Protein 7ZKQ (pdb70)

Organism: Yarrowia lipolytica (strain CLIB 122 / E 150) (NCBI:txid284591)

Structure (mmCIF, N/CA/C/O backbone):
data_7ZKQ
#
_entry.id   7ZKQ
#
_cell.length_a   1.00
_cell.length_b   1.00
_cell.length_c   1.00
_cell.angle_alpha   90.00
_cell.angle_beta   90.00
_cell.angle_gamma   90.00
#
_symmetry.space_group_name_H-M   'P 1'
#
loop_
_entity.id
_entity.type
_entity.pdbx_description
1 polymer 'NADH dehydrogenase subunit 2'
2 polymer 'Subunit NEBM of NADH:Ubiquinone Oxidoreductase (Complex I)'
3 polymer 'Complex I intermediate-associated protein 30-domain-containing protein'
4 polymer 'complex I assembly factor CIA84'
5 polymer 'Tafazzin family protein'
6 non-polymer CARDIOLIPIN
7 non-polymer 'Lauryl Maltose Neopentyl Glycol'
8 non-polymer 'DIUNDECYL PHOSPHATIDYL CHOLINE'
#
loop_
_atom_site.group_PDB
_atom_site.id
_atom_site.type_symbol
_atom_site.label_atom_id
_atom_site.label_alt_id
_atom_site.label_comp_id
_atom_site.label_asym_id
_atom_site.label_entity_id
_atom_site.label_seq_id
_atom_site.pdbx_PDB_ins_code
_atom_site.Cartn_x
_atom_site.Cartn_y
_atom_site.Cartn_z
_atom_site.occupancy
_atom_site.B_iso_or_equiv
_atom_site.auth_seq_id
_atom_site.auth_comp_id
_atom_site.auth_asym_id
_atom_site.auth_atom_id
_atom_site.pdbx_PDB_model_num
ATOM 11 N N . LEU A 1 2 ? 142.465 136.246 102.222 1.00 58.55 2 LEU 2 N 1
ATOM 12 C CA . LEU A 1 2 ? 142.258 134.970 102.895 1.00 58.55 2 LEU 2 CA 1
ATOM 13 C C . LEU A 1 2 ? 142.489 133.793 101.952 1.00 58.55 2 LEU 2 C 1
ATOM 14 O O . LEU A 1 2 ? 142.802 132.692 102.400 1.00 58.55 2 LEU 2 O 1
ATOM 19 N N . ILE A 1 3 ? 142.354 134.032 100.647 1.00 60.19 3 ILE 2 N 1
ATOM 20 C CA . ILE A 1 3 ? 142.551 132.992 99.641 1.00 60.19 3 ILE 2 CA 1
ATOM 21 C C . ILE A 1 3 ? 143.946 132.405 99.801 1.00 60.19 3 ILE 2 C 1
ATOM 22 O O . ILE A 1 3 ? 144.119 131.182 99.898 1.00 60.19 3 ILE 2 O 1
ATOM 27 N N . LEU A 1 4 ? 144.948 133.284 99.859 1.00 62.29 4 LEU 2 N 1
ATOM 28 C CA . LEU A 1 4 ? 146.317 132.839 100.090 1.00 62.29 4 LEU 2 CA 1
ATOM 29 C C . LEU A 1 4 ? 146.440 132.159 101.446 1.00 62.29 4 LEU 2 C 1
ATOM 30 O O . LEU A 1 4 ? 147.122 131.138 101.583 1.00 62.29 4 LEU 2 O 1
ATOM 35 N N . ALA A 1 5 ? 145.779 132.710 102.461 1.00 63.00 5 ALA 2 N 1
ATOM 36 C CA . ALA A 1 5 ? 145.808 132.124 103.794 1.00 63.00 5 ALA 2 CA 1
ATOM 37 C C . ALA A 1 5 ? 145.202 130.727 103.798 1.00 63.00 5 ALA 2 C 1
ATOM 38 O O . ALA A 1 5 ? 145.764 129.811 104.403 1.00 63.00 5 ALA 2 O 1
ATOM 40 N N . ILE A 1 6 ? 144.066 130.544 103.125 1.00 61.00 6 ILE 2 N 1
ATOM 41 C CA . ILE A 1 6 ? 143.421 129.236 103.070 1.00 61.00 6 ILE 2 CA 1
ATOM 42 C C . ILE A 1 6 ? 144.283 128.224 102.328 1.00 61.00 6 ILE 2 C 1
ATOM 43 O O . ILE A 1 6 ? 144.428 127.083 102.779 1.00 61.00 6 ILE 2 O 1
ATOM 48 N N . ILE A 1 7 ? 144.858 128.612 101.189 1.00 62.09 7 ILE 2 N 1
ATOM 49 C CA . ILE A 1 7 ? 145.672 127.648 100.452 1.00 62.09 7 ILE 2 CA 1
ATOM 50 C C . ILE A 1 7 ? 146.940 127.306 101.229 1.00 62.09 7 ILE 2 C 1
ATOM 51 O O . ILE A 1 7 ? 147.385 126.151 101.240 1.00 62.09 7 ILE 2 O 1
ATOM 56 N N . SER A 1 8 ? 147.528 128.290 101.917 1.00 63.98 8 SER 2 N 1
ATOM 57 C CA . SER A 1 8 ? 148.697 128.017 102.744 1.00 63.98 8 SER 2 CA 1
ATOM 58 C C . SER A 1 8 ? 148.349 127.101 103.910 1.00 63.98 8 SER 2 C 1
ATOM 59 O O . SER A 1 8 ? 149.123 126.204 104.259 1.00 63.98 8 SER 2 O 1
ATOM 62 N N . LEU A 1 9 ? 147.185 127.313 104.528 1.00 64.50 9 LEU 2 N 1
ATOM 63 C CA . LEU A 1 9 ? 146.755 126.441 105.614 1.00 64.50 9 LEU 2 CA 1
ATOM 64 C C . LEU A 1 9 ? 146.503 125.025 105.115 1.00 64.50 9 LEU 2 C 1
ATOM 65 O O . LEU A 1 9 ? 146.808 124.051 105.811 1.00 64.50 9 LEU 2 O 1
ATOM 70 N N . ILE A 1 10 ? 145.930 124.892 103.918 1.00 64.62 10 ILE 2 N 1
ATOM 71 C CA . ILE A 1 10 ? 145.712 123.567 103.343 1.00 64.62 10 ILE 2 CA 1
ATOM 72 C C . ILE A 1 10 ? 147.044 122.874 103.088 1.00 64.62 10 ILE 2 C 1
ATOM 73 O O . ILE A 1 10 ? 147.204 121.682 103.374 1.00 64.62 10 ILE 2 O 1
ATOM 78 N N . THR A 1 11 ? 148.024 123.609 102.557 1.00 71.14 11 THR 2 N 1
ATOM 79 C CA . THR A 1 11 ? 149.345 123.022 102.354 1.00 71.14 11 THR 2 CA 1
ATOM 80 C C . THR A 1 11 ? 149.975 122.612 103.680 1.00 71.14 11 THR 2 C 1
ATOM 81 O O . THR A 1 11 ? 150.604 121.553 103.776 1.00 71.14 11 THR 2 O 1
ATOM 85 N N . PHE A 1 12 ? 149.817 123.441 104.714 1.00 76.20 12 PHE 2 N 1
ATOM 86 C CA . PHE A 1 12 ? 150.403 123.136 106.016 1.00 76.20 12 PHE 2 CA 1
ATOM 87 C C . PHE A 1 12 ? 149.780 121.886 106.624 1.00 76.20 12 PHE 2 C 1
ATOM 88 O O . PHE A 1 12 ? 150.491 120.980 107.075 1.00 76.20 12 PHE 2 O 1
ATOM 96 N N . VAL A 1 13 ? 148.448 121.819 106.649 1.00 76.35 13 VAL 2 N 1
ATOM 97 C CA . VAL A 1 13 ? 147.778 120.671 107.249 1.00 76.35 13 VAL 2 CA 1
ATOM 98 C C . VAL A 1 13 ? 148.018 119.410 106.429 1.00 76.35 13 VAL 2 C 1
ATOM 99 O O . VAL A 1 13 ? 148.151 118.316 106.988 1.00 76.35 13 VAL 2 O 1
ATOM 103 N N . SER A 1 14 ? 148.091 119.535 105.102 1.00 82.08 14 SER 2 N 1
ATOM 104 C CA . SER A 1 14 ? 148.258 118.359 104.254 1.00 82.08 14 SER 2 CA 1
ATOM 105 C C . SER A 1 14 ? 149.577 117.644 104.515 1.00 82.08 14 SER 2 C 1
ATOM 106 O O . SER A 1 14 ? 149.663 116.425 104.329 1.00 82.08 14 SER 2 O 1
ATOM 109 N N . MET A 1 15 ? 150.607 118.370 104.941 1.00 88.06 15 MET 2 N 1
ATOM 110 C CA . MET A 1 15 ? 151.930 117.802 105.185 1.00 88.06 15 MET 2 CA 1
ATOM 111 C C . MET A 1 15 ? 152.409 118.146 106.591 1.00 88.06 15 MET 2 C 1
ATOM 112 O O . MET A 1 15 ? 153.591 118.399 106.836 1.00 88.06 15 MET 2 O 1
ATOM 117 N N . SER A 1 16 ? 151.485 118.130 107.550 1.00 93.04 16 SER 2 N 1
ATOM 118 C CA . SER A 1 16 ? 151.801 118.441 108.939 1.00 93.04 16 SER 2 CA 1
ATOM 119 C C . SER A 1 16 ? 152.321 117.232 109.707 1.00 93.04 16 SER 2 C 1
ATOM 120 O O . SER A 1 16 ? 153.398 117.299 110.307 1.00 93.04 16 SER 2 O 1
ATOM 123 N N . LYS A 1 17 ? 151.575 116.125 109.692 1.00 97.17 17 LYS 2 N 1
ATOM 124 C CA . LYS A 1 17 ? 151.931 114.909 110.427 1.00 97.17 17 LYS 2 CA 1
ATOM 125 C C . LYS A 1 17 ? 152.050 115.180 111.927 1.00 97.17 17 LYS 2 C 1
ATOM 126 O O . LYS A 1 17 ? 153.035 114.819 112.574 1.00 97.17 17 LYS 2 O 1
ATOM 132 N N . LEU A 1 18 ? 151.028 115.828 112.481 1.00 94.83 18 LEU 2 N 1
ATOM 133 C CA . LEU A 1 18 ? 150.927 116.060 113.916 1.00 94.83 18 LEU 2 CA 1
ATOM 134 C C . LEU A 1 18 ? 149.924 115.084 114.513 1.00 94.83 18 LEU 2 C 1
ATOM 135 O O . LEU A 1 18 ? 148.827 114.905 113.973 1.00 94.83 18 LEU 2 O 1
ATOM 140 N N . SER A 1 19 ? 150.307 114.450 115.624 1.00 90.29 19 SER 2 N 1
ATOM 141 C CA . SER A 1 19 ? 149.448 113.445 116.242 1.00 90.29 19 SER 2 CA 1
ATOM 142 C C . SER A 1 19 ? 148.150 114.061 116.751 1.00 90.29 19 SER 2 C 1
ATOM 143 O O . SER A 1 19 ? 147.065 113.501 116.556 1.00 90.29 19 SER 2 O 1
ATOM 146 N N . ASP A 1 20 ? 148.241 115.215 117.405 1.00 77.09 20 ASP 2 N 1
ATOM 147 C CA . ASP A 1 20 ? 147.063 115.854 117.973 1.00 77.09 20 ASP 2 CA 1
ATOM 148 C C . ASP A 1 20 ? 146.306 116.628 116.902 1.00 77.09 20 ASP 2 C 1
ATOM 149 O O . ASP A 1 20 ? 146.903 117.329 116.081 1.00 77.09 20 ASP 2 O 1
ATOM 154 N N . ASN A 1 21 ? 144.982 116.497 116.918 1.00 69.91 21 ASN 2 N 1
ATOM 155 C CA . ASN A 1 21 ? 144.122 117.173 115.957 1.00 69.91 21 ASN 2 CA 1
ATOM 156 C C . ASN A 1 21 ? 143.577 118.498 116.471 1.00 69.91 21 ASN 2 C 1
ATOM 157 O O . ASN A 1 21 ? 142.838 119.168 115.744 1.00 69.91 21 ASN 2 O 1
ATOM 162 N N . ARG A 1 22 ? 143.915 118.890 117.700 1.00 61.90 22 ARG 2 N 1
ATOM 163 C CA . ARG A 1 22 ? 143.470 120.165 118.246 1.00 61.90 22 ARG 2 CA 1
ATOM 164 C C . ARG A 1 22 ? 144.588 121.191 118.344 1.00 61.90 22 ARG 2 C 1
ATOM 165 O O . ARG A 1 22 ? 144.311 122.396 118.292 1.00 61.90 22 ARG 2 O 1
ATOM 173 N N . ALA A 1 23 ? 145.839 120.746 118.473 1.00 61.70 23 ALA 2 N 1
ATOM 174 C CA . ALA A 1 23 ? 146.960 121.677 118.406 1.00 61.70 23 ALA 2 CA 1
ATOM 175 C C . ALA A 1 23 ? 147.031 122.341 117.038 1.00 61.70 23 ALA 2 C 1
ATOM 176 O O . ALA A 1 23 ? 147.312 123.542 116.933 1.00 61.70 23 ALA 2 O 1
ATOM 178 N N . ILE A 1 24 ? 146.772 121.575 115.977 1.00 63.07 24 ILE 2 N 1
ATOM 179 C CA . ILE A 1 24 ? 146.739 122.153 114.639 1.00 63.07 24 ILE 2 CA 1
ATOM 180 C C . ILE A 1 24 ? 145.596 123.152 114.518 1.00 63.07 24 ILE 2 C 1
ATOM 181 O O . ILE A 1 24 ? 145.733 124.187 113.860 1.00 63.07 24 ILE 2 O 1
ATOM 186 N N . ILE A 1 25 ? 144.459 122.871 115.158 1.00 58.35 25 ILE 2 N 1
ATOM 187 C CA . ILE A 1 25 ? 143.339 123.809 115.131 1.00 58.35 25 ILE 2 CA 1
ATOM 188 C C . ILE A 1 25 ? 143.718 125.110 115.829 1.00 58.35 25 ILE 2 C 1
ATOM 189 O O . ILE A 1 25 ? 143.399 126.206 115.355 1.00 58.35 25 ILE 2 O 1
ATOM 194 N N . ARG A 1 26 ? 144.391 125.008 116.975 1.00 54.39 26 ARG 2 N 1
ATOM 195 C CA . ARG A 1 26 ? 144.805 126.211 117.694 1.00 54.39 26 ARG 2 CA 1
ATOM 196 C C . ARG A 1 26 ? 145.825 127.016 116.895 1.00 54.39 26 ARG 2 C 1
ATOM 197 O O . ARG A 1 26 ? 145.768 128.255 116.864 1.00 54.39 26 ARG 2 O 1
ATOM 205 N N . LEU A 1 27 ? 146.767 126.332 116.241 1.00 56.62 27 LEU 2 N 1
ATOM 206 C CA . LEU A 1 27 ? 147.701 127.029 115.362 1.00 56.62 27 LEU 2 CA 1
ATOM 207 C C . LEU A 1 27 ? 146.967 127.706 114.213 1.00 56.62 27 LEU 2 C 1
ATOM 208 O O . LEU A 1 27 ? 147.314 128.824 113.816 1.00 56.62 27 LEU 2 O 1
ATOM 213 N N . ILE A 1 28 ? 145.942 127.044 113.672 1.00 57.24 28 ILE 2 N 1
ATOM 214 C CA . ILE A 1 28 ? 145.127 127.646 112.623 1.00 57.24 28 ILE 2 CA 1
ATOM 215 C C . ILE A 1 28 ? 144.447 128.905 113.139 1.00 57.24 28 ILE 2 C 1
ATOM 216 O O . ILE A 1 28 ? 144.392 129.923 112.448 1.00 57.24 28 ILE 2 O 1
ATOM 221 N N . ASN A 1 29 ? 143.920 128.853 114.363 1.00 52.33 29 ASN 2 N 1
ATOM 222 C CA . ASN A 1 29 ? 143.243 130.011 114.941 1.00 52.33 29 ASN 2 CA 1
ATOM 223 C C . ASN A 1 29 ? 144.199 131.191 115.084 1.00 52.33 29 ASN 2 C 1
ATOM 224 O O . ASN A 1 29 ? 143.865 132.333 114.731 1.00 52.33 29 ASN 2 O 1
ATOM 229 N N . ILE A 1 30 ? 145.401 130.929 115.602 1.00 53.61 30 ILE 2 N 1
ATOM 230 C CA . ILE A 1 30 ? 146.387 131.998 115.754 1.00 53.61 30 ILE 2 CA 1
ATOM 231 C C . ILE A 1 30 ? 146.779 132.559 114.392 1.00 53.61 30 ILE 2 C 1
ATOM 232 O O . ILE A 1 30 ? 146.893 133.781 114.211 1.00 53.61 30 ILE 2 O 1
ATOM 237 N N . TYR A 1 31 ? 146.981 131.675 113.411 1.00 57.16 31 TYR 2 N 1
ATOM 238 C CA . TYR A 1 31 ? 147.273 132.122 112.054 1.00 57.16 31 TYR 2 CA 1
ATOM 239 C C . TYR A 1 31 ? 146.164 133.005 111.512 1.00 57.16 31 TYR 2 C 1
ATOM 240 O O . TYR A 1 31 ? 146.433 134.015 110.857 1.00 57.16 31 TYR 2 O 1
ATOM 249 N N . LEU A 1 32 ? 144.911 132.629 111.752 1.00 57.22 32 LEU 2 N 1
ATOM 250 C CA . LEU A 1 32 ? 143.797 133.389 111.205 1.00 57.22 32 LEU 2 CA 1
ATOM 251 C C . LEU A 1 32 ? 143.728 134.773 111.831 1.00 57.22 32 LEU 2 C 1
ATOM 252 O O . LEU A 1 32 ? 143.472 135.764 111.142 1.00 57.22 32 LEU 2 O 1
ATOM 257 N N . ILE A 1 33 ? 143.968 134.863 113.141 1.00 54.77 33 ILE 2 N 1
ATOM 258 C CA . ILE A 1 33 ? 143.983 136.174 113.793 1.00 54.77 33 ILE 2 CA 1
ATOM 259 C C . ILE A 1 33 ? 145.096 137.044 113.214 1.00 54.77 33 ILE 2 C 1
ATOM 260 O O . ILE A 1 33 ? 144.890 138.225 112.888 1.00 54.77 33 ILE 2 O 1
ATOM 265 N N . LEU A 1 34 ? 146.293 136.467 113.065 1.00 57.38 34 LEU 2 N 1
ATOM 266 C CA . LEU A 1 34 ? 147.417 137.231 112.529 1.00 57.38 34 LEU 2 CA 1
ATOM 267 C C . LEU A 1 34 ? 147.150 137.691 111.099 1.00 57.38 34 LEU 2 C 1
ATOM 268 O O . LEU A 1 34 ? 147.439 138.840 110.742 1.00 57.38 34 LEU 2 O 1
ATOM 273 N N . VAL A 1 35 ? 146.600 136.806 110.265 1.00 58.88 35 VAL 2 N 1
ATOM 274 C CA . VAL A 1 35 ? 146.294 137.165 108.885 1.00 58.88 35 VAL 2 CA 1
ATOM 275 C C . VAL A 1 35 ? 145.182 138.202 108.826 1.00 58.88 35 VAL 2 C 1
ATOM 276 O O . VAL A 1 35 ? 145.195 139.077 107.957 1.00 58.88 35 VAL 2 O 1
ATOM 280 N N . LEU A 1 36 ? 144.206 138.133 109.733 1.00 58.44 36 LEU 2 N 1
ATOM 281 C CA . LEU A 1 36 ? 143.188 139.176 109.800 1.00 58.44 36 LEU 2 CA 1
ATOM 282 C C . LEU A 1 36 ? 143.832 140.531 110.046 1.00 58.44 36 LEU 2 C 1
ATOM 283 O O . LEU A 1 36 ? 143.534 141.511 109.352 1.00 58.44 36 LEU 2 O 1
ATOM 288 N N . VAL A 1 37 ? 144.729 140.600 111.032 1.00 64.43 37 VAL 2 N 1
ATOM 289 C CA . VAL A 1 37 ? 145.389 141.868 111.338 1.00 64.43 37 VAL 2 CA 1
ATOM 290 C C . VAL A 1 37 ? 146.186 142.356 110.132 1.00 64.43 37 VAL 2 C 1
ATOM 291 O O . VAL A 1 37 ? 146.086 143.523 109.724 1.00 64.43 37 VAL 2 O 1
ATOM 295 N N . LEU A 1 38 ? 146.973 141.459 109.531 1.00 68.86 38 LEU 2 N 1
ATOM 296 C CA . LEU A 1 38 ? 147.827 141.848 108.413 1.00 68.86 38 LEU 2 CA 1
ATOM 297 C C . LEU A 1 38 ? 147.006 142.316 107.218 1.00 68.86 38 LEU 2 C 1
ATOM 298 O O . LEU A 1 38 ? 147.344 143.317 106.578 1.00 68.86 38 LEU 2 O 1
ATOM 303 N N . ASP A 1 39 ? 145.918 141.609 106.905 1.00 68.43 39 ASP 2 N 1
ATOM 304 C CA . ASP A 1 39 ? 145.108 141.965 105.747 1.00 68.43 39 ASP 2 CA 1
ATOM 305 C C . ASP A 1 39 ? 144.338 143.256 105.979 1.00 68.43 39 ASP 2 C 1
ATOM 306 O O . ASP A 1 39 ? 144.178 144.056 105.051 1.00 68.43 39 ASP 2 O 1
ATOM 311 N N . SER A 1 40 ? 143.849 143.485 107.201 1.00 73.57 40 SER 2 N 1
ATOM 312 C CA . SER A 1 40 ? 143.206 144.764 107.485 1.00 73.57 40 SER 2 CA 1
ATOM 313 C C . SER A 1 40 ? 144.195 145.913 107.335 1.00 73.57 40 SER 2 C 1
ATOM 314 O O . SER A 1 40 ? 143.871 146.953 106.744 1.00 73.57 40 SER 2 O 1
ATOM 317 N N . PHE A 1 41 ? 145.417 145.735 107.848 1.00 75.69 41 PHE 2 N 1
ATOM 318 C CA . PHE A 1 41 ? 146.439 146.765 107.692 1.00 75.69 41 PHE 2 CA 1
ATOM 319 C C . PHE A 1 41 ? 146.749 147.012 106.220 1.00 75.69 41 PHE 2 C 1
ATOM 320 O O . PHE A 1 41 ? 146.830 148.165 105.776 1.00 75.69 41 PHE 2 O 1
ATOM 328 N N . LEU A 1 42 ? 146.898 145.938 105.442 1.00 80.68 42 LEU 2 N 1
ATOM 329 C CA . LEU A 1 42 ? 147.196 146.081 104.021 1.00 80.68 42 LEU 2 CA 1
ATOM 330 C C . LEU A 1 42 ? 146.066 146.788 103.283 1.00 80.68 42 LEU 2 C 1
ATOM 331 O O . LEU A 1 42 ? 146.317 147.633 102.417 1.00 80.68 42 LEU 2 O 1
ATOM 336 N N . TYR A 1 43 ? 144.815 146.455 103.606 1.00 74.83 43 TYR 2 N 1
ATOM 337 C CA . TYR A 1 43 ? 143.688 147.075 102.920 1.00 74.83 43 TYR 2 CA 1
ATOM 338 C C . TYR A 1 43 ? 143.599 148.560 103.242 1.00 74.83 43 TYR 2 C 1
ATOM 339 O O . TYR A 1 43 ? 143.443 149.391 102.339 1.00 74.83 43 TYR 2 O 1
ATOM 348 N N . LEU A 1 44 ? 143.697 148.920 104.521 1.00 78.92 44 LEU 2 N 1
ATOM 349 C CA . LEU A 1 44 ? 143.610 150.329 104.884 1.00 78.92 44 LEU 2 CA 1
ATOM 350 C C . LEU A 1 44 ? 144.877 151.112 104.560 1.00 78.92 44 LEU 2 C 1
ATOM 351 O O . LEU A 1 44 ? 144.865 152.341 104.686 1.00 78.92 44 LEU 2 O 1
ATOM 356 N N . LEU A 1 45 ? 145.961 150.454 104.151 1.00 85.89 45 LEU 2 N 1
ATOM 357 C CA . LEU A 1 45 ? 147.146 151.213 103.772 1.00 85.89 45 LEU 2 CA 1
ATOM 358 C C . LEU A 1 45 ? 147.324 151.324 102.260 1.00 85.89 45 LEU 2 C 1
ATOM 359 O O . LEU A 1 45 ? 147.828 152.341 101.773 1.00 85.89 45 LEU 2 O 1
ATOM 364 N N . PHE A 1 46 ? 146.921 150.297 101.501 1.00 89.18 46 PHE 2 N 1
ATOM 365 C CA . PHE A 1 46 ? 147.188 150.298 100.067 1.00 89.18 46 PHE 2 CA 1
ATOM 366 C C . PHE A 1 46 ? 146.040 149.777 99.207 1.00 89.18 46 PHE 2 C 1
ATOM 367 O O . PHE A 1 46 ? 146.197 149.706 97.982 1.00 89.18 46 PHE 2 O 1
ATOM 375 N N . LEU A 1 47 ? 144.897 149.407 99.787 1.00 87.17 47 LEU 2 N 1
ATOM 376 C CA . LEU A 1 47 ? 143.824 148.821 98.994 1.00 87.17 47 LEU 2 CA 1
ATOM 377 C C . LEU A 1 47 ? 142.465 149.476 99.198 1.00 87.17 47 LEU 2 C 1
ATOM 378 O O . LEU A 1 47 ? 141.462 148.911 98.752 1.00 87.17 47 LEU 2 O 1
ATOM 383 N N . ASN A 1 48 ? 142.393 150.633 99.848 1.00 85.80 48 ASN 2 N 1
ATOM 384 C CA . ASN A 1 48 ? 141.103 151.262 100.091 1.00 85.80 48 ASN 2 CA 1
ATOM 385 C C . ASN A 1 48 ? 140.493 151.775 98.792 1.00 85.80 48 ASN 2 C 1
ATOM 386 O O . ASN A 1 48 ? 141.156 152.443 97.994 1.00 85.80 48 ASN 2 O 1
ATOM 391 N N . ASN A 1 49 ? 139.214 151.452 98.586 1.00 89.86 49 ASN 2 N 1
ATOM 392 C CA . ASN A 1 49 ? 138.430 151.964 97.460 1.00 89.86 49 ASN 2 CA 1
ATOM 393 C C . ASN A 1 49 ? 139.081 151.623 96.119 1.00 89.86 49 ASN 2 C 1
ATOM 394 O O . ASN A 1 49 ? 139.338 152.494 95.285 1.00 89.86 49 ASN 2 O 1
ATOM 399 N N . GLN A 1 50 ? 139.357 150.336 95.917 1.00 85.41 50 GLN 2 N 1
ATOM 400 C CA . GLN A 1 50 ? 139.923 149.852 94.666 1.00 85.41 50 GLN 2 CA 1
ATOM 401 C C . GLN A 1 50 ? 139.263 148.534 94.288 1.00 85.41 50 GLN 2 C 1
ATOM 402 O O . GLN A 1 50 ? 138.812 147.777 95.151 1.00 85.41 50 GLN 2 O 1
ATOM 408 N N . THR A 1 51 ? 139.213 148.267 92.985 1.00 84.47 51 THR 2 N 1
ATOM 409 C CA . THR A 1 51 ? 138.654 147.032 92.436 1.00 84.47 51 THR 2 CA 1
ATOM 410 C C . THR A 1 51 ? 139.730 146.387 91.568 1.00 84.47 51 THR 2 C 1
ATOM 411 O O . THR A 1 51 ? 139.925 146.774 90.413 1.00 84.47 51 THR 2 O 1
ATOM 415 N N . TYR A 1 52 ? 140.429 145.406 92.127 1.00 80.04 52 TYR 2 N 1
ATOM 416 C CA . TYR A 1 52 ? 141.494 144.720 91.412 1.00 80.04 52 TYR 2 CA 1
ATOM 417 C C . TYR A 1 52 ? 141.001 143.399 90.834 1.00 80.04 52 TYR 2 C 1
ATOM 418 O O . TYR A 1 52 ? 140.089 142.765 91.367 1.00 80.04 52 TYR 2 O 1
ATOM 427 N N . THR A 1 53 ? 141.619 142.992 89.728 1.00 85.18 53 THR 2 N 1
ATOM 428 C CA . THR A 1 53 ? 141.362 141.703 89.099 1.00 85.18 53 THR 2 CA 1
ATOM 429 C C . THR A 1 53 ? 142.653 140.901 89.131 1.00 85.18 53 THR 2 C 1
ATOM 430 O O . THR A 1 53 ? 143.678 141.354 88.611 1.00 85.18 53 THR 2 O 1
ATOM 434 N N . VAL A 1 54 ? 142.609 139.717 89.733 1.00 92.07 54 VAL 2 N 1
ATOM 435 C CA . VAL A 1 54 ? 143.800 138.893 89.884 1.00 92.07 54 VAL 2 CA 1
ATOM 436 C C . VAL A 1 54 ? 143.664 137.685 88.956 1.00 92.07 54 VAL 2 C 1
ATOM 437 O O . VAL A 1 54 ? 142.596 137.414 88.406 1.00 92.07 54 VAL 2 O 1
ATOM 441 N N . MET A 1 55 ? 144.776 136.964 88.773 1.00 102.13 55 MET 2 N 1
ATOM 442 C CA . MET A 1 55 ? 144.885 135.878 87.803 1.00 102.13 55 MET 2 CA 1
ATOM 443 C C . MET A 1 55 ? 144.629 136.414 86.401 1.00 102.13 55 MET 2 C 1
ATOM 444 O O . MET A 1 55 ? 145.434 137.184 85.869 1.00 102.13 55 MET 2 O 1
ATOM 449 N N . GLY A 1 56 ? 143.516 136.013 85.796 1.00 95.16 56 GLY 2 N 1
ATOM 450 C CA . GLY A 1 56 ? 143.115 136.580 84.525 1.00 95.16 56 GLY 2 CA 1
ATOM 451 C C . GLY A 1 56 ? 142.076 137.660 84.729 1.00 95.16 56 GLY 2 C 1
ATOM 452 O O . GLY A 1 56 ? 142.401 138.778 85.140 1.00 95.16 56 GLY 2 O 1
ATOM 453 N N . GLU A 1 57 ? 140.820 137.337 84.443 1.00 79.88 57 GLU 2 N 1
ATOM 454 C CA . GLU A 1 57 ? 139.685 138.197 84.749 1.00 79.88 57 GLU 2 CA 1
ATOM 455 C C . GLU A 1 57 ? 138.634 137.412 85.516 1.00 79.88 57 GLU 2 C 1
ATOM 456 O O . GLU A 1 57 ? 137.428 137.591 85.324 1.00 79.88 57 GLU 2 O 1
ATOM 462 N N . LEU A 1 58 ? 139.084 136.525 86.401 1.00 69.92 58 LEU 2 N 1
ATOM 463 C CA . LEU A 1 58 ? 138.211 135.587 87.093 1.00 69.92 58 LEU 2 CA 1
ATOM 464 C C . LEU A 1 58 ? 137.928 135.976 88.536 1.00 69.92 58 LEU 2 C 1
ATOM 465 O O . LEU A 1 58 ? 136.815 135.756 89.021 1.00 69.92 58 LEU 2 O 1
ATOM 470 N N . LEU A 1 59 ? 138.905 136.536 89.243 1.00 68.58 59 LEU 2 N 1
ATOM 471 C CA . LEU A 1 59 ? 138.756 136.862 90.654 1.00 68.58 59 LEU 2 CA 1
ATOM 472 C C . LEU A 1 59 ? 138.834 138.369 90.856 1.00 68.58 59 LEU 2 C 1
ATOM 473 O O . LEU A 1 59 ? 139.814 139.011 90.451 1.00 68.58 59 LEU 2 O 1
ATOM 478 N N . ILE A 1 60 ? 137.805 138.918 91.499 1.00 64.39 60 ILE 2 N 1
ATOM 479 C CA . ILE A 1 60 ? 137.660 140.347 91.748 1.00 64.39 60 ILE 2 CA 1
ATOM 480 C C . ILE A 1 60 ? 137.885 140.606 93.232 1.00 64.39 60 ILE 2 C 1
ATOM 481 O O . ILE A 1 60 ? 137.531 139.775 94.076 1.00 64.39 60 ILE 2 O 1
ATOM 486 N N . PHE A 1 61 ? 138.497 141.747 93.545 1.00 63.49 61 PHE 2 N 1
ATOM 487 C CA . PHE A 1 61 ? 138.742 142.173 94.922 1.00 63.49 61 PHE 2 CA 1
ATOM 488 C C . PHE A 1 61 ? 138.324 143.634 95.047 1.00 63.49 61 PHE 2 C 1
ATOM 489 O O . PHE A 1 61 ? 138.974 144.523 94.488 1.00 63.49 61 PHE 2 O 1
ATOM 497 N N . ASN A 1 62 ? 137.238 143.878 95.776 1.00 56.89 62 ASN 2 N 1
ATOM 498 C CA . ASN A 1 62 ? 136.748 145.221 96.043 1.00 56.89 62 ASN 2 CA 1
ATOM 499 C C . ASN A 1 62 ? 136.421 145.349 97.527 1.00 56.89 62 ASN 2 C 1
ATOM 500 O O . ASN A 1 62 ? 136.710 144.457 98.329 1.00 56.89 62 ASN 2 O 1
ATOM 505 N N . SER A 1 63 ? 135.815 146.480 97.891 1.00 58.06 63 SER 2 N 1
ATOM 506 C CA . SER A 1 63 ? 135.479 146.726 99.289 1.00 58.06 63 SER 2 CA 1
ATOM 507 C C . SER A 1 63 ? 134.444 145.731 99.797 1.00 58.06 63 SER 2 C 1
ATOM 508 O O . SER A 1 63 ? 134.542 145.246 100.931 1.00 58.06 63 SER 2 O 1
ATOM 511 N N . PHE A 1 64 ? 133.441 145.421 98.974 1.00 49.51 64 PHE 2 N 1
ATOM 512 C CA . PHE A 1 64 ? 132.415 144.462 99.369 1.00 49.51 64 PHE 2 CA 1
ATOM 513 C C . PHE A 1 64 ? 133.028 143.098 99.661 1.00 49.51 64 PHE 2 C 1
ATOM 514 O O . PHE A 1 64 ? 132.745 142.479 100.697 1.00 49.51 64 PHE 2 O 1
ATOM 522 N N . THR A 1 65 ? 133.882 142.619 98.754 1.00 54.00 65 THR 2 N 1
ATOM 523 C CA . THR A 1 65 ? 134.533 141.332 98.956 1.00 54.00 65 THR 2 CA 1
ATOM 524 C C . THR A 1 65 ? 135.424 141.358 100.188 1.00 54.00 65 THR 2 C 1
ATOM 525 O O . THR A 1 65 ? 135.481 140.381 100.939 1.00 54.00 65 THR 2 O 1
ATOM 529 N N . PHE A 1 66 ? 136.117 142.473 100.420 1.00 55.03 66 PHE 2 N 1
ATOM 530 C CA . PHE A 1 66 ? 136.987 142.562 101.588 1.00 55.03 66 PHE 2 CA 1
ATOM 531 C C . PHE A 1 66 ? 136.187 142.510 102.883 1.00 55.03 66 PHE 2 C 1
ATOM 532 O O . PHE A 1 66 ? 136.611 141.875 103.856 1.00 55.03 66 PHE 2 O 1
ATOM 540 N N . TYR A 1 67 ? 135.033 143.178 102.928 1.00 46.27 67 TYR 2 N 1
ATOM 541 C CA . TYR A 1 67 ? 134.257 143.152 104.163 1.00 46.27 67 TYR 2 CA 1
ATOM 542 C C . TYR A 1 67 ? 133.637 141.777 104.383 1.00 46.27 67 TYR 2 C 1
ATOM 543 O O . TYR A 1 67 ? 133.560 141.302 105.523 1.00 46.27 67 TYR 2 O 1
ATOM 552 N N . ILE A 1 68 ? 133.176 141.124 103.313 1.00 45.32 68 ILE 2 N 1
ATOM 553 C CA . ILE A 1 68 ? 132.700 139.752 103.472 1.00 45.32 68 ILE 2 CA 1
ATOM 554 C C . ILE A 1 68 ? 133.840 138.851 103.928 1.00 45.32 68 ILE 2 C 1
ATOM 555 O O . ILE A 1 68 ? 133.633 137.912 104.708 1.00 45.32 68 ILE 2 O 1
ATOM 560 N N . ASP A 1 69 ? 135.059 139.130 103.468 1.00 50.05 69 ASP 2 N 1
ATOM 561 C CA . ASP A 1 69 ? 136.220 138.377 103.917 1.00 50.05 69 ASP 2 CA 1
ATOM 562 C C . ASP A 1 69 ? 136.478 138.591 105.403 1.00 50.05 69 ASP 2 C 1
ATOM 563 O O . ASP A 1 69 ? 136.845 137.653 106.114 1.00 50.05 69 ASP 2 O 1
ATOM 568 N N . MET A 1 70 ? 136.301 139.821 105.890 1.00 46.64 70 MET 2 N 1
ATOM 569 C CA . MET A 1 70 ? 136.429 140.068 107.326 1.00 46.64 70 MET 2 CA 1
ATOM 570 C C . MET A 1 70 ? 135.347 139.336 108.112 1.00 46.64 70 MET 2 C 1
ATOM 571 O O . MET A 1 70 ? 135.596 138.829 109.212 1.00 46.64 70 MET 2 O 1
ATOM 576 N N . LEU A 1 71 ? 134.125 139.308 107.582 1.00 37.15 71 LEU 2 N 1
ATOM 577 C CA . LEU A 1 71 ? 133.055 138.579 108.255 1.00 37.15 71 LEU 2 CA 1
ATOM 578 C C . LEU A 1 71 ? 133.387 137.094 108.348 1.00 37.15 71 LEU 2 C 1
ATOM 579 O O . LEU A 1 71 ? 133.169 136.457 109.391 1.00 37.15 71 LEU 2 O 1
ATOM 584 N N . ILE A 1 72 ? 133.925 136.531 107.266 1.00 42.24 72 ILE 2 N 1
ATOM 585 C CA . ILE A 1 72 ? 134.356 135.137 107.279 1.00 42.24 72 ILE 2 CA 1
ATOM 586 C C . ILE A 1 72 ? 135.511 134.945 108.256 1.00 42.24 72 ILE 2 C 1
ATOM 587 O O . ILE A 1 72 ? 135.577 133.939 108.966 1.00 42.24 72 ILE 2 O 1
ATOM 592 N N . TYR A 1 73 ? 136.431 135.911 108.314 1.00 48.76 73 TYR 2 N 1
ATOM 593 C CA . TYR A 1 73 ? 137.485 135.913 109.325 1.00 48.76 73 TYR 2 CA 1
ATOM 594 C C . TYR A 1 73 ? 136.915 135.756 110.724 1.00 48.76 73 TYR 2 C 1
ATOM 595 O O . TYR A 1 73 ? 137.341 134.891 111.492 1.00 48.76 73 TYR 2 O 1
ATOM 604 N N . PHE A 1 74 ? 135.946 136.602 111.067 1.00 41.03 74 PHE 2 N 1
ATOM 605 C CA . PHE A 1 74 ? 135.404 136.613 112.422 1.00 41.03 74 PHE 2 CA 1
ATOM 606 C C . PHE A 1 74 ? 134.686 135.304 112.739 1.00 41.03 74 PHE 2 C 1
ATOM 607 O O . PHE A 1 74 ? 134.924 134.683 113.786 1.00 41.03 74 PHE 2 O 1
ATOM 615 N N . ILE A 1 75 ? 133.823 134.853 111.825 1.00 38.44 75 ILE 2 N 1
ATOM 616 C CA . ILE A 1 75 ? 133.070 133.621 112.055 1.00 38.44 75 ILE 2 CA 1
ATOM 617 C C . ILE A 1 75 ? 134.012 132.430 112.153 1.00 38.44 75 ILE 2 C 1
ATOM 618 O O . ILE A 1 75 ? 133.840 131.544 113.000 1.00 38.44 75 ILE 2 O 1
ATOM 623 N N . MET A 1 76 ? 135.022 132.393 111.287 1.00 45.06 76 MET 2 N 1
ATOM 624 C CA . MET A 1 76 ? 135.955 131.279 111.238 1.00 45.06 76 MET 2 CA 1
ATOM 625 C C . MET A 1 76 ? 136.869 131.260 112.453 1.00 45.06 76 MET 2 C 1
ATOM 626 O O . MET A 1 76 ? 137.210 130.186 112.955 1.00 45.06 76 MET 2 O 1
ATOM 631 N N . ILE A 1 77 ? 137.246 132.434 112.965 1.00 41.90 77 ILE 2 N 1
ATOM 632 C CA . ILE A 1 77 ? 137.990 132.492 114.220 1.00 41.90 77 ILE 2 CA 1
ATOM 633 C C . ILE A 1 77 ? 137.144 131.951 115.362 1.00 41.90 77 ILE 2 C 1
ATOM 634 O O . ILE A 1 77 ? 137.620 131.160 116.186 1.00 41.90 77 ILE 2 O 1
ATOM 639 N N . VAL A 1 78 ? 135.873 132.352 115.423 1.00 36.59 78 VAL 2 N 1
ATOM 640 C CA . VAL A 1 78 ? 135.002 131.839 116.477 1.00 36.59 78 VAL 2 CA 1
ATOM 641 C C . VAL A 1 78 ? 134.836 130.322 116.384 1.00 36.59 78 VAL 2 C 1
ATOM 642 O O . VAL A 1 78 ? 134.915 129.617 117.401 1.00 36.59 78 VAL 2 O 1
ATOM 646 N N . ILE A 1 79 ? 134.615 129.794 115.184 1.00 38.32 79 ILE 2 N 1
ATOM 647 C CA . ILE A 1 79 ? 134.417 128.357 115.013 1.00 38.32 79 ILE 2 CA 1
ATOM 648 C C . ILE A 1 79 ? 135.696 127.576 115.302 1.00 38.32 79 ILE 2 C 1
ATOM 649 O O . ILE A 1 79 ? 135.650 126.509 115.921 1.00 38.32 79 ILE 2 O 1
ATOM 654 N N . SER A 1 80 ? 136.857 128.087 114.884 1.00 42.10 80 SER 2 N 1
ATOM 655 C CA . SER A 1 80 ? 138.114 127.437 115.235 1.00 42.10 80 SER 2 CA 1
ATOM 656 C C . SER A 1 80 ? 138.353 127.463 116.737 1.00 42.10 80 SER 2 C 1
ATOM 657 O O . SER A 1 80 ? 138.924 126.516 117.289 1.00 42.10 80 SER 2 O 1
ATOM 660 N N . SER A 1 81 ? 137.938 128.537 117.414 1.00 39.13 81 SER 2 N 1
ATOM 661 C CA . SER A 1 81 ? 138.035 128.569 118.868 1.00 39.13 81 SER 2 CA 1
ATOM 662 C C . SER A 1 81 ? 137.153 127.501 119.502 1.00 39.13 81 SER 2 C 1
ATOM 663 O O . SER A 1 81 ? 137.568 126.827 120.450 1.00 39.13 81 SER 2 O 1
ATOM 666 N N . LEU A 1 82 ? 135.932 127.334 118.989 1.00 37.20 82 LEU 2 N 1
ATOM 667 C CA . LEU A 1 82 ? 135.065 126.272 119.496 1.00 37.20 82 LEU 2 CA 1
ATOM 668 C C . LEU A 1 82 ? 135.675 124.897 119.265 1.00 37.20 82 LEU 2 C 1
ATOM 669 O O . LEU A 1 82 ? 135.559 124.007 120.115 1.00 37.20 82 LEU 2 O 1
ATOM 674 N N . TYR A 1 83 ? 136.312 124.698 118.111 1.00 43.93 83 TYR 2 N 1
ATOM 675 C CA . TYR A 1 83 ? 136.860 123.382 117.797 1.00 43.93 83 TYR 2 CA 1
ATOM 676 C C . TYR A 1 83 ? 138.096 123.069 118.630 1.00 43.93 83 TYR 2 C 1
ATOM 677 O O . TYR A 1 83 ? 138.213 121.962 119.166 1.00 43.93 83 TYR 2 O 1
ATOM 686 N N . GLY A 1 84 ? 139.020 124.017 118.753 1.00 46.08 84 GLY 2 N 1
ATOM 687 C CA . GLY A 1 84 ? 140.253 123.782 119.476 1.00 46.08 84 GLY 2 CA 1
ATOM 688 C C . GLY A 1 84 ? 140.107 123.626 120.973 1.00 46.08 84 GLY 2 C 1
ATOM 689 O O . GLY A 1 84 ? 140.723 122.740 121.573 1.00 46.08 84 GLY 2 O 1
ATOM 690 N N . TYR A 1 85 ? 139.296 124.475 121.591 1.00 39.14 85 TYR 2 N 1
ATOM 691 C CA . TYR A 1 85 ? 139.174 124.520 123.041 1.00 39.14 85 TYR 2 CA 1
ATOM 692 C C . TYR A 1 85 ? 137.919 123.776 123.475 1.00 39.14 85 TYR 2 C 1
ATOM 693 O O . TYR A 1 85 ? 136.801 124.213 123.183 1.00 39.14 85 TYR 2 O 1
ATOM 702 N N . ASN A 1 86 ? 138.111 122.653 124.163 1.00 42.53 86 ASN 2 N 1
ATOM 703 C CA . ASN A 1 86 ? 136.997 121.959 124.789 1.00 42.53 86 ASN 2 CA 1
ATOM 704 C C . ASN A 1 86 ? 136.392 122.848 125.862 1.00 42.53 86 ASN 2 C 1
ATOM 705 O O . ASN A 1 86 ? 137.110 123.407 126.695 1.00 42.53 86 ASN 2 O 1
ATOM 710 N N . LEU A 1 87 ? 135.066 122.985 125.838 1.00 35.84 87 LEU 2 N 1
ATOM 711 C CA . LEU A 1 87 ? 134.421 123.933 126.736 1.00 35.84 87 LEU 2 CA 1
ATOM 712 C C . LEU A 1 87 ? 134.556 123.469 128.182 1.00 35.84 87 LEU 2 C 1
ATOM 713 O O . LEU A 1 87 ? 134.782 124.281 129.086 1.00 35.84 87 LEU 2 O 1
ATOM 718 N N . TYR A 1 88 ? 134.427 122.163 128.412 1.00 38.78 88 TYR 2 N 1
ATOM 719 C CA . TYR A 1 88 ? 134.792 121.524 129.666 1.00 38.78 88 TYR 2 CA 1
ATOM 720 C C . TYR A 1 88 ? 135.844 120.456 129.405 1.00 38.78 88 TYR 2 C 1
ATOM 721 O O . TYR A 1 88 ? 135.862 119.827 128.344 1.00 38.78 88 TYR 2 O 1
ATOM 730 N N . ASN A 1 89 ? 136.719 120.250 130.388 1.00 45.13 89 ASN 2 N 1
ATOM 731 C CA . ASN A 1 89 ? 137.721 119.187 130.314 1.00 45.13 89 ASN 2 CA 1
ATOM 732 C C . ASN A 1 89 ? 137.145 117.904 130.915 1.00 45.13 89 ASN 2 C 1
ATOM 733 O O . ASN A 1 89 ? 137.585 117.400 131.949 1.00 45.13 89 ASN 2 O 1
ATOM 738 N N . ASN A 1 90 ? 136.131 117.376 130.232 1.00 47.20 90 ASN 2 N 1
ATOM 739 C CA . ASN A 1 90 ? 135.478 116.142 130.641 1.00 47.20 90 ASN 2 CA 1
ATOM 740 C C . ASN A 1 90 ? 135.207 115.282 129.415 1.00 47.20 90 ASN 2 C 1
ATOM 741 O O . ASN A 1 90 ? 135.281 115.743 128.274 1.00 47.20 90 ASN 2 O 1
ATOM 746 N N . ASN A 1 91 ? 134.895 114.010 129.669 1.00 52.85 91 ASN 2 N 1
ATOM 747 C CA . ASN A 1 91 ? 134.695 113.055 128.584 1.00 52.85 91 ASN 2 CA 1
ATOM 748 C C . ASN A 1 91 ? 133.503 113.442 127.716 1.00 52.85 91 ASN 2 C 1
ATOM 749 O O . ASN A 1 91 ? 133.523 113.241 126.495 1.00 52.85 91 ASN 2 O 1
ATOM 754 N N . LEU A 1 92 ? 132.453 113.994 128.329 1.00 51.87 92 LEU 2 N 1
ATOM 755 C CA . LEU A 1 92 ? 131.247 114.339 127.582 1.00 51.87 92 LEU 2 CA 1
ATOM 756 C C . LEU A 1 92 ? 131.544 115.354 126.486 1.00 51.87 92 LEU 2 C 1
ATOM 757 O O . LEU A 1 92 ? 131.185 115.150 125.321 1.00 51.87 92 LEU 2 O 1
ATOM 762 N N . TYR A 1 93 ? 132.210 116.453 126.836 1.00 44.95 93 TYR 2 N 1
ATOM 763 C CA . TYR A 1 93 ? 132.501 117.479 125.843 1.00 44.95 93 TYR 2 CA 1
ATOM 764 C C . TYR A 1 93 ? 133.622 117.062 124.900 1.00 44.95 93 TYR 2 C 1
ATOM 765 O O . TYR A 1 93 ? 133.696 117.567 123.775 1.00 44.95 93 TYR 2 O 1
ATOM 774 N N . LYS A 1 94 ? 134.502 116.157 125.334 1.00 53.36 94 LYS 2 N 1
ATOM 775 C CA . LYS A 1 94 ? 135.517 115.632 124.427 1.00 53.36 94 LYS 2 CA 1
ATOM 776 C C . LYS A 1 94 ? 134.888 114.778 123.332 1.00 53.36 94 LYS 2 C 1
ATOM 777 O O . LYS A 1 94 ? 135.257 114.896 122.158 1.00 53.36 94 LYS 2 O 1
ATOM 783 N N . THR A 1 95 ? 133.935 113.916 123.693 1.00 52.17 95 THR 2 N 1
ATOM 784 C CA . THR A 1 95 ? 133.228 113.124 122.694 1.00 52.17 95 THR 2 CA 1
ATOM 785 C C . THR A 1 95 ? 132.136 113.915 121.991 1.00 52.17 95 THR 2 C 1
ATOM 786 O O . THR A 1 95 ? 131.586 113.435 120.994 1.00 52.17 95 THR 2 O 1
ATOM 790 N N . LEU A 1 96 ? 131.810 115.107 122.492 1.00 47.13 96 LEU 2 N 1
ATOM 791 C CA . LEU A 1 96 ? 130.801 115.945 121.855 1.00 47.13 96 LEU 2 CA 1
ATOM 792 C C . LEU A 1 96 ? 131.204 116.309 120.431 1.00 47.13 96 LEU 2 C 1
ATOM 793 O O . LEU A 1 96 ? 130.378 116.289 119.513 1.00 47.13 96 LEU 2 O 1
ATOM 798 N N . PHE A 1 97 ? 132.475 116.645 120.230 1.00 52.17 97 PHE 2 N 1
ATOM 799 C CA . PHE A 1 97 ? 132.996 116.901 118.892 1.00 52.17 97 PHE 2 CA 1
ATOM 800 C C . PHE A 1 97 ? 134.493 116.648 118.894 1.00 52.17 97 PHE 2 C 1
ATOM 801 O O . PHE A 1 97 ? 135.237 117.337 119.597 1.00 52.17 97 PHE 2 O 1
ATOM 809 N N . GLU A 1 98 ? 134.929 115.669 118.109 1.00 62.43 98 GLU 2 N 1
ATOM 810 C CA . GLU A 1 98 ? 136.345 115.322 117.999 1.00 62.43 98 GLU 2 CA 1
ATOM 811 C C . GLU A 1 98 ? 136.795 115.575 116.568 1.00 62.43 98 GLU 2 C 1
ATOM 812 O O . GLU A 1 98 ? 136.475 114.784 115.663 1.00 62.43 98 GLU 2 O 1
ATOM 818 N N . PRO A 1 99 ? 137.499 116.674 116.303 1.00 63.00 99 PRO 2 N 1
ATOM 819 C CA . PRO A 1 99 ? 137.962 116.939 114.936 1.00 63.00 99 PRO 2 CA 1
ATOM 820 C C . PRO A 1 99 ? 138.997 115.919 114.488 1.00 63.00 99 PRO 2 C 1
ATOM 821 O O . PRO A 1 99 ? 139.776 115.401 115.289 1.00 63.00 99 PRO 2 O 1
ATOM 825 N N . LYS A 1 100 ? 139.000 115.641 113.187 1.00 64.24 100 LYS 2 N 1
ATOM 826 C CA . LYS A 1 100 ? 139.980 114.766 112.561 1.00 64.24 100 LYS 2 CA 1
ATOM 827 C C . LYS A 1 100 ? 140.602 115.500 111.384 1.00 64.24 100 LYS 2 C 1
ATOM 828 O O . LYS A 1 100 ? 139.969 116.378 110.796 1.00 64.24 100 LYS 2 O 1
ATOM 834 N N . LYS A 1 101 ? 141.832 115.116 111.030 1.00 67.92 101 LYS 2 N 1
ATOM 835 C CA . LYS A 1 101 ? 142.581 115.811 109.985 1.00 67.92 101 LYS 2 CA 1
ATOM 836 C C . LYS A 1 101 ? 141.762 115.960 108.709 1.00 67.92 101 LYS 2 C 1
ATOM 837 O O . LYS A 1 101 ? 141.794 117.005 108.045 1.00 67.92 101 LYS 2 O 1
ATOM 843 N N . GLU A 1 102 ? 141.003 114.918 108.364 1.00 64.13 102 GLU 2 N 1
ATOM 844 C CA . GLU A 1 102 ? 140.102 115.001 107.222 1.00 64.13 102 GLU 2 CA 1
ATOM 845 C C . GLU A 1 102 ? 139.067 116.100 107.419 1.00 64.13 102 GLU 2 C 1
ATOM 846 O O . GLU A 1 102 ? 138.724 116.816 106.473 1.00 64.13 102 GLU 2 O 1
ATOM 852 N N . LEU A 1 103 ? 138.559 116.251 108.644 1.00 60.11 103 LEU 2 N 1
ATOM 853 C CA . LEU A 1 103 ? 137.570 117.293 108.905 1.00 60.11 103 LEU 2 CA 1
ATOM 854 C C . LEU A 1 103 ? 138.164 118.688 108.739 1.00 60.11 103 LEU 2 C 1
ATOM 855 O O . LEU A 1 103 ? 137.516 119.572 108.170 1.00 60.11 103 LEU 2 O 1
ATOM 860 N N . ILE A 1 104 ? 139.383 118.914 109.238 1.00 61.75 104 ILE 2 N 1
ATOM 861 C CA . ILE A 1 104 ? 140.016 120.219 109.051 1.00 61.75 104 ILE 2 CA 1
ATOM 862 C C . ILE A 1 104 ? 140.250 120.495 107.573 1.00 61.75 104 ILE 2 C 1
ATOM 863 O O . ILE A 1 104 ? 140.006 121.609 107.088 1.00 61.75 104 ILE 2 O 1
ATOM 868 N N . ILE A 1 105 ? 140.733 119.494 106.834 1.00 61.26 105 ILE 2 N 1
ATOM 869 C CA . ILE A 1 105 ? 140.957 119.685 105.404 1.00 61.26 105 ILE 2 CA 1
ATOM 870 C C . ILE A 1 105 ? 139.649 120.023 104.699 1.00 61.26 105 ILE 2 C 1
ATOM 871 O O . ILE A 1 105 ? 139.593 120.934 103.863 1.00 61.26 105 ILE 2 O 1
ATOM 876 N N . LEU A 1 106 ? 138.572 119.310 105.038 1.00 55.35 106 LEU 2 N 1
ATOM 877 C CA . LEU A 1 106 ? 137.280 119.566 104.410 1.00 55.35 106 LEU 2 CA 1
ATOM 878 C C . LEU A 1 106 ? 136.757 120.954 104.753 1.00 55.35 106 LEU 2 C 1
ATOM 879 O O . LEU A 1 106 ? 136.196 121.641 103.893 1.00 55.35 106 LEU 2 O 1
ATOM 884 N N . PHE A 1 107 ? 136.921 121.383 106.007 1.00 52.77 107 PHE 2 N 1
ATOM 885 C CA . PHE A 1 107 ? 136.469 122.716 106.394 1.00 52.77 107 PHE 2 CA 1
ATOM 886 C C . PHE A 1 107 ? 137.246 123.796 105.655 1.00 52.77 107 PHE 2 C 1
ATOM 887 O O . PHE A 1 107 ? 136.664 124.788 105.202 1.00 52.77 107 PHE 2 O 1
ATOM 895 N N . LEU A 1 108 ? 138.562 123.623 105.522 1.00 52.65 108 LEU 2 N 1
ATOM 896 C CA . LEU A 1 108 ? 139.353 124.602 104.784 1.00 52.65 108 LEU 2 CA 1
ATOM 897 C C . LEU A 1 108 ? 138.951 124.636 103.314 1.00 52.65 108 LEU 2 C 1
ATOM 898 O O . LEU A 1 108 ? 138.884 125.711 102.705 1.00 52.65 108 LEU 2 O 1
ATOM 903 N N . ILE A 1 109 ? 138.669 123.468 102.729 1.00 49.91 109 ILE 2 N 1
ATOM 904 C CA . ILE A 1 109 ? 138.210 123.424 101.342 1.00 49.91 109 ILE 2 CA 1
ATOM 905 C C . ILE A 1 109 ? 136.875 124.144 101.199 1.00 49.91 109 ILE 2 C 1
ATOM 906 O O . ILE A 1 109 ? 136.652 124.887 100.235 1.00 49.91 109 ILE 2 O 1
ATOM 911 N N . ASN A 1 110 ? 135.965 123.937 102.153 1.00 45.29 110 ASN 2 N 1
ATOM 912 C CA . ASN A 1 110 ? 134.669 124.607 102.108 1.00 45.29 110 ASN 2 CA 1
ATOM 913 C C . ASN A 1 110 ? 134.820 126.120 102.225 1.00 45.29 110 ASN 2 C 1
ATOM 914 O O . ASN A 1 110 ? 134.134 126.877 101.526 1.00 45.29 110 ASN 2 O 1
ATOM 919 N N . ILE A 1 111 ? 135.704 126.579 103.113 1.00 44.43 111 ILE 2 N 1
ATOM 920 C CA . ILE A 1 111 ? 135.936 128.014 103.256 1.00 44.43 111 ILE 2 CA 1
ATOM 921 C C . ILE A 1 111 ? 136.523 128.594 101.975 1.00 44.43 111 ILE 2 C 1
ATOM 922 O O . ILE A 1 111 ? 136.138 129.686 101.541 1.00 44.43 111 ILE 2 O 1
ATOM 927 N N . LEU A 1 112 ? 137.470 127.884 101.355 1.00 47.36 112 LEU 2 N 1
ATOM 928 C CA . LEU A 1 112 ? 138.025 128.347 100.086 1.00 47.36 112 LEU 2 CA 1
ATOM 929 C C . LEU A 1 112 ? 136.949 128.420 99.012 1.00 47.36 112 LEU 2 C 1
ATOM 930 O O . LEU A 1 112 ? 136.915 129.366 98.217 1.00 47.36 112 LEU 2 O 1
ATOM 935 N N . GLY A 1 113 ? 136.060 127.428 98.974 1.00 46.83 113 GLY 2 N 1
ATOM 936 C CA . GLY A 1 113 ? 134.974 127.461 98.010 1.00 46.83 113 GLY 2 CA 1
ATOM 937 C C . GLY A 1 113 ? 134.038 128.634 98.227 1.00 46.83 113 GLY 2 C 1
ATOM 938 O O . GLY A 1 113 ? 133.623 129.293 97.273 1.00 46.83 113 GLY 2 O 1
ATOM 939 N N . ALA A 1 114 ? 133.696 128.913 99.486 1.00 44.69 114 ALA 2 N 1
ATOM 940 C CA . ALA A 1 114 ? 132.828 130.050 99.781 1.00 44.69 114 ALA 2 CA 1
ATOM 941 C C . ALA A 1 114 ? 133.496 131.368 99.414 1.00 44.69 114 ALA 2 C 1
ATOM 942 O O . ALA A 1 114 ? 132.848 132.279 98.882 1.00 44.69 114 ALA 2 O 1
ATOM 944 N N . LEU A 1 115 ? 134.793 131.493 99.699 1.00 44.67 115 LEU 2 N 1
ATOM 945 C CA . LEU A 1 115 ? 135.516 132.701 99.322 1.00 44.67 115 LEU 2 CA 1
ATOM 946 C C . LEU A 1 115 ? 135.539 132.875 97.811 1.00 44.67 115 LEU 2 C 1
ATOM 947 O O . LEU A 1 115 ? 135.355 133.987 97.305 1.00 44.67 115 LEU 2 O 1
ATOM 952 N N . LEU A 1 116 ? 135.769 131.788 97.073 1.00 46.25 116 LEU 2 N 1
ATOM 953 C CA . LEU A 1 116 ? 135.747 131.873 95.617 1.00 46.25 116 LEU 2 CA 1
ATOM 954 C C . LEU A 1 116 ? 134.351 132.211 95.110 1.00 46.25 116 LEU 2 C 1
ATOM 955 O O . LEU A 1 116 ? 134.202 132.857 94.067 1.00 46.25 116 LEU 2 O 1
ATOM 960 N N . ILE A 1 117 ? 133.314 131.775 95.829 1.00 46.74 117 ILE 2 N 1
ATOM 961 C CA . ILE A 1 117 ? 131.953 132.197 95.503 1.00 46.74 117 ILE 2 CA 1
ATOM 962 C C . ILE A 1 117 ? 131.825 133.708 95.642 1.00 46.74 117 ILE 2 C 1
ATOM 963 O O . ILE A 1 117 ? 131.302 134.391 94.754 1.00 46.74 117 ILE 2 O 1
ATOM 968 N N . VAL A 1 118 ? 132.309 134.253 96.761 1.00 46.18 118 VAL 2 N 1
ATOM 969 C CA . VAL A 1 118 ? 132.202 135.692 96.992 1.00 46.18 118 VAL 2 CA 1
ATOM 970 C C . VAL A 1 118 ? 133.040 136.466 95.981 1.00 46.18 118 VAL 2 C 1
ATOM 971 O O . VAL A 1 118 ? 132.597 137.482 95.432 1.00 46.18 118 VAL 2 O 1
ATOM 975 N N . HIS A 1 119 ? 134.257 135.997 95.710 1.00 54.06 119 HIS 2 N 1
ATOM 976 C CA . HIS A 1 119 ? 135.196 136.700 94.848 1.00 54.06 119 HIS 2 CA 1
ATOM 977 C C . HIS A 1 119 ? 135.034 136.347 93.375 1.00 54.06 119 HIS 2 C 1
ATOM 978 O O . HIS A 1 119 ? 135.858 136.766 92.555 1.00 54.06 119 HIS 2 O 1
ATOM 985 N N . SER A 1 120 ? 134.000 135.590 93.019 1.00 59.14 120 SER 2 N 1
ATOM 986 C CA . SER A 1 120 ? 133.834 135.123 91.649 1.00 59.14 120 SER 2 CA 1
ATOM 987 C C . SER A 1 120 ? 133.457 136.284 90.738 1.00 59.14 120 SER 2 C 1
ATOM 988 O O . SER A 1 120 ? 132.525 137.037 91.036 1.00 59.14 120 SER 2 O 1
ATOM 991 N N . ASN A 1 121 ? 134.178 136.421 89.626 1.00 66.25 121 ASN 2 N 1
ATOM 992 C CA . ASN A 1 121 ? 133.845 137.390 88.594 1.00 66.25 121 ASN 2 CA 1
ATOM 993 C C . ASN A 1 121 ? 133.381 136.742 87.299 1.00 66.25 121 ASN 2 C 1
ATOM 994 O O . ASN A 1 121 ? 132.790 137.430 86.459 1.00 66.25 121 ASN 2 O 1
ATOM 999 N N . ASP A 1 122 ? 133.623 135.446 87.120 1.00 69.96 122 ASP 2 N 1
ATOM 1000 C CA . ASP A 1 122 ? 133.229 134.724 85.921 1.00 69.96 122 ASP 2 CA 1
ATOM 1001 C C . ASP A 1 122 ? 132.420 133.498 86.315 1.00 69.96 122 ASP 2 C 1
ATOM 1002 O O . ASP A 1 122 ? 132.603 132.936 87.397 1.00 69.96 122 ASP 2 O 1
ATOM 1007 N N . PHE A 1 123 ? 131.520 133.087 85.420 1.00 72.39 123 PHE 2 N 1
ATOM 1008 C CA . PHE A 1 123 ? 130.651 131.953 85.711 1.00 72.39 123 PHE 2 CA 1
ATOM 1009 C C . PHE A 1 123 ? 131.424 130.649 85.852 1.00 72.39 123 PHE 2 C 1
ATOM 1010 O O . PHE A 1 123 ? 130.942 129.728 86.518 1.00 72.39 123 PHE 2 O 1
ATOM 1018 N N . ILE A 1 124 ? 132.607 130.546 85.243 1.00 67.53 124 ILE 2 N 1
ATOM 1019 C CA . ILE A 1 124 ? 133.441 129.364 85.436 1.00 67.53 124 ILE 2 CA 1
ATOM 1020 C C . ILE A 1 124 ? 133.895 129.271 86.887 1.00 67.53 124 ILE 2 C 1
ATOM 1021 O O . ILE A 1 124 ? 133.772 128.221 87.534 1.00 67.53 124 ILE 2 O 1
ATOM 1026 N N . THR A 1 125 ? 134.418 130.378 87.421 1.00 63.62 125 THR 2 N 1
ATOM 1027 C CA . THR A 1 125 ? 134.823 130.415 88.820 1.00 63.62 125 THR 2 CA 1
ATOM 1028 C C . THR A 1 125 ? 133.638 130.150 89.732 1.00 63.62 125 THR 2 C 1
ATOM 1029 O O . THR A 1 125 ? 133.765 129.443 90.738 1.00 63.62 125 THR 2 O 1
ATOM 1033 N N . LEU A 1 126 ? 132.475 130.700 89.388 1.00 60.42 126 LEU 2 N 1
ATOM 1034 C CA . LEU A 1 126 ? 131.251 130.457 90.136 1.00 60.42 126 LEU 2 CA 1
ATOM 1035 C C . LEU A 1 126 ? 130.988 128.959 90.203 1.00 60.42 126 LEU 2 C 1
ATOM 1036 O O . LEU A 1 126 ? 131.173 128.343 91.256 1.00 60.42 126 LEU 2 O 1
ATOM 1041 N N . PHE A 1 127 ? 130.674 128.362 89.050 1.00 63.03 127 PHE 2 N 1
ATOM 1042 C CA . PHE A 1 127 ? 130.452 126.927 88.910 1.00 63.03 127 PHE 2 CA 1
ATOM 1043 C C . PHE A 1 127 ? 131.418 126.103 89.757 1.00 63.03 127 PHE 2 C 1
ATOM 1044 O O . PHE A 1 127 ? 131.001 125.266 90.572 1.00 63.03 127 PHE 2 O 1
ATOM 1052 N N . VAL A 1 128 ? 132.719 126.369 89.602 1.00 61.90 128 VAL 2 N 1
ATOM 1053 C CA . VAL A 1 128 ? 133.728 125.605 90.332 1.00 61.90 128 VAL 2 CA 1
ATOM 1054 C C . VAL A 1 128 ? 133.546 125.775 91.836 1.00 61.90 128 VAL 2 C 1
ATOM 1055 O O . VAL A 1 128 ? 133.566 124.800 92.595 1.00 61.90 128 VAL 2 O 1
ATOM 1059 N N . ALA A 1 129 ? 133.350 127.017 92.287 1.00 57.11 129 ALA 2 N 1
ATOM 1060 C CA . ALA A 1 129 ? 133.299 127.284 93.721 1.00 57.11 129 ALA 2 CA 1
ATOM 1061 C C . ALA A 1 129 ? 132.055 126.687 94.367 1.00 57.11 129 ALA 2 C 1
ATOM 1062 O O . ALA A 1 129 ? 132.137 126.097 95.451 1.00 57.11 129 ALA 2 O 1
ATOM 1064 N N . ILE A 1 130 ? 130.890 126.842 93.732 1.00 56.34 130 ILE 2 N 1
ATOM 1065 C CA . ILE A 1 130 ? 129.678 126.237 94.283 1.00 56.34 130 ILE 2 CA 1
ATOM 1066 C C . ILE A 1 130 ? 129.774 124.718 94.306 1.00 56.34 130 ILE 2 C 1
ATOM 1067 O O . ILE A 1 130 ? 129.361 124.083 95.284 1.00 56.34 130 ILE 2 O 1
ATOM 1072 N N . GLU A 1 131 ? 130.305 124.097 93.247 1.00 60.04 131 GLU 2 N 1
ATOM 1073 C CA . GLU A 1 131 ? 130.426 122.642 93.315 1.00 60.04 131 GLU 2 CA 1
ATOM 1074 C C . GLU A 1 131 ? 131.416 122.211 94.392 1.00 60.04 131 GLU 2 C 1
ATOM 1075 O O . GLU A 1 131 ? 131.190 121.208 95.079 1.00 60.04 131 GLU 2 O 1
ATOM 1081 N N . LEU A 1 132 ? 132.503 122.965 94.575 1.00 53.38 132 LEU 2 N 1
ATOM 1082 C CA . LEU A 1 132 ? 133.451 122.645 95.637 1.00 53.38 132 LEU 2 CA 1
ATOM 1083 C C . LEU A 1 132 ? 132.793 122.740 97.008 1.00 53.38 132 LEU 2 C 1
ATOM 1084 O O . LEU A 1 132 ? 132.963 121.855 97.855 1.00 53.38 132 LEU 2 O 1
ATOM 1089 N N . GLN A 1 133 ? 132.022 123.805 97.238 1.00 50.92 133 GLN 2 N 1
ATOM 1090 C CA . GLN A 1 133 ? 131.351 123.968 98.524 1.00 50.92 133 GLN 2 CA 1
ATOM 1091 C C . GLN A 1 133 ? 130.312 122.877 98.753 1.00 50.92 133 GLN 2 C 1
ATOM 1092 O O . GLN A 1 133 ? 130.190 122.350 99.865 1.00 50.92 133 GLN 2 O 1
ATOM 1098 N N . SER A 1 134 ? 129.547 122.531 97.714 1.00 57.64 134 SER 2 N 1
ATOM 1099 C CA . SER A 1 134 ? 128.540 121.485 97.855 1.00 57.64 134 SER 2 CA 1
ATOM 1100 C C . SER A 1 134 ? 129.181 120.138 98.161 1.00 57.64 134 SER 2 C 1
ATOM 1101 O O . SER A 1 134 ? 128.697 119.393 99.022 1.00 57.64 134 SER 2 O 1
ATOM 1104 N N . TYR A 1 135 ? 130.274 119.807 97.468 1.00 59.96 135 TYR 2 N 1
ATOM 1105 C CA . TYR A 1 135 ? 130.963 118.552 97.744 1.00 59.96 135 TYR 2 CA 1
ATOM 1106 C C . TYR A 1 135 ? 131.546 118.542 99.150 1.00 59.96 135 TYR 2 C 1
ATOM 1107 O O . TYR A 1 135 ? 131.506 117.515 99.838 1.00 59.96 135 TYR 2 O 1
ATOM 1116 N N . SER A 1 136 ? 132.095 119.674 99.595 1.00 54.00 136 SER 2 N 1
ATOM 1117 C CA . SER A 1 136 ? 132.625 119.745 100.952 1.00 54.00 136 SER 2 CA 1
ATOM 1118 C C . SER A 1 136 ? 131.526 119.540 101.984 1.00 54.00 136 SER 2 C 1
ATOM 1119 O O . SER A 1 136 ? 131.720 118.824 102.971 1.00 54.00 136 SER 2 O 1
ATOM 1122 N N . ILE A 1 137 ? 130.363 120.161 101.773 1.00 53.09 137 ILE 2 N 1
ATOM 1123 C CA . ILE A 1 137 ? 129.251 119.984 102.704 1.00 53.09 137 ILE 2 CA 1
ATOM 1124 C C . ILE A 1 137 ? 128.802 118.531 102.728 1.00 53.09 137 ILE 2 C 1
ATOM 1125 O O . ILE A 1 137 ? 128.568 117.953 103.799 1.00 53.09 137 ILE 2 O 1
ATOM 1130 N N . TYR A 1 138 ? 128.674 117.915 101.549 1.00 59.30 138 TYR 2 N 1
ATOM 1131 C CA . TYR A 1 138 ? 128.251 116.520 101.495 1.00 59.30 138 TYR 2 CA 1
ATOM 1132 C C . TYR A 1 138 ? 129.243 115.615 102.212 1.00 59.30 138 TYR 2 C 1
ATOM 1133 O O . TYR A 1 138 ? 128.843 114.734 102.979 1.00 59.30 138 TYR 2 O 1
ATOM 1142 N N . LEU A 1 139 ? 130.542 115.818 101.982 1.00 57.10 139 LEU 2 N 1
ATOM 1143 C CA . LEU A 1 139 ? 131.546 114.979 102.629 1.00 57.10 139 LEU 2 CA 1
ATOM 1144 C C . LEU A 1 139 ? 131.559 115.186 104.139 1.00 57.10 139 LEU 2 C 1
ATOM 1145 O O . LEU A 1 139 ? 131.671 114.219 104.903 1.00 57.10 139 LEU 2 O 1
ATOM 1150 N N . ILE A 1 140 ? 131.443 116.438 104.589 1.00 54.05 140 ILE 2 N 1
ATOM 1151 C CA . ILE A 1 140 ? 131.435 116.717 106.021 1.00 54.05 140 ILE 2 CA 1
ATOM 1152 C C . ILE A 1 140 ? 130.235 116.054 106.684 1.00 54.05 140 ILE 2 C 1
ATOM 1153 O O . ILE A 1 140 ? 130.352 115.461 107.763 1.00 54.05 140 ILE 2 O 1
ATOM 1158 N N . THR A 1 141 ? 129.065 116.139 106.050 1.00 55.78 141 THR 2 N 1
ATOM 1159 C CA . THR A 1 141 ? 127.892 115.466 106.594 1.00 55.78 141 THR 2 CA 1
ATOM 1160 C C . THR A 1 141 ? 128.041 113.949 106.541 1.00 55.78 141 THR 2 C 1
ATOM 1161 O O . THR A 1 141 ? 127.550 113.247 107.431 1.00 55.78 141 THR 2 O 1
ATOM 1165 N N . ALA A 1 142 ? 128.726 113.425 105.524 1.00 58.08 142 ALA 2 N 1
ATOM 1166 C CA . ALA A 1 142 ? 128.884 111.983 105.396 1.00 58.08 142 ALA 2 CA 1
ATOM 1167 C C . ALA A 1 142 ? 129.897 111.419 106.383 1.00 58.08 142 ALA 2 C 1
ATOM 1168 O O . ALA A 1 142 ? 129.871 110.215 106.663 1.00 58.08 142 ALA 2 O 1
ATOM 1170 N N . ILE A 1 143 ? 130.800 112.252 106.904 1.00 57.88 143 ILE 2 N 1
ATOM 1171 C CA . ILE A 1 143 ? 131.754 111.767 107.901 1.00 57.88 143 ILE 2 CA 1
ATOM 1172 C C . ILE A 1 143 ? 131.022 111.312 109.159 1.00 57.88 143 ILE 2 C 1
ATOM 1173 O O . ILE A 1 143 ? 131.293 110.235 109.702 1.00 57.88 143 ILE 2 O 1
ATOM 1178 N N . TYR A 1 144 ? 130.078 112.120 109.635 1.00 57.72 144 TYR 2 N 1
ATOM 1179 C CA . TYR A 1 144 ? 129.254 111.786 110.793 1.00 57.72 144 TYR 2 CA 1
ATOM 1180 C C . TYR A 1 144 ? 127.851 111.454 110.302 1.00 57.72 144 TYR 2 C 1
ATOM 1181 O O . TYR A 1 144 ? 127.073 112.357 109.975 1.00 57.72 144 TYR 2 O 1
ATOM 1190 N N . ASN A 1 145 ? 127.523 110.164 110.265 1.00 67.27 145 ASN 2 N 1
ATOM 1191 C CA . ASN A 1 145 ? 126.197 109.715 109.857 1.00 67.27 145 ASN 2 CA 1
ATOM 1192 C C . ASN A 1 145 ? 125.692 108.653 110.824 1.00 67.27 145 ASN 2 C 1
ATOM 1193 O O . ASN A 1 145 ? 126.262 107.562 110.915 1.00 67.27 145 ASN 2 O 1
ATOM 1198 N N . SER A 1 146 ? 124.631 108.982 111.555 1.00 66.14 146 SER 2 N 1
ATOM 1199 C CA . SER A 1 146 ? 124.006 108.053 112.485 1.00 66.14 146 SER 2 CA 1
ATOM 1200 C C . SER A 1 146 ? 122.777 107.373 111.899 1.00 66.14 146 SER 2 C 1
ATOM 1201 O O . SER A 1 146 ? 122.159 106.546 112.578 1.00 66.14 146 SER 2 O 1
ATOM 1204 N N . SER A 1 147 ? 122.412 107.694 110.659 1.00 67.00 147 SER 2 N 1
ATOM 1205 C CA . SER A 1 147 ? 121.239 107.121 110.019 1.00 67.00 147 SER 2 CA 1
ATOM 1206 C C . SER A 1 147 ? 121.543 106.859 108.552 1.00 67.00 147 SER 2 C 1
ATOM 1207 O O . SER A 1 147 ? 122.460 107.442 107.970 1.00 67.00 147 SER 2 O 1
ATOM 1210 N N . TYR A 1 148 ? 120.754 105.964 107.961 1.00 68.29 148 TYR 2 N 1
ATOM 1211 C CA . TYR A 1 148 ? 120.904 105.568 106.565 1.00 68.29 148 TYR 2 CA 1
ATOM 1212 C C . TYR A 1 148 ? 120.024 106.410 105.645 1.00 68.29 148 TYR 2 C 1
ATOM 1213 O O . TYR A 1 148 ? 120.478 106.875 104.591 1.00 68.29 148 TYR 2 O 1
ATOM 1222 N N . LYS A 1 149 ? 118.768 106.626 106.045 1.00 65.20 149 LYS 2 N 1
ATOM 1223 C CA . LYS A 1 149 ? 117.868 107.459 105.257 1.00 65.20 149 LYS 2 CA 1
ATOM 1224 C C . LYS A 1 149 ? 118.382 108.889 105.160 1.00 65.20 149 LYS 2 C 1
ATOM 1225 O O . LYS A 1 149 ? 118.282 109.520 104.102 1.00 65.20 149 LYS 2 O 1
ATOM 1231 N N . ALA A 1 150 ? 118.922 109.423 106.258 1.00 70.90 150 ALA 2 N 1
ATOM 1232 C CA . ALA A 1 150 ? 119.453 110.782 106.236 1.00 70.90 150 ALA 2 CA 1
ATOM 1233 C C . ALA A 1 150 ? 120.627 110.902 105.273 1.00 70.90 150 ALA 2 C 1
ATOM 1234 O O . ALA A 1 150 ? 120.725 111.877 104.517 1.00 70.90 150 ALA 2 O 1
ATOM 1236 N N . SER A 1 151 ? 121.530 109.918 105.287 1.00 76.08 151 SER 2 N 1
ATOM 1237 C CA . SER A 1 151 ? 122.658 109.938 104.362 1.00 76.08 151 SER 2 CA 1
ATOM 1238 C C . SER A 1 151 ? 122.185 109.853 102.917 1.00 76.08 151 SER 2 C 1
ATOM 1239 O O . SER A 1 151 ? 122.685 110.580 102.047 1.00 76.08 151 SER 2 O 1
ATOM 1242 N N . LYS A 1 152 ? 121.213 108.978 102.642 1.00 75.56 152 LYS 2 N 1
ATOM 1243 C CA . LYS A 1 152 ? 120.688 108.870 101.284 1.00 75.56 152 LYS 2 CA 1
ATOM 1244 C C . LYS A 1 152 ? 120.036 110.174 100.837 1.00 75.56 152 LYS 2 C 1
ATOM 1245 O O . LYS A 1 152 ? 120.221 110.609 99.694 1.00 75.56 152 LYS 2 O 1
ATOM 1251 N N . ALA A 1 153 ? 119.265 110.808 101.724 1.00 73.70 153 ALA 2 N 1
ATOM 1252 C CA . ALA A 1 153 ? 118.607 112.064 101.376 1.00 73.70 153 ALA 2 CA 1
ATOM 1253 C C . ALA A 1 153 ? 119.621 113.170 101.118 1.00 73.70 153 ALA 2 C 1
ATOM 1254 O O . ALA A 1 153 ? 119.458 113.960 100.182 1.00 73.70 153 ALA 2 O 1
ATOM 1256 N N . SER A 1 154 ? 120.671 113.246 101.939 1.00 74.87 154 SER 2 N 1
ATOM 1257 C CA . SER A 1 154 ? 121.711 114.244 101.710 1.00 74.87 154 SER 2 CA 1
ATOM 1258 C C . SER A 1 154 ? 122.413 114.011 100.378 1.00 74.87 154 SER 2 C 1
ATOM 1259 O O . SER A 1 154 ? 122.678 114.964 99.630 1.00 74.87 154 SER 2 O 1
ATOM 1262 N N . MET A 1 155 ? 122.719 112.750 100.063 1.00 75.87 155 MET 2 N 1
ATOM 1263 C CA . MET A 1 155 ? 123.355 112.437 98.788 1.00 75.87 155 MET 2 CA 1
ATOM 1264 C C . MET A 1 155 ? 122.460 112.827 97.617 1.00 75.87 155 MET 2 C 1
ATOM 1265 O O . MET A 1 155 ? 122.925 113.409 96.630 1.00 75.87 155 MET 2 O 1
ATOM 1270 N N . LEU A 1 156 ? 121.165 112.519 97.715 1.00 81.47 156 LEU 2 N 1
ATOM 1271 C CA . LEU A 1 156 ? 120.242 112.862 96.638 1.00 81.47 156 LEU 2 CA 1
ATOM 1272 C C . LEU A 1 156 ? 120.113 114.371 96.477 1.00 81.47 156 LEU 2 C 1
ATOM 1273 O O . LEU A 1 156 ? 120.051 114.878 95.351 1.00 81.47 156 LEU 2 O 1
ATOM 1278 N N . TYR A 1 157 ? 120.062 115.105 97.591 1.00 71.26 157 TYR 2 N 1
ATOM 1279 C CA . TYR A 1 157 ? 119.976 116.560 97.525 1.00 71.26 157 TYR 2 CA 1
ATOM 1280 C C . TYR A 1 157 ? 121.209 117.151 96.854 1.00 71.26 157 TYR 2 C 1
ATOM 1281 O O . TYR A 1 157 ? 121.102 118.029 95.987 1.00 71.26 157 TYR 2 O 1
ATOM 1290 N N . PHE A 1 158 ? 122.396 116.667 97.235 1.00 78.44 158 PHE 2 N 1
ATOM 1291 C CA . PHE A 1 158 ? 123.619 117.153 96.604 1.00 78.44 158 PHE 2 CA 1
ATOM 1292 C C . PHE A 1 158 ? 123.639 116.829 95.116 1.00 78.44 158 PHE 2 C 1
ATOM 1293 O O . PHE A 1 158 ? 124.037 117.666 94.298 1.00 78.44 158 PHE 2 O 1
ATOM 1301 N N . PHE A 1 159 ? 123.226 115.613 94.748 1.00 89.01 159 PHE 2 N 1
ATOM 1302 C CA . PHE A 1 159 ? 123.230 115.231 93.340 1.00 89.01 159 PHE 2 CA 1
ATOM 1303 C C . PHE A 1 159 ? 122.268 116.091 92.532 1.00 89.01 159 PHE 2 C 1
ATOM 1304 O O . PHE A 1 159 ? 122.597 116.529 91.424 1.00 89.01 159 PHE 2 O 1
ATOM 1312 N N . MET A 1 160 ? 121.072 116.344 93.070 1.00 87.41 160 MET 2 N 1
ATOM 1313 C CA . MET A 1 160 ? 120.111 117.187 92.367 1.00 87.41 160 MET 2 CA 1
ATOM 1314 C C . MET A 1 160 ? 120.637 118.607 92.208 1.00 87.41 160 MET 2 C 1
ATOM 1315 O O . MET A 1 160 ? 120.497 119.212 91.138 1.00 87.41 160 MET 2 O 1
ATOM 1320 N N . GLY A 1 161 ? 121.248 119.156 93.261 1.00 85.79 161 GLY 2 N 1
ATOM 1321 C CA . GLY A 1 161 ? 121.817 120.489 93.150 1.00 85.79 161 GLY 2 CA 1
ATOM 1322 C C . GLY A 1 161 ? 122.929 120.564 92.121 1.00 85.79 161 GLY 2 C 1
ATOM 1323 O O . GLY A 1 161 ? 123.001 121.514 91.335 1.00 85.79 161 GLY 2 O 1
ATOM 1324 N N . GLY A 1 162 ? 123.811 119.563 92.112 1.00 91.86 162 GLY 2 N 1
ATOM 1325 C CA . GLY A 1 162 ? 124.872 119.536 91.120 1.00 91.86 162 GLY 2 CA 1
ATOM 1326 C C . GLY A 1 162 ? 124.342 119.415 89.705 1.00 91.86 162 GLY 2 C 1
ATOM 1327 O O . GLY A 1 162 ? 124.848 120.062 88.786 1.00 91.86 162 GLY 2 O 1
ATOM 1328 N N . ILE A 1 163 ? 123.314 118.586 89.512 1.00 92.57 163 ILE 2 N 1
ATOM 1329 C CA . ILE A 1 163 ? 122.711 118.442 88.190 1.00 92.57 163 ILE 2 CA 1
ATOM 1330 C C . ILE A 1 163 ? 122.094 119.760 87.742 1.00 92.57 163 ILE 2 C 1
ATOM 1331 O O . ILE A 1 163 ? 122.234 120.165 86.581 1.00 92.57 163 ILE 2 O 1
ATOM 1336 N N . LEU A 1 164 ? 121.402 120.451 88.652 1.00 91.52 164 LEU 2 N 1
ATOM 1337 C CA . LEU A 1 164 ? 120.816 121.742 88.305 1.00 91.52 164 LEU 2 CA 1
ATOM 1338 C C . LEU A 1 164 ? 121.893 122.756 87.935 1.00 91.52 164 LEU 2 C 1
ATOM 1339 O O . LEU A 1 164 ? 121.744 123.504 86.961 1.00 91.52 164 LEU 2 O 1
ATOM 1344 N N . SER A 1 165 ? 122.988 122.790 88.699 1.00 92.64 165 SER 2 N 1
ATOM 1345 C CA . SER A 1 165 ? 124.077 123.712 88.389 1.00 92.64 165 SER 2 CA 1
ATOM 1346 C C . SER A 1 165 ? 124.706 123.393 87.037 1.00 92.64 165 SER 2 C 1
ATOM 1347 O O . SER A 1 165 ? 125.024 124.302 86.262 1.00 92.64 165 SER 2 O 1
ATOM 1350 N N . ILE A 1 166 ? 124.894 122.105 86.739 1.00 96.60 166 ILE 2 N 1
ATOM 1351 C CA . ILE A 1 166 ? 125.471 121.711 85.456 1.00 96.60 166 ILE 2 CA 1
ATOM 1352 C C . ILE A 1 166 ? 124.543 122.101 84.313 1.00 96.60 166 ILE 2 C 1
ATOM 1353 O O . ILE A 1 166 ? 124.993 122.571 83.261 1.00 96.60 166 ILE 2 O 1
ATOM 1358 N N . LEU A 1 167 ? 123.234 121.909 84.497 1.00 99.59 167 LEU 2 N 1
ATOM 1359 C CA . LEU A 1 167 ? 122.278 122.307 83.468 1.00 99.59 167 LEU 2 CA 1
ATOM 1360 C C . LEU A 1 167 ? 122.305 123.813 83.243 1.00 99.59 167 LEU 2 C 1
ATOM 1361 O O . LEU A 1 167 ? 122.249 124.277 82.099 1.00 99.59 167 LEU 2 O 1
ATOM 1366 N N . ILE A 1 168 ? 122.389 124.592 84.324 1.00 100.51 168 ILE 2 N 1
ATOM 1367 C CA . ILE A 1 168 ? 122.462 126.045 84.186 1.00 100.51 168 ILE 2 CA 1
ATOM 1368 C C . ILE A 1 168 ? 123.731 126.447 83.444 1.00 100.51 168 ILE 2 C 1
ATOM 1369 O O . ILE A 1 168 ? 123.710 127.328 82.573 1.00 100.51 168 ILE 2 O 1
ATOM 1374 N N . ALA A 1 169 ? 124.856 125.813 83.782 1.00 108.13 169 ALA 2 N 1
ATOM 1375 C CA . ALA A 1 169 ? 126.114 126.122 83.111 1.00 108.13 169 ALA 2 CA 1
ATOM 1376 C C . ALA A 1 169 ? 126.039 125.791 81.625 1.00 108.13 169 ALA 2 C 1
ATOM 1377 O O . ALA A 1 169 ? 126.487 126.572 80.780 1.00 108.13 169 ALA 2 O 1
ATOM 1379 N N . TYR A 1 170 ? 125.462 124.637 81.287 1.00 108.33 170 TYR 2 N 1
ATOM 1380 C CA . TYR A 1 170 ? 125.319 124.271 79.882 1.00 108.33 170 TYR 2 CA 1
ATOM 1381 C C . TYR A 1 170 ? 124.410 125.251 79.149 1.00 108.33 170 TYR 2 C 1
ATOM 1382 O O . TYR A 1 170 ? 124.700 125.650 78.014 1.00 108.33 170 TYR 2 O 1
ATOM 1391 N N . SER A 1 171 ? 123.309 125.655 79.788 1.00 112.65 171 SER 2 N 1
ATOM 1392 C CA . SER A 1 171 ? 122.377 126.582 79.155 1.00 112.65 171 SER 2 CA 1
ATOM 1393 C C . SER A 1 171 ? 123.035 127.929 78.888 1.00 112.65 171 SER 2 C 1
ATOM 1394 O O . SER A 1 171 ? 122.872 128.508 77.808 1.00 112.65 171 SER 2 O 1
ATOM 1397 N N . ILE A 1 172 ? 123.784 128.448 79.863 1.00 109.57 172 ILE 2 N 1
ATOM 1398 C CA . ILE A 1 172 ? 124.444 129.733 79.648 1.00 109.57 172 ILE 2 CA 1
ATOM 1399 C C . ILE A 1 172 ? 125.587 129.589 78.648 1.00 109.57 172 ILE 2 C 1
ATOM 1400 O O . ILE A 1 172 ? 125.921 130.544 77.937 1.00 109.57 172 ILE 2 O 1
ATOM 1405 N N . ASN A 1 173 ? 126.196 128.402 78.563 1.00 115.56 173 ASN 2 N 1
ATOM 1406 C CA . ASN A 1 173 ? 127.257 128.186 77.584 1.00 115.56 173 ASN 2 CA 1
ATOM 1407 C C . ASN A 1 173 ? 126.701 128.135 76.167 1.00 115.56 173 ASN 2 C 1
ATOM 1408 O O . ASN A 1 173 ? 127.375 128.542 75.214 1.00 115.56 173 ASN 2 O 1
ATOM 1413 N N . THR A 1 174 ? 125.473 127.633 76.008 1.00 118.14 174 THR 2 N 1
ATOM 1414 C CA . THR A 1 174 ? 124.875 127.557 74.677 1.00 118.14 174 THR 2 CA 1
ATOM 1415 C C . THR A 1 174 ? 124.732 128.939 74.053 1.00 118.14 174 THR 2 C 1
ATOM 1416 O O . THR A 1 174 ? 124.984 129.119 72.856 1.00 118.14 174 THR 2 O 1
ATOM 1420 N N . TYR A 1 175 ? 124.327 129.926 74.845 1.00 118.03 175 TYR 2 N 1
ATOM 1421 C CA . TYR A 1 175 ? 124.208 131.295 74.359 1.00 118.03 175 TYR 2 CA 1
ATOM 1422 C C . TYR A 1 175 ? 125.584 131.880 74.058 1.00 118.03 175 TYR 2 C 1
ATOM 1423 O O . TYR A 1 175 ? 125.753 132.634 73.100 1.00 118.03 175 TYR 2 O 1
ATOM 1432 N N . LEU A 1 197 ? 118.023 135.994 77.198 1.00 106.96 197 LEU 2 N 1
ATOM 1433 C CA . LEU A 1 197 ? 119.137 136.077 78.134 1.00 106.96 197 LEU 2 CA 1
ATOM 1434 C C . LEU A 1 197 ? 118.635 136.253 79.564 1.00 106.96 197 LEU 2 C 1
ATOM 1435 O O . LEU A 1 197 ? 119.248 135.761 80.512 1.00 106.96 197 LEU 2 O 1
ATOM 1440 N N . ASN A 1 198 ? 117.511 136.959 79.709 1.00 103.27 198 ASN 2 N 1
ATOM 1441 C CA . ASN A 1 198 ? 116.940 137.179 81.035 1.00 103.27 198 ASN 2 CA 1
ATOM 1442 C C . ASN A 1 198 ? 116.480 135.870 81.664 1.00 103.27 198 ASN 2 C 1
ATOM 1443 O O . ASN A 1 198 ? 116.604 135.679 82.879 1.00 103.27 198 ASN 2 O 1
ATOM 1448 N N . LEU A 1 199 ? 115.937 134.960 80.852 1.00 99.54 199 LEU 2 N 1
ATOM 1449 C CA . LEU A 1 199 ? 115.497 133.671 81.374 1.00 99.54 199 LEU 2 CA 1
ATOM 1450 C C . LEU A 1 199 ? 116.666 132.876 81.942 1.00 99.54 199 LEU 2 C 1
ATOM 1451 O O . LEU A 1 199 ? 116.536 132.230 82.987 1.00 99.54 199 LEU 2 O 1
ATOM 1456 N N . ILE A 1 200 ? 117.815 132.909 81.264 1.00 96.65 200 ILE 2 N 1
ATOM 1457 C CA . ILE A 1 200 ? 118.987 132.182 81.747 1.00 96.65 200 ILE 2 CA 1
ATOM 1458 C C . ILE A 1 200 ? 119.440 132.737 83.092 1.00 96.65 200 ILE 2 C 1
ATOM 1459 O O . ILE A 1 200 ? 119.751 131.984 84.023 1.00 96.65 200 ILE 2 O 1
ATOM 1464 N N . LEU A 1 201 ? 119.487 134.065 83.211 1.00 88.31 201 LEU 2 N 1
ATOM 1465 C CA . LEU A 1 201 ? 119.900 134.680 84.468 1.00 88.31 201 LEU 2 CA 1
ATOM 1466 C C . LEU A 1 201 ? 118.911 134.371 85.585 1.00 88.31 201 LEU 2 C 1
ATOM 1467 O O . LEU A 1 201 ? 119.315 134.120 86.725 1.00 88.31 201 LEU 2 O 1
ATOM 1472 N N . ILE A 1 202 ? 117.613 134.381 85.277 1.00 87.19 202 ILE 2 N 1
ATOM 1473 C CA . ILE A 1 202 ? 116.609 134.032 86.280 1.00 87.19 202 ILE 2 CA 1
ATOM 1474 C C . ILE A 1 202 ? 116.791 132.590 86.737 1.00 87.19 202 ILE 2 C 1
ATOM 1475 O O . ILE A 1 202 ? 116.756 132.291 87.941 1.00 87.19 202 ILE 2 O 1
ATOM 1480 N N . ALA A 1 203 ? 116.994 131.675 85.786 1.00 84.57 203 ALA 2 N 1
ATOM 1481 C CA . ALA A 1 203 ? 117.197 130.274 86.135 1.00 84.57 203 ALA 2 CA 1
ATOM 1482 C C . ALA A 1 203 ? 118.429 130.106 87.009 1.00 84.57 203 ALA 2 C 1
ATOM 1483 O O . ALA A 1 203 ? 118.407 129.348 87.984 1.00 84.57 203 ALA 2 O 1
ATOM 1485 N N . LEU A 1 204 ? 119.509 130.819 86.684 1.00 78.76 204 LEU 2 N 1
ATOM 1486 C CA . LEU A 1 204 ? 120.701 130.778 87.524 1.00 78.76 204 LEU 2 CA 1
ATOM 1487 C C . LEU A 1 204 ? 120.412 131.326 88.915 1.00 78.76 204 LEU 2 C 1
ATOM 1488 O O . LEU A 1 204 ? 120.934 130.816 89.914 1.00 78.76 204 LEU 2 O 1
ATOM 1493 N N . SER A 1 205 ? 119.591 132.375 88.999 1.00 73.64 205 SER 2 N 1
ATOM 1494 C CA . SER A 1 205 ? 119.271 132.960 90.297 1.00 73.64 205 SER 2 CA 1
ATOM 1495 C C . SER A 1 205 ? 118.543 131.964 91.188 1.00 73.64 205 SER 2 C 1
ATOM 1496 O O . SER A 1 205 ? 118.919 131.776 92.351 1.00 73.64 205 SER 2 O 1
ATOM 1499 N N . LEU A 1 206 ? 117.504 131.305 90.665 1.00 71.13 206 LEU 2 N 1
ATOM 1500 C CA . LEU A 1 206 ? 116.838 130.283 91.478 1.00 71.13 206 LEU 2 CA 1
ATOM 1501 C C . LEU A 1 206 ? 117.741 129.083 91.736 1.00 71.13 206 LEU 2 C 1
ATOM 1502 O O . LEU A 1 206 ? 117.651 128.460 92.799 1.00 71.13 206 LEU 2 O 1
ATOM 1507 N N . GLY A 1 207 ? 118.614 128.736 90.788 1.00 69.18 207 GLY 2 N 1
ATOM 1508 C CA . GLY A 1 207 ? 119.528 127.629 91.021 1.00 69.18 207 GLY 2 CA 1
ATOM 1509 C C . GLY A 1 207 ? 120.473 127.891 92.177 1.00 69.18 207 GLY 2 C 1
ATOM 1510 O O . GLY A 1 207 ? 120.749 126.999 92.982 1.00 69.18 207 GLY 2 O 1
ATOM 1511 N N . LEU A 1 208 ? 120.987 129.119 92.270 1.00 60.32 208 LEU 2 N 1
ATOM 1512 C CA . LEU A 1 208 ? 121.832 129.485 93.401 1.00 60.32 208 LEU 2 CA 1
ATOM 1513 C C . LEU A 1 208 ? 121.018 129.617 94.682 1.00 60.32 208 LEU 2 C 1
ATOM 1514 O O . LEU A 1 208 ? 121.483 129.227 95.760 1.00 60.32 208 LEU 2 O 1
ATOM 1519 N N . LEU A 1 209 ? 119.803 130.164 94.588 1.00 58.22 209 LEU 2 N 1
ATOM 1520 C CA . LEU A 1 209 ? 118.987 130.374 95.779 1.00 58.22 209 LEU 2 CA 1
ATOM 1521 C C . LEU A 1 209 ? 118.511 129.063 96.388 1.00 58.22 209 LEU 2 C 1
ATOM 1522 O O . LEU A 1 209 ? 118.293 128.992 97.602 1.00 58.22 209 LEU 2 O 1
ATOM 1527 N N . PHE A 1 210 ? 118.337 128.022 95.570 1.00 61.76 210 PHE 2 N 1
ATOM 1528 C CA . PHE A 1 210 ? 117.850 126.749 96.092 1.00 61.76 210 PHE 2 CA 1
ATOM 1529 C C . PHE A 1 210 ? 118.868 126.090 97.013 1.00 61.76 210 PHE 2 C 1
ATOM 1530 O O . PHE A 1 210 ? 118.487 125.343 97.921 1.00 61.76 210 PHE 2 O 1
ATOM 1538 N N . LYS A 1 211 ? 120.156 126.354 96.803 1.00 57.57 211 LYS 2 N 1
ATOM 1539 C CA . LYS A 1 211 ? 121.207 125.690 97.563 1.00 57.57 211 LYS 2 CA 1
ATOM 1540 C C . LYS A 1 211 ? 121.352 126.210 98.985 1.00 57.57 211 LYS 2 C 1
ATOM 1541 O O . LYS A 1 211 ? 121.938 125.514 99.821 1.00 57.57 211 LYS 2 O 1
ATOM 1547 N N . ILE A 1 212 ? 120.848 127.410 99.286 1.00 49.36 212 ILE 2 N 1
ATOM 1548 C CA . ILE A 1 212 ? 120.874 127.905 100.660 1.00 49.36 212 ILE 2 CA 1
ATOM 1549 C C . ILE A 1 212 ? 119.611 127.556 101.427 1.00 49.36 212 ILE 2 C 1
ATOM 1550 O O . ILE A 1 212 ? 119.581 127.714 102.657 1.00 49.36 212 ILE 2 O 1
ATOM 1555 N N . GLY A 1 213 ? 118.568 127.091 100.746 1.00 50.71 213 GLY 2 N 1
ATOM 1556 C CA . GLY A 1 213 ? 117.336 126.719 101.406 1.00 50.71 213 GLY 2 CA 1
ATOM 1557 C C . GLY A 1 213 ? 116.281 127.796 101.302 1.00 50.71 213 GLY 2 C 1
ATOM 1558 O O . GLY A 1 213 ? 116.326 128.787 102.034 1.00 50.71 213 GLY 2 O 1
ATOM 1559 N N . ILE A 1 214 ? 115.330 127.621 100.392 1.00 51.90 214 ILE 2 N 1
ATOM 1560 C CA . ILE A 1 214 ? 114.212 128.542 100.246 1.00 51.90 214 ILE 2 CA 1
ATOM 1561 C C . ILE A 1 214 ? 112.947 127.717 100.068 1.00 51.90 214 ILE 2 C 1
ATOM 1562 O O . ILE A 1 214 ? 113.010 126.522 99.765 1.00 51.90 214 ILE 2 O 1
ATOM 1567 N N . ALA A 1 215 ? 111.798 128.368 100.246 1.00 51.02 215 ALA 2 N 1
ATOM 1568 C CA . ALA A 1 215 ? 110.477 127.781 100.467 1.00 51.02 215 ALA 2 CA 1
ATOM 1569 C C . ALA A 1 215 ? 110.174 126.489 99.704 1.00 51.02 215 ALA 2 C 1
ATOM 1570 O O . ALA A 1 215 ? 109.795 125.496 100.337 1.00 51.02 215 ALA 2 O 1
ATOM 1572 N N . PRO A 1 216 ? 110.298 126.431 98.374 1.00 53.93 216 PRO 2 N 1
ATOM 1573 C CA . PRO A 1 216 ? 109.882 125.214 97.669 1.00 53.93 216 PRO 2 CA 1
ATOM 1574 C C . PRO A 1 216 ? 110.876 124.062 97.736 1.00 53.93 216 PRO 2 C 1
ATOM 1575 O O . PRO A 1 216 ? 110.529 122.955 97.308 1.00 53.93 216 PRO 2 O 1
ATOM 1579 N N . LEU A 1 217 ? 112.090 124.270 98.251 1.00 54.20 217 LEU 2 N 1
ATOM 1580 C CA . LEU A 1 217 ? 113.078 123.197 98.336 1.00 54.20 217 LEU 2 CA 1
ATOM 1581 C C . LEU A 1 217 ? 113.853 123.149 99.645 1.00 54.20 217 LEU 2 C 1
ATOM 1582 O O . LEU A 1 217 ? 114.927 122.540 99.669 1.00 54.20 217 LEU 2 O 1
ATOM 1587 N N . HIS A 1 218 ? 113.366 123.759 100.726 1.00 47.22 218 HIS 2 N 1
ATOM 1588 C CA . HIS A 1 218 ? 114.178 123.893 101.933 1.00 47.22 218 HIS 2 CA 1
ATOM 1589 C C . HIS A 1 218 ? 114.168 122.631 102.790 1.00 47.22 218 HIS 2 C 1
ATOM 1590 O O . HIS A 1 218 ? 115.123 122.390 103.544 1.00 47.22 218 HIS 2 O 1
ATOM 1597 N N . LYS A 1 219 ? 113.126 121.804 102.662 1.00 47.47 219 LYS 2 N 1
ATOM 1598 C CA . LYS A 1 219 ? 112.874 120.692 103.574 1.00 47.47 219 LYS 2 CA 1
ATOM 1599 C C . LYS A 1 219 ? 114.115 119.835 103.764 1.00 47.47 219 LYS 2 C 1
ATOM 1600 O O . LYS A 1 219 ? 114.449 119.451 104.888 1.00 47.47 219 LYS 2 O 1
ATOM 1606 N N . TRP A 1 220 ? 114.815 119.552 102.666 1.00 49.74 220 TRP 2 N 1
ATOM 1607 C CA . TRP A 1 220 ? 115.993 118.698 102.738 1.00 49.74 220 TRP 2 CA 1
ATOM 1608 C C . TRP A 1 220 ? 117.111 119.359 103.535 1.00 49.74 220 TRP 2 C 1
ATOM 1609 O O . TRP A 1 220 ? 117.810 118.689 104.303 1.00 49.74 220 TRP 2 O 1
ATOM 1620 N N . LEU A 1 221 ? 117.297 120.671 103.372 1.00 41.66 221 LEU 2 N 1
ATOM 1621 C CA . LEU A 1 221 ? 118.360 121.352 104.107 1.00 41.66 221 LEU 2 CA 1
ATOM 1622 C C . LEU A 1 221 ? 118.048 121.435 105.595 1.00 41.66 221 LEU 2 C 1
ATOM 1623 O O . LEU A 1 221 ? 118.941 121.244 106.429 1.00 41.66 221 LEU 2 O 1
ATOM 1628 N N . ILE A 1 222 ? 116.797 121.733 105.954 1.00 40.08 222 ILE 2 N 1
ATOM 1629 C CA . ILE A 1 222 ? 116.434 121.687 107.374 1.00 40.08 222 ILE 2 CA 1
ATOM 1630 C C . ILE A 1 222 ? 116.589 120.278 107.936 1.00 40.08 222 ILE 2 C 1
ATOM 1631 O O . ILE A 1 222 ? 117.027 120.104 109.080 1.00 40.08 222 ILE 2 O 1
ATOM 1636 N N . SER A 1 223 ? 116.263 119.251 107.149 1.00 36.10 223 SER 2 N 1
ATOM 1637 C CA . SER A 1 223 ? 116.477 117.885 107.621 1.00 36.10 223 SER 2 CA 1
ATOM 1638 C C . SER A 1 223 ? 117.957 117.609 107.863 1.00 36.10 223 SER 2 C 1
ATOM 1639 O O . SER A 1 223 ? 118.330 117.014 108.883 1.00 36.10 223 SER 2 O 1
ATOM 1642 N N . ILE A 1 224 ? 118.816 118.046 106.941 1.00 34.08 224 ILE 2 N 1
ATOM 1643 C CA . ILE A 1 224 ? 120.251 117.817 107.088 1.00 34.08 224 ILE 2 CA 1
ATOM 1644 C C . ILE A 1 224 ? 120.786 118.548 108.311 1.00 34.08 224 ILE 2 C 1
ATOM 1645 O O . ILE A 1 224 ? 121.571 117.994 109.089 1.00 34.08 224 ILE 2 O 1
ATOM 1650 N N . TYR A 1 225 ? 120.365 119.800 108.504 1.00 32.59 225 TYR 2 N 1
ATOM 1651 C CA . TYR A 1 225 ? 120.793 120.549 109.682 1.00 32.59 225 TYR 2 CA 1
ATOM 1652 C C . TYR A 1 225 ? 120.325 119.872 110.962 1.00 32.59 225 TYR 2 C 1
ATOM 1653 O O . TYR A 1 225 ? 121.080 119.781 111.934 1.00 32.59 225 TYR 2 O 1
ATOM 1662 N N . GLU A 1 226 ? 119.085 119.377 110.975 1.00 35.49 226 GLU 2 N 1
ATOM 1663 C CA . GLU A 1 226 ? 118.568 118.668 112.141 1.00 35.49 226 GLU 2 CA 1
ATOM 1664 C C . GLU A 1 226 ? 119.393 117.424 112.447 1.00 35.49 226 GLU 2 C 1
ATOM 1665 O O . GLU A 1 226 ? 119.660 117.119 113.615 1.00 35.49 226 GLU 2 O 1
ATOM 1671 N N . ASN A 1 227 ? 119.808 116.692 111.412 1.00 35.91 227 ASN 2 N 1
ATOM 1672 C CA . ASN A 1 227 ? 120.488 115.415 111.584 1.00 35.91 227 ASN 2 CA 1
ATOM 1673 C C . ASN A 1 227 ? 122.006 115.534 111.481 1.00 35.91 227 ASN 2 C 1
ATOM 1674 O O . ASN A 1 227 ? 122.658 114.622 110.962 1.00 35.91 227 ASN 2 O 1
ATOM 1679 N N . THR A 1 228 ? 122.578 116.629 111.969 1.00 33.49 228 THR 2 N 1
ATOM 1680 C CA . THR A 1 228 ? 124.002 116.908 111.902 1.00 33.49 228 THR 2 CA 1
ATOM 1681 C C . THR A 1 228 ? 124.531 117.270 113.289 1.00 33.49 228 THR 2 C 1
ATOM 1682 O O . THR A 1 228 ? 123.786 117.809 114.113 1.00 33.49 228 THR 2 O 1
ATOM 1686 N N . PRO A 1 229 ? 125.793 116.962 113.597 1.00 30.95 229 PRO 2 N 1
ATOM 1687 C CA . PRO A 1 229 ? 126.376 117.445 114.853 1.00 30.95 229 PRO 2 CA 1
ATOM 1688 C C . PRO A 1 229 ? 126.267 118.958 114.974 1.00 30.95 229 PRO 2 C 1
ATOM 1689 O O . PRO A 1 229 ? 126.445 119.693 114.001 1.00 30.95 229 PRO 2 O 1
ATOM 1693 N N . ILE A 1 230 ? 125.966 119.419 116.191 1.00 29.86 230 ILE 2 N 1
ATOM 1694 C CA . ILE A 1 230 ? 125.674 120.834 116.405 1.00 29.86 230 ILE 2 CA 1
ATOM 1695 C C . ILE A 1 230 ? 126.896 121.701 116.135 1.00 29.86 230 ILE 2 C 1
ATOM 1696 O O . ILE A 1 230 ? 126.768 122.827 115.636 1.00 29.86 230 ILE 2 O 1
ATOM 1701 N N . LEU A 1 231 ? 128.092 121.205 116.443 1.00 32.38 231 LEU 2 N 1
ATOM 1702 C CA . LEU A 1 231 ? 129.318 121.929 116.134 1.00 32.38 231 LEU 2 CA 1
ATOM 1703 C C . LEU A 1 231 ? 129.679 121.874 114.657 1.00 32.38 231 LEU 2 C 1
ATOM 1704 O O . LEU A 1 231 ? 130.624 122.549 114.240 1.00 32.38 231 LEU 2 O 1
ATOM 1709 N N . ILE A 1 232 ? 128.958 121.085 113.865 1.00 32.13 232 ILE 2 N 1
ATOM 1710 C CA . ILE A 1 232 ? 129.069 121.131 112.412 1.00 32.13 232 ILE 2 CA 1
ATOM 1711 C C . ILE A 1 232 ? 127.941 122.007 111.884 1.00 32.13 232 ILE 2 C 1
ATOM 1712 O O . ILE A 1 232 ? 128.111 122.745 110.906 1.00 32.13 232 ILE 2 O 1
ATOM 1717 N N . THR A 1 233 ? 126.783 121.934 112.546 1.00 28.32 233 THR 2 N 1
ATOM 1718 C CA . THR A 1 233 ? 125.629 122.723 112.127 1.00 28.32 233 THR 2 CA 1
ATOM 1719 C C . THR A 1 233 ? 125.895 124.214 112.282 1.00 28.32 233 THR 2 C 1
ATOM 1720 O O . THR A 1 233 ? 125.427 125.023 111.472 1.00 28.32 233 THR 2 O 1
ATOM 1724 N N . ILE A 1 234 ? 126.652 124.599 113.313 1.00 29.80 234 ILE 2 N 1
ATOM 1725 C CA . ILE A 1 234 ? 126.966 126.011 113.512 1.00 29.80 234 ILE 2 CA 1
ATOM 1726 C C . ILE A 1 234 ? 127.698 126.578 112.305 1.00 29.80 234 ILE 2 C 1
ATOM 1727 O O . ILE A 1 234 ? 127.568 127.766 111.988 1.00 29.80 234 ILE 2 O 1
ATOM 1732 N N . TYR A 1 235 ? 128.461 125.743 111.602 1.00 37.80 235 TYR 2 N 1
ATOM 1733 C CA . TYR A 1 235 ? 129.185 126.180 110.414 1.00 37.80 235 TYR 2 CA 1
ATOM 1734 C C . TYR A 1 235 ? 128.331 126.054 109.155 1.00 37.80 235 TYR 2 C 1
ATOM 1735 O O . TYR A 1 235 ? 128.137 127.035 108.431 1.00 37.80 235 TYR 2 O 1
ATOM 1744 N N . ILE A 1 236 ? 127.819 124.853 108.881 1.00 30.12 236 ILE 2 N 1
ATOM 1745 C CA . ILE A 1 236 ? 127.178 124.582 107.600 1.00 30.12 236 ILE 2 CA 1
ATOM 1746 C C . ILE A 1 236 ? 125.878 125.348 107.407 1.00 30.12 236 ILE 2 C 1
ATOM 1747 O O . ILE A 1 236 ? 125.355 125.385 106.290 1.00 30.12 236 ILE 2 O 1
ATOM 1752 N N . SER A 1 237 ? 125.336 125.953 108.462 1.00 26.14 237 SER 2 N 1
ATOM 1753 C CA . SER A 1 237 ? 124.122 126.749 108.346 1.00 26.14 237 SER 2 CA 1
ATOM 1754 C C . SER A 1 237 ? 124.391 128.225 108.084 1.00 26.14 237 SER 2 C 1
ATOM 1755 O O . SER A 1 237 ? 123.440 128.979 107.856 1.00 26.14 237 SER 2 O 1
ATOM 1758 N N . LEU A 1 238 ? 125.650 128.652 108.104 1.00 27.31 238 LEU 2 N 1
ATOM 1759 C CA . LEU A 1 238 ? 125.999 130.065 108.041 1.00 27.31 238 LEU 2 CA 1
ATOM 1760 C C . LEU A 1 238 ? 126.830 130.418 106.820 1.00 27.31 238 LEU 2 C 1
ATOM 1761 O O . LEU A 1 238 ? 126.498 131.368 106.102 1.00 27.31 238 LEU 2 O 1
ATOM 1766 N N . ILE A 1 239 ? 127.917 129.684 106.572 1.00 31.13 239 ILE 2 N 1
ATOM 1767 C CA . ILE A 1 239 ? 128.825 130.047 105.481 1.00 31.13 239 ILE 2 CA 1
ATOM 1768 C C . ILE A 1 239 ? 128.154 129.987 104.115 1.00 31.13 239 ILE 2 C 1
ATOM 1769 O O . ILE A 1 239 ? 128.342 130.921 103.319 1.00 31.13 239 ILE 2 O 1
ATOM 1774 N N . PRO A 1 240 ? 127.405 128.936 103.751 1.00 31.48 240 PRO 2 N 1
ATOM 1775 C CA . PRO A 1 240 ? 126.777 128.936 102.414 1.00 31.48 240 PRO 2 CA 1
ATOM 1776 C C . PRO A 1 240 ? 125.848 130.112 102.172 1.00 31.48 240 PRO 2 C 1
ATOM 1777 O O . PRO A 1 240 ? 125.862 130.697 101.079 1.00 31.48 240 PRO 2 O 1
ATOM 1781 N N . LYS A 1 241 ? 125.042 130.482 103.170 1.00 30.78 241 LYS 2 N 1
ATOM 1782 C CA . LYS A 1 241 ? 124.140 131.618 103.011 1.00 30.78 241 LYS 2 CA 1
ATOM 1783 C C . LYS A 1 241 ? 124.920 132.900 102.764 1.00 30.78 241 LYS 2 C 1
ATOM 1784 O O . LYS A 1 241 ? 124.600 133.670 101.850 1.00 30.78 241 LYS 2 O 1
ATOM 1790 N N . ILE A 1 242 ? 125.956 133.138 103.565 1.00 30.59 242 ILE 2 N 1
ATOM 1791 C CA . ILE A 1 242 ? 126.768 134.342 103.450 1.00 30.59 242 ILE 2 CA 1
ATOM 1792 C C . ILE A 1 242 ? 127.380 134.395 102.063 1.00 30.59 242 ILE 2 C 1
ATOM 1793 O O . ILE A 1 242 ? 127.275 135.411 101.372 1.00 30.59 242 ILE 2 O 1
ATOM 1798 N N . SER A 1 243 ? 127.996 133.292 101.636 1.00 35.23 243 SER 2 N 1
ATOM 1799 C CA . SER A 1 243 ? 128.674 133.266 100.345 1.00 35.23 243 SER 2 CA 1
ATOM 1800 C C . SER A 1 243 ? 127.715 133.525 99.187 1.00 35.23 243 SER 2 C 1
ATOM 1801 O O . SER A 1 243 ? 127.962 134.394 98.340 1.00 35.23 243 SER 2 O 1
ATOM 1804 N N . ILE A 1 244 ? 126.601 132.791 99.145 1.00 36.00 244 ILE 2 N 1
ATOM 1805 C CA . ILE A 1 244 ? 125.685 132.904 98.014 1.00 36.00 244 ILE 2 CA 1
ATOM 1806 C C . ILE A 1 244 ? 125.024 134.278 97.990 1.00 36.00 244 ILE 2 C 1
ATOM 1807 O O . ILE A 1 244 ? 124.968 134.936 96.944 1.00 36.00 244 ILE 2 O 1
ATOM 1812 N N . LEU A 1 245 ? 124.519 134.738 99.139 1.00 34.19 245 LEU 2 N 1
ATOM 1813 C CA . LEU A 1 245 ? 123.838 136.026 99.175 1.00 34.19 245 LEU 2 CA 1
ATOM 1814 C C . LEU A 1 245 ? 124.810 137.177 98.944 1.00 34.19 245 LEU 2 C 1
ATOM 1815 O O . LEU A 1 245 ? 124.420 138.230 98.429 1.00 34.19 245 LEU 2 O 1
ATOM 1820 N N . SER A 1 246 ? 126.080 136.999 99.317 1.00 37.64 246 SER 2 N 1
ATOM 1821 C CA . SER A 1 246 ? 127.071 138.039 99.079 1.00 37.64 246 SER 2 CA 1
ATOM 1822 C C . SER A 1 246 ? 127.447 138.116 97.609 1.00 37.64 246 SER 2 C 1
ATOM 1823 O O . SER A 1 246 ? 127.668 139.210 97.078 1.00 37.64 246 SER 2 O 1
ATOM 1826 N N . TYR A 1 247 ? 127.545 136.967 96.935 1.00 42.22 247 TYR 2 N 1
ATOM 1827 C CA . TYR A 1 247 ? 127.753 137.006 95.492 1.00 42.22 247 TYR 2 CA 1
ATOM 1828 C C . TYR A 1 247 ? 126.552 137.621 94.785 1.00 42.22 247 TYR 2 C 1
ATOM 1829 O O . TYR A 1 247 ? 126.712 138.423 93.858 1.00 42.22 247 TYR 2 O 1
ATOM 1838 N N . LEU A 1 248 ? 125.340 137.255 95.210 1.00 41.37 248 LEU 2 N 1
ATOM 1839 C CA . LEU A 1 248 ? 124.140 137.747 94.540 1.00 41.37 248 LEU 2 CA 1
ATOM 1840 C C . LEU A 1 248 ? 123.998 139.257 94.685 1.00 41.37 248 LEU 2 C 1
ATOM 1841 O O . LEU A 1 248 ? 123.665 139.951 93.718 1.00 41.37 248 LEU 2 O 1
ATOM 1846 N N . VAL A 1 249 ? 124.242 139.783 95.885 1.00 43.77 249 VAL 2 N 1
ATOM 1847 C CA . VAL A 1 249 ? 124.061 141.212 96.122 1.00 43.77 249 VAL 2 CA 1
ATOM 1848 C C . VAL A 1 249 ? 125.110 142.017 95.365 1.00 43.77 249 VAL 2 C 1
ATOM 1849 O O . VAL A 1 249 ? 124.804 143.048 94.754 1.00 43.77 249 VAL 2 O 1
ATOM 1853 N N . LEU A 1 250 ? 126.362 141.555 95.388 1.00 46.33 250 LEU 2 N 1
ATOM 1854 C CA . LEU A 1 250 ? 127.433 142.277 94.709 1.00 46.33 250 LEU 2 CA 1
ATOM 1855 C C . LEU A 1 250 ? 127.200 142.360 93.206 1.00 46.33 250 LEU 2 C 1
ATOM 1856 O O . LEU A 1 250 ? 127.397 143.424 92.608 1.00 46.33 250 LEU 2 O 1
ATOM 1861 N N . SER A 1 251 ? 126.779 141.263 92.582 1.00 55.15 251 SER 2 N 1
ATOM 1862 C CA . SER A 1 251 ? 126.489 141.233 91.149 1.00 55.15 251 SER 2 CA 1
ATOM 1863 C C . SER A 1 251 ? 124.975 141.307 90.986 1.00 55.15 251 SER 2 C 1
ATOM 1864 O O . SER A 1 251 ? 124.284 140.289 90.945 1.00 55.15 251 SER 2 O 1
ATOM 1867 N N . ASN A 1 252 ? 124.459 142.530 90.891 1.00 68.37 252 ASN 2 N 1
ATOM 1868 C CA . ASN A 1 252 ? 123.020 142.745 90.772 1.00 68.37 252 ASN 2 CA 1
ATOM 1869 C C . ASN A 1 252 ? 122.540 142.287 89.399 1.00 68.37 252 ASN 2 C 1
ATOM 1870 O O . ASN A 1 252 ? 122.769 142.960 88.390 1.00 68.37 252 ASN 2 O 1
ATOM 1875 N N . ILE A 1 253 ? 121.873 141.135 89.360 1.00 73.20 253 ILE 2 N 1
ATOM 1876 C CA . ILE A 1 253 ? 121.338 140.604 88.109 1.00 73.20 253 ILE 2 CA 1
ATOM 1877 C C . ILE A 1 253 ? 119.838 140.372 88.148 1.00 73.20 253 ILE 2 C 1
ATOM 1878 O O . ILE A 1 253 ? 119.202 140.304 87.079 1.00 73.20 253 ILE 2 O 1
ATOM 1883 N N . SER A 1 254 ? 119.217 140.246 89.317 1.00 72.95 254 SER 2 N 1
ATOM 1884 C CA . SER A 1 254 ? 117.780 140.018 89.441 1.00 72.95 254 SER 2 CA 1
ATOM 1885 C C . SER A 1 254 ? 117.202 141.152 90.281 1.00 72.95 254 SER 2 C 1
ATOM 1886 O O . SER A 1 254 ? 117.088 141.037 91.503 1.00 72.95 254 SER 2 O 1
ATOM 1889 N N . ILE A 1 255 ? 116.835 142.246 89.619 1.00 75.81 255 ILE 2 N 1
ATOM 1890 C CA . ILE A 1 255 ? 116.262 143.417 90.271 1.00 75.81 255 ILE 2 CA 1
ATOM 1891 C C . ILE A 1 255 ? 114.867 143.649 89.710 1.00 75.81 255 ILE 2 C 1
ATOM 1892 O O . ILE A 1 255 ? 114.633 143.472 88.509 1.00 75.81 255 ILE 2 O 1
ATOM 1897 N N . ASN A 1 256 ? 113.937 144.026 90.591 1.00 72.63 256 ASN 2 N 1
ATOM 1898 C CA . ASN A 1 256 ? 112.537 144.243 90.219 1.00 72.63 256 ASN 2 CA 1
ATOM 1899 C C . ASN A 1 256 ? 111.940 142.996 89.571 1.00 72.63 256 ASN 2 C 1
ATOM 1900 O O . ASN A 1 256 ? 111.179 143.077 88.605 1.00 72.63 256 ASN 2 O 1
ATOM 1905 N N . SER A 1 257 ? 112.292 141.831 90.106 1.00 67.12 257 SER 2 N 1
ATOM 1906 C CA . SER A 1 257 ? 111.846 140.553 89.570 1.00 67.12 257 SER 2 CA 1
ATOM 1907 C C . SER A 1 257 ? 110.639 140.057 90.354 1.00 67.12 257 SER 2 C 1
ATOM 1908 O O . SER A 1 257 ? 110.659 140.038 91.589 1.00 67.12 257 SER 2 O 1
ATOM 1911 N N . LEU A 1 258 ? 109.589 139.664 89.631 1.00 60.21 258 LEU 2 N 1
ATOM 1912 C CA . LEU A 1 258 ? 108.412 139.100 90.280 1.00 60.21 258 LEU 2 CA 1
ATOM 1913 C C . LEU A 1 258 ? 108.697 137.717 90.850 1.00 60.21 258 LEU 2 C 1
ATOM 1914 O O . LEU A 1 258 ? 108.136 137.347 91.888 1.00 60.21 258 LEU 2 O 1
ATOM 1919 N N . VAL A 1 259 ? 109.559 136.944 90.186 1.00 58.01 259 VAL 2 N 1
ATOM 1920 C CA . VAL A 1 259 ? 109.889 135.604 90.666 1.00 58.01 259 VAL 2 CA 1
ATOM 1921 C C . VAL A 1 259 ? 110.573 135.681 92.024 1.00 58.01 259 VAL 2 C 1
ATOM 1922 O O . VAL A 1 259 ? 110.233 134.943 92.957 1.00 58.01 259 VAL 2 O 1
ATOM 1926 N N . ILE A 1 260 ? 111.548 136.582 92.155 1.00 56.06 260 ILE 2 N 1
ATOM 1927 C CA . ILE A 1 260 ? 112.235 136.747 93.430 1.00 56.06 260 ILE 2 CA 1
ATOM 1928 C C . ILE A 1 260 ? 111.275 137.278 94.485 1.00 56.06 260 ILE 2 C 1
ATOM 1929 O O . ILE A 1 260 ? 111.351 136.897 95.657 1.00 56.06 260 ILE 2 O 1
ATOM 1934 N N . SER A 1 261 ? 110.351 138.155 94.089 1.00 54.55 261 SER 2 N 1
ATOM 1935 C CA . SER A 1 261 ? 109.361 138.668 95.031 1.00 54.55 261 SER 2 CA 1
ATOM 1936 C C . SER A 1 261 ? 108.514 137.537 95.600 1.00 54.55 261 SER 2 C 1
ATOM 1937 O O . SER A 1 261 ? 108.343 137.422 96.821 1.00 54.55 261 SER 2 O 1
ATOM 1940 N N . ILE A 1 262 ? 107.980 136.687 94.720 1.00 53.57 262 ILE 2 N 1
ATOM 1941 C CA . ILE A 1 262 ? 107.142 135.576 95.160 1.00 53.57 262 ILE 2 CA 1
ATOM 1942 C C . ILE A 1 262 ? 107.945 134.611 96.020 1.00 53.57 262 ILE 2 C 1
ATOM 1943 O O . ILE A 1 262 ? 107.472 134.151 97.066 1.00 53.57 262 ILE 2 O 1
ATOM 1948 N N . LEU A 1 263 ? 109.172 134.293 95.599 1.00 51.96 263 LEU 2 N 1
ATOM 1949 C CA . LEU A 1 263 ? 109.987 133.357 96.364 1.00 51.96 263 LEU 2 CA 1
ATOM 1950 C C . LEU A 1 263 ? 110.305 133.901 97.750 1.00 51.96 263 LEU 2 C 1
ATOM 1951 O O . LEU A 1 263 ? 110.233 133.166 98.739 1.00 51.96 263 LEU 2 O 1
ATOM 1956 N N . ALA A 1 264 ? 110.646 135.188 97.847 1.00 46.85 264 ALA 2 N 1
ATOM 1957 C CA . ALA A 1 264 ? 110.961 135.776 99.144 1.00 46.85 264 ALA 2 CA 1
ATOM 1958 C C . ALA A 1 264 ? 109.736 135.826 100.046 1.00 46.85 264 ALA 2 C 1
ATOM 1959 O O . ALA A 1 264 ? 109.827 135.521 101.241 1.00 46.85 264 ALA 2 O 1
ATOM 1961 N N . ILE A 1 265 ? 108.580 136.209 99.497 1.00 45.85 265 ILE 2 N 1
ATOM 1962 C CA . ILE A 1 265 ? 107.365 136.264 100.307 1.00 45.85 265 ILE 2 CA 1
ATOM 1963 C C . ILE A 1 265 ? 107.006 134.873 100.813 1.00 45.85 265 ILE 2 C 1
ATOM 1964 O O . ILE A 1 265 ? 106.670 134.684 101.989 1.00 45.85 265 ILE 2 O 1
ATOM 1969 N N . LEU A 1 266 ? 107.083 133.874 99.930 1.00 42.14 266 LEU 2 N 1
ATOM 1970 C CA . LEU A 1 266 ? 106.741 132.512 100.322 1.00 42.14 266 LEU 2 CA 1
ATOM 1971 C C . LEU A 1 266 ? 107.735 131.967 101.339 1.00 42.14 266 LEU 2 C 1
ATOM 1972 O O . LEU A 1 266 ? 107.348 131.253 102.269 1.00 42.14 266 LEU 2 O 1
ATOM 1977 N N . THR A 1 267 ? 109.020 132.292 101.181 1.00 40.02 267 THR 2 N 1
ATOM 1978 C CA . THR A 1 267 ? 110.022 131.864 102.149 1.00 40.02 267 THR 2 CA 1
ATOM 1979 C C . THR A 1 267 ? 109.775 132.492 103.512 1.00 40.02 267 THR 2 C 1
ATOM 1980 O O . THR A 1 267 ? 109.886 131.815 104.538 1.00 40.02 267 THR 2 O 1
ATOM 1984 N N . LEU A 1 268 ? 109.432 133.781 103.545 1.00 37.76 268 LEU 2 N 1
ATOM 1985 C CA . LEU A 1 268 ? 109.091 134.418 104.813 1.00 37.76 268 LEU 2 CA 1
ATOM 1986 C C . LEU A 1 268 ? 107.889 133.738 105.457 1.00 37.76 268 LEU 2 C 1
ATOM 1987 O O . LEU A 1 268 ? 107.908 133.416 106.651 1.00 37.76 268 LEU 2 O 1
ATOM 1992 N N . LEU A 1 269 ? 106.837 133.497 104.669 1.00 38.84 269 LEU 2 N 1
ATOM 1993 C CA . LEU A 1 269 ? 105.628 132.886 105.214 1.00 38.84 269 LEU 2 CA 1
ATOM 1994 C C . LEU A 1 269 ? 105.904 131.488 105.751 1.00 38.84 269 LEU 2 C 1
ATOM 1995 O O . LEU A 1 269 ? 105.418 131.122 106.827 1.00 38.84 269 LEU 2 O 1
ATOM 2000 N N . VAL A 1 270 ? 106.682 130.691 105.018 1.00 34.33 270 VAL 2 N 1
ATOM 2001 C CA . VAL A 1 270 ? 106.956 129.324 105.449 1.00 34.33 270 VAL 2 CA 1
ATOM 2002 C C . VAL A 1 270 ? 107.857 129.320 106.677 1.00 34.33 270 VAL 2 C 1
ATOM 2003 O O . VAL A 1 270 ? 107.609 128.591 107.643 1.00 34.33 270 VAL 2 O 1
ATOM 2007 N N . GLY A 1 271 ? 108.911 130.137 106.667 1.00 33.49 271 GLY 2 N 1
ATOM 2008 C CA . GLY A 1 271 ? 109.801 130.191 107.810 1.00 33.49 271 GLY 2 CA 1
ATOM 2009 C C . GLY A 1 271 ? 109.127 130.696 109.067 1.00 33.49 271 GLY 2 C 1
ATOM 2010 O O . GLY A 1 271 ? 109.496 130.298 110.174 1.00 33.49 271 GLY 2 O 1
ATOM 2011 N N . SER A 1 272 ? 108.141 131.581 108.923 1.00 33.40 272 SER 2 N 1
ATOM 2012 C CA . SER A 1 272 ? 107.437 132.092 110.093 1.00 33.40 272 SER 2 CA 1
ATOM 2013 C C . SER A 1 272 ? 106.370 131.113 110.569 1.00 33.40 272 SER 2 C 1
ATOM 2014 O O . SER A 1 272 ? 106.412 130.639 111.709 1.00 33.40 272 SER 2 O 1
ATOM 2017 N N . VAL A 1 273 ? 105.399 130.803 109.707 1.00 33.25 273 VAL 2 N 1
ATOM 2018 C CA . VAL A 1 273 ? 104.319 129.901 110.095 1.00 33.25 273 VAL 2 CA 1
ATOM 2019 C C . VAL A 1 273 ? 104.850 128.494 110.338 1.00 33.25 273 VAL 2 C 1
ATOM 2020 O O . VAL A 1 273 ? 104.456 127.826 111.300 1.00 33.25 273 VAL 2 O 1
ATOM 2024 N N . GLY A 1 274 ? 105.748 128.020 109.473 1.00 31.25 274 GLY 2 N 1
ATOM 2025 C CA . GLY A 1 274 ? 106.293 126.685 109.647 1.00 31.25 274 GLY 2 CA 1
ATOM 2026 C C . GLY A 1 274 ? 107.227 126.572 110.831 1.00 31.25 274 GLY 2 C 1
ATOM 2027 O O . GLY A 1 274 ? 107.442 125.474 111.352 1.00 31.25 274 GLY 2 O 1
ATOM 2028 N N . GLY A 1 275 ? 107.800 127.694 111.271 1.00 31.40 275 GLY 2 N 1
ATOM 2029 C CA . GLY A 1 275 ? 108.605 127.685 112.477 1.00 31.40 275 GLY 2 CA 1
ATOM 2030 C C . GLY A 1 275 ? 107.808 127.502 113.747 1.00 31.40 275 GLY 2 C 1
ATOM 2031 O O . GLY A 1 275 ? 108.367 127.071 114.759 1.00 31.40 275 GLY 2 O 1
ATOM 2032 N N . LEU A 1 276 ? 106.510 127.814 113.714 1.00 32.04 276 LEU 2 N 1
ATOM 2033 C CA . LEU A 1 276 ? 105.662 127.629 114.884 1.00 32.04 276 LEU 2 CA 1
ATOM 2034 C C . LEU A 1 276 ? 105.373 126.163 115.167 1.00 32.04 276 LEU 2 C 1
ATOM 2035 O O . LEU A 1 276 ? 104.906 125.838 116.263 1.00 32.04 276 LEU 2 O 1
ATOM 2040 N N . LEU A 1 277 ? 105.636 125.277 114.212 1.00 33.17 277 LEU 2 N 1
ATOM 2041 C CA . LEU A 1 277 ? 105.296 123.868 114.331 1.00 33.17 277 LEU 2 CA 1
ATOM 2042 C C . LEU A 1 277 ? 106.467 123.021 114.801 1.00 33.17 277 LEU 2 C 1
ATOM 2043 O O . LEU A 1 277 ? 106.385 121.791 114.749 1.00 33.17 277 LEU 2 O 1
ATOM 2048 N N . GLN A 1 278 ? 107.551 123.641 115.252 1.00 32.18 278 GLN 2 N 1
ATOM 2049 C CA . GLN A 1 278 ? 108.769 122.925 115.596 1.00 32.18 278 GLN 2 CA 1
ATOM 2050 C C . GLN A 1 278 ? 108.886 122.741 117.101 1.00 32.18 278 GLN 2 C 1
ATOM 2051 O O . GLN A 1 278 ? 108.687 123.683 117.873 1.00 32.18 278 GLN 2 O 1
ATOM 2057 N N . ILE A 1 279 ? 109.208 121.516 117.510 1.00 38.93 279 ILE 2 N 1
ATOM 2058 C CA . ILE A 1 279 ? 109.497 121.219 118.905 1.00 38.93 279 ILE 2 CA 1
ATOM 2059 C C . ILE A 1 279 ? 110.960 120.866 119.134 1.00 38.93 279 ILE 2 C 1
ATOM 2060 O O . ILE A 1 279 ? 111.390 120.812 120.296 1.00 38.93 279 ILE 2 O 1
ATOM 2065 N N . LYS A 1 280 ? 111.733 120.619 118.080 1.00 33.18 280 LYS 2 N 1
ATOM 2066 C CA . LYS A 1 280 ? 113.159 120.364 118.206 1.00 33.18 280 LYS 2 CA 1
ATOM 2067 C C . LYS A 1 280 ? 113.922 121.675 118.092 1.00 33.18 280 LYS 2 C 1
ATOM 2068 O O . LYS A 1 280 ? 113.571 122.540 117.285 1.00 33.18 280 LYS 2 O 1
ATOM 2074 N N . ILE A 1 281 ? 114.967 121.818 118.909 1.00 32.29 281 ILE 2 N 1
ATOM 2075 C CA . ILE A 1 281 ? 115.678 123.092 118.974 1.00 32.29 281 ILE 2 CA 1
ATOM 2076 C C . ILE A 1 281 ? 116.381 123.387 117.655 1.00 32.29 281 ILE 2 C 1
ATOM 2077 O O . ILE A 1 281 ? 116.360 124.523 117.169 1.00 32.29 281 ILE 2 O 1
ATOM 2082 N N . LYS A 1 282 ? 117.003 122.378 117.045 1.00 29.97 282 LYS 2 N 1
ATOM 2083 C CA . LYS A 1 282 ? 117.747 122.627 115.818 1.00 29.97 282 LYS 2 CA 1
ATOM 2084 C C . LYS A 1 282 ? 116.833 122.769 114.608 1.00 29.97 282 LYS 2 C 1
ATOM 2085 O O . LYS A 1 282 ? 117.161 123.515 113.681 1.00 29.97 282 LYS 2 O 1
ATOM 2091 N N . ARG A 1 283 ? 115.680 122.094 114.603 1.00 31.36 283 ARG 2 N 1
ATOM 2092 C CA . ARG A 1 283 ? 114.667 122.387 113.592 1.00 31.36 283 ARG 2 CA 1
ATOM 2093 C C . ARG A 1 283 ? 114.203 123.834 113.701 1.00 31.36 283 ARG 2 C 1
ATOM 2094 O O . ARG A 1 283 ? 114.048 124.529 112.688 1.00 31.36 283 ARG 2 O 1
ATOM 2102 N N . LEU A 1 284 ? 113.983 124.304 114.932 1.00 29.96 284 LEU 2 N 1
ATOM 2103 C CA . LEU A 1 284 ? 113.583 125.689 115.153 1.00 29.96 284 LEU 2 CA 1
ATOM 2104 C C . LEU A 1 284 ? 114.660 126.658 114.685 1.00 29.96 284 LEU 2 C 1
ATOM 2105 O O . LEU A 1 284 ? 114.356 127.688 114.075 1.00 29.96 284 LEU 2 O 1
ATOM 2110 N N . LEU A 1 285 ? 115.928 126.344 114.960 1.00 26.64 285 LEU 2 N 1
ATOM 2111 C CA . LEU A 1 285 ? 117.017 127.211 114.521 1.00 26.64 285 LEU 2 CA 1
ATOM 2112 C C . LEU A 1 285 ? 117.137 127.226 113.002 1.00 26.64 285 LEU 2 C 1
ATOM 2113 O O . LEU A 1 285 ? 117.410 128.274 112.407 1.00 26.64 285 LEU 2 O 1
ATOM 2118 N N . ALA A 1 286 ? 116.940 126.075 112.356 1.00 29.06 286 ALA 2 N 1
ATOM 2119 C CA . ALA A 1 286 ? 116.979 126.029 110.898 1.00 29.06 286 ALA 2 CA 1
ATOM 2120 C C . ALA A 1 286 ? 115.848 126.847 110.290 1.00 29.06 286 ALA 2 C 1
ATOM 2121 O O . ALA A 1 286 ? 116.044 127.547 109.291 1.00 29.06 286 ALA 2 O 1
ATOM 2123 N N . PHE A 1 287 ? 114.654 126.779 110.879 1.00 30.11 287 PHE 2 N 1
ATOM 2124 C CA . PHE A 1 287 ? 113.556 127.595 110.370 1.00 30.11 287 PHE 2 CA 1
ATOM 2125 C C . PHE A 1 287 ? 113.787 129.080 110.627 1.00 30.11 287 PHE 2 C 1
ATOM 2126 O O . PHE A 1 287 ? 113.406 129.918 109.801 1.00 30.11 287 PHE 2 O 1
ATOM 2134 N N . SER A 1 288 ? 114.412 129.427 111.755 1.00 29.80 288 SER 2 N 1
ATOM 2135 C CA . SER A 1 288 ? 114.793 130.816 111.989 1.00 29.80 288 SER 2 CA 1
ATOM 2136 C C . SER A 1 288 ? 115.799 131.291 110.949 1.00 29.80 288 SER 2 C 1
ATOM 2137 O O . SER A 1 288 ? 115.718 132.425 110.464 1.00 29.80 288 SER 2 O 1
ATOM 2140 N N . GLY A 1 289 ? 116.761 130.436 110.600 1.00 28.34 289 GLY 2 N 1
ATOM 2141 C CA . GLY A 1 289 ? 117.688 130.775 109.534 1.00 28.34 289 GLY 2 CA 1
ATOM 2142 C C . GLY A 1 289 ? 116.993 130.949 108.197 1.00 28.34 289 GLY 2 C 1
ATOM 2143 O O . GLY A 1 289 ? 117.349 131.829 107.412 1.00 28.34 289 GLY 2 O 1
ATOM 2144 N N . LEU A 1 290 ? 115.994 130.110 107.922 1.00 33.31 290 LEU 2 N 1
ATOM 2145 C CA . LEU A 1 290 ? 115.203 130.260 106.703 1.00 33.31 290 LEU 2 CA 1
ATOM 2146 C C . LEU A 1 290 ? 114.490 131.606 106.676 1.00 33.31 290 LEU 2 C 1
ATOM 2147 O O . LEU A 1 290 ? 114.487 132.303 105.656 1.00 33.31 290 LEU 2 O 1
ATOM 2152 N N . THR A 1 291 ? 113.880 131.989 107.800 1.00 34.22 291 THR 2 N 1
ATOM 2153 C CA . THR A 1 291 ? 113.202 133.281 107.873 1.00 34.22 291 THR 2 CA 1
ATOM 2154 C C . THR A 1 291 ? 114.182 134.431 107.671 1.00 34.22 291 THR 2 C 1
ATOM 2155 O O . THR A 1 291 ? 113.892 135.388 106.943 1.00 34.22 291 THR 2 O 1
ATOM 2159 N N . ASN A 1 292 ? 115.351 134.350 108.310 1.00 32.02 292 ASN 2 N 1
ATOM 2160 C CA . ASN A 1 292 ? 116.339 135.415 108.187 1.00 32.02 292 ASN 2 CA 1
ATOM 2161 C C . ASN A 1 292 ? 116.875 135.512 106.764 1.00 32.02 292 ASN 2 C 1
ATOM 2162 O O . ASN A 1 292 ? 117.146 136.613 106.273 1.00 32.02 292 ASN 2 O 1
ATOM 2167 N N . ALA A 1 293 ? 117.041 134.372 106.089 1.00 32.33 293 ALA 2 N 1
ATOM 2168 C CA . ALA A 1 293 ? 117.409 134.393 104.676 1.00 32.33 293 ALA 2 CA 1
ATOM 2169 C C . ALA A 1 293 ? 116.308 135.021 103.835 1.00 32.33 293 ALA 2 C 1
ATOM 2170 O O . ALA A 1 293 ? 116.587 135.738 102.868 1.00 32.33 293 ALA 2 O 1
ATOM 2172 N N . GLY A 1 294 ? 115.049 134.747 104.181 1.00 34.29 294 GLY 2 N 1
ATOM 2173 C CA . GLY A 1 294 ? 113.945 135.408 103.505 1.00 34.29 294 GLY 2 CA 1
ATOM 2174 C C . GLY A 1 294 ? 113.971 136.913 103.690 1.00 34.29 294 GLY 2 C 1
ATOM 2175 O O . GLY A 1 294 ? 113.566 137.665 102.801 1.00 34.29 294 GLY 2 O 1
ATOM 2176 N N . TYR A 1 295 ? 114.436 137.373 104.854 1.00 37.74 295 TYR 2 N 1
ATOM 2177 C CA . TYR A 1 295 ? 114.611 138.808 105.065 1.00 37.74 295 TYR 2 CA 1
ATOM 2178 C C . TYR A 1 295 ? 115.645 139.383 104.106 1.00 37.74 295 TYR 2 C 1
ATOM 2179 O O . TYR A 1 295 ? 115.403 140.401 103.449 1.00 37.74 295 TYR 2 O 1
ATOM 2188 N N . MET A 1 296 ? 116.810 138.739 104.013 1.00 39.72 296 MET 2 N 1
ATOM 2189 C CA . MET A 1 296 ? 117.879 139.259 103.168 1.00 39.72 296 MET 2 CA 1
ATOM 2190 C C . MET A 1 296 ? 117.555 139.085 101.692 1.00 39.72 296 MET 2 C 1
ATOM 2191 O O . MET A 1 296 ? 117.984 139.888 100.856 1.00 39.72 296 MET 2 O 1
ATOM 2196 N N . MET A 1 297 ? 116.807 138.038 101.349 1.00 46.17 297 MET 2 N 1
ATOM 2197 C CA . MET A 1 297 ? 116.433 137.812 99.961 1.00 46.17 297 MET 2 CA 1
ATOM 2198 C C . MET A 1 297 ? 115.475 138.878 99.442 1.00 46.17 297 MET 2 C 1
ATOM 2199 O O . MET A 1 297 ? 115.365 139.051 98.224 1.00 46.17 297 MET 2 O 1
ATOM 2204 N N . LEU A 1 298 ? 114.800 139.608 100.332 1.00 46.24 298 LEU 2 N 1
ATOM 2205 C CA . LEU A 1 298 ? 114.024 140.768 99.912 1.00 46.24 298 LEU 2 CA 1
ATOM 2206 C C . LEU A 1 298 ? 114.908 141.913 99.438 1.00 46.24 298 LEU 2 C 1
ATOM 2207 O O . LEU A 1 298 ? 114.463 142.724 98.620 1.00 46.24 298 LEU 2 O 1
ATOM 2212 N N . LEU A 1 299 ? 116.142 142.004 99.937 1.00 48.30 299 LEU 2 N 1
ATOM 2213 C CA . LEU A 1 299 ? 117.048 143.071 99.532 1.00 48.30 299 LEU 2 CA 1
ATOM 2214 C C . LEU A 1 299 ? 117.543 142.920 98.102 1.00 48.30 299 LEU 2 C 1
ATOM 2215 O O . LEU A 1 299 ? 118.093 143.880 97.553 1.00 48.30 299 LEU 2 O 1
ATOM 2220 N N . LEU A 1 300 ? 117.371 141.748 97.489 1.00 49.40 300 LEU 2 N 1
ATOM 2221 C CA . LEU A 1 300 ? 117.747 141.564 96.094 1.00 49.40 300 LEU 2 CA 1
ATOM 2222 C C . LEU A 1 300 ? 116.840 142.325 95.140 1.00 49.40 300 LEU 2 C 1
ATOM 2223 O O . LEU A 1 300 ? 117.170 142.443 93.956 1.00 49.40 300 LEU 2 O 1
ATOM 2228 N N . LEU A 1 301 ? 115.720 142.847 95.628 1.00 53.93 301 LEU 2 N 1
ATOM 2229 C CA . LEU A 1 301 ? 114.745 143.566 94.825 1.00 53.93 301 LEU 2 CA 1
ATOM 2230 C C . LEU A 1 301 ? 115.002 145.064 94.791 1.00 53.93 301 LEU 2 C 1
ATOM 2231 O O . LEU A 1 301 ? 114.156 145.814 94.293 1.00 53.93 301 LEU 2 O 1
ATOM 2236 N N . LEU A 1 302 ? 116.138 145.519 95.310 1.00 52.50 302 LEU 2 N 1
ATOM 2237 C CA . LEU A 1 302 ? 116.303 146.914 95.681 1.00 52.50 302 LEU 2 CA 1
ATOM 2238 C C . LEU A 1 302 ? 117.593 147.474 95.105 1.00 52.50 302 LEU 2 C 1
ATOM 2239 O O . LEU A 1 302 ? 118.557 146.737 94.880 1.00 52.50 302 LEU 2 O 1
ATOM 2244 N N . ASN A 1 303 ? 117.602 148.782 94.870 1.00 55.48 303 ASN 2 N 1
ATOM 2245 C CA . ASN A 1 303 ? 118.807 149.476 94.448 1.00 55.48 303 ASN 2 CA 1
ATOM 2246 C C . ASN A 1 303 ? 119.536 150.049 95.659 1.00 55.48 303 ASN 2 C 1
ATOM 2247 O O . ASN A 1 303 ? 118.925 150.425 96.664 1.00 55.48 303 ASN 2 O 1
ATOM 2252 N N . ASN A 1 304 ? 120.862 150.115 95.550 1.00 51.72 304 ASN 2 N 1
ATOM 2253 C CA . ASN A 1 304 ? 121.726 150.612 96.620 1.00 51.72 304 ASN 2 CA 1
ATOM 2254 C C . ASN A 1 304 ? 121.455 149.864 97.924 1.00 51.72 304 ASN 2 C 1
ATOM 2255 O O . ASN A 1 304 ? 121.033 150.435 98.931 1.00 51.72 304 ASN 2 O 1
ATOM 2260 N N . ASN A 1 305 ? 121.699 148.554 97.884 1.00 45.93 305 ASN 2 N 1
ATOM 2261 C CA . ASN A 1 305 ? 121.435 147.676 99.016 1.00 45.93 305 ASN 2 CA 1
ATOM 2262 C C . ASN A 1 305 ? 122.710 147.086 99.607 1.00 45.93 305 ASN 2 C 1
ATOM 2263 O O . ASN A 1 305 ? 122.669 146.003 100.197 1.00 45.93 305 ASN 2 O 1
ATOM 2268 N N . GLU A 1 306 ? 123.843 147.773 99.461 1.00 43.80 306 GLU 2 N 1
ATOM 2269 C CA . GLU A 1 306 ? 125.091 147.254 100.010 1.00 43.80 306 GLU 2 CA 1
ATOM 2270 C C . GLU A 1 306 ? 125.145 147.417 101.524 1.00 43.80 306 GLU 2 C 1
ATOM 2271 O O . GLU A 1 306 ? 125.405 146.450 102.249 1.00 43.80 306 GLU 2 O 1
ATOM 2277 N N . PHE A 1 307 ? 124.898 148.633 102.019 1.00 38.56 307 PHE 2 N 1
ATOM 2278 C CA . PHE A 1 307 ? 125.011 148.891 103.452 1.00 38.56 307 PHE 2 CA 1
ATOM 2279 C C . PHE A 1 307 ? 123.999 148.077 104.242 1.00 38.56 307 PHE 2 C 1
ATOM 2280 O O . PHE A 1 307 ? 124.332 147.483 105.274 1.00 38.56 307 PHE 2 O 1
ATOM 2288 N N . SER A 1 308 ? 122.750 148.046 103.775 1.00 36.45 308 SER 2 N 1
ATOM 2289 C CA . SER A 1 308 ? 121.711 147.314 104.490 1.00 36.45 308 SER 2 CA 1
ATOM 2290 C C . SER A 1 308 ? 122.039 145.830 104.555 1.00 36.45 308 SER 2 C 1
ATOM 2291 O O . SER A 1 308 ? 121.923 145.201 105.614 1.00 36.45 308 SER 2 O 1
ATOM 2294 N N . TYR A 1 309 ? 122.470 145.256 103.430 1.00 32.85 309 TYR 2 N 1
ATOM 2295 C CA . TYR A 1 309 ? 122.771 143.832 103.414 1.00 32.85 309 TYR 2 CA 1
ATOM 2296 C C . TYR A 1 309 ? 123.978 143.517 104.284 1.00 32.85 309 TYR 2 C 1
ATOM 2297 O O . TYR A 1 309 ? 123.982 142.511 104.996 1.00 32.85 309 TYR 2 O 1
ATOM 2306 N N . LEU A 1 310 ? 125.018 144.353 104.232 1.00 33.61 310 LEU 2 N 1
ATOM 2307 C CA . LEU A 1 310 ? 126.190 144.106 105.067 1.00 33.61 310 LEU 2 CA 1
ATOM 2308 C C . LEU A 1 310 ? 125.839 144.184 106.546 1.00 33.61 310 LEU 2 C 1
ATOM 2309 O O . LEU A 1 310 ? 126.246 143.323 107.336 1.00 33.61 310 LEU 2 O 1
ATOM 2314 N N . TYR A 1 311 ? 125.067 145.202 106.935 1.00 29.79 311 TYR 2 N 1
ATOM 2315 C CA . TYR A 1 311 ? 124.636 145.324 108.323 1.00 29.79 311 TYR 2 CA 1
ATOM 2316 C C . TYR A 1 311 ? 123.852 144.094 108.756 1.00 29.79 311 TYR 2 C 1
ATOM 2317 O O . TYR A 1 311 ? 124.125 143.505 109.812 1.00 29.79 311 TYR 2 O 1
ATOM 2326 N N . TYR A 1 312 ? 122.879 143.680 107.939 1.00 30.68 312 TYR 2 N 1
ATOM 2327 C CA . TYR A 1 312 ? 122.028 142.567 108.333 1.00 30.68 312 TYR 2 CA 1
ATOM 2328 C C . TYR A 1 312 ? 122.801 141.258 108.372 1.00 30.68 312 TYR 2 C 1
ATOM 2329 O O . TYR A 1 312 ? 122.595 140.447 109.276 1.00 30.68 312 TYR 2 O 1
ATOM 2338 N N . ILE A 1 313 ? 123.699 141.029 107.411 1.00 28.35 313 ILE 2 N 1
ATOM 2339 C CA . ILE A 1 313 ? 124.444 139.776 107.404 1.00 28.35 313 ILE 2 CA 1
ATOM 2340 C C . ILE A 1 313 ? 125.402 139.721 108.586 1.00 28.35 313 ILE 2 C 1
ATOM 2341 O O . ILE A 1 313 ? 125.569 138.668 109.209 1.00 28.35 313 ILE 2 O 1
ATOM 2346 N N . THR A 1 314 ? 126.012 140.854 108.947 1.00 29.06 314 THR 2 N 1
ATOM 2347 C CA . THR A 1 314 ? 126.907 140.865 110.098 1.00 29.06 314 THR 2 CA 1
ATOM 2348 C C . THR A 1 314 ? 126.146 140.595 111.389 1.00 29.06 314 THR 2 C 1
ATOM 2349 O O . THR A 1 314 ? 126.553 139.751 112.200 1.00 29.06 314 THR 2 O 1
ATOM 2353 N N . GLN A 1 315 ? 125.027 141.295 111.596 1.00 27.09 315 GLN 2 N 1
ATOM 2354 C CA . GLN A 1 315 ? 124.276 141.099 112.832 1.00 27.09 315 GLN 2 CA 1
ATOM 2355 C C . GLN A 1 315 ? 123.667 139.703 112.886 1.00 27.09 315 GLN 2 C 1
ATOM 2356 O O . GLN A 1 315 ? 123.612 139.082 113.953 1.00 27.09 315 GLN 2 O 1
ATOM 2362 N N . TYR A 1 316 ? 123.216 139.183 111.740 1.00 27.47 316 TYR 2 N 1
ATOM 2363 C CA . TYR A 1 316 ? 122.668 137.833 111.709 1.00 27.47 316 TYR 2 CA 1
ATOM 2364 C C . TYR A 1 316 ? 123.738 136.796 112.002 1.00 27.47 316 TYR 2 C 1
ATOM 2365 O O . TYR A 1 316 ? 123.472 135.810 112.690 1.00 27.47 316 TYR 2 O 1
ATOM 2374 N N . SER A 1 317 ? 124.947 136.986 111.472 1.00 26.13 317 SER 2 N 1
ATOM 2375 C CA . SER A 1 317 ? 126.031 136.063 111.778 1.00 26.13 317 SER 2 CA 1
ATOM 2376 C C . SER A 1 317 ? 126.361 136.087 113.261 1.00 26.13 317 SER 2 C 1
ATOM 2377 O O . SER A 1 317 ? 126.551 135.033 113.881 1.00 26.13 317 SER 2 O 1
ATOM 2380 N N . ILE A 1 318 ? 126.415 137.283 113.852 1.00 24.24 318 ILE 2 N 1
ATOM 2381 C CA . ILE A 1 318 ? 126.708 137.386 115.279 1.00 24.24 318 ILE 2 CA 1
ATOM 2382 C C . ILE A 1 318 ? 125.624 136.690 116.094 1.00 24.24 318 ILE 2 C 1
ATOM 2383 O O . ILE A 1 318 ? 125.916 135.934 117.025 1.00 24.24 318 ILE 2 O 1
ATOM 2388 N N . SER A 1 319 ? 124.357 136.926 115.746 1.00 24.61 319 SER 2 N 1
ATOM 2389 C CA . SER A 1 319 ? 123.255 136.326 116.494 1.00 24.61 319 SER 2 CA 1
ATOM 2390 C C . SER A 1 319 ? 123.213 134.811 116.321 1.00 24.61 319 SER 2 C 1
ATOM 2391 O O . SER A 1 319 ? 122.947 134.081 117.281 1.00 24.61 319 SER 2 O 1
ATOM 2394 N N . HIS A 1 320 ? 123.458 134.325 115.102 1.00 23.57 320 HIS 2 N 1
ATOM 2395 C CA . HIS A 1 320 ? 123.517 132.890 114.843 1.00 23.57 320 HIS 2 CA 1
ATOM 2396 C C . HIS A 1 320 ? 124.604 132.229 115.679 1.00 23.57 320 HIS 2 C 1
ATOM 2397 O O . HIS A 1 320 ? 124.361 131.226 116.366 1.00 23.57 320 HIS 2 O 1
ATOM 2404 N N . LEU A 1 321 ? 125.814 132.794 115.645 1.00 23.11 321 LEU 2 N 1
ATOM 2405 C CA . LEU A 1 321 ? 126.900 132.244 116.444 1.00 23.11 321 LEU 2 CA 1
ATOM 2406 C C . LEU A 1 321 ? 126.562 132.291 117.926 1.00 23.11 321 LEU 2 C 1
ATOM 2407 O O . LEU A 1 321 ? 126.803 131.324 118.652 1.00 23.11 321 LEU 2 O 1
ATOM 2412 N N . ALA A 1 322 ? 125.977 133.398 118.387 1.00 22.93 322 ALA 2 N 1
ATOM 2413 C CA . ALA A 1 322 ? 125.669 133.544 119.804 1.00 22.93 322 ALA 2 CA 1
ATOM 2414 C C . ALA A 1 322 ? 124.649 132.510 120.263 1.00 22.93 322 ALA 2 C 1
ATOM 2415 O O . ALA A 1 322 ? 124.820 131.881 121.311 1.00 22.93 322 ALA 2 O 1
ATOM 2417 N N . ILE A 1 323 ? 123.581 132.312 119.489 1.00 24.20 323 ILE 2 N 1
ATOM 2418 C CA . ILE A 1 323 ? 122.548 131.371 119.913 1.00 24.20 323 ILE 2 CA 1
ATOM 2419 C C . ILE A 1 323 ? 123.074 129.941 119.858 1.00 24.20 323 ILE 2 C 1
ATOM 2420 O O . ILE A 1 323 ? 122.750 129.113 120.721 1.00 24.20 323 ILE 2 O 1
ATOM 2425 N N . PHE A 1 324 ? 123.904 129.623 118.860 1.00 23.74 324 PHE 2 N 1
ATOM 2426 C CA . PHE A 1 324 ? 124.458 128.274 118.805 1.00 23.74 324 PHE 2 CA 1
ATOM 2427 C C . PHE A 1 324 ? 125.416 128.023 119.964 1.00 23.74 324 PHE 2 C 1
ATOM 2428 O O . PHE A 1 324 ? 125.406 126.939 120.558 1.00 23.74 324 PHE 2 O 1
ATOM 2436 N N . MET A 1 325 ? 126.237 129.019 120.319 1.00 23.77 325 MET 2 N 1
ATOM 2437 C CA . MET A 1 325 ? 127.073 128.886 121.510 1.00 23.77 325 MET 2 CA 1
ATOM 2438 C C . MET A 1 325 ? 126.233 128.750 122.772 1.00 23.77 325 MET 2 C 1
ATOM 2439 O O . MET A 1 325 ? 126.602 128.006 123.680 1.00 23.77 325 MET 2 O 1
ATOM 2444 N N . ILE A 1 326 ? 125.111 129.464 122.858 1.00 23.36 326 ILE 2 N 1
ATOM 2445 C CA . ILE A 1 326 ? 124.255 129.348 124.037 1.00 23.36 326 ILE 2 CA 1
ATOM 2446 C C . ILE A 1 326 ? 123.701 127.935 124.156 1.00 23.36 326 ILE 2 C 1
ATOM 2447 O O . ILE A 1 326 ? 123.687 127.344 125.244 1.00 23.36 326 ILE 2 O 1
ATOM 2452 N N . ILE A 1 327 ? 123.251 127.364 123.038 1.00 25.01 327 ILE 2 N 1
ATOM 2453 C CA . ILE A 1 327 ? 122.738 125.997 123.066 1.00 25.01 327 ILE 2 CA 1
ATOM 2454 C C . ILE A 1 327 ? 123.848 125.011 123.417 1.00 25.01 327 ILE 2 C 1
ATOM 2455 O O . ILE A 1 327 ? 123.622 124.039 124.147 1.00 25.01 327 ILE 2 O 1
ATOM 2460 N N . ILE A 1 328 ? 125.061 125.243 122.909 1.00 25.93 328 ILE 2 N 1
ATOM 2461 C CA . ILE A 1 328 ? 126.188 124.372 123.239 1.00 25.93 328 ILE 2 CA 1
ATOM 2462 C C . ILE A 1 328 ? 126.527 124.464 124.724 1.00 25.93 328 ILE 2 C 1
ATOM 2463 O O . ILE A 1 328 ? 126.818 123.453 125.372 1.00 25.93 328 ILE 2 O 1
ATOM 2468 N N . PHE A 1 329 ? 126.502 125.676 125.282 1.00 26.93 329 PHE 2 N 1
ATOM 2469 C CA . PHE A 1 329 ? 126.723 125.855 126.713 1.00 26.93 329 PHE 2 CA 1
ATOM 2470 C C . PHE A 1 329 ? 125.662 125.125 127.524 1.00 26.93 329 PHE 2 C 1
ATOM 2471 O O . PHE A 1 329 ? 125.961 124.537 128.570 1.00 26.93 329 PHE 2 O 1
ATOM 2479 N N . SER A 1 330 ? 124.414 125.149 127.053 1.00 25.85 330 SER 2 N 1
ATOM 2480 C CA . SER A 1 330 ? 123.313 124.551 127.800 1.00 25.85 330 SER 2 CA 1
ATOM 2481 C C . SER A 1 330 ? 123.445 123.040 127.934 1.00 25.85 330 SER 2 C 1
ATOM 2482 O O . SER A 1 330 ? 122.725 122.436 128.735 1.00 25.85 330 SER 2 O 1
ATOM 2485 N N . ILE A 1 331 ? 124.342 122.418 127.166 1.00 29.47 331 ILE 2 N 1
ATOM 2486 C CA . ILE A 1 331 ? 124.507 120.969 127.186 1.00 29.47 331 ILE 2 CA 1
ATOM 2487 C C . ILE A 1 331 ? 124.958 120.464 128.550 1.00 29.47 331 ILE 2 C 1
ATOM 2488 O O . ILE A 1 331 ? 124.627 119.339 128.935 1.00 29.47 331 ILE 2 O 1
ATOM 2493 N N . TYR A 1 332 ? 125.688 121.276 129.306 1.00 32.67 332 TYR 2 N 1
ATOM 2494 C CA . TYR A 1 332 ? 126.201 120.859 130.602 1.00 32.67 332 TYR 2 CA 1
ATOM 2495 C C . TYR A 1 332 ? 125.130 120.761 131.680 1.00 32.67 332 TYR 2 C 1
ATOM 2496 O O . TYR A 1 332 ? 125.385 120.161 132.728 1.00 32.67 332 TYR 2 O 1
ATOM 2505 N N . TYR A 1 333 ? 123.946 121.325 131.458 1.00 25.25 333 TYR 2 N 1
ATOM 2506 C CA . TYR A 1 333 ? 122.927 121.426 132.494 1.00 25.25 333 TYR 2 CA 1
ATOM 2507 C C . TYR A 1 333 ? 121.750 120.490 132.247 1.00 25.25 333 TYR 2 C 1
ATOM 2508 O O . TYR A 1 333 ? 120.623 120.778 132.656 1.00 25.25 333 TYR 2 O 1
ATOM 2517 N N . ILE A 1 334 ? 121.996 119.363 131.586 1.00 25.42 334 ILE 2 N 1
ATOM 2518 C CA . ILE A 1 334 ? 120.985 118.341 131.353 1.00 25.42 334 ILE 2 CA 1
ATOM 2519 C C . ILE A 1 334 ? 121.501 117.036 131.938 1.00 25.42 334 ILE 2 C 1
ATOM 2520 O O . ILE A 1 334 ? 122.690 116.723 131.817 1.00 25.42 334 ILE 2 O 1
ATOM 2525 N N . ASN A 1 335 ? 120.611 116.283 132.579 1.00 27.94 335 ASN 2 N 1
ATOM 2526 C CA . ASN A 1 335 ? 120.999 115.062 133.270 1.00 27.94 335 ASN 2 CA 1
ATOM 2527 C C . ASN A 1 335 ? 121.097 113.854 132.349 1.00 27.94 335 ASN 2 C 1
ATOM 2528 O O . ASN A 1 335 ? 121.458 112.771 132.820 1.00 27.94 335 ASN 2 O 1
ATOM 2533 N N . TYR A 1 336 ? 120.786 114.000 131.063 1.00 28.49 336 TYR 2 N 1
ATOM 2534 C CA . TYR A 1 336 ? 120.988 112.912 130.118 1.00 28.49 336 TYR 2 CA 1
ATOM 2535 C C . TYR A 1 336 ? 121.303 113.478 128.743 1.00 28.49 336 TYR 2 C 1
ATOM 2536 O O . TYR A 1 336 ? 121.001 114.633 128.436 1.00 28.49 336 TYR 2 O 1
ATOM 2545 N N . ILE A 1 337 ? 121.912 112.634 127.916 1.00 28.84 337 ILE 2 N 1
ATOM 2546 C CA . ILE A 1 337 ? 122.359 112.995 126.578 1.00 28.84 337 ILE 2 CA 1
ATOM 2547 C C . ILE A 1 337 ? 121.690 112.047 125.594 1.00 28.84 337 ILE 2 C 1
ATOM 2548 O O . ILE A 1 337 ? 121.780 110.823 125.748 1.00 28.84 337 ILE 2 O 1
ATOM 2553 N N . ASN A 1 338 ? 121.016 112.608 124.590 1.00 30.96 338 ASN 2 N 1
ATOM 2554 C CA . ASN A 1 338 ? 120.392 111.803 123.546 1.00 30.96 338 ASN 2 CA 1
ATOM 2555 C C . ASN A 1 338 ? 121.442 111.002 122.790 1.00 30.96 338 ASN 2 C 1
ATOM 2556 O O . ASN A 1 338 ? 121.418 109.767 122.798 1.00 30.96 338 ASN 2 O 1
ATOM 2561 N N . ASN A 1 339 ? 122.364 111.699 122.133 1.00 27.52 339 ASN 2 N 1
ATOM 2562 C CA . ASN A 1 339 ? 123.520 111.071 121.517 1.00 27.52 339 ASN 2 CA 1
ATOM 2563 C C . ASN A 1 339 ? 124.705 112.019 121.625 1.00 27.52 339 ASN 2 C 1
ATOM 2564 O O . ASN A 1 339 ? 124.544 113.223 121.833 1.00 27.52 339 ASN 2 O 1
ATOM 2569 N N . GLN A 1 340 ? 125.908 111.456 121.502 1.00 32.85 340 GLN 2 N 1
ATOM 2570 C CA . GLN A 1 340 ? 127.121 112.231 121.741 1.00 32.85 340 GLN 2 CA 1
ATOM 2571 C C . GLN A 1 340 ? 127.297 113.368 120.746 1.00 32.85 340 GLN 2 C 1
ATOM 2572 O O . GLN A 1 340 ? 128.005 114.334 121.048 1.00 32.85 340 GLN 2 O 1
ATOM 2578 N N . TYR A 1 341 ? 126.671 113.284 119.575 1.00 32.20 341 TYR 2 N 1
ATOM 2579 C CA . TYR A 1 341 ? 126.809 114.329 118.570 1.00 32.20 341 TYR 2 CA 1
ATOM 2580 C C . TYR A 1 341 ? 125.782 115.438 118.725 1.00 32.20 341 TYR 2 C 1
ATOM 2581 O O . TYR A 1 341 ? 126.075 116.591 118.391 1.00 32.20 341 TYR 2 O 1
ATOM 2590 N N . ASN A 1 342 ? 124.588 115.120 119.218 1.00 27.46 342 ASN 2 N 1
ATOM 2591 C CA . ASN A 1 342 ? 123.522 116.103 119.413 1.00 27.46 342 ASN 2 CA 1
ATOM 2592 C C . ASN A 1 342 ? 122.924 115.908 120.798 1.00 27.46 342 ASN 2 C 1
ATOM 2593 O O . ASN A 1 342 ? 121.837 115.340 120.951 1.00 27.46 342 ASN 2 O 1
ATOM 2598 N N . PRO A 1 343 ? 123.624 116.364 121.843 1.00 23.79 343 PRO 2 N 1
ATOM 2599 C CA . PRO A 1 343 ? 123.144 116.108 123.213 1.00 23.79 343 PRO 2 CA 1
ATOM 2600 C C . PRO A 1 343 ? 121.767 116.679 123.509 1.00 23.79 343 PRO 2 C 1
ATOM 2601 O O . PRO A 1 343 ? 120.982 116.042 124.222 1.00 23.79 343 PRO 2 O 1
ATOM 2605 N N . ILE A 1 344 ? 121.446 117.860 122.987 1.00 26.55 344 ILE 2 N 1
ATOM 2606 C CA . ILE A 1 344 ? 120.135 118.475 123.162 1.00 26.55 344 ILE 2 CA 1
ATOM 2607 C C . ILE A 1 344 ? 119.414 118.440 121.825 1.00 26.55 344 ILE 2 C 1
ATOM 2608 O O . ILE A 1 344 ? 119.954 118.897 120.810 1.00 26.55 344 ILE 2 O 1
ATOM 2613 N N . ILE A 1 345 ? 118.196 117.904 121.822 1.00 29.24 345 ILE 2 N 1
ATOM 2614 C CA . ILE A 1 345 ? 117.391 117.778 120.615 1.00 29.24 345 ILE 2 CA 1
ATOM 2615 C C . ILE A 1 345 ? 116.085 118.552 120.731 1.00 29.24 345 ILE 2 C 1
ATOM 2616 O O . ILE A 1 345 ? 115.763 119.379 119.874 1.00 29.24 345 ILE 2 O 1
ATOM 2621 N N . TYR A 1 346 ? 115.325 118.307 121.790 1.00 31.23 346 TYR 2 N 1
ATOM 2622 C CA . TYR A 1 346 ? 114.019 118.927 121.944 1.00 31.23 346 TYR 2 CA 1
ATOM 2623 C C . TYR A 1 346 ? 114.123 120.216 122.749 1.00 31.23 346 TYR 2 C 1
ATOM 2624 O O . TYR A 1 346 ? 115.034 120.395 123.561 1.00 31.23 346 TYR 2 O 1
ATOM 2633 N N . VAL A 1 347 ? 113.174 121.123 122.505 1.00 32.18 347 VAL 2 N 1
ATOM 2634 C CA . VAL A 1 347 ? 113.170 122.406 123.195 1.00 32.18 347 VAL 2 CA 1
ATOM 2635 C C . VAL A 1 347 ? 112.892 122.245 124.683 1.00 32.18 347 VAL 2 C 1
ATOM 2636 O O . VAL A 1 347 ? 113.472 122.970 125.499 1.00 32.18 347 VAL 2 O 1
ATOM 2640 N N . ASN A 1 348 ? 112.041 121.292 125.067 1.00 33.47 348 ASN 2 N 1
ATOM 2641 C CA . ASN A 1 348 ? 111.719 121.097 126.475 1.00 33.47 348 ASN 2 CA 1
ATOM 2642 C C . ASN A 1 348 ? 112.911 120.641 127.303 1.00 33.47 348 ASN 2 C 1
ATOM 2643 O O . ASN A 1 348 ? 112.831 120.677 128.534 1.00 33.47 348 ASN 2 O 1
ATOM 2648 N N . GLN A 1 349 ? 114.006 120.213 126.671 1.00 28.12 349 GLN 2 N 1
ATOM 2649 C CA . GLN A 1 349 ? 115.223 119.920 127.417 1.00 28.12 349 GLN 2 CA 1
ATOM 2650 C C . GLN A 1 349 ? 115.843 121.164 128.035 1.00 28.12 349 GLN 2 C 1
ATOM 2651 O O . GLN A 1 349 ? 116.725 121.034 128.889 1.00 28.12 349 GLN 2 O 1
ATOM 2657 N N . LEU A 1 350 ? 115.412 122.355 127.624 1.00 27.64 350 LEU 2 N 1
ATOM 2658 C CA . LEU A 1 350 ? 115.897 123.609 128.180 1.00 27.64 350 LEU 2 CA 1
ATOM 2659 C C . LEU A 1 350 ? 114.933 124.217 129.187 1.00 27.64 350 LEU 2 C 1
ATOM 2660 O O . LEU A 1 350 ? 115.115 125.373 129.578 1.00 27.64 350 LEU 2 O 1
ATOM 2665 N N . LYS A 1 351 ? 113.908 123.478 129.604 1.00 28.30 351 LYS 2 N 1
ATOM 2666 C CA . LYS A 1 351 ? 112.954 124.008 130.567 1.00 28.30 351 LYS 2 CA 1
ATOM 2667 C C . LYS A 1 351 ? 113.647 124.297 131.891 1.00 28.30 351 LYS 2 C 1
ATOM 2668 O O . LYS A 1 351 ? 114.408 123.471 132.401 1.00 28.30 351 LYS 2 O 1
ATOM 2674 N N . GLY A 1 352 ? 113.381 125.475 132.444 1.00 25.01 352 GLY 2 N 1
ATOM 2675 C CA . GLY A 1 352 ? 113.997 125.880 133.694 1.00 25.01 352 GLY 2 CA 1
ATOM 2676 C C . GLY A 1 352 ? 115.498 126.050 133.620 1.00 25.01 352 GLY 2 C 1
ATOM 2677 O O . GLY A 1 352 ? 116.195 125.794 134.609 1.00 25.01 352 GLY 2 O 1
ATOM 2678 N N . LEU A 1 353 ? 116.016 126.480 132.472 1.00 25.36 353 LEU 2 N 1
ATOM 2679 C CA . LEU A 1 353 ? 117.445 126.716 132.323 1.00 25.36 353 LEU 2 CA 1
ATOM 2680 C C . LEU A 1 353 ? 117.911 127.953 133.077 1.00 25.36 353 LEU 2 C 1
ATOM 2681 O O . LEU A 1 353 ? 119.114 128.102 133.313 1.00 25.36 353 LEU 2 O 1
ATOM 2686 N N . ILE A 1 354 ? 116.991 128.836 133.468 1.00 23.39 354 ILE 2 N 1
ATOM 2687 C CA . ILE A 1 354 ? 117.363 130.011 134.246 1.00 23.39 354 ILE 2 CA 1
ATOM 2688 C C . ILE A 1 354 ? 117.843 129.640 135.643 1.00 23.39 354 ILE 2 C 1
ATOM 2689 O O . ILE A 1 354 ? 118.542 130.434 136.283 1.00 23.39 354 ILE 2 O 1
ATOM 2694 N N . HIS A 1 355 ? 117.504 128.449 136.129 1.00 21.76 355 HIS 2 N 1
ATOM 2695 C CA . HIS A 1 355 ? 117.893 128.001 137.456 1.00 21.76 355 HIS 2 CA 1
ATOM 2696 C C . HIS A 1 355 ? 119.205 127.231 137.464 1.00 21.76 355 HIS 2 C 1
ATOM 2697 O O . HIS A 1 355 ? 119.643 126.789 138.529 1.00 21.76 355 HIS 2 O 1
ATOM 2704 N N . ASP A 1 356 ? 119.835 127.056 136.305 1.00 23.86 356 ASP 2 N 1
ATOM 2705 C CA . ASP A 1 356 ? 121.160 126.460 136.201 1.00 23.86 356 ASP 2 CA 1
ATOM 2706 C C . ASP A 1 356 ? 122.224 127.492 135.863 1.00 23.86 356 ASP 2 C 1
ATOM 2707 O O . ASP A 1 356 ? 123.300 127.498 136.467 1.00 23.86 356 ASP 2 O 1
ATOM 2712 N N . ASN A 1 357 ? 121.944 128.368 134.899 1.00 21.65 357 ASN 2 N 1
ATOM 2713 C CA . ASN A 1 357 ? 122.822 129.492 134.581 1.00 21.65 357 ASN 2 CA 1
ATOM 2714 C C . ASN A 1 357 ? 121.915 130.656 134.197 1.00 21.65 357 ASN 2 C 1
ATOM 2715 O O . ASN A 1 357 ? 121.444 130.725 133.060 1.00 21.65 357 ASN 2 O 1
ATOM 2720 N N . ALA A 1 358 ? 121.662 131.551 135.156 1.00 23.85 358 ALA 2 N 1
ATOM 2721 C CA . ALA A 1 358 ? 120.731 132.651 134.920 1.00 23.85 358 ALA 2 CA 1
ATOM 2722 C C . ALA A 1 358 ? 121.232 133.577 133.823 1.00 23.85 358 ALA 2 C 1
ATOM 2723 O O . ALA A 1 358 ? 120.448 134.052 132.992 1.00 23.85 358 ALA 2 O 1
ATOM 2725 N N . TYR A 1 359 ? 122.536 133.849 133.803 1.00 25.97 359 TYR 2 N 1
ATOM 2726 C CA . TYR A 1 359 ? 123.084 134.764 132.812 1.00 25.97 359 TYR 2 CA 1
ATOM 2727 C C . TYR A 1 359 ? 123.145 134.141 131.425 1.00 25.97 359 TYR 2 C 1
ATOM 2728 O O . TYR A 1 359 ? 123.088 134.865 130.429 1.00 25.97 359 TYR 2 O 1
ATOM 2737 N N . LEU A 1 360 ? 123.246 132.814 131.332 1.00 22.63 360 LEU 2 N 1
ATOM 2738 C CA . LEU A 1 360 ? 123.111 132.166 130.032 1.00 22.63 360 LEU 2 CA 1
ATOM 2739 C C . LEU A 1 360 ? 121.725 132.403 129.449 1.00 22.63 360 LEU 2 C 1
ATOM 2740 O O . LEU A 1 360 ? 121.583 132.705 128.258 1.00 22.63 360 LEU 2 O 1
ATOM 2745 N N . VAL A 1 361 ? 120.687 132.287 130.280 1.00 21.96 361 VAL 2 N 1
ATOM 2746 C CA . VAL A 1 361 ? 119.332 132.576 129.825 1.00 21.96 361 VAL 2 CA 1
ATOM 2747 C C . VAL A 1 361 ? 119.166 134.059 129.520 1.00 21.96 361 VAL 2 C 1
ATOM 2748 O O . VAL A 1 361 ? 118.438 134.426 128.594 1.00 21.96 361 VAL 2 O 1
ATOM 2752 N N . LEU A 1 362 ? 119.830 134.936 130.276 1.00 25.21 362 LEU 2 N 1
ATOM 2753 C CA . LEU A 1 362 ? 119.795 136.359 129.942 1.00 25.21 362 LEU 2 CA 1
ATOM 2754 C C . LEU A 1 362 ? 120.406 136.621 128.570 1.00 25.21 362 LEU 2 C 1
ATOM 2755 O O . LEU A 1 362 ? 119.863 137.398 127.774 1.00 25.21 362 LEU 2 O 1
ATOM 2760 N N . SER A 1 363 ? 121.539 135.981 128.278 1.00 23.76 363 SER 2 N 1
ATOM 2761 C CA . SER A 1 363 ? 122.165 136.125 126.968 1.00 23.76 363 SER 2 CA 1
ATOM 2762 C C . SER A 1 363 ? 121.266 135.583 125.865 1.00 23.76 363 SER 2 C 1
ATOM 2763 O O . SER A 1 363 ? 121.148 136.187 124.792 1.00 23.76 363 SER 2 O 1
ATOM 2766 N N . MET A 1 364 ? 120.627 134.438 126.110 1.00 24.11 364 MET 2 N 1
ATOM 2767 C CA . MET A 1 364 ? 119.717 133.874 125.119 1.00 24.11 364 MET 2 CA 1
ATOM 2768 C C . MET A 1 364 ? 118.515 134.784 124.898 1.00 24.11 364 MET 2 C 1
ATOM 2769 O O . MET A 1 364 ? 118.032 134.925 123.769 1.00 24.11 364 MET 2 O 1
ATOM 2774 N N . ALA A 1 365 ? 118.030 135.423 125.963 1.00 25.71 365 ALA 2 N 1
ATOM 2775 C CA . ALA A 1 365 ? 116.956 136.398 125.825 1.00 25.71 365 ALA 2 CA 1
ATOM 2776 C C . ALA A 1 365 ? 117.398 137.587 124.986 1.00 25.71 365 ALA 2 C 1
ATOM 2777 O O . ALA A 1 365 ? 116.647 138.067 124.132 1.00 25.71 365 ALA 2 O 1
ATOM 2779 N N . ILE A 1 366 ? 118.619 138.073 125.214 1.00 25.47 366 ILE 2 N 1
ATOM 2780 C CA . ILE A 1 366 ? 119.144 139.170 124.404 1.00 25.47 366 ILE 2 CA 1
ATOM 2781 C C . ILE A 1 366 ? 119.191 138.764 122.936 1.00 25.47 366 ILE 2 C 1
ATOM 2782 O O . ILE A 1 366 ? 118.780 139.521 122.048 1.00 25.47 366 ILE 2 O 1
ATOM 2787 N N . VAL A 1 367 ? 119.677 137.552 122.664 1.00 24.04 367 VAL 2 N 1
ATOM 2788 C CA . VAL A 1 367 ? 119.814 137.099 121.283 1.00 24.04 367 VAL 2 CA 1
ATOM 2789 C C . VAL A 1 367 ? 118.450 136.981 120.614 1.00 24.04 367 VAL 2 C 1
ATOM 2790 O O . VAL A 1 367 ? 118.259 137.429 119.478 1.00 24.04 367 VAL 2 O 1
ATOM 2794 N N . VAL A 1 368 ? 117.478 136.378 121.301 1.00 26.38 368 VAL 2 N 1
ATOM 2795 C CA . VAL A 1 368 ? 116.176 136.175 120.672 1.00 26.38 368 VAL 2 CA 1
ATOM 2796 C C . VAL A 1 368 ? 115.443 137.501 120.510 1.00 26.38 368 VAL 2 C 1
ATOM 2797 O O . VAL A 1 368 ? 114.690 137.689 119.549 1.00 26.38 368 VAL 2 O 1
ATOM 2801 N N . PHE A 1 369 ? 115.639 138.441 121.439 1.00 26.93 369 PHE 2 N 1
ATOM 2802 C CA . PHE A 1 369 ? 115.027 139.754 121.274 1.00 26.93 369 PHE 2 CA 1
ATOM 2803 C C . PHE A 1 369 ? 115.674 140.525 120.132 1.00 26.93 369 PHE 2 C 1
ATOM 2804 O O . PHE A 1 369 ? 115.004 141.318 119.463 1.00 26.93 369 PHE 2 O 1
ATOM 2812 N N . SER A 1 370 ? 116.971 140.313 119.899 1.00 26.67 370 SER 2 N 1
ATOM 2813 C CA . SER A 1 370 ? 117.605 140.860 118.705 1.00 26.67 370 SER 2 CA 1
ATOM 2814 C C . SER A 1 370 ? 117.025 140.231 117.445 1.00 26.67 370 SER 2 C 1
ATOM 2815 O O . SER A 1 370 ? 116.793 140.918 116.445 1.00 26.67 370 SER 2 O 1
ATOM 2818 N N . PHE A 1 371 ? 116.787 138.919 117.478 1.00 27.21 371 PHE 2 N 1
ATOM 2819 C CA . PHE A 1 371 ? 116.185 138.237 116.336 1.00 27.21 371 PHE 2 CA 1
ATOM 2820 C C . PHE A 1 371 ? 114.804 138.803 116.033 1.00 27.21 371 PHE 2 C 1
ATOM 2821 O O . PHE A 1 371 ? 114.446 139.021 114.871 1.00 27.21 371 PHE 2 O 1
ATOM 2829 N N . ILE A 1 372 ? 114.011 139.040 117.081 1.00 26.83 372 ILE 2 N 1
ATOM 2830 C CA . ILE A 1 372 ? 112.678 139.608 116.914 1.00 26.83 372 ILE 2 CA 1
ATOM 2831 C C . ILE A 1 372 ? 112.755 141.002 116.310 1.00 26.83 372 ILE 2 C 1
ATOM 2832 O O . ILE A 1 372 ? 111.921 141.374 115.474 1.00 26.83 372 ILE 2 O 1
ATOM 2837 N N . GLY A 1 373 ? 113.757 141.784 116.698 1.00 28.29 373 GLY 2 N 1
ATOM 2838 C CA . GLY A 1 373 ? 113.872 143.149 116.230 1.00 28.29 373 GLY 2 CA 1
ATOM 2839 C C . GLY A 1 373 ? 113.385 144.155 117.250 1.00 28.29 373 GLY 2 C 1
ATOM 2840 O O . GLY A 1 373 ? 112.626 145.071 116.921 1.00 28.29 373 GLY 2 O 1
ATOM 2841 N N . ILE A 1 374 ? 113.808 143.984 118.496 1.00 28.66 374 ILE 2 N 1
ATOM 2842 C CA . ILE A 1 374 ? 113.453 144.884 119.589 1.00 28.66 374 ILE 2 CA 1
ATOM 2843 C C . ILE A 1 374 ? 114.594 145.880 119.768 1.00 28.66 374 ILE 2 C 1
ATOM 2844 O O . ILE A 1 374 ? 115.742 145.455 119.960 1.00 28.66 374 ILE 2 O 1
ATOM 2849 N N . PRO A 1 375 ? 114.335 147.182 119.712 1.00 29.97 375 PRO 2 N 1
ATOM 2850 C CA . PRO A 1 375 ? 115.413 148.166 119.851 1.00 29.97 375 PRO 2 CA 1
ATOM 2851 C C . PRO A 1 375 ? 115.960 148.173 121.265 1.00 29.97 375 PRO 2 C 1
ATOM 2852 O O . PRO A 1 375 ? 115.253 147.796 122.213 1.00 29.97 375 PRO 2 O 1
ATOM 2856 N N . PRO A 1 376 ? 117.218 148.598 121.459 1.00 30.56 376 PRO 2 N 1
ATOM 2857 C CA . PRO A 1 376 ? 118.150 149.060 120.430 1.00 30.56 376 PRO 2 CA 1
ATOM 2858 C C . PRO A 1 376 ? 119.116 147.977 119.963 1.00 30.56 376 PRO 2 C 1
ATOM 2859 O O . PRO A 1 376 ? 120.250 148.285 119.604 1.00 30.56 376 PRO 2 O 1
ATOM 2863 N N . LEU A 1 377 ? 118.672 146.725 119.977 1.00 26.61 377 LEU 2 N 1
ATOM 2864 C CA . LEU A 1 377 ? 119.542 145.624 119.593 1.00 26.61 377 LEU 2 CA 1
ATOM 2865 C C . LEU A 1 377 ? 119.805 145.648 118.091 1.00 26.61 377 LEU 2 C 1
ATOM 2866 O O . LEU A 1 377 ? 119.060 146.253 117.318 1.00 26.61 377 LEU 2 O 1
ATOM 2871 N N . LEU A 1 378 ? 120.892 144.984 117.684 1.00 25.82 378 LEU 2 N 1
ATOM 2872 C CA . LEU A 1 378 ? 121.344 145.063 116.297 1.00 25.82 378 LEU 2 CA 1
ATOM 2873 C C . LEU A 1 378 ? 120.303 144.531 115.323 1.00 25.82 378 LEU 2 C 1
ATOM 2874 O O . LEU A 1 378 ? 120.185 145.042 114.202 1.00 25.82 378 LEU 2 O 1
ATOM 2879 N N . GLY A 1 379 ? 119.554 143.503 115.721 1.00 28.41 379 GLY 2 N 1
ATOM 2880 C CA . GLY A 1 379 ? 118.540 142.960 114.835 1.00 28.41 379 GLY 2 CA 1
ATOM 2881 C C . GLY A 1 379 ? 117.481 143.980 114.474 1.00 28.41 379 GLY 2 C 1
ATOM 2882 O O . GLY A 1 379 ? 117.016 144.030 113.332 1.00 28.41 379 GLY 2 O 1
ATOM 2883 N N . PHE A 1 380 ? 117.090 144.813 115.441 1.00 30.68 380 PHE 2 N 1
ATOM 2884 C CA . PHE A 1 380 ? 116.113 145.859 115.168 1.00 30.68 380 PHE 2 CA 1
ATOM 2885 C C . PHE A 1 380 ? 116.636 146.826 114.119 1.00 30.68 380 PHE 2 C 1
ATOM 2886 O O . PHE A 1 380 ? 115.904 147.242 113.220 1.00 30.68 380 PHE 2 O 1
ATOM 2894 N N . PHE A 1 381 ? 117.909 147.205 114.225 1.00 31.78 381 PHE 2 N 1
ATOM 2895 C CA . PHE A 1 381 ? 118.470 148.160 113.278 1.00 31.78 381 PHE 2 CA 1
ATOM 2896 C C . PHE A 1 381 ? 118.609 147.548 111.891 1.00 31.78 381 PHE 2 C 1
ATOM 2897 O O . PHE A 1 381 ? 118.366 148.215 110.881 1.00 31.78 381 PHE 2 O 1
ATOM 2905 N N . GLY A 1 382 ? 118.985 146.273 111.819 1.00 31.59 382 GLY 2 N 1
ATOM 2906 C CA . GLY A 1 382 ? 119.032 145.602 110.533 1.00 31.59 382 GLY 2 CA 1
ATOM 2907 C C . GLY A 1 382 ? 117.671 145.534 109.868 1.00 31.59 382 GLY 2 C 1
ATOM 2908 O O . GLY A 1 382 ? 117.519 145.863 108.681 1.00 31.59 382 GLY 2 O 1
ATOM 2909 N N . LYS A 1 383 ? 116.660 145.127 110.641 1.00 31.67 383 LYS 2 N 1
ATOM 2910 C CA . LYS A 1 383 ? 115.308 145.060 110.101 1.00 31.67 383 LYS 2 CA 1
ATOM 2911 C C . LYS A 1 383 ? 114.795 146.443 109.727 1.00 31.67 383 LYS 2 C 1
ATOM 2912 O O . LYS A 1 383 ? 114.067 146.592 108.742 1.00 31.67 383 LYS 2 O 1
ATOM 2918 N N . LEU A 1 384 ? 115.164 147.468 110.496 1.00 35.05 384 LEU 2 N 1
ATOM 2919 C CA . LEU A 1 384 ? 114.736 148.824 110.180 1.00 35.05 384 LEU 2 CA 1
ATOM 2920 C C . LEU A 1 384 ? 115.385 149.316 108.894 1.00 35.05 384 LEU 2 C 1
ATOM 2921 O O . LEU A 1 384 ? 114.747 150.001 108.091 1.00 35.05 384 LEU 2 O 1
ATOM 2926 N N . ASN A 1 385 ? 116.659 148.980 108.683 1.00 35.32 385 ASN 2 N 1
ATOM 2927 C CA . ASN A 1 385 ? 117.318 149.332 107.431 1.00 35.32 385 ASN 2 CA 1
ATOM 2928 C C . ASN A 1 385 ? 116.619 148.671 106.250 1.00 35.32 385 ASN 2 C 1
ATOM 2929 O O . ASN A 1 385 ? 116.332 149.318 105.235 1.00 35.32 385 ASN 2 O 1
ATOM 2934 N N . ILE A 1 386 ? 116.316 147.377 106.381 1.00 39.04 386 ILE 2 N 1
ATOM 2935 C CA . ILE A 1 386 ? 115.628 146.667 105.301 1.00 39.04 386 ILE 2 CA 1
ATOM 2936 C C . ILE A 1 386 ? 114.257 147.284 105.043 1.00 39.04 386 ILE 2 C 1
ATOM 2937 O O . ILE A 1 386 ? 113.855 147.500 103.892 1.00 39.04 386 ILE 2 O 1
ATOM 2942 N N . LEU A 1 387 ? 113.517 147.572 106.115 1.00 40.68 387 LEU 2 N 1
ATOM 2943 C CA . LEU A 1 387 ? 112.171 148.114 105.975 1.00 40.68 387 LEU 2 CA 1
ATOM 2944 C C . LEU A 1 387 ? 112.195 149.499 105.343 1.00 40.68 387 LEU 2 C 1
ATOM 2945 O O . LEU A 1 387 ? 111.376 149.809 104.474 1.00 40.68 387 LEU 2 O 1
ATOM 2950 N N . MET A 1 388 ? 113.127 150.352 105.769 1.00 45.38 388 MET 2 N 1
ATOM 2951 C CA . MET A 1 388 ? 113.237 151.680 105.178 1.00 45.38 388 MET 2 CA 1
ATOM 2952 C C . MET A 1 388 ? 113.603 151.587 103.705 1.00 45.38 388 MET 2 C 1
ATOM 2953 O O . MET A 1 388 ? 113.076 152.333 102.872 1.00 45.38 388 MET 2 O 1
ATOM 2958 N N . SER A 1 389 ? 114.509 150.668 103.364 1.00 44.17 389 SER 2 N 1
ATOM 2959 C CA . SER A 1 389 ? 114.899 150.501 101.970 1.00 44.17 389 SER 2 CA 1
ATOM 2960 C C . SER A 1 389 ? 113.722 150.046 101.115 1.00 44.17 389 SER 2 C 1
ATOM 2961 O O . SER A 1 389 ? 113.542 150.518 99.987 1.00 44.17 389 SER 2 O 1
ATOM 2964 N N . ILE A 1 390 ? 112.904 149.125 101.633 1.00 44.42 390 ILE 2 N 1
ATOM 2965 C CA . ILE A 1 390 ? 111.772 148.652 100.841 1.00 44.42 390 ILE 2 CA 1
ATOM 2966 C C . ILE A 1 390 ? 110.642 149.674 100.794 1.00 44.42 390 ILE 2 C 1
ATOM 2967 O O . ILE A 1 390 ? 109.872 149.690 99.829 1.00 44.42 390 ILE 2 O 1
ATOM 2972 N N . LEU A 1 391 ? 110.517 150.534 101.807 1.00 47.77 391 LEU 2 N 1
ATOM 2973 C CA . LEU A 1 391 ? 109.489 151.571 101.780 1.00 47.77 391 LEU 2 CA 1
ATOM 2974 C C . LEU A 1 391 ? 109.855 152.744 100.878 1.00 47.77 391 LEU 2 C 1
ATOM 2975 O O . LEU A 1 391 ? 108.991 153.276 100.174 1.00 47.77 391 LEU 2 O 1
ATOM 2980 N N . ASN A 1 392 ? 111.118 153.166 100.881 1.00 50.29 392 ASN 2 N 1
ATOM 2981 C CA . ASN A 1 392 ? 111.418 154.366 100.099 1.00 50.29 392 ASN 2 CA 1
ATOM 2982 C C . ASN A 1 392 ? 111.540 154.097 98.604 1.00 50.29 392 ASN 2 C 1
ATOM 2983 O O . ASN A 1 392 ? 111.838 155.042 97.862 1.00 50.29 392 ASN 2 O 1
ATOM 2988 N N . ASN A 1 393 ? 111.330 152.869 98.130 1.00 53.47 393 ASN 2 N 1
ATOM 2989 C CA . ASN A 1 393 ? 111.366 152.573 96.703 1.00 53.47 393 ASN 2 CA 1
ATOM 2990 C C . ASN A 1 393 ? 110.061 151.979 96.188 1.00 53.47 393 ASN 2 C 1
ATOM 2991 O O . ASN A 1 393 ? 110.067 151.301 95.153 1.00 53.47 393 ASN 2 O 1
ATOM 2996 N N . GLY A 1 394 ? 108.947 152.206 96.880 1.00 58.19 394 GLY 2 N 1
ATOM 2997 C CA . GLY A 1 394 ? 107.638 151.892 96.348 1.00 58.19 394 GLY 2 CA 1
ATOM 2998 C C . GLY A 1 394 ? 107.107 150.506 96.630 1.00 58.19 394 GLY 2 C 1
ATOM 2999 O O . GLY A 1 394 ? 106.103 150.115 96.023 1.00 58.19 394 GLY 2 O 1
ATOM 3000 N N . TYR A 1 395 ? 107.734 149.749 97.523 1.00 58.30 395 TYR 2 N 1
ATOM 3001 C CA . TYR A 1 395 ? 107.280 148.406 97.867 1.00 58.30 395 TYR 2 CA 1
ATOM 3002 C C . TYR A 1 395 ? 106.579 148.460 99.219 1.00 58.30 395 TYR 2 C 1
ATOM 3003 O O . TYR A 1 395 ? 107.226 148.641 100.255 1.00 58.30 395 TYR 2 O 1
ATOM 3012 N N . TYR A 1 396 ? 105.257 148.298 99.206 1.00 56.91 396 TYR 2 N 1
ATOM 3013 C CA . TYR A 1 396 ? 104.444 148.392 100.413 1.00 56.91 396 TYR 2 CA 1
ATOM 3014 C C . TYR A 1 396 ? 103.890 147.050 100.866 1.00 56.91 396 TYR 2 C 1
ATOM 3015 O O . TYR A 1 396 ? 103.818 146.793 102.072 1.00 56.91 396 TYR 2 O 1
ATOM 3024 N N . PHE A 1 397 ? 103.488 146.188 99.930 1.00 54.85 397 PHE 2 N 1
ATOM 3025 C CA . PHE A 1 397 ? 102.930 144.893 100.307 1.00 54.85 397 PHE 2 CA 1
ATOM 3026 C C . PHE A 1 397 ? 103.973 144.027 101.001 1.00 54.85 397 PHE 2 C 1
ATOM 3027 O O . PHE A 1 397 ? 103.690 143.389 102.024 1.00 54.85 397 PHE 2 O 1
ATOM 3035 N N . ILE A 1 398 ? 105.195 143.994 100.462 1.00 54.81 398 ILE 2 N 1
ATOM 3036 C CA . ILE A 1 398 ? 106.240 143.198 101.089 1.00 54.81 398 ILE 2 CA 1
ATOM 3037 C C . ILE A 1 398 ? 106.655 143.782 102.431 1.00 54.81 398 ILE 2 C 1
ATOM 3038 O O . ILE A 1 398 ? 107.165 143.052 103.282 1.00 54.81 398 ILE 2 O 1
ATOM 3043 N N . SER A 1 399 ? 106.427 145.077 102.660 1.00 54.13 399 SER 2 N 1
ATOM 3044 C CA . SER A 1 399 ? 106.664 145.641 103.985 1.00 54.13 399 SER 2 CA 1
ATOM 3045 C C . SER A 1 399 ? 105.710 145.043 105.014 1.00 54.13 399 SER 2 C 1
ATOM 3046 O O . SER A 1 399 ? 106.127 144.647 106.111 1.00 54.13 399 SER 2 O 1
ATOM 3049 N N . ILE A 1 400 ? 104.422 144.966 104.674 1.00 50.66 400 ILE 2 N 1
ATOM 3050 C CA . ILE A 1 400 ? 103.454 144.331 105.563 1.00 50.66 400 ILE 2 CA 1
ATOM 3051 C C . ILE A 1 400 ? 103.789 142.857 105.739 1.00 50.66 400 ILE 2 C 1
ATOM 3052 O O . ILE A 1 400 ? 103.659 142.301 106.837 1.00 50.66 400 ILE 2 O 1
ATOM 3057 N N . VAL A 1 401 ? 104.223 142.202 104.661 1.00 48.68 401 VAL 2 N 1
ATOM 3058 C CA . VAL A 1 401 ? 104.611 140.797 104.753 1.00 48.68 401 VAL 2 CA 1
ATOM 3059 C C . VAL A 1 401 ? 105.771 140.628 105.727 1.00 48.68 401 VAL 2 C 1
ATOM 3060 O O . VAL A 1 401 ? 105.774 139.715 106.560 1.00 48.68 401 VAL 2 O 1
ATOM 3064 N N . LEU A 1 402 ? 106.768 141.511 105.642 1.00 45.85 402 LEU 2 N 1
ATOM 3065 C CA . LEU A 1 402 ? 107.912 141.449 106.544 1.00 45.85 402 LEU 2 CA 1
ATOM 3066 C C . LEU A 1 402 ? 107.490 141.681 107.989 1.00 45.85 402 LEU 2 C 1
ATOM 3067 O O . LEU A 1 402 ? 107.978 141.003 108.900 1.00 45.85 402 LEU 2 O 1
ATOM 3072 N N . ILE A 1 403 ? 106.586 142.635 108.220 1.00 42.74 403 ILE 2 N 1
ATOM 3073 C CA . ILE A 1 403 ? 106.139 142.918 109.584 1.00 42.74 403 ILE 2 CA 1
ATOM 3074 C C . ILE A 1 403 ? 105.396 141.717 110.163 1.00 42.74 403 ILE 2 C 1
ATOM 3075 O O . ILE A 1 403 ? 105.624 141.310 111.312 1.00 42.74 403 ILE 2 O 1
ATOM 3080 N N . VAL A 1 404 ? 104.495 141.130 109.372 1.00 41.35 404 VAL 2 N 1
ATOM 3081 C CA . VAL A 1 404 ? 103.738 139.970 109.832 1.00 41.35 404 VAL 2 CA 1
ATOM 3082 C C . VAL A 1 404 ? 104.672 138.796 110.095 1.00 41.35 404 VAL 2 C 1
ATOM 3083 O O . VAL A 1 404 ? 104.514 138.062 111.080 1.00 41.35 404 VAL 2 O 1
ATOM 3087 N N . ALA A 1 405 ? 105.661 138.600 109.221 1.00 38.21 405 ALA 2 N 1
ATOM 3088 C CA . ALA A 1 405 ? 106.635 137.536 109.428 1.00 38.21 405 ALA 2 CA 1
ATOM 3089 C C . ALA A 1 405 ? 107.432 137.764 110.703 1.00 38.21 405 ALA 2 C 1
ATOM 3090 O O . ALA A 1 405 ? 107.735 136.813 111.431 1.00 38.21 405 ALA 2 O 1
ATOM 3092 N N . SER A 1 406 ? 107.787 139.018 110.986 1.00 38.41 406 SER 2 N 1
ATOM 3093 C CA . SER A 1 406 ? 108.505 139.322 112.217 1.00 38.41 406 SER 2 CA 1
ATOM 3094 C C . SER A 1 406 ? 107.664 138.988 113.439 1.00 38.41 406 SER 2 C 1
ATOM 3095 O O . SER A 1 406 ? 108.171 138.419 114.411 1.00 38.41 406 SER 2 O 1
ATOM 3098 N N . LEU A 1 407 ? 106.374 139.326 113.406 1.00 37.25 407 LEU 2 N 1
ATOM 3099 C CA . LEU A 1 407 ? 105.499 138.998 114.530 1.00 37.25 407 LEU 2 CA 1
ATOM 3100 C C . LEU A 1 407 ? 105.382 137.487 114.719 1.00 37.25 407 LEU 2 C 1
ATOM 3101 O O . LEU A 1 407 ? 105.469 136.973 115.844 1.00 37.25 407 LEU 2 O 1
ATOM 3106 N N . ILE A 1 408 ? 105.197 136.754 113.620 1.00 35.61 408 ILE 2 N 1
ATOM 3107 C CA . ILE A 1 408 ? 105.028 135.309 113.727 1.00 35.61 408 ILE 2 CA 1
ATOM 3108 C C . ILE A 1 408 ? 106.318 134.641 114.193 1.00 35.61 408 ILE 2 C 1
ATOM 3109 O O . ILE A 1 408 ? 106.278 133.666 114.952 1.00 35.61 408 ILE 2 O 1
ATOM 3114 N N . SER A 1 409 ? 107.477 135.140 113.756 1.00 34.91 409 SER 2 N 1
ATOM 3115 C CA . SER A 1 409 ? 108.743 134.620 114.265 1.00 34.91 409 SER 2 CA 1
ATOM 3116 C C . SER A 1 409 ? 108.913 134.936 115.746 1.00 34.91 409 SER 2 C 1
ATOM 3117 O O . SER A 1 409 ? 109.390 134.093 116.522 1.00 34.91 409 SER 2 O 1
ATOM 3120 N N . ALA A 1 410 ? 108.533 136.149 116.151 1.00 34.53 410 ALA 2 N 1
ATOM 3121 C CA . ALA A 1 410 ? 108.572 136.516 117.557 1.00 34.53 410 ALA 2 CA 1
ATOM 3122 C C . ALA A 1 410 ? 107.719 135.582 118.394 1.00 34.53 410 ALA 2 C 1
ATOM 3123 O O . ALA A 1 410 ? 108.035 135.340 119.561 1.00 34.53 410 ALA 2 O 1
ATOM 3125 N N . LEU A 1 411 ? 106.637 135.054 117.822 1.00 33.28 411 LEU 2 N 1
ATOM 3126 C CA . LEU A 1 411 ? 105.814 134.098 118.561 1.00 33.28 411 LEU 2 CA 1
ATOM 3127 C C . LEU A 1 411 ? 106.642 132.914 119.061 1.00 33.28 411 LEU 2 C 1
ATOM 3128 O O . LEU A 1 411 ? 106.641 132.600 120.257 1.00 33.28 411 LEU 2 O 1
ATOM 3133 N N . TYR A 1 412 ? 107.390 132.259 118.169 1.00 33.44 412 TYR 2 N 1
ATOM 3134 C CA . TYR A 1 412 ? 108.132 131.084 118.617 1.00 33.44 412 TYR 2 CA 1
ATOM 3135 C C . TYR A 1 412 ? 109.431 131.453 119.328 1.00 33.44 412 TYR 2 C 1
ATOM 3136 O O . TYR A 1 412 ? 109.922 130.668 120.149 1.00 33.44 412 TYR 2 O 1
ATOM 3145 N N . TYR A 1 413 ? 109.989 132.638 119.069 1.00 31.83 413 TYR 2 N 1
ATOM 3146 C CA . TYR A 1 413 ? 111.094 133.096 119.910 1.00 31.83 413 TYR 2 CA 1
ATOM 3147 C C . TYR A 1 413 ? 110.641 133.272 121.358 1.00 31.83 413 TYR 2 C 1
ATOM 3148 O O . TYR A 1 413 ? 111.327 132.842 122.298 1.00 31.83 413 TYR 2 O 1
ATOM 3157 N N . LEU A 1 414 ? 109.476 133.894 121.556 1.00 35.25 414 LEU 2 N 1
ATOM 3158 C CA . LEU A 1 414 ? 108.911 134.018 122.891 1.00 35.25 414 LEU 2 CA 1
ATOM 3159 C C . LEU A 1 414 ? 108.539 132.661 123.462 1.00 35.25 414 LEU 2 C 1
ATOM 3160 O O . LEU A 1 414 ? 108.582 132.476 124.679 1.00 35.25 414 LEU 2 O 1
ATOM 3165 N N . TYR A 1 415 ? 108.163 131.705 122.610 1.00 39.99 415 TYR 2 N 1
ATOM 3166 C CA . TYR A 1 415 ? 108.005 130.330 123.079 1.00 39.99 415 TYR 2 CA 1
ATOM 3167 C C . TYR A 1 415 ? 109.301 129.778 123.657 1.00 39.99 415 TYR 2 C 1
ATOM 3168 O O . TYR A 1 415 ? 109.298 129.135 124.714 1.00 39.99 415 TYR 2 O 1
ATOM 3177 N N . LEU A 1 416 ? 110.415 129.988 122.958 1.00 32.34 416 LEU 2 N 1
ATOM 3178 C CA . LEU A 1 416 ? 111.693 129.492 123.460 1.00 32.34 416 LEU 2 CA 1
ATOM 3179 C C . LEU A 1 416 ? 112.035 130.145 124.796 1.00 32.34 416 LEU 2 C 1
ATOM 3180 O O . LEU A 1 416 ? 112.469 129.471 125.739 1.00 32.34 416 LEU 2 O 1
ATOM 3185 N N . LEU A 1 417 ? 111.811 131.459 124.901 1.00 31.62 417 LEU 2 N 1
ATOM 3186 C CA . LEU A 1 417 ? 111.983 132.142 126.186 1.00 31.62 417 LEU 2 CA 1
ATOM 3187 C C . LEU A 1 417 ? 111.097 131.546 127.272 1.00 31.62 417 LEU 2 C 1
ATOM 3188 O O . LEU A 1 417 ? 111.565 131.264 128.382 1.00 31.62 417 LEU 2 O 1
ATOM 3193 N N . ASN A 1 418 ? 109.811 131.364 126.974 1.00 33.96 418 ASN 2 N 1
ATOM 3194 C CA . ASN A 1 418 ? 108.864 130.884 127.971 1.00 33.96 418 ASN 2 CA 1
ATOM 3195 C C . ASN A 1 418 ? 109.257 129.505 128.475 1.00 33.96 418 ASN 2 C 1
ATOM 3196 O O . ASN A 1 418 ? 109.158 129.222 129.674 1.00 33.96 418 ASN 2 O 1
ATOM 3201 N N . VAL A 1 419 ? 109.701 128.632 127.571 1.00 30.59 419 VAL 2 N 1
ATOM 3202 C CA . VAL A 1 419 ? 110.187 127.321 127.988 1.00 30.59 419 VAL 2 CA 1
ATOM 3203 C C . VAL A 1 419 ? 111.427 127.469 128.858 1.00 30.59 419 VAL 2 C 1
ATOM 3204 O O . VAL A 1 419 ? 111.549 126.831 129.909 1.00 30.59 419 VAL 2 O 1
ATOM 3208 N N . SER A 1 420 ? 112.357 128.331 128.449 1.00 26.92 420 SER 2 N 1
ATOM 3209 C CA . SER A 1 420 ? 113.640 128.419 129.133 1.00 26.92 420 SER 2 CA 1
ATOM 3210 C C . SER A 1 420 ? 113.582 129.171 130.456 1.00 26.92 420 SER 2 C 1
ATOM 3211 O O . SER A 1 420 ? 114.575 129.155 131.189 1.00 26.92 420 SER 2 O 1
ATOM 3214 N N . ILE A 1 421 ? 112.475 129.837 130.785 1.00 24.96 421 ILE 2 N 1
ATOM 3215 C CA . ILE A 1 421 ? 112.413 130.557 132.055 1.00 24.96 421 ILE 2 CA 1
ATOM 3216 C C . ILE A 1 421 ? 111.369 129.942 132.980 1.00 24.96 421 ILE 2 C 1
ATOM 3217 O O . ILE A 1 421 ? 110.871 130.605 133.895 1.00 24.96 421 ILE 2 O 1
ATOM 3222 N N . GLN A 1 422 ? 111.047 128.668 132.768 1.00 29.79 422 GLN 2 N 1
ATOM 3223 C CA . GLN A 1 422 ? 110.083 127.981 133.614 1.00 29.79 422 GLN 2 CA 1
ATOM 3224 C C . GLN A 1 422 ? 110.715 127.608 134.954 1.00 29.79 422 GLN 2 C 1
ATOM 3225 O O . GLN A 1 422 ? 111.846 127.984 135.268 1.00 29.79 422 GLN 2 O 1
ATOM 3231 N N . ASP A 1 423 ? 109.968 126.854 135.757 1.00 32.50 423 ASP 2 N 1
ATOM 3232 C CA . ASP A 1 423 ? 110.439 126.402 137.059 1.00 32.50 423 ASP 2 CA 1
ATOM 3233 C C . ASP A 1 423 ? 110.989 124.987 136.950 1.00 32.50 423 ASP 2 C 1
ATOM 3234 O O . ASP A 1 423 ? 110.324 124.096 136.414 1.00 32.50 423 ASP 2 O 1
ATOM 3239 N N . LYS A 1 424 ? 112.202 124.784 137.461 1.00 26.81 424 LYS 2 N 1
ATOM 3240 C CA . LYS A 1 424 ? 112.823 123.466 137.483 1.00 26.81 424 LYS 2 CA 1
ATOM 3241 C C . LYS A 1 424 ? 113.471 123.255 138.841 1.00 26.81 424 LYS 2 C 1
ATOM 3242 O O . LYS A 1 424 ? 114.398 123.982 139.207 1.00 26.81 424 LYS 2 O 1
ATOM 3248 N N . ASN A 1 425 ? 112.981 122.263 139.579 1.00 32.50 425 ASN 2 N 1
ATOM 3249 C CA . ASN A 1 425 ? 113.488 121.929 140.901 1.00 32.50 425 ASN 2 CA 1
ATOM 3250 C C . ASN A 1 425 ? 114.519 120.809 140.876 1.00 32.50 425 ASN 2 C 1
ATOM 3251 O O . ASN A 1 425 ? 115.007 120.413 141.936 1.00 32.50 425 ASN 2 O 1
ATOM 3256 N N . ASN A 1 426 ? 114.869 120.302 139.698 1.00 36.54 426 ASN 2 N 1
ATOM 3257 C CA . ASN A 1 426 ? 115.696 119.108 139.597 1.00 36.54 426 ASN 2 CA 1
ATOM 3258 C C . ASN A 1 426 ? 117.131 119.394 140.031 1.00 36.54 426 ASN 2 C 1
ATOM 3259 O O . ASN A 1 426 ? 117.684 120.458 139.743 1.00 36.54 426 ASN 2 O 1
ATOM 3264 N N . ILE A 1 427 ? 117.735 118.432 140.735 1.00 36.76 427 ILE 2 N 1
ATOM 3265 C CA . ILE A 1 427 ? 119.149 118.505 141.092 1.00 36.76 427 ILE 2 CA 1
ATOM 3266 C C . ILE A 1 427 ? 119.977 117.942 139.947 1.00 36.76 427 ILE 2 C 1
ATOM 3267 O O . ILE A 1 427 ? 119.638 116.905 139.366 1.00 36.76 427 ILE 2 O 1
ATOM 3272 N N . LEU A 1 428 ? 121.079 118.612 139.630 1.00 34.37 428 LEU 2 N 1
ATOM 3273 C CA . LEU A 1 428 ? 121.892 118.275 138.470 1.00 34.37 428 LEU 2 CA 1
ATOM 3274 C C . LEU A 1 428 ? 123.162 117.552 138.894 1.00 34.37 428 LEU 2 C 1
ATOM 3275 O O . LEU A 1 428 ? 123.894 118.032 139.765 1.00 34.37 428 LEU 2 O 1
ATOM 3280 N N . ILE A 1 429 ? 123.422 116.401 138.271 1.00 35.64 429 ILE 2 N 1
ATOM 3281 C CA . ILE A 1 429 ? 124.704 115.740 138.454 1.00 35.64 429 ILE 2 CA 1
ATOM 3282 C C . ILE A 1 429 ? 125.755 116.556 137.700 1.00 35.64 429 ILE 2 C 1
ATOM 3283 O O . ILE A 1 429 ? 125.481 117.126 136.637 1.00 35.64 429 ILE 2 O 1
ATOM 3288 N N . ASN A 1 430 ? 126.967 116.621 138.256 1.00 32.89 430 ASN 2 N 1
ATOM 3289 C CA . ASN A 1 430 ? 128.058 117.432 137.709 1.00 32.89 430 ASN 2 CA 1
ATOM 3290 C C . ASN A 1 430 ? 127.652 118.907 137.623 1.00 32.89 430 ASN 2 C 1
ATOM 3291 O O . ASN A 1 430 ? 127.526 119.493 136.547 1.00 32.89 430 ASN 2 O 1
ATOM 3296 N N . SER A 1 431 ? 127.434 119.490 138.800 1.00 36.92 431 SER 2 N 1
ATOM 3297 C CA . SER A 1 431 ? 127.023 120.887 138.890 1.00 36.92 431 SER 2 CA 1
ATOM 3298 C C . SER A 1 431 ? 128.170 121.867 138.661 1.00 36.92 431 SER 2 C 1
ATOM 3299 O O . SER A 1 431 ? 127.946 122.962 138.133 1.00 36.92 431 SER 2 O 1
ATOM 3302 N N . ASN A 1 432 ? 129.393 121.513 139.045 1.00 37.41 432 ASN 2 N 1
ATOM 3303 C CA . ASN A 1 432 ? 130.532 122.413 138.937 1.00 37.41 432 ASN 2 CA 1
ATOM 3304 C C . ASN A 1 432 ? 131.622 121.803 138.068 1.00 37.41 432 ASN 2 C 1
ATOM 3305 O O . ASN A 1 432 ? 131.933 120.614 138.187 1.00 37.41 432 ASN 2 O 1
ATOM 3310 N N . GLU A 1 433 ? 132.190 122.630 137.191 1.00 41.05 433 GLU 2 N 1
ATOM 3311 C CA . GLU A 1 433 ? 133.381 122.287 136.425 1.00 41.05 433 GLU 2 CA 1
ATOM 3312 C C . GLU A 1 433 ? 133.905 123.544 135.741 1.00 41.05 433 GLU 2 C 1
ATOM 3313 O O . GLU A 1 433 ? 133.141 124.482 135.494 1.00 41.05 433 GLU 2 O 1
ATOM 3319 N N . THR A 1 434 ? 135.198 123.574 135.432 1.00 35.96 434 THR 2 N 1
ATOM 3320 C CA . THR A 1 434 ? 135.822 124.770 134.876 1.00 35.96 434 THR 2 CA 1
ATOM 3321 C C . THR A 1 434 ? 135.328 125.000 133.452 1.00 35.96 434 THR 2 C 1
ATOM 3322 O O . THR A 1 434 ? 135.728 124.291 132.524 1.00 35.96 434 THR 2 O 1
ATOM 3326 N N . VAL A 1 435 ? 134.452 125.992 133.279 1.00 30.12 435 VAL 2 N 1
ATOM 3327 C CA . VAL A 1 435 ? 134.064 126.426 131.944 1.00 30.12 435 VAL 2 CA 1
ATOM 3328 C C . VAL A 1 435 ? 135.266 127.065 131.264 1.00 30.12 435 VAL 2 C 1
ATOM 3329 O O . VAL A 1 435 ? 136.058 127.774 131.901 1.00 30.12 435 VAL 2 O 1
ATOM 3333 N N . SER A 1 436 ? 135.421 126.804 129.969 1.00 27.73 436 SER 2 N 1
ATOM 3334 C CA . SER A 1 436 ? 136.535 127.378 129.227 1.00 27.73 436 SER 2 CA 1
ATOM 3335 C C . SER A 1 436 ? 136.459 128.898 129.250 1.00 27.73 436 SER 2 C 1
ATOM 3336 O O . SER A 1 436 ? 135.402 129.483 129.002 1.00 27.73 436 SER 2 O 1
ATOM 3339 N N . SER A 1 437 ? 137.586 129.536 129.566 1.00 28.97 437 SER 2 N 1
ATOM 3340 C CA . SER A 1 437 ? 137.621 130.993 129.602 1.00 28.97 437 SER 2 CA 1
ATOM 3341 C C . SER A 1 437 ? 137.482 131.583 128.207 1.00 28.97 437 SER 2 C 1
ATOM 3342 O O . SER A 1 437 ? 136.812 132.606 128.023 1.00 28.97 437 SER 2 O 1
ATOM 3345 N N . VAL A 1 438 ? 138.094 130.945 127.209 1.00 27.96 438 VAL 2 N 1
ATOM 3346 C CA . VAL A 1 438 ? 138.074 131.482 125.851 1.00 27.96 438 VAL 2 CA 1
ATOM 3347 C C . VAL A 1 438 ? 136.659 131.461 125.289 1.00 27.96 438 VAL 2 C 1
ATOM 3348 O O . VAL A 1 438 ? 136.172 132.460 124.748 1.00 27.96 438 VAL 2 O 1
ATOM 3352 N N . LEU A 1 439 ? 135.978 130.320 125.406 1.00 26.06 439 LEU 2 N 1
ATOM 3353 C CA . LEU A 1 439 ? 134.640 130.202 124.836 1.00 26.06 439 LEU 2 CA 1
ATOM 3354 C C . LEU A 1 439 ? 133.648 131.109 125.550 1.00 26.06 439 LEU 2 C 1
ATOM 3355 O O . LEU A 1 439 ? 132.815 131.756 124.905 1.00 26.06 439 LEU 2 O 1
ATOM 3360 N N . SER A 1 440 ? 133.718 131.164 126.880 1.00 25.13 440 SER 2 N 1
ATOM 3361 C CA . SER A 1 440 ? 132.828 132.042 127.630 1.00 25.13 440 SER 2 CA 1
ATOM 3362 C C . SER A 1 440 ? 133.083 133.502 127.287 1.00 25.13 440 SER 2 C 1
ATOM 3363 O O . SER A 1 440 ? 132.139 134.287 127.144 1.00 25.13 440 SER 2 O 1
ATOM 3366 N N . TYR A 1 441 ? 134.354 133.885 127.148 1.00 27.12 441 TYR 2 N 1
ATOM 3367 C CA . TYR A 1 441 ? 134.670 135.261 126.785 1.00 27.12 441 TYR 2 CA 1
ATOM 3368 C C . TYR A 1 441 ? 134.168 135.596 125.390 1.00 27.12 441 TYR 2 C 1
ATOM 3369 O O . TYR A 1 441 ? 133.675 136.702 125.156 1.00 27.12 441 TYR 2 O 1
ATOM 3378 N N . ILE A 1 442 ? 134.292 134.661 124.448 1.00 23.66 442 ILE 2 N 1
ATOM 3379 C CA . ILE A 1 442 ? 133.807 134.908 123.093 1.00 23.66 442 ILE 2 CA 1
ATOM 3380 C C . ILE A 1 442 ? 132.291 135.057 123.090 1.00 23.66 442 ILE 2 C 1
ATOM 3381 O O . ILE A 1 442 ? 131.738 135.947 122.434 1.00 23.66 442 ILE 2 O 1
ATOM 3386 N N . LEU A 1 443 ? 131.596 134.186 123.822 1.00 21.83 443 LEU 2 N 1
ATOM 3387 C CA . LEU A 1 443 ? 130.144 134.294 123.909 1.00 21.83 443 LEU 2 CA 1
ATOM 3388 C C . LEU A 1 443 ? 129.729 135.626 124.523 1.00 21.83 443 LEU 2 C 1
ATOM 3389 O O . LEU A 1 443 ? 128.806 136.289 124.034 1.00 21.83 443 LEU 2 O 1
ATOM 3394 N N . SER A 1 444 ? 130.411 136.038 125.595 1.00 23.22 444 SER 2 N 1
ATOM 3395 C CA . SER A 1 444 ? 130.102 137.318 126.223 1.00 23.22 444 SER 2 CA 1
ATOM 3396 C C . SER A 1 444 ? 130.378 138.477 125.275 1.00 23.22 444 SER 2 C 1
ATOM 3397 O O . SER A 1 444 ? 129.628 139.458 125.250 1.00 23.22 444 SER 2 O 1
ATOM 3400 N N . SER A 1 445 ? 131.458 138.388 124.494 1.00 21.41 445 SER 2 N 1
ATOM 3401 C CA . SER A 1 445 ? 131.760 139.430 123.520 1.00 21.41 445 SER 2 CA 1
ATOM 3402 C C . SER A 1 445 ? 130.670 139.527 122.464 1.00 21.41 445 SER 2 C 1
ATOM 3403 O O . SER A 1 445 ? 130.277 140.629 122.068 1.00 21.41 445 SER 2 O 1
ATOM 3406 N N . LEU A 1 446 ? 130.171 138.384 121.994 1.00 20.50 446 LEU 2 N 1
ATOM 3407 C CA . LEU A 1 446 ? 129.081 138.395 121.022 1.00 20.50 446 LEU 2 CA 1
ATOM 3408 C C . LEU A 1 446 ? 127.829 139.026 121.618 1.00 20.50 446 LEU 2 C 1
ATOM 3409 O O . LEU A 1 446 ? 127.150 139.833 120.967 1.00 20.50 446 LEU 2 O 1
ATOM 3414 N N . ILE A 1 447 ? 127.509 138.671 122.864 1.00 18.73 447 ILE 2 N 1
ATOM 3415 C CA . ILE A 1 447 ? 126.323 139.225 123.513 1.00 18.73 447 ILE 2 CA 1
ATOM 3416 C C . ILE A 1 447 ? 126.460 140.732 123.677 1.00 18.73 447 ILE 2 C 1
ATOM 3417 O O . ILE A 1 447 ? 125.509 141.486 123.446 1.00 18.73 447 ILE 2 O 1
ATOM 3422 N N . ILE A 1 448 ? 127.642 141.194 124.082 1.00 21.78 448 ILE 2 N 1
ATOM 3423 C CA . ILE A 1 448 ? 127.854 142.623 124.284 1.00 21.78 448 ILE 2 CA 1
ATOM 3424 C C . ILE A 1 448 ? 127.817 143.365 122.954 1.00 21.78 448 ILE 2 C 1
ATOM 3425 O O . ILE A 1 448 ? 127.335 144.500 122.878 1.00 21.78 448 ILE 2 O 1
ATOM 3430 N N . LEU A 1 449 ? 128.325 142.744 121.886 1.00 21.10 449 LEU 2 N 1
ATOM 3431 C CA . LEU A 1 449 ? 128.186 143.330 120.557 1.00 21.10 449 LEU 2 CA 1
ATOM 3432 C C . LEU A 1 449 ? 126.719 143.521 120.206 1.00 21.10 449 LEU 2 C 1
ATOM 3433 O O . LEU A 1 449 ? 126.296 144.621 119.838 1.00 21.10 449 LEU 2 O 1
ATOM 3438 N N . ILE A 1 450 ? 125.920 142.463 120.359 1.00 19.63 450 ILE 2 N 1
ATOM 3439 C CA . ILE A 1 450 ? 124.490 142.562 120.074 1.00 19.63 450 ILE 2 CA 1
ATOM 3440 C C . ILE A 1 450 ? 123.851 143.658 120.918 1.00 19.63 450 ILE 2 C 1
ATOM 3441 O O . ILE A 1 450 ? 123.003 144.419 120.438 1.00 19.63 450 ILE 2 O 1
ATOM 3446 N N . THR A 1 451 ? 124.256 143.763 122.183 1.00 24.50 451 THR 2 N 1
ATOM 3447 C CA . THR A 1 451 ? 123.598 144.670 123.118 1.00 24.50 451 THR 2 CA 1
ATOM 3448 C C . THR A 1 451 ? 123.949 146.132 122.862 1.00 24.50 451 THR 2 C 1
ATOM 3449 O O . THR A 1 451 ? 123.073 146.999 122.942 1.00 24.50 451 THR 2 O 1
ATOM 3453 N N . PHE A 1 452 ? 125.217 146.434 122.560 1.00 27.22 452 PHE 2 N 1
ATOM 3454 C CA . PHE A 1 452 ? 125.674 147.820 122.518 1.00 27.22 452 PHE 2 CA 1
ATOM 3455 C C . PHE A 1 452 ? 126.377 148.189 121.215 1.00 27.22 452 PHE 2 C 1
ATOM 3456 O O . PHE A 1 452 ? 127.184 149.121 121.210 1.00 27.22 452 PHE 2 O 1
ATOM 3464 N N . GLY A 1 453 ? 126.101 147.497 120.108 1.00 29.49 453 GLY 2 N 1
ATOM 3465 C CA . GLY A 1 453 ? 126.694 147.924 118.855 1.00 29.49 453 GLY 2 CA 1
ATOM 3466 C C . GLY A 1 453 ? 126.058 149.161 118.264 1.00 29.49 453 GLY 2 C 1
ATOM 3467 O O . GLY A 1 453 ? 126.688 149.836 117.444 1.00 29.49 453 GLY 2 O 1
ATOM 3468 N N . PHE A 1 454 ? 124.827 149.476 118.666 1.00 33.93 454 PHE 2 N 1
ATOM 3469 C CA . PHE A 1 454 ? 124.119 150.615 118.096 1.00 33.93 454 PHE 2 CA 1
ATOM 3470 C C . PHE A 1 454 ? 124.786 151.942 118.426 1.00 33.93 454 PHE 2 C 1
ATOM 3471 O O . PHE A 1 454 ? 124.536 152.935 117.736 1.00 33.93 454 PHE 2 O 1
ATOM 3479 N N . ILE A 1 455 ? 125.622 151.987 119.465 1.00 31.50 455 ILE 2 N 1
ATOM 3480 C CA . ILE A 1 455 ? 126.322 153.224 119.794 1.00 31.50 455 ILE 2 CA 1
ATOM 3481 C C . ILE A 1 455 ? 127.332 153.576 118.712 1.00 31.50 455 ILE 2 C 1
ATOM 3482 O O . ILE A 1 455 ? 127.784 154.724 118.622 1.00 31.50 455 ILE 2 O 1
ATOM 3487 N N . TYR A 1 456 ? 127.701 152.606 117.875 1.00 36.67 456 TYR 2 N 1
ATOM 3488 C CA . TYR A 1 456 ? 128.657 152.812 116.797 1.00 36.67 456 TYR 2 CA 1
ATOM 3489 C C . TYR A 1 456 ? 127.984 152.961 115.438 1.00 36.67 456 TYR 2 C 1
ATOM 3490 O O . TYR A 1 456 ? 128.658 152.857 114.410 1.00 36.67 456 TYR 2 O 1
ATOM 3499 N N . ASN A 1 457 ? 126.669 153.187 115.414 1.00 38.90 457 ASN 2 N 1
ATOM 3500 C CA . ASN A 1 457 ? 125.934 153.161 114.153 1.00 38.90 457 ASN 2 CA 1
ATOM 3501 C C . ASN A 1 457 ? 126.339 154.308 113.237 1.00 38.90 457 ASN 2 C 1
ATOM 3502 O O . ASN A 1 457 ? 126.532 154.109 112.032 1.00 38.90 457 ASN 2 O 1
ATOM 3507 N N . SER A 1 458 ? 126.452 155.520 113.783 1.00 46.33 458 SER 2 N 1
ATOM 3508 C CA . SER A 1 458 ? 126.855 156.658 112.964 1.00 46.33 458 SER 2 CA 1
ATOM 3509 C C . SER A 1 458 ? 128.262 156.466 112.418 1.00 46.33 458 SER 2 C 1
ATOM 3510 O O . SER A 1 458 ? 128.538 156.783 111.252 1.00 46.33 458 SER 2 O 1
ATOM 3513 N N . LEU A 1 459 ? 129.167 155.943 113.248 1.00 45.43 459 LEU 2 N 1
ATOM 3514 C CA . LEU A 1 459 ? 130.523 155.674 112.790 1.00 45.43 459 LEU 2 CA 1
ATOM 3515 C C . LEU A 1 459 ? 130.517 154.644 111.671 1.00 45.43 459 LEU 2 C 1
ATOM 3516 O O . LEU A 1 459 ? 131.230 154.790 110.675 1.00 45.43 459 LEU 2 O 1
ATOM 3521 N N . ILE A 1 460 ? 129.706 153.595 111.817 1.00 44.27 460 ILE 2 N 1
ATOM 3522 C CA . ILE A 1 460 ? 129.621 152.562 110.788 1.00 44.27 460 ILE 2 CA 1
ATOM 3523 C C . ILE A 1 460 ? 129.113 153.158 109.483 1.00 44.27 460 ILE 2 C 1
ATOM 3524 O O . ILE A 1 460 ? 129.636 152.867 108.400 1.00 44.27 460 ILE 2 O 1
ATOM 3529 N N . ILE A 1 461 ? 128.086 154.006 109.567 1.00 48.62 461 ILE 2 N 1
ATOM 3530 C CA . ILE A 1 461 ? 127.526 154.622 108.366 1.00 48.62 461 ILE 2 CA 1
ATOM 3531 C C . ILE A 1 461 ? 128.575 155.478 107.666 1.00 48.62 461 ILE 2 C 1
ATOM 3532 O O . ILE A 1 461 ? 128.745 155.405 106.443 1.00 48.62 461 ILE 2 O 1
ATOM 3537 N N . ASP A 1 462 ? 129.298 156.298 108.431 1.00 54.09 462 ASP 2 N 1
ATOM 3538 C CA . ASP A 1 462 ? 130.307 157.163 107.822 1.00 54.09 462 ASP 2 CA 1
ATOM 3539 C C . ASP A 1 462 ? 131.448 156.352 107.215 1.00 54.09 462 ASP 2 C 1
ATOM 3540 O O . ASP A 1 462 ? 131.938 156.675 106.122 1.00 54.09 462 ASP 2 O 1
ATOM 3545 N N . ILE A 1 463 ? 131.884 155.297 107.907 1.00 53.83 463 ILE 2 N 1
ATOM 3546 C CA . ILE A 1 463 ? 132.956 154.452 107.388 1.00 53.83 463 ILE 2 CA 1
ATOM 3547 C C . ILE A 1 463 ? 132.524 153.785 106.091 1.00 53.83 463 ILE 2 C 1
ATOM 3548 O O . ILE A 1 463 ? 133.295 153.711 105.128 1.00 53.83 463 ILE 2 O 1
ATOM 3553 N N . PHE A 1 464 ? 131.289 153.283 106.045 1.00 50.84 464 PHE 2 N 1
ATOM 3554 C CA . PHE A 1 464 ? 130.795 152.672 104.817 1.00 50.84 464 PHE 2 CA 1
ATOM 3555 C C . PHE A 1 464 ? 130.701 153.696 103.696 1.00 50.84 464 PHE 2 C 1
ATOM 3556 O O . PHE A 1 464 ? 131.009 153.390 102.539 1.00 50.84 464 PHE 2 O 1
ATOM 3564 N N . ASN A 1 465 ? 130.271 154.917 104.018 1.00 51.13 465 ASN 2 N 1
ATOM 3565 C CA . ASN A 1 465 ? 130.135 155.947 102.994 1.00 51.13 465 ASN 2 CA 1
ATOM 3566 C C . ASN A 1 465 ? 131.484 156.316 102.393 1.00 51.13 465 ASN 2 C 1
ATOM 3567 O O . ASN A 1 465 ? 131.587 156.553 101.184 1.00 51.13 465 ASN 2 O 1
ATOM 3572 N N . VAL A 1 466 ? 132.529 156.378 103.217 1.00 59.09 466 VAL 2 N 1
ATOM 3573 C CA . VAL A 1 466 ? 133.824 156.815 102.701 1.00 59.09 466 VAL 2 CA 1
ATOM 3574 C C . VAL A 1 466 ? 134.605 155.664 102.079 1.00 59.09 466 VAL 2 C 1
ATOM 3575 O O . VAL A 1 466 ? 135.075 155.766 100.940 1.00 59.09 466 VAL 2 O 1
ATOM 3579 N N . TYR A 1 467 ? 134.769 154.559 102.803 1.00 60.85 467 TYR 2 N 1
ATOM 3580 C CA . TYR A 1 467 ? 135.681 153.501 102.376 1.00 60.85 467 TYR 2 CA 1
ATOM 3581 C C . TYR A 1 467 ? 135.022 152.522 101.408 1.00 60.85 467 TYR 2 C 1
ATOM 3582 O O . TYR A 1 467 ? 135.590 152.202 100.359 1.00 60.85 467 TYR 2 O 1
ATOM 3591 N N . PHE A 1 468 ? 133.832 152.032 101.748 1.00 55.20 468 PHE 2 N 1
ATOM 3592 C CA . PHE A 1 468 ? 133.202 150.990 100.948 1.00 55.20 468 PHE 2 CA 1
ATOM 3593 C C . PHE A 1 468 ? 132.466 151.530 99.731 1.00 55.20 468 PHE 2 C 1
ATOM 3594 O O . PHE A 1 468 ? 132.017 150.734 98.900 1.00 55.20 468 PHE 2 O 1
ATOM 3602 N N . ASN A 1 469 ? 132.331 152.845 99.603 1.00 58.84 469 ASN 2 N 1
ATOM 3603 C CA . ASN A 1 469 ? 131.680 153.432 98.438 1.00 58.84 469 ASN 2 CA 1
ATOM 3604 C C . ASN A 1 469 ? 132.540 154.535 97.831 1.00 58.84 469 ASN 2 C 1
ATOM 3605 O O . ASN A 1 469 ? 132.032 155.431 97.158 1.00 58.84 469 ASN 2 O 1
ATOM 3610 N N . ALA B 2 2 ? 138.460 164.108 121.203 1.00 60.29 2 ALA b N 1
ATOM 3611 C CA . ALA B 2 2 ? 137.493 163.130 120.721 1.00 60.29 2 ALA b CA 1
ATOM 3612 C C . ALA B 2 2 ? 137.891 161.723 121.149 1.00 60.29 2 ALA b C 1
ATOM 3613 O O . ALA B 2 2 ? 137.064 160.813 121.173 1.00 60.29 2 ALA b O 1
ATOM 3615 N N . LEU B 2 3 ? 139.171 161.556 121.485 1.00 60.75 3 LEU b N 1
ATOM 3616 C CA . LEU B 2 3 ? 139.660 160.251 121.917 1.00 60.75 3 LEU b CA 1
ATOM 3617 C C . LEU B 2 3 ? 139.035 159.819 123.236 1.00 60.75 3 LEU b C 1
ATOM 3618 O O . LEU B 2 3 ? 138.781 158.627 123.438 1.00 60.75 3 LEU b O 1
ATOM 3623 N N . PHE B 2 4 ? 138.786 160.765 124.144 1.00 57.54 4 PHE b N 1
ATOM 3624 C CA . PHE B 2 4 ? 138.383 160.401 125.499 1.00 57.54 4 PHE b CA 1
ATOM 3625 C C . PHE B 2 4 ? 137.088 159.599 125.500 1.00 57.54 4 PHE b C 1
ATOM 3626 O O . PHE B 2 4 ? 137.010 158.531 126.116 1.00 57.54 4 PHE b O 1
ATOM 3634 N N . THR B 2 5 ? 136.061 160.097 124.810 1.00 58.90 5 THR b N 1
ATOM 3635 C CA . THR B 2 5 ? 134.766 159.422 124.825 1.00 58.90 5 THR b CA 1
ATOM 3636 C C . THR B 2 5 ? 134.845 158.045 124.177 1.00 58.90 5 THR b C 1
ATOM 3637 O O . THR B 2 5 ? 134.277 157.076 124.696 1.00 58.90 5 THR b O 1
ATOM 3641 N N . SER B 2 6 ? 135.541 157.938 123.043 1.00 59.21 6 SER b N 1
ATOM 3642 C CA . SER B 2 6 ? 135.649 156.653 122.358 1.00 59.21 6 SER b CA 1
ATOM 3643 C C . SER B 2 6 ? 136.381 155.631 123.218 1.00 59.21 6 SER b C 1
ATOM 3644 O O . SER B 2 6 ? 135.927 154.490 123.370 1.00 59.21 6 SER b O 1
ATOM 3647 N N . LEU B 2 7 ? 137.517 156.028 123.797 1.00 53.58 7 LEU b N 1
ATOM 3648 C CA . LEU B 2 7 ? 138.265 155.116 124.657 1.00 53.58 7 LEU b CA 1
ATOM 3649 C C . LEU B 2 7 ? 137.461 154.721 125.888 1.00 53.58 7 LEU b C 1
ATOM 3650 O O . LEU B 2 7 ? 137.485 153.558 126.301 1.00 53.58 7 LEU b O 1
ATOM 3655 N N . VAL B 2 8 ? 136.740 155.671 126.490 1.00 51.91 8 VAL b N 1
ATOM 3656 C CA . VAL B 2 8 ? 135.952 155.355 127.678 1.00 51.91 8 VAL b CA 1
ATOM 3657 C C . VAL B 2 8 ? 134.838 154.373 127.340 1.00 51.91 8 VAL b C 1
ATOM 3658 O O . VAL B 2 8 ? 134.609 153.401 128.070 1.00 51.91 8 VAL b O 1
ATOM 3662 N N . GLY B 2 9 ? 134.131 154.602 126.231 1.00 44.07 9 GLY b N 1
ATOM 3663 C CA . GLY B 2 9 ? 133.080 153.677 125.838 1.00 44.07 9 GLY b CA 1
ATOM 3664 C C . GLY B 2 9 ? 133.612 152.295 125.511 1.00 44.07 9 GLY b C 1
ATOM 3665 O O . GLY B 2 9 ? 133.012 151.282 125.883 1.00 44.07 9 GLY b O 1
ATOM 3666 N N . ALA B 2 10 ? 134.747 152.232 124.813 1.00 41.56 10 ALA b N 1
ATOM 3667 C CA . ALA B 2 10 ? 135.339 150.940 124.490 1.00 41.56 10 ALA b CA 1
ATOM 3668 C C . ALA B 2 10 ? 135.789 150.206 125.747 1.00 41.56 10 ALA b C 1
ATOM 3669 O O . ALA B 2 10 ? 135.608 148.989 125.864 1.00 41.56 10 ALA b O 1
ATOM 3671 N N . SER B 2 11 ? 136.382 150.930 126.699 1.00 37.81 11 SER b N 1
ATOM 3672 C CA . SER B 2 11 ? 136.786 150.313 127.957 1.00 37.81 11 SER b CA 1
ATOM 3673 C C . SER B 2 11 ? 135.576 149.815 128.733 1.00 37.81 11 SER b C 1
ATOM 3674 O O . SER B 2 11 ? 135.628 148.754 129.363 1.00 37.81 11 SER b O 1
ATOM 3677 N N . GLY B 2 12 ? 134.480 150.573 128.710 1.00 34.31 12 GLY b N 1
ATOM 3678 C CA . GLY B 2 12 ? 133.258 150.102 129.337 1.00 34.31 12 GLY b CA 1
ATOM 3679 C C . GLY B 2 12 ? 132.725 148.841 128.687 1.00 34.31 12 GLY b C 1
ATOM 3680 O O . GLY B 2 12 ? 132.244 147.935 129.369 1.00 34.31 12 GLY b O 1
ATOM 3681 N N . LEU B 2 13 ? 132.806 148.766 127.357 1.00 32.51 13 LEU b N 1
ATOM 3682 C CA . LEU B 2 13 ? 132.396 147.548 126.664 1.00 32.51 13 LEU b CA 1
ATOM 3683 C C . LEU B 2 13 ? 133.275 146.368 127.055 1.00 32.51 13 LEU b C 1
ATOM 3684 O O . LEU B 2 13 ? 132.779 145.252 127.244 1.00 32.51 13 LEU b O 1
ATOM 3689 N N . GLY B 2 14 ? 134.583 146.593 127.178 1.00 30.19 14 GLY b N 1
ATOM 3690 C CA . GLY B 2 14 ? 135.468 145.525 127.620 1.00 30.19 14 GLY b CA 1
ATOM 3691 C C . GLY B 2 14 ? 135.175 145.071 129.039 1.00 30.19 14 GLY b C 1
ATOM 3692 O O . GLY B 2 14 ? 135.202 143.872 129.339 1.00 30.19 14 GLY b O 1
ATOM 3693 N N . PHE B 2 15 ? 134.894 146.024 129.930 1.00 31.09 15 PHE b N 1
ATOM 3694 C CA . PHE B 2 15 ? 134.504 145.679 131.293 1.00 31.09 15 PHE b CA 1
ATOM 3695 C C . PHE B 2 15 ? 133.219 144.865 131.299 1.00 31.09 15 PHE b C 1
ATOM 3696 O O . PHE B 2 15 ? 133.091 143.898 132.057 1.00 31.09 15 PHE b O 1
ATOM 3704 N N . ALA B 2 16 ? 132.254 145.248 130.462 1.00 24.88 16 ALA b N 1
ATOM 3705 C CA . ALA B 2 16 ? 131.010 144.493 130.368 1.00 24.88 16 ALA b CA 1
ATOM 3706 C C . ALA B 2 16 ? 131.260 143.080 129.861 1.00 24.88 16 ALA b C 1
ATOM 3707 O O . ALA B 2 16 ? 130.662 142.120 130.361 1.00 24.88 16 ALA b O 1
ATOM 3709 N N . THR B 2 17 ? 132.132 142.933 128.861 1.00 26.26 17 THR b N 1
ATOM 3710 C CA . THR B 2 17 ? 132.439 141.603 128.343 1.00 26.26 17 THR b CA 1
ATOM 3711 C C . THR B 2 17 ? 133.084 140.732 129.409 1.00 26.26 17 THR b C 1
ATOM 3712 O O . THR B 2 17 ? 132.736 139.555 129.548 1.00 26.26 17 THR b O 1
ATOM 3716 N N . LYS B 2 18 ? 134.027 141.289 130.173 1.00 28.84 18 LYS b N 1
ATOM 3717 C CA . LYS B 2 18 ? 134.660 140.507 131.233 1.00 28.84 18 LYS b CA 1
ATOM 3718 C C . LYS B 2 18 ? 133.663 140.140 132.326 1.00 28.84 18 LYS b C 1
ATOM 3719 O O . LYS B 2 18 ? 133.657 139.003 132.812 1.00 28.84 18 LYS b O 1
ATOM 3725 N N . PHE B 2 19 ? 132.812 141.088 132.725 1.00 26.90 19 PHE b N 1
ATOM 3726 C CA . PHE B 2 19 ? 131.815 140.807 133.751 1.00 26.90 19 PHE b CA 1
ATOM 3727 C C . PHE B 2 19 ? 130.863 139.708 133.302 1.00 26.90 19 PHE b C 1
ATOM 3728 O O . PHE B 2 19 ? 130.572 138.775 134.058 1.00 26.90 19 PHE b O 1
ATOM 3736 N N . LEU B 2 20 ? 130.375 139.794 132.063 1.00 24.12 20 LEU b N 1
ATOM 3737 C CA . LEU B 2 20 ? 129.461 138.778 131.558 1.00 24.12 20 LEU b CA 1
ATOM 3738 C C . LEU B 2 20 ? 130.154 137.433 131.398 1.00 24.12 20 LEU b C 1
ATOM 3739 O O . LEU B 2 20 ? 129.534 136.390 131.632 1.00 24.12 20 LEU b O 1
ATOM 3744 N N . SER B 2 21 ? 131.427 137.433 130.997 1.00 25.18 21 SER b N 1
ATOM 3745 C CA . SER B 2 21 ? 132.179 136.188 130.923 1.00 25.18 21 SER b CA 1
ATOM 3746 C C . SER B 2 21 ? 132.281 135.535 132.290 1.00 25.18 21 SER b C 1
ATOM 3747 O O . SER B 2 21 ? 132.093 134.321 132.422 1.00 25.18 21 SER b O 1
ATOM 3750 N N . ASN B 2 22 ? 132.569 136.328 133.322 1.00 24.45 22 ASN b N 1
ATOM 3751 C CA . ASN B 2 22 ? 132.632 135.787 134.674 1.00 24.45 22 ASN b CA 1
ATOM 3752 C C . ASN B 2 22 ? 131.278 135.254 135.120 1.00 24.45 22 ASN b C 1
ATOM 3753 O O . ASN B 2 22 ? 131.195 134.178 135.721 1.00 24.45 22 ASN b O 1
ATOM 3758 N N . LYS B 2 23 ? 130.205 135.987 134.829 1.00 25.02 23 LYS b N 1
ATOM 3759 C CA . LYS B 2 23 ? 128.891 135.599 135.323 1.00 25.02 23 LYS b CA 1
ATOM 3760 C C . LYS B 2 23 ? 128.302 134.399 134.595 1.00 25.02 23 LYS b C 1
ATOM 3761 O O . LYS B 2 23 ? 127.540 133.644 135.207 1.00 25.02 23 LYS b O 1
ATOM 3767 N N . ILE B 2 24 ? 128.620 134.197 133.315 1.00 23.50 24 ILE b N 1
ATOM 3768 C CA . ILE B 2 24 ? 128.090 133.023 132.628 1.00 23.50 24 ILE b CA 1
ATOM 3769 C C . ILE B 2 24 ? 128.851 131.756 132.993 1.00 23.50 24 ILE b C 1
ATOM 3770 O O . ILE B 2 24 ? 128.330 130.652 132.793 1.00 23.50 24 ILE b O 1
ATOM 3775 N N . ARG B 2 25 ? 130.063 131.880 133.530 1.00 24.46 25 ARG b N 1
ATOM 3776 C CA . ARG B 2 25 ? 130.801 130.739 134.054 1.00 24.46 25 ARG b CA 1
ATOM 3777 C C . ARG B 2 25 ? 130.398 130.384 135.476 1.00 24.46 25 ARG b C 1
ATOM 3778 O O . ARG B 2 25 ? 131.058 129.542 136.093 1.00 24.46 25 ARG b O 1
ATOM 3786 N N . LEU B 2 26 ? 129.340 131.005 135.999 1.00 23.76 26 LEU b N 1
ATOM 3787 C CA . LEU B 2 26 ? 128.930 130.841 137.393 1.00 23.76 26 LEU b CA 1
ATOM 3788 C C . LEU B 2 26 ? 130.085 131.169 138.337 1.00 23.76 26 LEU b C 1
ATOM 3789 O O . LEU B 2 26 ? 130.339 130.472 139.320 1.00 23.76 26 LEU b O 1
ATOM 3794 N N . LYS B 2 27 ? 130.794 132.250 138.017 1.00 23.60 27 LYS b N 1
ATOM 3795 C CA . LYS B 2 27 ? 131.897 132.765 138.804 1.00 23.60 27 LYS b CA 1
ATOM 3796 C C . LYS B 2 27 ? 131.554 134.155 139.321 1.00 23.60 27 LYS b C 1
ATOM 3797 O O . LYS B 2 27 ? 130.872 134.921 138.635 1.00 23.60 27 LYS b O 1
ATOM 3803 N N . PRO B 2 28 ? 132.002 134.508 140.523 1.00 29.16 28 PRO b N 1
ATOM 3804 C CA . PRO B 2 28 ? 131.659 135.823 141.067 1.00 29.16 28 PRO b CA 1
ATOM 3805 C C . PRO B 2 28 ? 132.336 136.935 140.284 1.00 29.16 28 PRO b C 1
ATOM 3806 O O . PRO B 2 28 ? 133.409 136.755 139.706 1.00 29.16 28 PRO b O 1
ATOM 3810 N N . ALA B 2 29 ? 131.687 138.095 140.263 1.00 30.10 29 ALA b N 1
ATOM 3811 C CA . ALA B 2 29 ? 132.302 139.271 139.669 1.00 30.10 29 ALA b CA 1
ATOM 3812 C C . ALA B 2 29 ? 133.584 139.609 140.415 1.00 30.10 29 ALA b C 1
ATOM 3813 O O . ALA B 2 29 ? 133.665 139.479 141.639 1.00 30.10 29 ALA b O 1
ATOM 3815 N N . GLY B 2 30 ? 134.595 140.037 139.670 1.00 32.69 30 GLY b N 1
ATOM 3816 C CA . GLY B 2 30 ? 135.904 140.257 140.230 1.00 32.69 30 GLY b CA 1
ATOM 3817 C C . GLY B 2 30 ? 136.825 139.061 140.168 1.00 32.69 30 GLY b C 1
ATOM 3818 O O . GLY B 2 30 ? 137.987 139.175 140.578 1.00 32.69 30 GLY b O 1
ATOM 3819 N N . TYR B 2 31 ? 136.347 137.919 139.681 1.00 33.17 31 TYR b N 1
ATOM 3820 C CA . TYR B 2 31 ? 137.220 136.772 139.486 1.00 33.17 31 TYR b CA 1
ATOM 3821 C C . TYR B 2 31 ? 138.314 137.126 138.490 1.00 33.17 31 TYR b C 1
ATOM 3822 O O . TYR B 2 31 ? 138.032 137.608 137.390 1.00 33.17 31 TYR b O 1
ATOM 3831 N N . TYR B 2 32 ? 139.565 136.871 138.878 1.00 43.13 32 TYR b N 1
ATOM 3832 C CA . TYR B 2 32 ? 140.735 137.266 138.102 1.00 43.13 32 TYR b CA 1
ATOM 3833 C C . TYR B 2 32 ? 140.634 138.743 137.742 1.00 43.13 32 TYR b C 1
ATOM 3834 O O . TYR B 2 32 ? 140.371 139.082 136.581 1.00 43.13 32 TYR b O 1
ATOM 3843 N N . PRO B 2 33 ? 140.821 139.645 138.708 1.00 42.18 33 PRO b N 1
ATOM 3844 C CA . PRO B 2 33 ? 140.606 141.074 138.429 1.00 42.18 33 PRO b CA 1
ATOM 3845 C C . PRO B 2 33 ? 141.509 141.632 137.343 1.00 42.18 33 PRO b C 1
ATOM 3846 O O . PRO B 2 33 ? 141.148 142.631 136.709 1.00 42.18 33 PRO b O 1
ATOM 3850 N N . LEU B 2 34 ? 142.676 141.027 137.112 1.00 44.11 34 LEU b N 1
ATOM 3851 C CA . LEU B 2 34 ? 143.525 141.469 136.010 1.00 44.11 34 LEU b CA 1
ATOM 3852 C C . LEU B 2 34 ? 142.847 141.249 134.664 1.00 44.11 34 LEU b C 1
ATOM 3853 O O . LEU B 2 34 ? 143.152 141.948 133.689 1.00 44.11 34 LEU b O 1
ATOM 3858 N N . GLY B 2 35 ? 141.924 140.287 134.593 1.00 41.52 35 GLY b N 1
ATOM 3859 C CA . GLY B 2 35 ? 141.173 140.078 133.369 1.00 41.52 35 GLY b CA 1
ATOM 3860 C C . GLY B 2 35 ? 140.330 141.274 132.983 1.00 41.52 35 GLY b C 1
ATOM 3861 O O . GLY B 2 35 ? 140.169 141.564 131.796 1.00 41.52 35 GLY b O 1
ATOM 3862 N N . TYR B 2 36 ? 139.780 141.983 133.974 1.00 36.52 36 TYR b N 1
ATOM 3863 C CA . TYR B 2 36 ? 139.072 143.225 133.686 1.00 36.52 36 TYR b CA 1
ATOM 3864 C C . TYR B 2 36 ? 139.989 144.221 132.993 1.00 36.52 36 TYR b C 1
ATOM 3865 O O . TYR B 2 36 ? 139.605 144.845 131.998 1.00 36.52 36 TYR b O 1
ATOM 3874 N N . VAL B 2 37 ? 141.214 144.369 133.501 1.00 41.75 37 VAL b N 1
ATOM 3875 C CA . VAL B 2 37 ? 142.167 145.304 132.910 1.00 41.75 37 VAL b CA 1
ATOM 3876 C C . VAL B 2 37 ? 142.510 144.886 131.487 1.00 41.75 37 VAL b C 1
ATOM 3877 O O . VAL B 2 37 ? 142.533 145.713 130.569 1.00 41.75 37 VAL b O 1
ATOM 3881 N N . PHE B 2 38 ? 142.781 143.594 131.281 1.00 45.10 38 PHE b N 1
ATOM 3882 C CA . PHE B 2 38 ? 143.156 143.127 129.948 1.00 45.10 38 PHE b CA 1
ATOM 3883 C C . PHE B 2 38 ? 142.022 143.333 128.951 1.00 45.10 38 PHE b C 1
ATOM 3884 O O . PHE B 2 38 ? 142.242 143.813 127.831 1.00 45.10 38 PHE b O 1
ATOM 3892 N N . SER B 2 39 ? 140.798 142.973 129.343 1.00 36.40 39 SER b N 1
ATOM 3893 C CA . SER B 2 39 ? 139.651 143.143 128.459 1.00 36.40 39 SER b CA 1
ATOM 3894 C C . SER B 2 39 ? 139.422 144.613 128.139 1.00 36.40 39 SER b C 1
ATOM 3895 O O . SER B 2 39 ? 139.182 144.982 126.981 1.00 36.40 39 SER b O 1
ATOM 3898 N N . GLY B 2 40 ? 139.502 145.473 129.158 1.00 37.81 40 GLY b N 1
ATOM 3899 C CA . GLY B 2 40 ? 139.323 146.893 128.927 1.00 37.81 40 GLY b CA 1
ATOM 3900 C C . GLY B 2 40 ? 140.368 147.466 127.993 1.00 37.81 40 GLY b C 1
ATOM 3901 O O . GLY B 2 40 ? 140.048 148.252 127.104 1.00 37.81 40 GLY b O 1
ATOM 3902 N N . VAL B 2 41 ? 141.629 147.069 128.172 1.00 41.44 41 VAL b N 1
ATOM 3903 C CA . VAL B 2 41 ? 142.696 147.587 127.321 1.00 41.44 41 VAL b CA 1
ATOM 3904 C C . VAL B 2 41 ? 142.523 147.109 125.885 1.00 41.44 41 VAL b C 1
ATOM 3905 O O . VAL B 2 41 ? 142.695 147.886 124.937 1.00 41.44 41 VAL b O 1
ATOM 3909 N N . ALA B 2 42 ? 142.184 145.832 125.693 1.00 40.00 42 ALA b N 1
ATOM 3910 C CA . ALA B 2 42 ? 141.997 145.324 124.336 1.00 40.00 42 ALA b CA 1
ATOM 3911 C C . ALA B 2 42 ? 140.847 146.038 123.635 1.00 40.00 42 ALA b C 1
ATOM 3912 O O . ALA B 2 42 ? 140.978 146.483 122.485 1.00 40.00 42 ALA b O 1
ATOM 3914 N N . TRP B 2 43 ? 139.710 146.173 124.322 1.00 38.47 43 TRP b N 1
ATOM 3915 C CA . TRP B 2 43 ? 138.577 146.848 123.704 1.00 38.47 43 TRP b CA 1
ATOM 3916 C C . TRP B 2 43 ? 138.856 148.328 123.489 1.00 38.47 43 TRP b C 1
ATOM 3917 O O . TRP B 2 43 ? 138.394 148.902 122.499 1.00 38.47 43 TRP b O 1
ATOM 3928 N N . ALA B 2 44 ? 139.621 148.958 124.383 1.00 43.22 44 ALA b N 1
ATOM 3929 C CA . ALA B 2 44 ? 139.997 150.352 124.191 1.00 43.22 44 ALA b CA 1
ATOM 3930 C C . ALA B 2 44 ? 140.897 150.517 122.977 1.00 43.22 44 ALA b C 1
ATOM 3931 O O . ALA B 2 44 ? 140.774 151.497 122.240 1.00 43.22 44 ALA b O 1
ATOM 3933 N N . GLY B 2 45 ? 141.817 149.577 122.758 1.00 47.56 45 GLY b N 1
ATOM 3934 C CA . GLY B 2 45 ? 142.628 149.626 121.552 1.00 47.56 45 GLY b CA 1
ATOM 3935 C C . GLY B 2 45 ? 141.797 149.468 120.293 1.00 47.56 45 GLY b C 1
ATOM 3936 O O . GLY B 2 45 ? 142.015 150.168 119.297 1.00 47.56 45 GLY b O 1
ATOM 3937 N N . LEU B 2 46 ? 140.828 148.550 120.322 1.00 51.17 46 LEU b N 1
ATOM 3938 C CA . LEU B 2 46 ? 139.922 148.409 119.185 1.00 51.17 46 LEU b CA 1
ATOM 3939 C C . LEU B 2 46 ? 139.141 149.697 118.942 1.00 51.17 46 LEU b C 1
ATOM 3940 O O . LEU B 2 46 ? 138.989 150.139 117.795 1.00 51.17 46 LEU b O 1
ATOM 3945 N N . GLY B 2 47 ? 138.649 150.318 120.013 1.00 52.27 47 GLY b N 1
ATOM 3946 C CA . GLY B 2 47 ? 137.931 151.574 119.871 1.00 52.27 47 GLY b CA 1
ATOM 3947 C C . GLY B 2 47 ? 138.813 152.701 119.371 1.00 52.27 47 GLY b C 1
ATOM 3948 O O . GLY B 2 47 ? 138.357 153.576 118.638 1.00 52.27 47 GLY b O 1
ATOM 3949 N N . LEU B 2 48 ? 140.085 152.702 119.770 1.00 51.03 48 LEU b N 1
ATOM 3950 C CA . LEU B 2 48 ? 141.020 153.713 119.287 1.00 51.03 48 LEU b CA 1
ATOM 3951 C C . LEU B 2 48 ? 141.279 153.549 117.795 1.00 51.03 48 LEU b C 1
ATOM 3952 O O . LEU B 2 48 ? 141.342 154.539 117.051 1.00 51.03 48 LEU b O 1
ATOM 3957 N N . VAL B 2 49 ? 141.429 152.305 117.339 1.00 51.74 49 VAL b N 1
ATOM 3958 C CA . VAL B 2 49 ? 141.565 152.053 115.906 1.00 51.74 49 VAL b CA 1
ATOM 3959 C C . VAL B 2 49 ? 140.321 152.533 115.167 1.00 51.74 49 VAL b C 1
ATOM 3960 O O . VAL B 2 49 ? 140.409 153.211 114.132 1.00 51.74 49 VAL b O 1
ATOM 3964 N N . LEU B 2 50 ? 139.142 152.202 115.702 1.00 53.18 50 LEU b N 1
ATOM 3965 C CA . LEU B 2 50 ? 137.899 152.650 115.084 1.00 53.18 50 LEU b CA 1
ATOM 3966 C C . LEU B 2 50 ? 137.820 154.170 115.042 1.00 53.18 50 LEU b C 1
ATOM 3967 O O . LEU B 2 50 ? 137.354 154.745 114.054 1.00 53.18 50 LEU b O 1
ATOM 3972 N N . HIS B 2 51 ? 138.266 154.836 116.108 1.00 56.31 51 HIS b N 1
ATOM 3973 C CA . HIS B 2 51 ? 138.229 156.293 116.146 1.00 56.31 51 HIS b CA 1
ATOM 3974 C C . HIS B 2 51 ? 139.147 156.898 115.096 1.00 56.31 51 HIS b C 1
ATOM 3975 O O . HIS B 2 51 ? 138.783 157.880 114.444 1.00 56.31 51 HIS b O 1
ATOM 3982 N N . ASN B 2 52 ? 140.349 156.342 114.928 1.00 57.36 52 ASN b N 1
ATOM 3983 C CA . ASN B 2 52 ? 141.243 156.866 113.897 1.00 57.36 52 ASN b CA 1
ATOM 3984 C C . ASN B 2 52 ? 140.655 156.677 112.504 1.00 57.36 52 ASN b C 1
ATOM 3985 O O . ASN B 2 52 ? 140.704 157.591 111.665 1.00 57.36 52 ASN b O 1
ATOM 3990 N N . VAL B 2 53 ? 140.084 155.500 112.238 1.00 58.90 53 VAL b N 1
ATOM 3991 C CA . VAL B 2 53 ? 139.511 155.257 110.916 1.00 58.90 53 VAL b CA 1
ATOM 3992 C C . VAL B 2 53 ? 138.313 156.173 110.681 1.00 58.90 53 VAL b C 1
ATOM 3993 O O . VAL B 2 53 ? 138.124 156.705 109.580 1.00 58.90 53 VAL b O 1
ATOM 3997 N N . HIS B 2 54 ? 137.499 156.395 111.717 1.00 59.11 54 HIS b N 1
ATOM 3998 C CA . HIS B 2 54 ? 136.366 157.308 111.597 1.00 59.11 54 HIS b CA 1
ATOM 3999 C C . HIS B 2 54 ? 136.816 158.752 111.428 1.00 59.11 54 HIS b C 1
ATOM 4000 O O . HIS B 2 54 ? 136.134 159.535 110.761 1.00 59.11 54 HIS b O 1
ATOM 4007 N N . GLN B 2 55 ? 137.939 159.132 112.039 1.00 64.07 55 GLN b N 1
ATOM 4008 C CA . GLN B 2 55 ? 138.480 160.468 111.821 1.00 64.07 55 GLN b CA 1
ATOM 4009 C C . GLN B 2 55 ? 138.916 160.647 110.376 1.00 64.07 55 GLN b C 1
ATOM 4010 O O . GLN B 2 55 ? 138.669 161.698 109.772 1.00 64.07 55 GLN b O 1
ATOM 4016 N N . HIS B 2 56 ? 139.558 159.628 109.802 1.00 67.81 56 HIS b N 1
ATOM 4017 C CA . HIS B 2 56 ? 139.873 159.678 108.377 1.00 67.81 56 HIS b CA 1
ATOM 4018 C C . HIS B 2 56 ? 138.601 159.782 107.542 1.00 67.81 56 HIS b C 1
ATOM 4019 O O . HIS B 2 56 ? 138.549 160.530 106.557 1.00 67.81 56 HIS b O 1
ATOM 4026 N N . SER B 2 57 ? 137.563 159.038 107.931 1.00 70.66 57 SER b N 1
ATOM 4027 C CA . SER B 2 57 ? 136.282 159.091 107.232 1.00 70.66 57 SER b CA 1
ATOM 4028 C C . SER B 2 57 ? 135.694 160.498 107.251 1.00 70.66 57 SER b C 1
ATOM 4029 O O . SER B 2 57 ? 135.257 161.019 106.218 1.00 70.66 57 SER b O 1
ATOM 4032 N N . LEU B 2 58 ? 135.674 161.128 108.427 1.00 76.13 58 LEU b N 1
ATOM 4033 C CA . LEU B 2 58 ? 135.125 162.475 108.543 1.00 76.13 58 LEU b CA 1
ATOM 4034 C C . LEU B 2 58 ? 135.966 163.482 107.771 1.00 76.13 58 LEU b C 1
ATOM 4035 O O . LEU B 2 58 ? 135.427 164.409 107.156 1.00 76.13 58 LEU b O 1
ATOM 4040 N N . GLU B 2 59 ? 137.292 163.322 107.798 1.00 80.56 59 GLU b N 1
ATOM 4041 C CA . GLU B 2 59 ? 138.157 164.219 107.042 1.00 80.56 59 GLU b CA 1
ATOM 4042 C C . GLU B 2 59 ? 137.883 164.115 105.549 1.00 80.56 59 GLU b C 1
ATOM 4043 O O . GLU B 2 59 ? 137.858 165.130 104.842 1.00 80.56 59 GLU b O 1
ATOM 4049 N N . VAL B 2 60 ? 137.678 162.896 105.048 1.00 88.52 60 VAL b N 1
ATOM 4050 C CA . VAL B 2 60 ? 137.364 162.728 103.632 1.00 88.52 60 VAL b CA 1
ATOM 4051 C C . VAL B 2 60 ? 135.993 163.314 103.313 1.00 88.52 60 VAL b C 1
ATOM 4052 O O . VAL B 2 60 ? 135.809 163.962 102.275 1.00 88.52 60 VAL b O 1
ATOM 4056 N N . LEU B 2 61 ? 135.013 163.107 104.198 1.00 89.36 61 LEU b N 1
ATOM 4057 C CA . LEU B 2 61 ? 133.666 163.615 103.946 1.00 89.36 61 LEU b CA 1
ATOM 4058 C C . LEU B 2 61 ? 133.643 165.137 103.865 1.00 89.36 61 LEU b C 1
ATOM 4059 O O . LEU B 2 61 ? 132.914 165.707 103.046 1.00 89.36 61 LEU b O 1
ATOM 4064 N N . GLU B 2 62 ? 134.423 165.813 104.713 1.00 95.57 62 GLU b N 1
ATOM 4065 C CA . GLU B 2 62 ? 134.441 167.273 104.699 1.00 95.57 62 GLU b CA 1
ATOM 4066 C C . GLU B 2 62 ? 134.963 167.805 103.370 1.00 95.57 62 GLU b C 1
ATOM 4067 O O . GLU B 2 62 ? 134.528 168.862 102.898 1.00 95.57 62 GLU b O 1
ATOM 4073 N N . LYS B 2 63 ? 135.906 167.088 102.755 1.00 101.03 63 LYS b N 1
ATOM 4074 C CA . LYS B 2 63 ? 136.478 167.519 101.485 1.00 101.03 63 LYS b CA 1
ATOM 4075 C C . LYS B 2 63 ? 135.423 167.593 100.386 1.00 101.03 63 LYS b C 1
ATOM 4076 O O . LYS B 2 63 ? 135.372 168.560 99.617 1.00 101.03 63 LYS b O 1
ATOM 4082 N N . LYS B 2 64 ? 134.572 166.568 100.298 1.00 106.40 64 LYS b N 1
ATOM 4083 C CA . LYS B 2 64 ? 133.512 166.572 99.293 1.00 106.40 64 LYS b CA 1
ATOM 4084 C C . LYS B 2 64 ? 132.477 167.650 99.590 1.00 106.40 64 LYS b C 1
ATOM 4085 O O . LYS B 2 64 ? 132.013 168.349 98.681 1.00 106.40 64 LYS b O 1
ATOM 4091 N N . LYS B 2 65 ? 132.100 167.797 100.862 1.00 109.89 65 LYS b N 1
ATOM 4092 C CA . LYS B 2 65 ? 131.104 168.799 101.227 1.00 109.89 65 LYS b CA 1
ATOM 4093 C C . LYS B 2 65 ? 131.620 170.214 101.005 1.00 109.89 65 LYS b C 1
ATOM 4094 O O . LYS B 2 65 ? 130.856 171.095 100.597 1.00 109.89 65 LYS b O 1
ATOM 4100 N N . THR B 2 66 ? 132.906 170.454 101.278 1.00 114.91 66 THR b N 1
ATOM 4101 C CA . THR B 2 66 ? 133.474 171.780 101.054 1.00 114.91 66 THR b CA 1
ATOM 4102 C C . THR B 2 66 ? 133.437 172.154 99.578 1.00 114.91 66 THR b C 1
ATOM 4103 O O . THR B 2 66 ? 133.101 173.291 99.225 1.00 114.91 66 THR b O 1
ATOM 4107 N N . ALA B 2 67 ? 133.774 171.213 98.702 1.00 115.93 67 ALA b N 1
ATOM 4108 C CA . ALA B 2 67 ? 133.768 171.465 97.266 1.00 115.93 67 ALA b CA 1
ATOM 4109 C C . ALA B 2 67 ? 132.347 171.445 96.715 1.00 115.93 67 ALA b C 1
ATOM 4110 O O . ALA B 2 67 ? 131.747 170.382 96.557 1.00 115.93 67 ALA b O 1
ATOM 4112 N N . MET C 3 1 ? 102.647 132.165 129.037 1.00 83.57 1 MET A N 1
ATOM 4113 C CA . MET C 3 1 ? 102.115 130.832 128.781 1.00 83.57 1 MET A CA 1
ATOM 4114 C C . MET C 3 1 ? 102.302 130.434 127.320 1.00 83.57 1 MET A C 1
ATOM 4115 O O . MET C 3 1 ? 102.409 131.291 126.442 1.00 83.57 1 MET A O 1
ATOM 4120 N N . SER C 3 2 ? 102.345 129.124 127.065 1.00 83.03 2 SER A N 1
ATOM 4121 C CA . SER C 3 2 ? 102.471 128.635 125.698 1.00 83.03 2 SER A CA 1
ATOM 4122 C C . SER C 3 2 ? 101.232 128.931 124.863 1.00 83.03 2 SER A C 1
ATOM 4123 O O . SER C 3 2 ? 101.335 129.009 123.634 1.00 83.03 2 SER A O 1
ATOM 4126 N N . ALA C 3 3 ? 100.076 129.086 125.500 1.00 86.84 3 ALA A N 1
ATOM 4127 C CA . ALA C 3 3 ? 98.826 129.504 124.853 1.00 86.84 3 ALA A CA 1
ATOM 4128 C C . ALA C 3 3 ? 98.435 128.467 123.795 1.00 86.84 3 ALA A C 1
ATOM 4129 O O . ALA C 3 3 ? 98.779 127.284 123.911 1.00 86.84 3 ALA A O 1
ATOM 4131 N N . ASN C 3 4 ? 97.709 128.908 122.767 1.00 84.48 4 ASN A N 1
ATOM 4132 C CA . ASN C 3 4 ? 97.192 128.069 121.690 1.00 84.48 4 ASN A CA 1
ATOM 4133 C C . ASN C 3 4 ? 98.270 127.255 120.972 1.00 84.48 4 ASN A C 1
ATOM 4134 O O . ASN C 3 4 ? 98.029 126.080 120.671 1.00 84.48 4 ASN A O 1
ATOM 4139 N N . PRO C 3 5 ? 99.464 127.825 120.655 1.00 79.63 5 PRO A N 1
ATOM 4140 C CA . PRO C 3 5 ? 100.486 127.029 119.953 1.00 79.63 5 PRO A CA 1
ATOM 4141 C C . PRO C 3 5 ? 100.848 125.711 120.626 1.00 79.63 5 PRO A C 1
ATOM 4142 O O . PRO C 3 5 ? 101.481 124.854 120.001 1.00 79.63 5 PRO A O 1
ATOM 4146 N N . ALA C 3 6 ? 100.460 125.531 121.890 1.00 80.28 6 ALA A N 1
ATOM 4147 C CA . ALA C 3 6 ? 100.668 124.246 122.548 1.00 80.28 6 ALA A CA 1
ATOM 4148 C C . ALA C 3 6 ? 99.905 123.119 121.865 1.00 80.28 6 ALA A C 1
ATOM 4149 O O . ALA C 3 6 ? 100.342 121.965 121.924 1.00 80.28 6 ALA A O 1
ATOM 4151 N N . ILE C 3 7 ? 98.775 123.426 121.220 1.00 76.09 7 ILE A N 1
ATOM 4152 C CA . ILE C 3 7 ? 97.999 122.412 120.510 1.00 76.09 7 ILE A CA 1
ATOM 4153 C C . ILE C 3 7 ? 98.335 122.354 119.026 1.00 76.09 7 ILE A C 1
ATOM 4154 O O . ILE C 3 7 ? 97.872 121.438 118.329 1.00 76.09 7 ILE A O 1
ATOM 4159 N N . VAL C 3 8 ? 99.136 123.288 118.520 1.00 69.84 8 VAL A N 1
ATOM 4160 C CA . VAL C 3 8 ? 99.462 123.342 117.100 1.00 69.84 8 VAL A CA 1
ATOM 4161 C C . VAL C 3 8 ? 100.723 122.529 116.835 1.00 69.84 8 VAL A C 1
ATOM 4162 O O . VAL C 3 8 ? 100.873 121.920 115.770 1.00 69.84 8 VAL A O 1
ATOM 4166 N N . ARG C 3 9 ? 101.633 122.512 117.800 1.00 60.17 9 ARG A N 1
ATOM 4167 C CA . ARG C 3 9 ? 102.875 121.768 117.678 1.00 60.17 9 ARG A CA 1
ATOM 4168 C C . ARG C 3 9 ? 102.613 120.266 117.773 1.00 60.17 9 ARG A C 1
ATOM 4169 O O . ARG C 3 9 ? 101.574 119.844 118.289 1.00 60.17 9 ARG A O 1
ATOM 4177 N N . PRO C 3 10 ? 103.529 119.440 117.272 1.00 59.43 10 PRO A N 1
ATOM 4178 C CA . PRO C 3 10 ? 103.397 117.993 117.470 1.00 59.43 10 PRO A CA 1
ATOM 4179 C C . PRO C 3 10 ? 103.344 117.650 118.950 1.00 59.43 10 PRO A C 1
ATOM 4180 O O . PRO C 3 10 ? 104.107 118.185 119.758 1.00 59.43 10 PRO A O 1
ATOM 4184 N N . THR C 3 11 ? 102.436 116.747 119.305 1.00 63.12 11 THR A N 1
ATOM 4185 C CA . THR C 3 11 ? 102.265 116.381 120.703 1.00 63.12 11 THR A CA 1
ATOM 4186 C C . THR C 3 11 ? 103.468 115.587 121.197 1.00 63.12 11 THR A C 1
ATOM 4187 O O . THR C 3 11 ? 104.092 114.835 120.443 1.00 63.12 11 THR A O 1
ATOM 4191 N N . GLU C 3 12 ? 103.808 115.779 122.467 1.00 53.91 12 GLU A N 1
ATOM 4192 C CA . GLU C 3 12 ? 104.905 115.069 123.105 1.00 53.91 12 GLU A CA 1
ATOM 4193 C C . GLU C 3 12 ? 104.364 114.185 124.218 1.00 53.91 12 GLU A C 1
ATOM 4194 O O . GLU C 3 12 ? 103.441 114.573 124.941 1.00 53.91 12 GLU A O 1
ATOM 4200 N N . THR C 3 13 ? 104.945 112.997 124.352 1.00 47.34 13 THR A N 1
ATOM 4201 C CA . THR C 3 13 ? 104.512 112.038 125.353 1.00 47.34 13 THR A CA 1
ATOM 4202 C C . THR C 3 13 ? 105.730 111.503 126.090 1.00 47.34 13 THR A C 1
ATOM 4203 O O . THR C 3 13 ? 106.841 111.472 125.557 1.00 47.34 13 THR A O 1
ATOM 4207 N N . THR C 3 14 ? 105.505 111.088 127.333 1.00 43.82 14 THR A N 1
ATOM 4208 C CA . THR C 3 14 ? 106.559 110.510 128.153 1.00 43.82 14 THR A CA 1
ATOM 4209 C C . THR C 3 14 ? 106.700 109.007 127.964 1.00 43.82 14 THR A C 1
ATOM 4210 O O . THR C 3 14 ? 107.646 108.418 128.497 1.00 43.82 14 THR A O 1
ATOM 4214 N N . GLU C 3 15 ? 105.792 108.378 127.222 1.00 41.89 15 GLU A N 1
ATOM 4215 C CA . GLU C 3 15 ? 105.844 106.941 126.991 1.00 41.89 15 GLU A CA 1
ATOM 4216 C C . GLU C 3 15 ? 105.028 106.614 125.750 1.00 41.89 15 GLU A C 1
ATOM 4217 O O . GLU C 3 15 ? 104.274 107.444 125.238 1.00 41.89 15 GLU A O 1
ATOM 4223 N N . GLN C 3 16 ? 105.190 105.382 125.274 1.00 36.64 16 GLN A N 1
ATOM 4224 C CA . GLN C 3 16 ? 104.408 104.868 124.155 1.00 36.64 16 GLN A CA 1
ATOM 4225 C C . GLN C 3 16 ? 104.253 103.371 124.343 1.00 36.64 16 GLN A C 1
ATOM 4226 O O . GLN C 3 16 ? 105.247 102.641 124.325 1.00 36.64 16 GLN A O 1
ATOM 4232 N N . VAL C 3 17 ? 103.016 102.916 124.522 1.00 39.46 17 VAL A N 1
ATOM 4233 C CA . VAL C 3 17 ? 102.746 101.497 124.727 1.00 39.46 17 VAL A CA 1
ATOM 4234 C C . VAL C 3 17 ? 102.839 100.805 123.368 1.00 39.46 17 VAL A C 1
ATOM 4235 O O . VAL C 3 17 ? 101.983 100.974 122.498 1.00 39.46 17 VAL A O 1
ATOM 4239 N N . LEU C 3 18 ? 103.911 100.039 123.172 1.00 35.01 18 LEU A N 1
ATOM 4240 C CA . LEU C 3 18 ? 104.109 99.355 121.900 1.00 35.01 18 LEU A CA 1
ATOM 4241 C C . LEU C 3 18 ? 103.138 98.194 121.749 1.00 35.01 18 LEU A C 1
ATOM 4242 O O . LEU C 3 18 ? 102.318 98.168 120.826 1.00 35.01 18 LEU A O 1
ATOM 4247 N N . VAL C 3 19 ? 103.214 97.219 122.650 1.00 41.33 19 VAL A N 1
ATOM 4248 C CA . VAL C 3 19 ? 102.283 96.097 122.644 1.00 41.33 19 VAL A CA 1
ATOM 4249 C C . VAL C 3 19 ? 101.588 96.044 123.997 1.00 41.33 19 VAL A C 1
ATOM 4250 O O . VAL C 3 19 ? 102.233 96.174 125.045 1.00 41.33 19 VAL A O 1
ATOM 4254 N N . ASN C 3 20 ? 100.265 95.902 123.964 1.00 52.14 20 ASN A N 1
ATOM 4255 C CA . ASN C 3 20 ? 99.425 95.919 125.158 1.00 52.14 20 ASN A CA 1
ATOM 4256 C C . ASN C 3 20 ? 98.513 94.701 125.091 1.00 52.14 20 ASN A C 1
ATOM 4257 O O . ASN C 3 20 ? 97.545 94.683 124.325 1.00 52.14 20 ASN A O 1
ATOM 4262 N N . PHE C 3 21 ? 98.822 93.690 125.894 1.00 54.64 21 PHE A N 1
ATOM 4263 C CA . PHE C 3 21 ? 98.032 92.469 125.924 1.00 54.64 21 PHE A CA 1
ATOM 4264 C C . PHE C 3 21 ? 96.857 92.547 126.890 1.00 54.64 21 PHE A C 1
ATOM 4265 O O . PHE C 3 21 ? 96.088 91.586 126.981 1.00 54.64 21 PHE A O 1
ATOM 4273 N N . THR C 3 22 ? 96.696 93.659 127.610 1.00 64.29 22 THR A N 1
ATOM 4274 C CA . THR C 3 22 ? 95.558 93.793 128.514 1.00 64.29 22 THR A CA 1
ATOM 4275 C C . THR C 3 22 ? 94.241 93.802 127.747 1.00 64.29 22 THR A C 1
ATOM 4276 O O . THR C 3 22 ? 93.259 93.184 128.177 1.00 64.29 22 THR A O 1
ATOM 4280 N N . LYS C 3 23 ? 94.198 94.499 126.614 1.00 69.43 23 LYS A N 1
ATOM 4281 C CA . LYS C 3 23 ? 93.003 94.526 125.790 1.00 69.43 23 LYS A CA 1
ATOM 4282 C C . LYS C 3 23 ? 92.758 93.156 125.159 1.00 69.43 23 LYS A C 1
ATOM 4283 O O . LYS C 3 23 ? 93.700 92.409 124.885 1.00 69.43 23 LYS A O 1
ATOM 4289 N N . PRO C 3 24 ? 91.490 92.800 124.922 1.00 75.28 24 PRO A N 1
ATOM 4290 C CA . PRO C 3 24 ? 91.184 91.452 124.424 1.00 75.28 24 PRO A CA 1
ATOM 4291 C C . PRO C 3 24 ? 91.277 91.314 122.912 1.00 75.28 24 PRO A C 1
ATOM 4292 O O . PRO C 3 24 ? 90.756 90.347 122.347 1.00 75.28 24 PRO A O 1
ATOM 4296 N N . ASN C 3 25 ? 91.928 92.262 122.244 1.00 73.23 25 ASN A N 1
ATOM 4297 C CA . ASN C 3 25 ? 92.079 92.252 120.791 1.00 73.23 25 ASN A CA 1
ATOM 4298 C C . ASN C 3 25 ? 93.548 92.370 120.412 1.00 73.23 25 ASN A C 1
ATOM 4299 O O . ASN C 3 25 ? 93.941 93.186 119.575 1.00 73.23 25 ASN A O 1
ATOM 4304 N N . SER C 3 26 ? 94.385 91.541 121.033 1.00 68.49 26 SER A N 1
ATOM 4305 C CA . SER C 3 26 ? 95.831 91.657 120.896 1.00 68.49 26 SER A CA 1
ATOM 4306 C C . SER C 3 26 ? 96.420 90.796 119.788 1.00 68.49 26 SER A C 1
ATOM 4307 O O . SER C 3 26 ? 97.501 91.120 119.288 1.00 68.49 26 SER A O 1
ATOM 4310 N N . LEU C 3 27 ? 95.755 89.707 119.389 1.00 68.12 27 LEU A N 1
ATOM 4311 C CA . LEU C 3 27 ? 96.284 88.906 118.288 1.00 68.12 27 LEU A CA 1
ATOM 4312 C C . LEU C 3 27 ? 96.322 89.692 116.986 1.00 68.12 27 LEU A C 1
ATOM 4313 O O . LEU C 3 27 ? 97.191 89.449 116.141 1.00 68.12 27 LEU A O 1
ATOM 4318 N N . GLU C 3 28 ? 95.396 90.631 116.799 1.00 68.96 28 GLU A N 1
ATOM 4319 C CA . GLU C 3 28 ? 95.382 91.420 115.576 1.00 68.96 28 GLU A CA 1
ATOM 4320 C C . GLU C 3 28 ? 96.552 92.390 115.489 1.00 68.96 28 GLU A C 1
ATOM 4321 O O . GLU C 3 28 ? 96.793 92.951 114.415 1.00 68.96 28 GLU A O 1
ATOM 4327 N N . THR C 3 29 ? 97.276 92.601 116.587 1.00 61.75 29 THR A N 1
ATOM 4328 C CA . THR C 3 29 ? 98.415 93.507 116.606 1.00 61.75 29 THR A CA 1
ATOM 4329 C C . THR C 3 29 ? 99.737 92.799 116.337 1.00 61.75 29 THR A C 1
ATOM 4330 O O . THR C 3 29 ? 100.671 93.426 115.823 1.00 61.75 29 THR A O 1
ATOM 4334 N N . VAL C 3 30 ? 99.825 91.502 116.631 1.00 57.76 30 VAL A N 1
ATOM 4335 C CA . VAL C 3 30 ? 101.093 90.791 116.661 1.00 57.76 30 VAL A CA 1
ATOM 4336 C C . VAL C 3 30 ? 100.993 89.518 115.827 1.00 57.76 30 VAL A C 1
ATOM 4337 O O . VAL C 3 30 ? 99.916 88.945 115.648 1.00 57.76 30 VAL A O 1
ATOM 4341 N N . LEU C 3 31 ? 102.142 89.084 115.305 1.00 53.78 31 LEU A N 1
ATOM 4342 C CA . LEU C 3 31 ? 102.241 87.901 114.463 1.00 53.78 31 LEU A CA 1
ATOM 4343 C C . LEU C 3 31 ? 103.378 87.016 114.954 1.00 53.78 31 LEU A C 1
ATOM 4344 O O . LEU C 3 31 ? 104.413 87.512 115.410 1.00 53.78 31 LEU A O 1
ATOM 4349 N N . THR C 3 32 ? 103.185 85.706 114.839 1.00 53.06 32 THR A N 1
ATOM 4350 C CA . THR C 3 32 ? 104.116 84.715 115.353 1.00 53.06 32 THR A CA 1
ATOM 4351 C C . THR C 3 32 ? 104.829 84.006 114.208 1.00 53.06 32 THR A C 1
ATOM 4352 O O . THR C 3 32 ? 104.274 83.837 113.119 1.00 53.06 32 THR A O 1
ATOM 4356 N N . LYS C 3 33 ? 106.067 83.585 114.465 1.00 56.77 33 LYS A N 1
ATOM 4357 C CA . LYS C 3 33 ? 106.890 82.947 113.441 1.00 56.77 33 LYS A CA 1
ATOM 4358 C C . LYS C 3 33 ? 107.789 81.917 114.112 1.00 56.77 33 LYS A C 1
ATOM 4359 O O . LYS C 3 33 ? 108.651 82.273 114.922 1.00 56.77 33 LYS A O 1
ATOM 4365 N N . CYS C 3 34 ? 107.580 80.649 113.780 1.00 74.45 34 CYS A N 1
ATOM 4366 C CA . CYS C 3 34 ? 108.462 79.565 114.171 1.00 74.45 34 CYS A CA 1
ATOM 4367 C C . CYS C 3 34 ? 109.310 79.150 112.971 1.00 74.45 34 CYS A C 1
ATOM 4368 O O . CYS C 3 34 ? 109.301 79.798 111.921 1.00 74.45 34 CYS A O 1
ATOM 4371 N N . ASP C 3 35 ? 110.053 78.057 113.118 1.00 86.26 35 ASP A N 1
ATOM 4372 C CA . ASP C 3 35 ? 110.922 77.583 112.049 1.00 86.26 35 ASP A CA 1
ATOM 4373 C C . ASP C 3 35 ? 110.225 76.635 111.079 1.00 86.26 35 ASP A C 1
ATOM 4374 O O . ASP C 3 35 ? 110.900 76.061 110.218 1.00 86.26 35 ASP A O 1
ATOM 4379 N N . GLU C 3 36 ? 108.906 76.443 111.196 1.00 91.63 36 GLU A N 1
ATOM 4380 C CA . GLU C 3 36 ? 108.213 75.588 110.238 1.00 91.63 36 GLU A CA 1
ATOM 4381 C C . GLU C 3 36 ? 108.298 76.151 108.826 1.00 91.63 36 GLU A C 1
ATOM 4382 O O . GLU C 3 36 ? 108.165 75.402 107.851 1.00 91.63 36 GLU A O 1
ATOM 4388 N N . GLU C 3 37 ? 108.513 77.463 108.693 1.00 92.54 37 GLU A N 1
ATOM 4389 C CA . GLU C 3 37 ?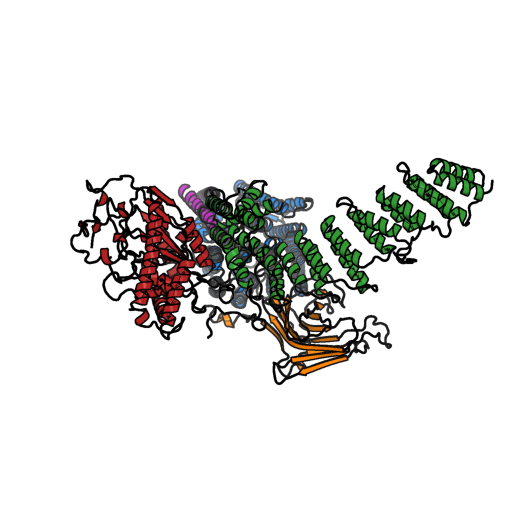 108.751 78.039 107.374 1.00 92.54 37 GLU A CA 1
ATOM 4390 C C . GLU C 3 37 ? 110.046 77.505 106.775 1.00 92.54 37 GLU A C 1
ATOM 4391 O O . GLU C 3 37 ? 110.174 77.395 105.550 1.00 92.54 37 GLU A O 1
ATOM 4397 N N . LEU C 3 38 ? 111.018 77.169 107.623 1.00 96.60 38 LEU A N 1
ATOM 4398 C CA . LEU C 3 38 ? 112.232 76.500 107.177 1.00 96.60 38 LEU A CA 1
ATOM 4399 C C . LEU C 3 38 ? 112.118 74.983 107.221 1.00 96.60 38 LEU A C 1
ATOM 4400 O O . LEU C 3 38 ? 113.064 74.296 106.820 1.00 96.60 38 LEU A O 1
ATOM 4405 N N . GLY C 3 39 ? 110.995 74.447 107.694 1.00 98.50 39 GLY A N 1
ATOM 4406 C CA . GLY C 3 39 ? 110.813 73.017 107.816 1.00 98.50 39 GLY A CA 1
ATOM 4407 C C . GLY C 3 39 ? 111.061 72.453 109.197 1.00 98.50 39 GLY A C 1
ATOM 4408 O O . GLY C 3 39 ? 110.994 71.230 109.367 1.00 98.50 39 GLY A O 1
ATOM 4409 N N . GLY C 3 40 ? 111.340 73.298 110.185 1.00 95.02 40 GLY A N 1
ATOM 4410 C CA . GLY C 3 40 ? 111.620 72.820 111.522 1.00 95.02 40 GLY A CA 1
ATOM 4411 C C . GLY C 3 40 ? 110.387 72.277 112.219 1.00 95.02 40 GLY A C 1
ATOM 4412 O O . GLY C 3 40 ? 109.248 72.454 111.787 1.00 95.02 40 GLY A O 1
ATOM 4413 N N . TYR C 3 41 ? 110.634 71.592 113.334 1.00 87.90 41 TYR A N 1
ATOM 4414 C CA . TYR C 3 41 ? 109.585 70.924 114.090 1.00 87.90 41 TYR A CA 1
ATOM 4415 C C . TYR C 3 41 ? 109.152 71.699 115.329 1.00 87.90 41 TYR A C 1
ATOM 4416 O O . TYR C 3 41 ? 108.345 71.189 116.112 1.00 87.90 41 TYR A O 1
ATOM 4425 N N . SER C 3 42 ? 109.661 72.911 115.527 1.00 82.29 42 SER A N 1
ATOM 4426 C CA . SER C 3 42 ? 109.309 73.709 116.695 1.00 82.29 42 SER A CA 1
ATOM 4427 C C . SER C 3 42 ? 108.051 74.512 116.392 1.00 82.29 42 SER A C 1
ATOM 4428 O O . SER C 3 42 ? 107.986 75.212 115.376 1.00 82.29 42 SER A O 1
ATOM 4431 N N . THR C 3 43 ? 107.059 74.410 117.267 1.00 72.18 43 THR A N 1
ATOM 4432 C CA . THR C 3 43 ? 105.792 75.102 117.095 1.00 72.18 43 THR A CA 1
ATOM 4433 C C . THR C 3 43 ? 105.739 76.351 117.968 1.00 72.18 43 THR A C 1
ATOM 4434 O O . THR C 3 43 ? 106.457 76.484 118.960 1.00 72.18 43 THR A O 1
ATOM 4438 N N . VAL C 3 44 ? 104.870 77.282 117.575 1.00 63.15 44 VAL A N 1
ATOM 4439 C CA . VAL C 3 44 ? 104.659 78.518 118.318 1.00 63.15 44 VAL A CA 1
ATOM 4440 C C . VAL C 3 44 ? 103.163 78.771 118.409 1.00 63.15 44 VAL A C 1
ATOM 4441 O O . VAL C 3 44 ? 102.440 78.687 117.414 1.00 63.15 44 VAL A O 1
ATOM 4445 N N . ASN C 3 45 ? 102.699 79.086 119.615 1.00 59.31 45 ASN A N 1
ATOM 4446 C CA . ASN C 3 45 ? 101.300 79.422 119.820 1.00 59.31 45 ASN A CA 1
ATOM 4447 C C . ASN C 3 45 ? 101.227 80.640 120.730 1.00 59.31 45 ASN A C 1
ATOM 4448 O O . ASN C 3 45 ? 102.135 80.903 121.521 1.00 59.31 45 ASN A O 1
ATOM 4453 N N . LEU C 3 46 ? 100.134 81.388 120.601 1.00 59.50 46 LEU A N 1
ATOM 4454 C CA . LEU C 3 46 ? 99.922 82.597 121.381 1.00 59.50 46 LEU A CA 1
ATOM 4455 C C . LEU C 3 46 ? 98.469 82.657 121.823 1.00 59.50 46 LEU A C 1
ATOM 4456 O O . LEU C 3 46 ? 97.570 82.288 121.062 1.00 59.50 46 LEU A O 1
ATOM 4461 N N . ALA C 3 47 ? 98.240 83.127 123.047 1.00 64.44 47 ALA A N 1
ATOM 4462 C CA . ALA C 3 47 ? 96.886 83.192 123.575 1.00 64.44 47 ALA A CA 1
ATOM 4463 C C . ALA C 3 47 ? 96.820 84.225 124.689 1.00 64.44 47 ALA A C 1
ATOM 4464 O O . ALA C 3 47 ? 97.834 84.529 125.322 1.00 64.44 47 ALA A O 1
ATOM 4466 N N . LEU C 3 48 ? 95.622 84.751 124.924 1.00 68.61 48 LEU A N 1
ATOM 4467 C CA . LEU C 3 48 ? 95.381 85.677 126.021 1.00 68.61 48 LEU A CA 1
ATOM 4468 C C . LEU C 3 48 ? 94.840 84.926 127.229 1.00 68.61 48 LEU A C 1
ATOM 4469 O O . LEU C 3 48 ? 93.893 84.142 127.111 1.00 68.61 48 LEU A O 1
ATOM 4474 N N . GLU C 3 49 ? 95.449 85.167 128.385 1.00 70.08 49 GLU A N 1
ATOM 4475 C CA . GLU C 3 49 ? 95.014 84.596 129.649 1.00 70.08 49 GLU A CA 1
ATOM 4476 C C . GLU C 3 49 ? 94.474 85.704 130.538 1.00 70.08 49 GLU A C 1
ATOM 4477 O O . GLU C 3 49 ? 95.157 86.708 130.776 1.00 70.08 49 GLU A O 1
ATOM 4483 N N . ARG C 3 50 ? 93.249 85.512 131.029 1.00 86.92 50 ARG A N 1
ATOM 4484 C CA . ARG C 3 50 ? 92.540 86.486 131.855 1.00 86.92 50 ARG A CA 1
ATOM 4485 C C . ARG C 3 50 ? 92.226 85.824 133.189 1.00 86.92 50 ARG A C 1
ATOM 4486 O O . ARG C 3 50 ? 91.163 85.206 133.354 1.00 86.92 50 ARG A O 1
ATOM 4494 N N . PRO C 3 51 ? 93.125 85.912 134.163 1.00 96.74 51 PRO A N 1
ATOM 4495 C CA . PRO C 3 51 ? 92.858 85.322 135.475 1.00 96.74 51 PRO A CA 1
ATOM 4496 C C . PRO C 3 51 ? 91.908 86.182 136.294 1.00 96.74 51 PRO A C 1
ATOM 4497 O O . PRO C 3 51 ? 91.701 87.366 136.024 1.00 96.74 51 PRO A O 1
ATOM 4501 N N . THR C 3 52 ? 91.320 85.550 137.312 1.00 103.10 52 THR A N 1
ATOM 4502 C CA . THR C 3 52 ? 90.445 86.280 138.223 1.00 103.10 52 THR A CA 1
ATOM 4503 C C . THR C 3 52 ? 91.213 87.359 138.975 1.00 103.10 52 THR A C 1
ATOM 4504 O O . THR C 3 52 ? 90.710 88.472 139.167 1.00 103.10 52 THR A O 1
ATOM 4508 N N . THR C 3 53 ? 92.432 87.049 139.406 1.00 101.57 53 THR A N 1
ATOM 4509 C CA . THR C 3 53 ? 93.291 87.992 140.107 1.00 101.57 53 THR A CA 1
ATOM 4510 C C . THR C 3 53 ? 94.428 88.415 139.189 1.00 101.57 53 THR A C 1
ATOM 4511 O O . THR C 3 53 ? 95.067 87.569 138.554 1.00 101.57 53 THR A O 1
ATOM 4515 N N . GLY C 3 54 ? 94.677 89.719 139.122 1.00 88.55 54 GLY A N 1
ATOM 4516 C CA . GLY C 3 54 ? 95.728 90.257 138.287 1.00 88.55 54 GLY A CA 1
ATOM 4517 C C . GLY C 3 54 ? 95.244 90.638 136.899 1.00 88.55 54 GLY A C 1
ATOM 4518 O O . GLY C 3 54 ? 94.180 90.226 136.431 1.00 88.55 54 GLY A O 1
ATOM 4519 N N . LYS C 3 55 ? 96.056 91.449 136.233 1.00 72.73 55 LYS A N 1
ATOM 4520 C CA . LYS C 3 55 ? 95.734 91.934 134.903 1.00 72.73 55 LYS A CA 1
ATOM 4521 C C . LYS C 3 55 ? 95.857 90.815 133.874 1.00 72.73 55 LYS A C 1
ATOM 4522 O O . LYS C 3 55 ? 96.636 89.876 134.052 1.00 72.73 55 LYS A O 1
ATOM 4528 N N . PRO C 3 56 ? 95.087 90.886 132.790 1.00 71.66 56 PRO A N 1
ATOM 4529 C CA . PRO C 3 56 ? 95.238 89.899 131.716 1.00 71.66 56 PRO A CA 1
ATOM 4530 C C . PRO C 3 56 ? 96.587 90.034 131.032 1.00 71.66 56 PRO A C 1
ATOM 4531 O O . PRO C 3 56 ? 97.183 91.112 130.984 1.00 71.66 56 PRO A O 1
ATOM 4535 N N . TYR C 3 57 ? 97.067 88.917 130.493 1.00 56.68 57 TYR A N 1
ATOM 4536 C CA . TYR C 3 57 ? 98.385 88.879 129.875 1.00 56.68 57 TYR A CA 1
ATOM 4537 C C . TYR C 3 57 ? 98.332 87.953 128.664 1.00 56.68 57 TYR A C 1
ATOM 4538 O O . TYR C 3 57 ? 97.285 87.394 128.329 1.00 56.68 57 TYR A O 1
ATOM 4547 N N . GLY C 3 58 ? 99.468 87.795 128.007 1.00 52.93 58 GLY A N 1
ATOM 4548 C CA . GLY C 3 58 ? 99.564 86.925 126.846 1.00 52.93 58 GLY A CA 1
ATOM 4549 C C . GLY C 3 58 ? 100.629 85.871 127.043 1.00 52.93 58 GLY A C 1
ATOM 4550 O O . GLY C 3 58 ? 101.645 86.112 127.694 1.00 52.93 58 GLY A O 1
ATOM 4551 N N . ARG C 3 59 ? 100.386 84.695 126.472 1.00 54.98 59 ARG A N 1
ATOM 4552 C CA . ARG C 3 59 ? 101.266 83.541 126.621 1.00 54.98 59 ARG A CA 1
ATOM 4553 C C . ARG C 3 59 ? 101.965 83.269 125.294 1.00 54.98 59 ARG A C 1
ATOM 4554 O O . ARG C 3 59 ? 101.320 82.889 124.313 1.00 54.98 59 ARG A O 1
ATOM 4562 N N . PHE C 3 60 ? 103.284 83.456 125.273 1.00 50.58 60 PHE A N 1
ATOM 4563 C CA . PHE C 3 60 ? 104.123 83.086 124.135 1.00 50.58 60 PHE A CA 1
ATOM 4564 C C . PHE C 3 60 ? 104.846 81.797 124.515 1.00 50.58 60 PHE A C 1
ATOM 4565 O O . PHE C 3 60 ? 105.839 81.795 125.238 1.00 50.58 60 PHE A O 1
ATOM 4573 N N . PHE C 3 61 ? 104.307 80.679 124.047 1.00 55.84 61 PHE A N 1
ATOM 4574 C CA . PHE C 3 61 ? 104.794 79.367 124.439 1.00 55.84 61 PHE A CA 1
ATOM 4575 C C . PHE C 3 61 ? 104.992 78.478 123.219 1.00 55.84 61 PHE A C 1
ATOM 4576 O O . PHE C 3 61 ? 104.538 78.779 122.113 1.00 55.84 61 PHE A O 1
ATOM 4584 N N . GLY C 3 62 ? 105.686 77.368 123.440 1.00 59.51 62 GLY A N 1
ATOM 4585 C CA . GLY C 3 62 ? 105.915 76.416 122.374 1.00 59.51 62 GLY A CA 1
ATOM 4586 C C . GLY C 3 62 ? 106.932 75.372 122.786 1.00 59.51 62 GLY A C 1
ATOM 4587 O O . GLY C 3 62 ? 107.297 75.260 123.957 1.00 59.51 62 GLY A O 1
ATOM 4588 N N . ASN C 3 63 ? 107.378 74.606 121.792 1.00 65.03 63 ASN A N 1
ATOM 4589 C CA . ASN C 3 63 ? 108.377 73.554 121.981 1.00 65.03 63 ASN A CA 1
ATOM 4590 C C . ASN C 3 63 ? 109.525 73.826 121.016 1.00 65.03 63 ASN A C 1
ATOM 4591 O O . ASN C 3 63 ? 109.482 73.398 119.861 1.00 65.03 63 ASN A O 1
ATOM 4596 N N . LEU C 3 64 ? 110.560 74.520 121.491 1.00 69.62 64 LEU A N 1
ATOM 4597 C CA . LEU C 3 64 ? 111.673 74.929 120.634 1.00 69.62 64 LEU A CA 1
ATOM 4598 C C . LEU C 3 64 ? 112.576 73.724 120.388 1.00 69.62 64 LEU A C 1
ATOM 4599 O O . LEU C 3 64 ? 113.477 73.403 121.165 1.00 69.62 64 LEU A O 1
ATOM 4604 N N . SER C 3 65 ? 112.317 73.043 119.277 1.00 81.68 65 SER A N 1
ATOM 4605 C CA . SER C 3 65 ? 113.166 71.939 118.863 1.00 81.68 65 SER A CA 1
ATOM 4606 C C . SER C 3 65 ? 114.378 72.460 118.095 1.00 81.68 65 SER A C 1
ATOM 4607 O O . SER C 3 65 ? 114.384 73.576 117.570 1.00 81.68 65 SER A O 1
ATOM 4610 N N . LEU C 3 66 ? 115.417 71.632 118.038 1.00 91.46 66 LEU A N 1
ATOM 4611 C CA . LEU C 3 66 ? 116.646 71.976 117.332 1.00 91.46 66 LEU A CA 1
ATOM 4612 C C . LEU C 3 66 ? 117.099 70.803 116.472 1.00 91.46 66 LEU A C 1
ATOM 4613 O O . LEU C 3 66 ? 118.266 70.400 116.497 1.00 91.46 66 LEU A O 1
ATOM 4618 N N . ASP C 3 67 ? 116.175 70.231 115.709 1.00 108.22 67 ASP A N 1
ATOM 4619 C CA . ASP C 3 67 ? 116.473 69.117 114.822 1.00 108.22 67 ASP A CA 1
ATOM 4620 C C . ASP C 3 67 ? 116.505 69.602 113.380 1.00 108.22 67 ASP A C 1
ATOM 4621 O O . ASP C 3 67 ? 115.609 70.327 112.937 1.00 108.22 67 ASP A O 1
ATOM 4626 N N . LEU C 3 68 ? 117.539 69.201 112.656 1.00 119.79 68 LEU A N 1
ATOM 4627 C CA . LEU C 3 68 ? 117.702 69.625 111.271 1.00 119.79 68 LEU A CA 1
ATOM 4628 C C . LEU C 3 68 ? 116.658 68.937 110.400 1.00 119.79 68 LEU A C 1
ATOM 4629 O O . LEU C 3 68 ? 116.608 67.700 110.371 1.00 119.79 68 LEU A O 1
ATOM 4634 N N . PRO C 3 69 ? 115.807 69.682 109.694 1.00 122.95 69 PRO A N 1
ATOM 4635 C CA . PRO C 3 69 ? 114.746 69.047 108.901 1.00 122.95 69 PRO A CA 1
ATOM 4636 C C . PRO C 3 69 ? 115.312 68.164 107.799 1.00 122.95 69 PRO A C 1
ATOM 4637 O O . PRO C 3 69 ? 116.355 68.457 107.213 1.00 122.95 69 PRO A O 1
ATOM 4641 N N . LYS C 3 70 ? 114.596 67.077 107.510 1.00 136.25 70 LYS A N 1
ATOM 4642 C CA . LYS C 3 70 ? 115.009 66.100 106.511 1.00 136.25 70 LYS A CA 1
ATOM 4643 C C . LYS C 3 70 ? 114.352 66.340 105.155 1.00 136.25 70 LYS A C 1
ATOM 4644 O O . LYS C 3 70 ? 114.103 65.387 104.408 1.00 136.25 70 LYS A O 1
ATOM 4650 N N . ASP C 3 71 ? 114.073 67.599 104.817 1.00 142.58 71 ASP A N 1
ATOM 4651 C CA . ASP C 3 71 ? 113.436 67.944 103.552 1.00 142.58 71 ASP A CA 1
ATOM 4652 C C . ASP C 3 71 ? 114.386 68.673 102.610 1.00 142.58 71 ASP A C 1
ATOM 4653 O O . ASP C 3 71 ? 114.581 68.239 101.471 1.00 142.58 71 ASP A O 1
ATOM 4658 N N . ASN C 3 72 ? 114.986 69.777 103.054 1.00 142.56 72 ASN A N 1
ATOM 4659 C CA . ASN C 3 72 ? 115.877 70.560 102.208 1.00 142.56 72 ASN A CA 1
ATOM 4660 C C . ASN C 3 72 ? 117.351 70.369 102.537 1.00 142.56 72 ASN A C 1
ATOM 4661 O O . ASN C 3 72 ? 118.194 70.524 101.648 1.00 142.56 72 ASN A O 1
ATOM 4666 N N . LYS C 3 73 ? 117.680 70.057 103.792 1.00 141.67 73 LYS A N 1
ATOM 4667 C CA . LYS C 3 73 ? 119.021 69.746 104.284 1.00 141.67 73 LYS A CA 1
ATOM 4668 C C . LYS C 3 73 ? 119.972 70.938 104.252 1.00 141.67 73 LYS A C 1
ATOM 4669 O O . LYS C 3 73 ? 121.108 70.811 104.725 1.00 141.67 73 LYS A O 1
ATOM 4675 N N . MET C 3 74 ? 119.551 72.092 103.736 1.00 141.99 74 MET A N 1
ATOM 4676 C CA . MET C 3 74 ? 120.448 73.231 103.576 1.00 141.99 74 MET A CA 1
ATOM 4677 C C . MET C 3 74 ? 120.114 74.347 104.557 1.00 141.99 74 MET A C 1
ATOM 4678 O O . MET C 3 74 ? 120.177 75.529 104.204 1.00 141.99 74 MET A O 1
ATOM 4683 N N . VAL C 3 75 ? 119.756 73.989 105.788 1.00 133.38 75 VAL A N 1
ATOM 4684 C CA . VAL C 3 75 ? 119.360 74.955 106.801 1.00 133.38 75 VAL A CA 1
ATOM 4685 C C . VAL C 3 75 ? 120.380 75.046 107.930 1.00 133.38 75 VAL A C 1
ATOM 4686 O O . VAL C 3 75 ? 120.572 76.120 108.505 1.00 133.38 75 VAL A O 1
ATOM 4690 N N . THR C 3 76 ? 121.025 73.927 108.273 1.00 126.03 76 THR A N 1
ATOM 4691 C CA . THR C 3 76 ? 122.008 73.864 109.352 1.00 126.03 76 THR A CA 1
ATOM 4692 C C . THR C 3 76 ? 121.342 74.232 110.675 1.00 126.03 76 THR A C 1
ATOM 4693 O O . THR C 3 76 ? 120.576 73.435 111.226 1.00 126.03 76 THR A O 1
ATOM 4697 N N . ARG C 3 77 ? 121.625 75.425 111.197 1.00 114.43 77 ARG A N 1
ATOM 4698 C CA . ARG C 3 77 ? 120.965 75.881 112.414 1.00 114.43 77 ARG A CA 1
ATOM 4699 C C . ARG C 3 77 ? 119.488 76.116 112.137 1.00 114.43 77 ARG A C 1
ATOM 4700 O O . ARG C 3 77 ? 119.121 77.059 111.430 1.00 114.43 77 ARG A O 1
ATOM 4708 N N . SER C 3 78 ? 118.639 75.259 112.696 1.00 106.45 78 SER A N 1
ATOM 4709 C CA . SER C 3 78 ? 117.215 75.243 112.382 1.00 106.45 78 SER A CA 1
ATOM 4710 C C . SER C 3 78 ? 116.381 75.250 113.654 1.00 106.45 78 SER A C 1
ATOM 4711 O O . SER C 3 78 ? 115.464 74.447 113.833 1.00 106.45 78 SER A O 1
ATOM 4714 N N . GLY C 3 79 ? 116.701 76.160 114.568 1.00 86.95 79 GLY A N 1
ATOM 4715 C CA . GLY C 3 79 ? 115.878 76.341 115.746 1.00 86.95 79 GLY A CA 1
ATOM 4716 C C . GLY C 3 79 ? 115.716 77.795 116.133 1.00 86.95 79 GLY A C 1
ATOM 4717 O O . GLY C 3 79 ? 116.703 78.480 116.416 1.00 86.95 79 GLY A O 1
ATOM 4718 N N . PHE C 3 80 ? 114.473 78.273 116.156 1.00 70.93 80 PHE A N 1
ATOM 4719 C CA . PHE C 3 80 ? 114.148 79.627 116.586 1.00 70.93 80 PHE A CA 1
ATOM 4720 C C . PHE C 3 80 ? 112.635 79.734 116.699 1.00 70.93 80 PHE A C 1
ATOM 4721 O O . PHE C 3 80 ? 111.895 78.904 116.164 1.00 70.93 80 PHE A O 1
ATOM 4729 N N . ALA C 3 81 ? 112.187 80.771 117.403 1.00 57.59 81 ALA A N 1
ATOM 4730 C CA . ALA C 3 81 ? 110.764 80.995 117.643 1.00 57.59 81 ALA A CA 1
ATOM 4731 C C . ALA C 3 81 ? 110.594 82.421 118.134 1.00 57.59 81 ALA A C 1
ATOM 4732 O O . ALA C 3 81 ? 111.248 82.813 119.105 1.00 57.59 81 ALA A O 1
ATOM 4734 N N . MET C 3 82 ? 109.728 83.196 117.486 1.00 50.76 82 MET A N 1
ATOM 4735 C CA . MET C 3 82 ? 109.614 84.610 117.800 1.00 50.76 82 MET A CA 1
ATOM 4736 C C . MET C 3 82 ? 108.203 85.114 117.527 1.00 50.76 82 MET A C 1
ATOM 4737 O O . MET C 3 82 ? 107.401 84.460 116.860 1.00 50.76 82 MET A O 1
ATOM 4742 N N . PHE C 3 83 ? 107.902 86.281 118.089 1.00 44.00 83 PHE A N 1
ATOM 4743 C CA . PHE C 3 83 ? 106.669 87.005 117.817 1.00 44.00 83 PHE A CA 1
ATOM 4744 C C . PHE C 3 83 ? 106.998 88.487 117.734 1.00 44.00 83 PHE A C 1
ATOM 4745 O O . PHE C 3 83 ? 107.818 88.983 118.511 1.00 44.00 83 PHE A O 1
ATOM 4753 N N . ARG C 3 84 ? 106.373 89.188 116.791 1.00 45.75 84 ARG A N 1
ATOM 4754 C CA . ARG C 3 84 ? 106.659 90.600 116.581 1.00 45.75 84 ARG A CA 1
ATOM 4755 C C . ARG C 3 84 ? 105.394 91.329 116.157 1.00 45.75 84 ARG A C 1
ATOM 4756 O O . ARG C 3 84 ? 104.478 90.734 115.588 1.00 45.75 84 ARG A O 1
ATOM 4764 N N . THR C 3 85 ? 105.367 92.633 116.417 1.00 47.25 85 THR A N 1
ATOM 4765 C CA . THR C 3 85 ? 104.214 93.442 116.049 1.00 47.25 85 THR A CA 1
ATOM 4766 C C . THR C 3 85 ? 104.021 93.434 114.537 1.00 47.25 85 THR A C 1
ATOM 4767 O O . THR C 3 85 ? 104.967 93.242 113.769 1.00 47.25 85 THR A O 1
ATOM 4771 N N . LEU C 3 86 ? 102.775 93.641 114.115 1.00 50.90 86 LEU A N 1
ATOM 4772 C CA . LEU C 3 86 ? 102.435 93.562 112.701 1.00 50.90 86 LEU A CA 1
ATOM 4773 C C . LEU C 3 86 ? 103.213 94.611 111.915 1.00 50.90 86 LEU A C 1
ATOM 4774 O O . LEU C 3 86 ? 103.600 95.655 112.447 1.00 50.90 86 LEU A O 1
ATOM 4779 N N . ASP C 3 87 ? 103.463 94.309 110.641 1.00 52.44 87 ASP A N 1
ATOM 4780 C CA . ASP C 3 87 ? 104.306 95.159 109.809 1.00 52.44 87 ASP A CA 1
ATOM 4781 C C . ASP C 3 87 ? 103.774 96.585 109.763 1.00 52.44 87 ASP A C 1
ATOM 4782 O O . ASP C 3 87 ? 102.569 96.816 109.638 1.00 52.44 87 ASP A O 1
ATOM 4787 N N . GLN C 3 88 ? 104.684 97.544 109.867 1.00 51.20 88 GLN A N 1
ATOM 4788 C CA . GLN C 3 88 ? 104.296 98.946 109.886 1.00 51.20 88 GLN A CA 1
ATOM 4789 C C . GLN C 3 88 ? 103.903 99.388 108.482 1.00 51.20 88 GLN A C 1
ATOM 4790 O O . GLN C 3 88 ? 104.712 99.262 107.556 1.00 51.20 88 GLN A O 1
ATOM 4796 N N . PRO C 3 89 ? 102.682 99.903 108.276 1.00 58.37 89 PRO A N 1
ATOM 4797 C CA . PRO C 3 89 ? 102.217 100.343 106.957 1.00 58.37 89 PRO A CA 1
ATOM 4798 C C . PRO C 3 89 ? 102.992 101.548 106.433 1.00 58.37 89 PRO A C 1
ATOM 4799 O O . PRO C 3 89 ? 103.341 101.565 105.253 1.00 58.37 89 PRO A O 1
ATOM 4803 N N . THR C 3 95 ? 101.223 106.418 109.686 1.00 52.53 95 THR A N 1
ATOM 4804 C CA . THR C 3 95 ? 102.644 106.706 109.533 1.00 52.53 95 THR A CA 1
ATOM 4805 C C . THR C 3 95 ? 103.409 105.430 109.191 1.00 52.53 95 THR A C 1
ATOM 4806 O O . THR C 3 95 ? 103.079 104.349 109.678 1.00 52.53 95 THR A O 1
ATOM 4810 N N . ASN C 3 96 ? 104.435 105.560 108.350 1.00 51.54 96 ASN A N 1
ATOM 4811 C CA . ASN C 3 96 ? 105.196 104.406 107.894 1.00 51.54 96 ASN A CA 1
ATOM 4812 C C . ASN C 3 96 ? 106.186 103.889 108.928 1.00 51.54 96 ASN A C 1
ATOM 4813 O O . ASN C 3 96 ? 106.791 102.836 108.700 1.00 51.54 96 ASN A O 1
ATOM 4818 N N . ALA C 3 97 ? 106.378 104.595 110.040 1.00 44.05 97 ALA A N 1
ATOM 4819 C CA . ALA C 3 97 ? 107.337 104.163 111.048 1.00 44.05 97 ALA A CA 1
ATOM 4820 C C . ALA C 3 97 ? 107.029 104.851 112.369 1.00 44.05 97 ALA A C 1
ATOM 4821 O O . ALA C 3 97 ? 106.331 105.866 112.416 1.00 44.05 97 ALA A O 1
ATOM 4823 N N . TRP C 3 98 ? 107.562 104.276 113.445 1.00 35.81 98 TRP A N 1
ATOM 4824 C CA . TRP C 3 98 ? 107.457 104.866 114.769 1.00 35.81 98 TRP A CA 1
ATOM 4825 C C . TRP C 3 98 ? 108.535 105.930 114.963 1.00 35.81 98 TRP A C 1
ATOM 4826 O O . TRP C 3 98 ? 109.461 106.071 114.162 1.00 35.81 98 TRP A O 1
ATOM 4837 N N . ASN C 3 99 ? 108.407 106.689 116.050 1.00 33.26 99 ASN A N 1
ATOM 4838 C CA . ASN C 3 99 ? 109.358 107.745 116.392 1.00 33.26 99 ASN A CA 1
ATOM 4839 C C . ASN C 3 99 ? 109.725 107.604 117.865 1.00 33.26 99 ASN A C 1
ATOM 4840 O O . ASN C 3 99 ? 108.891 107.839 118.745 1.00 33.26 99 ASN A O 1
ATOM 4845 N N . TRP C 3 100 ? 110.974 107.226 118.129 1.00 30.39 100 TRP A N 1
ATOM 4846 C CA . TRP C 3 100 ? 111.467 107.004 119.481 1.00 30.39 100 TRP A CA 1
ATOM 4847 C C . TRP C 3 100 ? 112.538 108.004 119.888 1.00 30.39 100 TRP A C 1
ATOM 4848 O O . TRP C 3 100 ? 113.258 107.761 120.862 1.00 30.39 100 TRP A O 1
ATOM 4859 N N . GLU C 3 101 ? 112.671 109.115 119.164 1.00 36.62 101 GLU A N 1
ATOM 4860 C CA . GLU C 3 101 ? 113.787 110.025 119.392 1.00 36.62 101 GLU A CA 1
ATOM 4861 C C . GLU C 3 101 ? 113.739 110.690 120.761 1.00 36.62 101 GLU A C 1
ATOM 4862 O O . GLU C 3 101 ? 114.786 111.108 121.266 1.00 36.62 101 GLU A O 1
ATOM 4868 N N . GLN C 3 102 ? 112.561 110.796 121.373 1.00 34.77 102 GLN A N 1
ATOM 4869 C CA . GLN C 3 102 ? 112.422 111.367 122.705 1.00 34.77 102 GLN A CA 1
ATOM 4870 C C . GLN C 3 102 ? 112.319 110.296 123.782 1.00 34.77 102 GLN A C 1
ATOM 4871 O O . GLN C 3 102 ? 111.906 110.592 124.908 1.00 34.77 102 GLN A O 1
ATOM 4877 N N . TYR C 3 103 ? 112.680 109.060 123.454 1.00 33.16 103 TYR A N 1
ATOM 4878 C CA . TYR C 3 103 ? 112.581 107.923 124.354 1.00 33.16 103 TYR A CA 1
ATOM 4879 C C . TYR C 3 103 ? 113.970 107.348 124.589 1.00 33.16 103 TYR A C 1
ATOM 4880 O O . TYR C 3 103 ? 114.849 107.442 123.727 1.00 33.16 103 TYR A O 1
ATOM 4889 N N . ARG C 3 104 ? 114.168 106.754 125.763 1.00 30.51 104 ARG A N 1
ATOM 4890 C CA . ARG C 3 104 ? 115.481 106.260 126.148 1.00 30.51 104 ARG A CA 1
ATOM 4891 C C . ARG C 3 104 ? 115.506 104.799 126.566 1.00 30.51 104 ARG A C 1
ATOM 4892 O O . ARG C 3 104 ? 116.523 104.138 126.355 1.00 30.51 104 ARG A O 1
ATOM 4900 N N . HIS C 3 105 ? 114.427 104.275 127.142 1.00 28.62 105 HIS A N 1
ATOM 4901 C CA . HIS C 3 105 ? 114.407 102.911 127.648 1.00 28.62 105 HIS A CA 1
ATOM 4902 C C . HIS C 3 105 ? 113.199 102.166 127.103 1.00 28.62 105 HIS A C 1
ATOM 4903 O O . HIS C 3 105 ? 112.239 102.762 126.611 1.00 28.62 105 HIS A O 1
ATOM 4910 N N . LEU C 3 106 ? 113.261 100.842 127.215 1.00 29.27 106 LEU A N 1
ATOM 4911 C CA . LEU C 3 106 ? 112.186 99.947 126.819 1.00 29.27 106 LEU A CA 1
ATOM 4912 C C . LEU C 3 106 ? 111.802 99.104 128.026 1.00 29.27 106 LEU A C 1
ATOM 4913 O O . LEU C 3 106 ? 112.663 98.457 128.629 1.00 29.27 106 LEU A O 1
ATOM 4918 N N . GLU C 3 107 ? 110.518 99.114 128.378 1.00 33.80 107 GLU A N 1
ATOM 4919 C CA . GLU C 3 107 ? 110.012 98.445 129.572 1.00 33.80 107 GLU A CA 1
ATOM 4920 C C . GLU C 3 107 ? 109.163 97.253 129.159 1.00 33.80 107 GLU A C 1
ATOM 4921 O O . GLU C 3 107 ? 108.194 97.408 128.410 1.00 33.80 107 GLU A O 1
ATOM 4927 N N . LEU C 3 108 ? 109.513 96.073 129.663 1.00 34.33 108 LEU A N 1
ATOM 4928 C CA . LEU C 3 108 ? 108.806 94.837 129.353 1.00 34.33 108 LEU A CA 1
ATOM 4929 C C . LEU C 3 108 ? 108.329 94.213 130.655 1.00 34.33 108 LEU A C 1
ATOM 4930 O O . LEU C 3 108 ? 109.148 93.841 131.498 1.00 34.33 108 LEU A O 1
ATOM 4935 N N . ARG C 3 109 ? 107.017 94.089 130.819 1.00 40.39 109 ARG A N 1
ATOM 4936 C CA . ARG C 3 109 ? 106.442 93.506 132.031 1.00 40.39 109 ARG A CA 1
ATOM 4937 C C . ARG C 3 109 ? 106.179 92.030 131.754 1.00 40.39 109 ARG A C 1
ATOM 4938 O O . ARG C 3 109 ? 105.133 91.667 131.210 1.00 40.39 109 ARG A O 1
ATOM 4946 N N . VAL C 3 110 ? 107.129 91.174 132.136 1.00 41.25 110 VAL A N 1
ATOM 4947 C CA . VAL C 3 110 ? 107.101 89.768 131.758 1.00 41.25 110 VAL A CA 1
ATOM 4948 C C . VAL C 3 110 ? 107.239 88.899 132.999 1.00 41.25 110 VAL A C 1
ATOM 4949 O O . VAL C 3 110 ? 107.710 89.338 134.049 1.00 41.25 110 VAL A O 1
ATOM 4953 N N . ARG C 3 111 ? 106.814 87.641 132.861 1.00 44.85 111 ARG A N 1
ATOM 4954 C CA . ARG C 3 111 ? 106.992 86.611 133.888 1.00 44.85 111 ARG A CA 1
ATOM 4955 C C . ARG C 3 111 ? 107.594 85.397 133.185 1.00 44.85 111 ARG A C 1
ATOM 4956 O O . ARG C 3 111 ? 106.879 84.492 132.751 1.00 44.85 111 ARG A O 1
ATOM 4964 N N . GLY C 3 112 ? 108.920 85.381 133.080 1.00 48.56 112 GLY A N 1
ATOM 4965 C CA . GLY C 3 112 ? 109.619 84.416 132.261 1.00 48.56 112 GLY A CA 1
ATOM 4966 C C . GLY C 3 112 ? 109.966 83.137 132.995 1.00 48.56 112 GLY A C 1
ATOM 4967 O O . GLY C 3 112 ? 109.565 82.900 134.136 1.00 48.56 112 GLY A O 1
ATOM 4968 N N . ASP C 3 113 ? 110.728 82.293 132.303 1.00 54.08 113 ASP A N 1
ATOM 4969 C CA . ASP C 3 113 ? 111.221 81.039 132.856 1.00 54.08 113 ASP A CA 1
ATOM 4970 C C . ASP C 3 113 ? 112.722 80.929 132.623 1.00 54.08 113 ASP A C 1
ATOM 4971 O O . ASP C 3 113 ? 113.370 81.911 132.249 1.00 54.08 113 ASP A O 1
ATOM 4976 N N . ARG C 3 114 ? 113.285 79.741 132.845 1.00 57.64 114 ARG A N 1
ATOM 4977 C CA . ARG C 3 114 ? 114.719 79.548 132.675 1.00 57.64 114 ARG A CA 1
ATOM 4978 C C . ARG C 3 114 ? 115.171 79.651 131.224 1.00 57.64 114 ARG A C 1
ATOM 4979 O O . ARG C 3 114 ? 116.380 79.724 130.979 1.00 57.64 114 ARG A O 1
ATOM 4987 N N . ARG C 3 115 ? 114.249 79.655 130.263 1.00 57.94 115 ARG A N 1
ATOM 4988 C CA . ARG C 3 115 ? 114.628 79.794 128.866 1.00 57.94 115 ARG A CA 1
ATOM 4989 C C . ARG C 3 115 ? 115.180 81.192 128.603 1.00 57.94 115 ARG A C 1
ATOM 4990 O O . ARG C 3 115 ? 114.986 82.129 129.383 1.00 57.94 115 ARG A O 1
ATOM 4998 N N . LYS C 3 116 ? 115.878 81.326 127.478 1.00 51.74 116 LYS A N 1
ATOM 4999 C CA . LYS C 3 116 ? 116.765 82.458 127.239 1.00 51.74 116 LYS A CA 1
ATOM 5000 C C . LYS C 3 116 ? 116.186 83.284 126.097 1.00 51.74 116 LYS A C 1
ATOM 5001 O O . LYS C 3 116 ? 116.304 82.899 124.929 1.00 51.74 116 LYS A O 1
ATOM 5007 N N . TYR C 3 117 ? 115.584 84.424 126.422 1.00 41.36 117 TYR A N 1
ATOM 5008 C CA . TYR C 3 117 ? 114.837 85.212 125.452 1.00 41.36 117 TYR A CA 1
ATOM 5009 C C . TYR C 3 117 ? 115.646 86.400 124.942 1.00 41.36 117 TYR A C 1
ATOM 5010 O O . TYR C 3 117 ? 116.670 86.788 125.507 1.00 41.36 117 TYR A O 1
ATOM 5019 N N . PHE C 3 118 ? 115.160 86.975 123.844 1.00 31.48 118 PHE A N 1
ATOM 5020 C CA . PHE C 3 118 ? 115.766 88.128 123.198 1.00 31.48 118 PHE A CA 1
ATOM 5021 C C . PHE C 3 118 ? 114.687 89.146 122.866 1.00 31.48 118 PHE A C 1
ATOM 5022 O O . PHE C 3 118 ? 113.543 88.785 122.594 1.00 31.48 118 PHE A O 1
ATOM 5030 N N . VAL C 3 119 ? 115.068 90.417 122.855 1.00 31.11 119 VAL A N 1
ATOM 5031 C CA . VAL C 3 119 ? 114.218 91.496 122.375 1.00 31.11 119 VAL A CA 1
ATOM 5032 C C . VAL C 3 119 ? 114.754 91.926 121.019 1.00 31.11 119 VAL A C 1
ATOM 5033 O O . VAL C 3 119 ? 115.938 92.267 120.891 1.00 31.11 119 VAL A O 1
ATOM 5037 N N . ASN C 3 120 ? 113.884 91.898 120.012 1.00 31.17 120 ASN A N 1
ATOM 5038 C CA . ASN C 3 120 ? 114.228 92.197 118.632 1.00 31.17 120 ASN A CA 1
ATOM 5039 C C . ASN C 3 120 ? 113.515 93.466 118.188 1.00 31.17 120 ASN A C 1
ATOM 5040 O O . ASN C 3 120 ? 112.335 93.665 118.493 1.00 31.17 120 ASN A O 1
ATOM 5045 N N . VAL C 3 121 ? 114.237 94.317 117.466 1.00 30.75 121 VAL A N 1
ATOM 5046 C CA . VAL C 3 121 ? 113.714 95.579 116.962 1.00 30.75 121 VAL A CA 1
ATOM 5047 C C . VAL C 3 121 ? 114.084 95.698 115.491 1.00 30.75 121 VAL A C 1
ATOM 5048 O O . VAL C 3 121 ? 115.261 95.578 115.131 1.00 30.75 121 VAL A O 1
ATOM 5052 N N . GLN C 3 122 ? 113.084 95.927 114.645 1.00 36.72 122 GLN A N 1
ATOM 5053 C CA . GLN C 3 122 ? 113.283 96.170 113.224 1.00 36.72 122 GLN A CA 1
ATOM 5054 C C . GLN C 3 122 ? 113.032 97.646 112.956 1.00 36.72 122 GLN A C 1
ATOM 5055 O O . GLN C 3 122 ? 111.931 98.146 113.220 1.00 36.72 122 GLN A O 1
ATOM 5061 N N . SER C 3 123 ? 114.044 98.327 112.427 1.00 38.50 123 SER A N 1
ATOM 5062 C CA . SER C 3 123 ? 113.979 99.748 112.120 1.00 38.50 123 SER A CA 1
ATOM 5063 C C . SER C 3 123 ? 114.607 99.961 110.749 1.00 38.50 123 SER A C 1
ATOM 5064 O O . SER C 3 123 ? 114.904 99.006 110.025 1.00 38.50 123 SER A O 1
ATOM 5067 N N . ALA C 3 124 ? 114.811 101.224 110.383 1.00 39.23 124 ALA A N 1
ATOM 5068 C CA . ALA C 3 124 ? 115.423 101.543 109.100 1.00 39.23 124 ALA A CA 1
ATOM 5069 C C . ALA C 3 124 ? 116.912 101.228 109.148 1.00 39.23 124 ALA A C 1
ATOM 5070 O O . ALA C 3 124 ? 117.664 101.855 109.900 1.00 39.23 124 ALA A O 1
ATOM 5072 N N . THR C 3 125 ? 117.333 100.257 108.351 1.00 51.00 125 THR A N 1
ATOM 5073 C CA . THR C 3 125 ? 118.715 99.814 108.289 1.00 51.00 125 THR A CA 1
ATOM 5074 C C . THR C 3 125 ? 119.113 99.669 106.830 1.00 51.00 125 THR A C 1
ATOM 5075 O O . THR C 3 125 ? 118.251 99.497 105.962 1.00 51.00 125 THR A O 1
ATOM 5079 N N . PRO C 3 126 ? 120.412 99.748 106.526 1.00 58.08 126 PRO A N 1
ATOM 5080 C CA . PRO C 3 126 ? 120.840 99.541 105.131 1.00 58.08 126 PRO A CA 1
ATOM 5081 C C . PRO C 3 126 ? 120.451 98.182 104.578 1.00 58.08 126 PRO A C 1
ATOM 5082 O O . PRO C 3 126 ? 120.174 98.064 103.378 1.00 58.08 126 PRO A O 1
ATOM 5086 N N . LEU C 3 127 ? 120.420 97.151 105.416 1.00 53.77 127 LEU A N 1
ATOM 5087 C CA . LEU C 3 127 ? 120.000 95.816 105.015 1.00 53.77 127 LEU A CA 1
ATOM 5088 C C . LEU C 3 127 ? 118.637 95.520 105.624 1.00 53.77 127 LEU A C 1
ATOM 5089 O O . LEU C 3 127 ? 118.427 95.740 106.821 1.00 53.77 127 LEU A O 1
ATOM 5094 N N . ALA C 3 128 ? 117.716 95.021 104.798 1.00 52.95 128 ALA A N 1
ATOM 5095 C CA . ALA C 3 128 ? 116.357 94.765 105.260 1.00 52.95 128 ALA A CA 1
ATOM 5096 C C . ALA C 3 128 ? 116.285 93.638 106.280 1.00 52.95 128 ALA A C 1
ATOM 5097 O O . ALA C 3 128 ? 115.274 93.520 106.980 1.00 52.95 128 ALA A O 1
ATOM 5099 N N . SER C 3 129 ? 117.320 92.807 106.377 1.00 49.95 129 SER A N 1
ATOM 5100 C CA . SER C 3 129 ? 117.355 91.712 107.335 1.00 49.95 129 SER A CA 1
ATOM 5101 C C . SER C 3 129 ? 118.072 92.073 108.628 1.00 49.95 129 SER A C 1
ATOM 5102 O O . SER C 3 129 ? 118.171 91.227 109.522 1.00 49.95 129 SER A O 1
ATOM 5105 N N . ASP C 3 130 ? 118.577 93.298 108.749 1.00 49.43 130 ASP A N 1
ATOM 5106 C CA . ASP C 3 130 ? 119.241 93.716 109.974 1.00 49.43 130 ASP A CA 1
ATOM 5107 C C . ASP C 3 130 ? 118.245 93.796 111.124 1.00 49.43 130 ASP A C 1
ATOM 5108 O O . ASP C 3 130 ? 117.062 94.091 110.936 1.00 49.43 130 ASP A O 1
ATOM 5113 N N . LEU C 3 131 ? 118.740 93.527 112.329 1.00 39.53 131 LEU A N 1
ATOM 5114 C CA . LEU C 3 131 ? 117.884 93.430 113.500 1.00 39.53 131 LEU A CA 1
ATOM 5115 C C . LEU C 3 131 ? 118.660 93.916 114.714 1.00 39.53 131 LEU A C 1
ATOM 5116 O O . LEU C 3 131 ? 119.821 93.546 114.896 1.00 39.53 131 LEU A O 1
ATOM 5121 N N . TYR C 3 132 ? 118.027 94.743 115.542 1.00 35.67 132 TYR A N 1
ATOM 5122 C CA . TYR C 3 132 ? 118.634 95.207 116.782 1.00 35.67 132 TYR A CA 1
ATOM 5123 C C . TYR C 3 132 ? 118.196 94.277 117.903 1.00 35.67 132 TYR A C 1
ATOM 5124 O O . TYR C 3 132 ? 117.003 94.172 118.195 1.00 35.67 132 TYR A O 1
ATOM 5133 N N . GLN C 3 133 ? 119.155 93.603 118.521 1.00 34.98 133 GLN A N 1
ATOM 5134 C CA . GLN C 3 133 ? 118.862 92.559 119.487 1.00 34.98 133 GLN A CA 1
ATOM 5135 C C . GLN C 3 133 ? 119.450 92.924 120.837 1.00 34.98 133 GLN A C 1
ATOM 5136 O O . GLN C 3 133 ? 120.546 93.487 120.918 1.00 34.98 133 GLN A O 1
ATOM 5142 N N . HIS C 3 134 ? 118.709 92.607 121.894 1.00 30.93 134 HIS A N 1
ATOM 5143 C CA . HIS C 3 134 ? 119.222 92.716 123.253 1.00 30.93 134 HIS A CA 1
ATOM 5144 C C . HIS C 3 134 ? 118.610 91.609 124.090 1.00 30.93 134 HIS A C 1
ATOM 5145 O O . HIS C 3 134 ? 117.388 91.470 124.138 1.00 30.93 134 HIS A O 1
ATOM 5152 N N . ARG C 3 135 ? 119.454 90.822 124.741 1.00 34.12 135 ARG A N 1
ATOM 5153 C CA . ARG C 3 135 ? 118.960 89.671 125.479 1.00 34.12 135 ARG A CA 1
ATOM 5154 C C . ARG C 3 135 ? 118.051 90.107 126.620 1.00 34.12 135 ARG A C 1
ATOM 5155 O O . ARG C 3 135 ? 118.351 91.050 127.356 1.00 34.12 135 ARG A O 1
ATOM 5163 N N . LEU C 3 136 ? 116.923 89.416 126.753 1.00 30.44 136 LEU A N 1
ATOM 5164 C CA . LEU C 3 136 ? 115.943 89.709 127.792 1.00 30.44 136 LEU A CA 1
ATOM 5165 C C . LEU C 3 136 ? 116.397 89.051 129.087 1.00 30.44 136 LEU A C 1
ATOM 5166 O O . LEU C 3 136 ? 116.253 87.836 129.262 1.00 30.44 136 LEU A O 1
ATOM 5171 N N . PHE C 3 137 ? 116.953 89.851 129.992 1.00 33.85 137 PHE A N 1
ATOM 5172 C CA . PHE C 3 137 ? 117.538 89.350 131.232 1.00 33.85 137 PHE A CA 1
ATOM 5173 C C . PHE C 3 137 ? 116.417 89.081 132.226 1.00 33.85 137 PHE A C 1
ATOM 5174 O O . PHE C 3 137 ? 115.861 90.007 132.819 1.00 33.85 137 PHE A O 1
ATOM 5182 N N . ILE C 3 138 ? 116.090 87.808 132.413 1.00 44.61 138 ILE A N 1
ATOM 5183 C CA . ILE C 3 138 ? 115.122 87.402 133.424 1.00 44.61 138 ILE A CA 1
ATOM 5184 C C . ILE C 3 138 ? 115.867 87.166 134.730 1.00 44.61 138 ILE A C 1
ATOM 5185 O O . ILE C 3 138 ? 116.798 86.356 134.788 1.00 44.61 138 ILE A O 1
ATOM 5190 N N . GLN C 3 139 ? 115.461 87.875 135.780 1.00 44.70 139 GLN A N 1
ATOM 5191 C CA . GLN C 3 139 ? 116.144 87.820 137.065 1.00 44.70 139 GLN A CA 1
ATOM 5192 C C . GLN C 3 139 ? 115.414 86.984 138.103 1.00 44.70 139 GLN A C 1
ATOM 5193 O O . GLN C 3 139 ? 116.065 86.304 138.902 1.00 44.70 139 GLN A O 1
ATOM 5199 N N . THR C 3 140 ? 114.083 87.011 138.107 1.00 45.44 140 THR A N 1
ATOM 5200 C CA . THR C 3 140 ? 113.271 86.282 139.080 1.00 45.44 140 THR A CA 1
ATOM 5201 C C . THR C 3 140 ? 112.250 85.444 138.323 1.00 45.44 140 THR A C 1
ATOM 5202 O O . THR C 3 140 ? 111.082 85.833 138.194 1.00 45.44 140 THR A O 1
ATOM 5206 N N . PRO C 3 141 ? 112.662 84.292 137.795 1.00 48.14 141 PRO A N 1
ATOM 5207 C CA . PRO C 3 141 ? 111.722 83.445 137.051 1.00 48.14 141 PRO A CA 1
ATOM 5208 C C . PRO C 3 141 ? 110.564 82.991 137.926 1.00 48.14 141 PRO A C 1
ATOM 5209 O O . PRO C 3 141 ? 110.730 82.706 139.113 1.00 48.14 141 PRO A O 1
ATOM 5213 N N . GLY C 3 142 ? 109.380 82.921 137.320 1.00 51.16 142 GLY A N 1
ATOM 5214 C CA . GLY C 3 142 ? 108.178 82.530 138.018 1.00 51.16 142 GLY A CA 1
ATOM 5215 C C . GLY C 3 142 ? 107.417 83.664 138.667 1.00 51.16 142 GLY A C 1
ATOM 5216 O O . GLY C 3 142 ? 106.314 83.434 139.179 1.00 51.16 142 GLY A O 1
ATOM 5217 N N . GLU C 3 143 ? 107.965 84.876 138.663 1.00 49.60 143 GLU A N 1
ATOM 5218 C CA . GLU C 3 143 ? 107.313 86.037 139.246 1.00 49.60 143 GLU A CA 1
ATOM 5219 C C . GLU C 3 143 ? 107.349 87.189 138.254 1.00 49.60 143 GLU A C 1
ATOM 5220 O O . GLU C 3 143 ? 108.296 87.328 137.476 1.00 49.60 143 GLU A O 1
ATOM 5226 N N . TRP C 3 144 ? 106.304 88.012 138.289 1.00 45.38 144 TRP A N 1
ATOM 5227 C CA . TRP C 3 144 ? 106.228 89.165 137.403 1.00 45.38 144 TRP A CA 1
ATOM 5228 C C . TRP C 3 144 ? 107.389 90.113 137.669 1.00 45.38 144 TRP A C 1
ATOM 5229 O O . TRP C 3 144 ? 107.777 90.340 138.817 1.00 45.38 144 TRP A O 1
ATOM 5240 N N . GLU C 3 145 ? 107.954 90.664 136.599 1.00 40.13 145 GLU A N 1
ATOM 5241 C CA . GLU C 3 145 ? 109.041 91.618 136.740 1.00 40.13 145 GLU A CA 1
ATOM 5242 C C . GLU C 3 145 ? 109.067 92.549 135.540 1.00 40.13 145 GLU A C 1
ATOM 5243 O O . GLU C 3 145 ? 108.649 92.176 134.439 1.00 40.13 145 GLU A O 1
ATOM 5249 N N . THR C 3 146 ? 109.574 93.756 135.762 1.00 35.81 146 THR A N 1
ATOM 5250 C CA . THR C 3 146 ? 109.779 94.731 134.704 1.00 35.81 146 THR A CA 1
ATOM 5251 C C . THR C 3 146 ? 111.246 94.710 134.298 1.00 35.81 146 THR A C 1
ATOM 5252 O O . THR C 3 146 ? 112.128 94.953 135.128 1.00 35.81 146 THR A O 1
ATOM 5256 N N . VAL C 3 147 ? 111.500 94.413 133.031 1.00 33.19 147 VAL A N 1
ATOM 5257 C CA . VAL C 3 147 ? 112.836 94.448 132.456 1.00 33.19 147 VAL A CA 1
ATOM 5258 C C . VAL C 3 147 ? 112.985 95.759 131.704 1.00 33.19 147 VAL A C 1
ATOM 5259 O O . VAL C 3 147 ? 112.174 96.074 130.825 1.00 33.19 147 VAL A O 1
ATOM 5263 N N . VAL C 3 148 ? 114.007 96.529 132.053 1.00 32.79 148 VAL A N 1
ATOM 5264 C CA . VAL C 3 148 ? 114.285 97.807 131.413 1.00 32.79 148 VAL A CA 1
ATOM 5265 C C . VAL C 3 148 ? 115.552 97.650 130.590 1.00 32.79 148 VAL A C 1
ATOM 5266 O O . VAL C 3 148 ? 116.613 97.303 131.123 1.00 32.79 148 VAL A O 1
ATOM 5270 N N . ILE C 3 149 ? 115.435 97.892 129.291 1.00 27.11 149 ILE A N 1
ATOM 5271 C CA . ILE C 3 149 ? 116.559 97.774 128.371 1.00 27.11 149 ILE A CA 1
ATOM 5272 C C . ILE C 3 149 ? 116.799 99.140 127.744 1.00 27.11 149 ILE A C 1
ATOM 5273 O O . ILE C 3 149 ? 115.896 99.681 127.092 1.00 27.11 149 ILE A O 1
ATOM 5278 N N . PRO C 3 150 ? 117.982 99.766 127.919 1.00 29.63 150 PRO A N 1
ATOM 5279 C CA . PRO C 3 150 ? 118.239 101.033 127.269 1.00 29.63 150 PRO A CA 1
ATOM 5280 C C . PRO C 3 150 ? 118.104 100.820 125.762 1.00 29.63 150 PRO A C 1
ATOM 5281 O O . PRO C 3 150 ? 118.492 99.789 125.315 1.00 29.63 150 PRO A O 1
ATOM 5285 N N . ILE C 3 151 ? 117.549 101.779 125.025 1.00 28.41 151 ILE A N 1
ATOM 5286 C CA . ILE C 3 151 ? 117.299 101.617 123.559 1.00 28.41 151 ILE A CA 1
ATOM 5287 C C . ILE C 3 151 ? 118.637 101.780 122.848 1.00 28.41 151 ILE A C 1
ATOM 5288 O O . ILE C 3 151 ? 118.753 101.339 121.715 1.00 28.41 151 ILE A O 1
ATOM 5293 N N . ASP C 3 152 ? 119.621 102.360 123.515 1.00 31.83 152 ASP A N 1
ATOM 5294 C CA . ASP C 3 152 ? 120.957 102.589 122.919 1.00 31.83 152 ASP A CA 1
ATOM 5295 C C . ASP C 3 152 ? 121.889 101.448 123.302 1.00 31.83 152 ASP A C 1
ATOM 5296 O O . ASP C 3 152 ? 123.103 101.606 123.134 1.00 31.83 152 ASP A O 1
ATOM 5301 N N . ASP C 3 153 ? 121.333 100.357 123.817 1.00 33.54 153 ASP A N 1
ATOM 5302 C CA . ASP C 3 153 ? 122.137 99.195 124.246 1.00 33.54 153 ASP A CA 1
ATOM 5303 C C . ASP C 3 153 ? 121.753 97.987 123.415 1.00 33.54 153 ASP A C 1
ATOM 5304 O O . ASP C 3 153 ? 122.206 96.911 123.774 1.00 33.54 153 ASP A O 1
ATOM 5309 N N . PHE C 3 154 ? 120.908 98.154 122.398 1.00 28.73 154 PHE A N 1
ATOM 5310 C CA . PHE C 3 154 ? 120.571 97.054 121.478 1.00 28.73 154 PHE A CA 1
ATOM 5311 C C . PHE C 3 154 ? 121.740 96.945 120.515 1.00 28.73 154 PHE A C 1
ATOM 5312 O O . PHE C 3 154 ? 122.314 97.985 120.227 1.00 28.73 154 PHE A O 1
ATOM 5320 N N . ILE C 3 155 ? 122.071 95.745 120.048 1.00 35.85 155 ILE A N 1
ATOM 5321 C CA . ILE C 3 155 ? 123.247 95.510 119.165 1.00 35.85 155 ILE A CA 1
ATOM 5322 C C . ILE C 3 155 ? 122.761 95.140 117.759 1.00 35.85 155 ILE A C 1
ATOM 5323 O O . ILE C 3 155 ? 121.777 94.422 117.676 1.00 35.85 155 ILE A O 1
ATOM 5328 N N . LEU C 3 156 ? 123.416 95.612 116.696 1.00 40.81 156 LEU A N 1
ATOM 5329 C CA . LEU C 3 156 ? 122.959 95.362 115.302 1.00 40.81 156 LEU A CA 1
ATOM 5330 C C . LEU C 3 156 ? 123.501 94.033 114.823 1.00 40.81 156 LEU A C 1
ATOM 5331 O O . LEU C 3 156 ? 124.712 93.864 114.833 1.00 40.81 156 LEU A O 1
ATOM 5336 N N . THR C 3 157 ? 122.624 93.162 114.368 1.00 46.57 157 THR A N 1
ATOM 5337 C CA . THR C 3 157 ? 122.999 91.836 113.903 1.00 46.57 157 THR A CA 1
ATOM 5338 C C . THR C 3 157 ? 122.349 91.582 112.552 1.00 46.57 157 THR A C 1
ATOM 5339 O O . THR C 3 157 ? 121.334 92.190 112.200 1.00 46.57 157 THR A O 1
ATOM 5343 N N . ASN C 3 158 ? 122.955 90.672 111.794 1.00 48.69 158 ASN A N 1
ATOM 5344 C CA . ASN C 3 158 ? 122.427 90.228 110.505 1.00 48.69 158 ASN A CA 1
ATOM 5345 C C . ASN C 3 158 ? 122.399 88.704 110.527 1.00 48.69 158 ASN A C 1
ATOM 5346 O O . ASN C 3 158 ? 123.442 88.059 110.392 1.00 48.69 158 ASN A O 1
ATOM 5351 N N . LYS C 3 159 ? 121.204 88.138 110.700 1.00 49.85 159 LYS A N 1
ATOM 5352 C CA . LYS C 3 159 ? 121.018 86.689 110.793 1.00 49.85 159 LYS A CA 1
ATOM 5353 C C . LYS C 3 159 ? 121.861 86.094 111.919 1.00 49.85 159 LYS A C 1
ATOM 5354 O O . LYS C 3 159 ? 122.449 85.020 111.780 1.00 49.85 159 LYS A O 1
ATOM 5360 N N . GLY C 3 160 ? 121.921 86.801 113.045 1.00 53.91 160 GLY A N 1
ATOM 5361 C CA . GLY C 3 160 ? 122.631 86.329 114.214 1.00 53.91 160 GLY A CA 1
ATOM 5362 C C . GLY C 3 160 ? 124.115 86.616 114.239 1.00 53.91 160 GLY A C 1
ATOM 5363 O O . GLY C 3 160 ? 124.797 86.169 115.170 1.00 53.91 160 GLY A O 1
ATOM 5364 N N . VAL C 3 161 ? 124.641 87.342 113.257 1.00 52.56 161 VAL A N 1
ATOM 5365 C CA . VAL C 3 161 ? 126.058 87.679 113.188 1.00 52.56 161 VAL A CA 1
ATOM 5366 C C . VAL C 3 161 ? 126.214 89.157 113.513 1.00 52.56 161 VAL A C 1
ATOM 5367 O O . VAL C 3 161 ? 125.561 90.007 112.896 1.00 52.56 161 VAL A O 1
ATOM 5371 N N . VAL C 3 162 ? 127.076 89.460 114.482 1.00 50.11 162 VAL A N 1
ATOM 5372 C CA . VAL C 3 162 ? 127.320 90.844 114.871 1.00 50.11 162 VAL A CA 1
ATOM 5373 C C . VAL C 3 162 ? 128.018 91.563 113.724 1.00 50.11 162 VAL A C 1
ATOM 5374 O O . VAL C 3 162 ? 129.054 91.108 113.227 1.00 50.11 162 VAL A O 1
ATOM 5378 N N . GLN C 3 163 ? 127.455 92.690 113.305 1.00 51.22 163 GLN A N 1
ATOM 5379 C CA . GLN C 3 163 ? 127.950 93.455 112.171 1.00 51.22 163 GLN A CA 1
ATOM 5380 C C . GLN C 3 163 ? 128.543 94.775 112.650 1.00 51.22 163 GLN A C 1
ATOM 5381 O O . GLN C 3 163 ? 128.662 95.032 113.851 1.00 51.22 163 GLN A O 1
ATOM 5387 N N . GLU C 3 164 ? 128.930 95.610 111.688 1.00 52.37 164 GLU A N 1
ATOM 5388 C CA . GLU C 3 164 ? 129.464 96.928 112.007 1.00 52.37 164 GLU A CA 1
ATOM 5389 C C . GLU C 3 164 ? 128.430 97.733 112.779 1.00 52.37 164 GLU A C 1
ATOM 5390 O O . GLU C 3 164 ? 127.256 97.784 112.403 1.00 52.37 164 GLU A O 1
ATOM 5396 N N . GLN C 3 165 ? 128.870 98.367 113.862 1.00 46.43 165 GLN A N 1
ATOM 5397 C CA . GLN C 3 165 ? 127.961 98.980 114.821 1.00 46.43 165 GLN A CA 1
ATOM 5398 C C . GLN C 3 165 ? 127.582 100.376 114.347 1.00 46.43 165 GLN A C 1
ATOM 5399 O O . GLN C 3 165 ? 128.427 101.274 114.289 1.00 46.43 165 GLN A O 1
ATOM 5405 N N . MET C 3 166 ? 126.310 100.552 114.005 1.00 49.54 166 MET A N 1
ATOM 5406 C CA . MET C 3 166 ? 125.743 101.850 113.675 1.00 49.54 166 MET A CA 1
ATOM 5407 C C . MET C 3 166 ? 124.558 102.098 114.595 1.00 49.54 166 MET A C 1
ATOM 5408 O O . MET C 3 166 ? 123.778 101.179 114.867 1.00 49.54 166 MET A O 1
ATOM 5413 N N . ALA C 3 167 ? 124.432 103.332 115.076 1.00 42.94 167 ALA A N 1
ATOM 5414 C CA . ALA C 3 167 ? 123.400 103.651 116.052 1.00 42.94 167 ALA A CA 1
ATOM 5415 C C . ALA C 3 167 ? 122.012 103.437 115.464 1.00 42.94 167 ALA A C 1
ATOM 5416 O O . ALA C 3 167 ? 121.787 103.640 114.268 1.00 42.94 167 ALA A O 1
ATOM 5418 N N . MET C 3 168 ? 121.083 103.004 116.313 1.00 35.16 168 MET A N 1
ATOM 5419 C CA . MET C 3 168 ? 119.699 102.837 115.893 1.00 35.16 168 MET A CA 1
ATOM 5420 C C . MET C 3 168 ? 119.135 104.164 115.407 1.00 35.16 168 MET A C 1
ATOM 5421 O O . MET C 3 168 ? 119.416 105.222 115.975 1.00 35.16 168 MET A O 1
ATOM 5426 N N . ASP C 3 169 ? 118.336 104.101 114.339 1.00 39.66 169 ASP A N 1
ATOM 5427 C CA . ASP C 3 169 ? 117.774 105.320 113.767 1.00 39.66 169 ASP A CA 1
ATOM 5428 C C . ASP C 3 169 ? 116.874 106.044 114.757 1.00 39.66 169 ASP A C 1
ATOM 5429 O O . ASP C 3 169 ? 116.710 107.264 114.661 1.00 39.66 169 ASP A O 1
ATOM 5434 N N . THR C 3 170 ? 116.239 105.300 115.669 1.00 34.40 170 THR A N 1
ATOM 5435 C CA . THR C 3 170 ? 115.425 105.795 116.782 1.00 34.40 170 THR A CA 1
ATOM 5436 C C . THR C 3 170 ? 114.372 106.799 116.321 1.00 34.40 170 THR A C 1
ATOM 5437 O O . THR C 3 170 ? 113.738 107.470 117.140 1.00 34.40 170 THR A O 1
ATOM 5441 N N . ALA C 3 171 ? 114.158 106.881 115.011 1.00 32.47 171 ALA A N 1
ATOM 5442 C CA . ALA C 3 171 ? 113.119 107.719 114.434 1.00 32.47 171 ALA A CA 1
ATOM 5443 C C . ALA C 3 171 ? 112.342 107.023 113.332 1.00 32.47 171 ALA A C 1
ATOM 5444 O O . ALA C 3 171 ? 111.366 107.595 112.838 1.00 32.47 171 ALA A O 1
ATOM 5446 N N . ASN C 3 172 ? 112.744 105.821 112.921 1.00 37.57 172 ASN A N 1
ATOM 5447 C CA . ASN C 3 172 ? 112.082 105.068 111.867 1.00 37.57 172 ASN A CA 1
ATOM 5448 C C . ASN C 3 172 ? 111.880 103.617 112.282 1.00 37.57 172 ASN A C 1
ATOM 5449 O O . ASN C 3 172 ? 112.004 102.708 111.461 1.00 37.57 172 ASN A O 1
ATOM 5454 N N . VAL C 3 173 ? 111.569 103.388 113.558 1.00 36.17 173 VAL A N 1
ATOM 5455 C CA . VAL C 3 173 ? 111.386 102.033 114.062 1.00 36.17 173 VAL A CA 1
ATOM 5456 C C . VAL C 3 173 ? 110.113 101.440 113.477 1.00 36.17 173 VAL A C 1
ATOM 5457 O O . VAL C 3 173 ? 109.052 102.077 113.482 1.00 36.17 173 VAL A O 1
ATOM 5461 N N . TYR C 3 174 ? 110.210 100.212 112.971 1.00 38.34 174 TYR A N 1
ATOM 5462 C CA . TYR C 3 174 ? 109.068 99.546 112.362 1.00 38.34 174 TYR A CA 1
ATOM 5463 C C . TYR C 3 174 ? 108.375 98.571 113.304 1.00 38.34 174 TYR A C 1
ATOM 5464 O O . TYR C 3 174 ? 107.170 98.694 113.536 1.00 38.34 174 TYR A O 1
ATOM 5473 N N . THR C 3 175 ? 109.101 97.594 113.845 1.00 36.10 175 THR A N 1
ATOM 5474 C CA . THR C 3 175 ? 108.467 96.584 114.685 1.00 36.10 175 THR A CA 1
ATOM 5475 C C . THR C 3 175 ? 109.339 96.274 115.892 1.00 36.10 175 THR A C 1
ATOM 5476 O O . THR C 3 175 ? 110.549 96.505 115.887 1.00 36.10 175 THR A O 1
ATOM 5480 N N . VAL C 3 176 ? 108.699 95.737 116.931 1.00 31.63 176 VAL A N 1
ATOM 5481 C CA . VAL C 3 176 ? 109.380 95.239 118.119 1.00 31.63 176 VAL A CA 1
ATOM 5482 C C . VAL C 3 176 ? 108.765 93.894 118.485 1.00 31.63 176 VAL A C 1
ATOM 5483 O O . VAL C 3 176 ? 107.602 93.618 118.178 1.00 31.63 176 VAL A O 1
ATOM 5487 N N . GLY C 3 177 ? 109.557 93.049 119.135 1.00 33.98 177 GLY A N 1
ATOM 5488 C CA . GLY C 3 177 ? 109.054 91.748 119.538 1.00 33.98 177 GLY A CA 1
ATOM 5489 C C . GLY C 3 177 ? 110.067 91.015 120.386 1.00 33.98 177 GLY A C 1
ATOM 5490 O O . GLY C 3 177 ? 111.128 91.542 120.723 1.00 33.98 177 GLY A O 1
ATOM 5491 N N . ILE C 3 178 ? 109.726 89.774 120.727 1.00 38.79 178 ILE A N 1
ATOM 5492 C CA . ILE C 3 178 ? 110.571 88.920 121.555 1.00 38.79 178 ILE A CA 1
ATOM 5493 C C . ILE C 3 178 ? 110.788 87.596 120.838 1.00 38.79 178 ILE A C 1
ATOM 5494 O O . ILE C 3 178 ? 109.826 86.950 120.409 1.00 38.79 178 ILE A O 1
ATOM 5499 N N . GLY C 3 179 ? 112.055 87.190 120.721 1.00 40.64 179 GLY A N 1
ATOM 5500 C CA . GLY C 3 179 ? 112.424 85.962 120.056 1.00 40.64 179 GLY A CA 1
ATOM 5501 C C . GLY C 3 179 ? 113.140 85.003 120.996 1.00 40.64 179 GLY A C 1
ATOM 5502 O O . GLY C 3 179 ? 113.448 85.328 122.148 1.00 40.64 179 GLY A O 1
ATOM 5503 N N . LEU C 3 180 ? 113.411 83.806 120.476 1.00 50.95 180 LEU A N 1
ATOM 5504 C CA . LEU C 3 180 ? 113.986 82.720 121.269 1.00 50.95 180 LEU A CA 1
ATOM 5505 C C . LEU C 3 180 ? 115.030 81.998 120.421 1.00 50.95 180 LEU A C 1
ATOM 5506 O O . LEU C 3 180 ? 114.685 81.211 119.536 1.00 50.95 180 LEU A O 1
ATOM 5511 N N . ILE C 3 181 ? 116.303 82.268 120.701 1.00 57.94 181 ILE A N 1
ATOM 5512 C CA . ILE C 3 181 ? 117.416 81.629 120.009 1.00 57.94 181 ILE A CA 1
ATOM 5513 C C . ILE C 3 181 ? 118.230 80.880 121.062 1.00 57.94 181 ILE A C 1
ATOM 5514 O O . ILE C 3 181 ? 119.462 80.804 120.995 1.00 57.94 181 ILE A O 1
ATOM 5519 N N . ASP C 3 182 ? 117.524 80.318 122.049 1.00 64.91 182 ASP A N 1
ATOM 5520 C CA . ASP C 3 182 ? 118.168 79.668 123.188 1.00 64.91 182 ASP A CA 1
ATOM 5521 C C . ASP C 3 182 ? 119.146 78.585 122.754 1.00 64.91 182 ASP A C 1
ATOM 5522 O O . ASP C 3 182 ? 120.143 78.338 123.444 1.00 64.91 182 ASP A O 1
ATOM 5527 N N . ARG C 3 183 ? 118.893 77.942 121.613 1.00 75.03 183 ARG A N 1
ATOM 5528 C CA . ARG C 3 183 ? 119.700 76.813 121.149 1.00 75.03 183 ARG A CA 1
ATOM 5529 C C . ARG C 3 183 ? 119.688 75.702 122.201 1.00 75.03 183 ARG A C 1
ATOM 5530 O O . ARG C 3 183 ? 120.723 75.157 122.587 1.00 75.03 183 ARG A O 1
ATOM 5538 N N . GLN C 3 184 ? 118.491 75.393 122.695 1.00 78.17 184 GLN A N 1
ATOM 5539 C CA . GLN C 3 184 ? 118.288 74.369 123.706 1.00 78.17 184 GLN A CA 1
ATOM 5540 C C . GLN C 3 184 ? 116.923 73.732 123.499 1.00 78.17 184 GLN A C 1
ATOM 5541 O O . GLN C 3 184 ? 115.936 74.432 123.256 1.00 78.17 184 GLN A O 1
ATOM 5547 N N . TYR C 3 185 ? 116.872 72.408 123.594 1.00 76.90 185 TYR A N 1
ATOM 5548 C CA . TYR C 3 185 ? 115.618 71.689 123.452 1.00 76.90 185 TYR A CA 1
ATOM 5549 C C . TYR C 3 185 ? 114.746 71.885 124.688 1.00 76.90 185 TYR A C 1
ATOM 5550 O O . TYR C 3 185 ? 115.227 72.198 125.779 1.00 76.90 185 TYR A O 1
ATOM 5559 N N . GLY C 3 186 ? 113.442 71.697 124.503 1.00 68.05 186 GLY A N 1
ATOM 5560 C CA . GLY C 3 186 ? 112.516 71.711 125.609 1.00 68.05 186 GLY A CA 1
ATOM 5561 C C . GLY C 3 186 ? 111.404 72.726 125.454 1.00 68.05 186 GLY A C 1
ATOM 5562 O O . GLY C 3 186 ? 111.513 73.698 124.702 1.00 68.05 186 GLY A O 1
ATOM 5563 N N . PRO C 3 187 ? 110.302 72.510 126.168 1.00 61.48 187 PRO A N 1
ATOM 5564 C CA . PRO C 3 187 ? 109.191 73.465 126.120 1.00 61.48 187 PRO A CA 1
ATOM 5565 C C . PRO C 3 187 ? 109.567 74.793 126.755 1.00 61.48 187 PRO A C 1
ATOM 5566 O O . PRO C 3 187 ? 110.401 74.865 127.660 1.00 61.48 187 PRO A O 1
ATOM 5570 N N . TYR C 3 188 ? 108.937 75.856 126.262 1.00 55.69 188 TYR A N 1
ATOM 5571 C CA . TYR C 3 188 ? 109.118 77.192 126.803 1.00 55.69 188 TYR A CA 1
ATOM 5572 C C . TYR C 3 188 ? 107.765 77.879 126.903 1.00 55.69 188 TYR A C 1
ATOM 5573 O O . TYR C 3 188 ? 106.844 77.585 126.134 1.00 55.69 188 TYR A O 1
ATOM 5582 N N . ASN C 3 189 ? 107.664 78.810 127.850 1.00 50.82 189 ASN A N 1
ATOM 5583 C CA . ASN C 3 189 ? 106.419 79.534 128.094 1.00 50.82 189 ASN A CA 1
ATOM 5584 C C . ASN C 3 189 ? 106.796 80.870 128.719 1.00 50.82 189 ASN A C 1
ATOM 5585 O O . ASN C 3 189 ? 107.431 80.901 129.776 1.00 50.82 189 ASN A O 1
ATOM 5590 N N . LEU C 3 190 ? 106.408 81.963 128.069 1.00 45.70 190 LEU A N 1
ATOM 5591 C CA . LEU C 3 190 ? 106.636 83.311 128.564 1.00 45.70 190 LEU A CA 1
ATOM 5592 C C . LEU C 3 190 ? 105.302 84.024 128.733 1.00 45.70 190 LEU A C 1
ATOM 5593 O O . LEU C 3 190 ? 104.443 83.970 127.850 1.00 45.70 190 LEU A O 1
ATOM 5598 N N . ASP C 3 191 ? 105.126 84.686 129.871 1.00 48.03 191 ASP A N 1
ATOM 5599 C CA . ASP C 3 191 ? 103.924 85.456 130.159 1.00 48.03 191 ASP A CA 1
ATOM 5600 C C . ASP C 3 191 ? 104.267 86.935 130.083 1.00 48.03 191 ASP A C 1
ATOM 5601 O O . ASP C 3 191 ? 105.194 87.393 130.757 1.00 48.03 191 ASP A O 1
ATOM 5606 N N . ILE C 3 192 ? 103.530 87.677 129.261 1.00 44.27 192 ILE A N 1
ATOM 5607 C CA . ILE C 3 192 ? 103.865 89.057 128.936 1.00 44.27 192 ILE A CA 1
ATOM 5608 C C . ILE C 3 192 ? 102.661 89.939 129.229 1.00 44.27 192 ILE A C 1
ATOM 5609 O O . ILE C 3 192 ? 101.548 89.647 128.780 1.00 44.27 192 ILE A O 1
ATOM 5614 N N . GLU C 3 193 ? 102.888 91.018 129.976 1.00 48.83 193 GLU A N 1
ATOM 5615 C CA . GLU C 3 193 ? 101.840 91.994 130.240 1.00 48.83 193 GLU A CA 1
ATOM 5616 C C . GLU C 3 193 ? 101.837 93.113 129.205 1.00 48.83 193 GLU A C 1
ATOM 5617 O O . GLU C 3 193 ? 100.819 93.349 128.548 1.00 48.83 193 GLU A O 1
ATOM 5623 N N . TYR C 3 194 ? 102.960 93.808 129.045 1.00 40.61 194 TYR A N 1
ATOM 5624 C CA . TYR C 3 194 ? 103.041 94.879 128.061 1.00 40.61 194 TYR A CA 1
ATOM 5625 C C . TYR C 3 194 ? 104.498 95.132 127.709 1.00 40.61 194 TYR A C 1
ATOM 5626 O O . TYR C 3 194 ? 105.414 94.746 128.443 1.00 40.61 194 TYR A O 1
ATOM 5635 N N . ILE C 3 195 ? 104.696 95.780 126.563 1.00 37.67 195 ILE A N 1
ATOM 5636 C CA . ILE C 3 195 ? 105.989 96.322 126.164 1.00 37.67 195 ILE A CA 1
ATOM 5637 C C . ILE C 3 195 ? 105.771 97.775 125.776 1.00 37.67 195 ILE A C 1
ATOM 5638 O O . ILE C 3 195 ? 104.968 98.066 124.880 1.00 37.67 195 ILE A O 1
ATOM 5643 N N . LYS C 3 196 ? 106.483 98.676 126.448 1.00 36.60 196 LYS A N 1
ATOM 5644 C CA . LYS C 3 196 ? 106.359 100.112 126.262 1.00 36.60 196 LYS A CA 1
ATOM 5645 C C . LYS C 3 196 ? 107.727 100.718 125.991 1.00 36.60 196 LYS A C 1
ATOM 5646 O O . LYS C 3 196 ? 108.759 100.149 126.351 1.00 36.60 196 LYS A O 1
ATOM 5652 N N . ALA C 3 197 ? 107.728 101.877 125.349 1.00 35.56 197 ALA A N 1
ATOM 5653 C CA . ALA C 3 197 ? 108.929 102.682 125.193 1.00 35.56 197 ALA A CA 1
ATOM 5654 C C . ALA C 3 197 ? 108.778 103.921 126.065 1.00 35.56 197 ALA A C 1
ATOM 5655 O O . ALA C 3 197 ? 107.832 104.694 125.888 1.00 35.56 197 ALA A O 1
ATOM 5657 N N . VAL C 3 198 ? 109.701 104.105 127.006 1.00 32.09 198 VAL A N 1
ATOM 5658 C CA . VAL C 3 198 ? 109.589 105.156 128.005 1.00 32.09 198 VAL A CA 1
ATOM 5659 C C . VAL C 3 198 ? 110.825 106.038 127.952 1.00 32.09 198 VAL A C 1
ATOM 5660 O O . VAL C 3 198 ? 111.879 105.639 127.447 1.00 32.09 198 VAL A O 1
ATOM 5664 N N . ALA C 3 199 ? 110.685 107.252 128.477 1.00 30.65 199 ALA A N 1
ATOM 5665 C CA . ALA C 3 199 ? 111.776 108.209 128.511 1.00 30.65 199 ALA A CA 1
ATOM 5666 C C . ALA C 3 199 ? 112.712 107.898 129.676 1.00 30.65 199 ALA A C 1
ATOM 5667 O O . ALA C 3 199 ? 112.546 106.911 130.397 1.00 30.65 199 ALA A O 1
ATOM 5669 N N . HIS C 3 200 ? 113.704 108.758 129.865 1.00 31.61 200 HIS A N 1
ATOM 5670 C CA . HIS C 3 200 ? 114.690 108.561 130.919 1.00 31.61 200 HIS A CA 1
ATOM 5671 C C . HIS C 3 200 ? 114.035 108.714 132.283 1.00 31.61 200 HIS A C 1
ATOM 5672 O O . HIS C 3 200 ? 113.438 109.763 132.557 1.00 31.61 200 HIS A O 1
ATOM 5679 N N . PRO C 3 201 ? 114.119 107.720 133.161 1.00 30.67 201 PRO A N 1
ATOM 5680 C CA . PRO C 3 201 ? 113.537 107.860 134.493 1.00 30.67 201 PRO A CA 1
ATOM 5681 C C . PRO C 3 201 ? 114.412 108.730 135.373 1.00 30.67 201 PRO A C 1
ATOM 5682 O O . PRO C 3 201 ? 115.648 108.662 135.294 1.00 30.67 201 PRO A O 1
ATOM 5686 N N . PRO C 3 202 ? 113.816 109.564 136.219 1.00 28.67 202 PRO A N 1
ATOM 5687 C CA . PRO C 3 2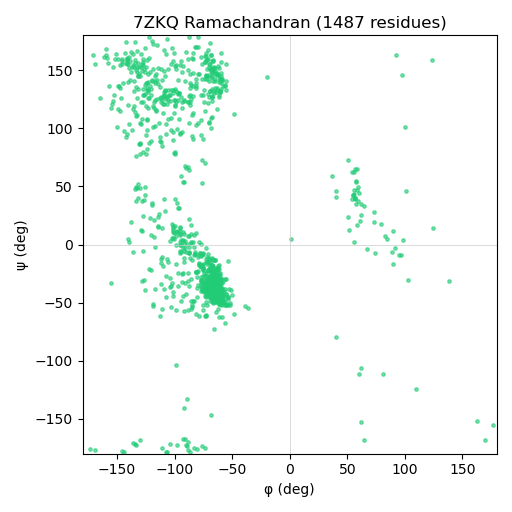02 ? 114.616 110.321 137.184 1.00 28.67 202 PRO A CA 1
ATOM 5688 C C . PRO C 3 202 ? 115.233 109.385 138.207 1.00 28.67 202 PRO A C 1
ATOM 5689 O O . PRO C 3 202 ? 114.767 108.264 138.411 1.00 28.67 202 PRO A O 1
ATOM 5693 N N . LEU C 3 203 ? 116.307 109.850 138.839 1.00 27.44 203 LEU A N 1
ATOM 5694 C CA . LEU C 3 203 ? 117.014 109.029 139.814 1.00 27.44 203 LEU A CA 1
ATOM 5695 C C . LEU C 3 203 ? 116.097 108.648 140.968 1.00 27.44 203 LEU A C 1
ATOM 5696 O O . LEU C 3 203 ? 115.400 109.496 141.529 1.00 27.44 203 LEU A O 1
ATOM 5701 N N . GLU C 3 204 ? 116.096 107.363 141.315 1.00 31.50 204 GLU A N 1
ATOM 5702 C CA . GLU C 3 204 ? 115.463 106.882 142.533 1.00 31.50 204 GLU A CA 1
ATOM 5703 C C . GLU C 3 204 ? 116.525 106.298 143.448 1.00 31.50 204 GLU A C 1
ATOM 5704 O O . GLU C 3 204 ? 117.520 105.731 142.989 1.00 31.50 204 GLU A O 1
ATOM 5710 N N . PHE C 3 205 ? 116.308 106.452 144.749 1.00 38.65 205 PHE A N 1
ATOM 5711 C CA . PHE C 3 205 ? 117.159 105.875 145.782 1.00 38.65 205 PHE A CA 1
ATOM 5712 C C . PHE C 3 205 ? 116.321 105.049 146.738 1.00 38.65 205 PHE A C 1
ATOM 5713 O O . PHE C 3 205 ? 116.497 105.094 147.957 1.00 38.65 205 PHE A O 1
ATOM 5721 N N . LYS C 3 206 ? 115.394 104.283 146.188 1.00 41.41 206 LYS A N 1
ATOM 5722 C CA . LYS C 3 206 ? 114.423 103.536 146.968 1.00 41.41 206 LYS A CA 1
ATOM 5723 C C . LYS C 3 206 ? 113.909 102.372 146.131 1.00 41.41 206 LYS A C 1
ATOM 5724 O O . LYS C 3 206 ? 113.633 102.542 144.937 1.00 41.41 206 LYS A O 1
ATOM 5730 N N . PRO C 3 207 ? 113.777 101.182 146.706 1.00 45.69 207 PRO A N 1
ATOM 5731 C CA . PRO C 3 207 ? 113.247 100.055 145.937 1.00 45.69 207 PRO A CA 1
ATOM 5732 C C . PRO C 3 207 ? 111.789 100.277 145.574 1.00 45.69 207 PRO A C 1
ATOM 5733 O O . PRO C 3 207 ? 111.086 101.080 146.190 1.00 45.69 207 PRO A O 1
ATOM 5737 N N . LYS C 3 208 ? 111.347 99.559 144.541 1.00 51.91 208 LYS A N 1
ATOM 5738 C CA . LYS C 3 208 ? 109.985 99.699 144.044 1.00 51.91 208 LYS A CA 1
ATOM 5739 C C . LYS C 3 208 ? 108.979 99.461 145.162 1.00 51.91 208 LYS A C 1
ATOM 5740 O O . LYS C 3 208 ? 109.265 98.779 146.150 1.00 51.91 208 LYS A O 1
ATOM 5746 N N . LYS C 3 209 ? 107.785 100.037 144.998 1.00 59.31 209 LYS A N 1
ATOM 5747 C CA . LYS C 3 209 ? 106.781 99.979 146.057 1.00 59.31 209 LYS A CA 1
ATOM 5748 C C . LYS C 3 209 ? 106.390 98.541 146.373 1.00 59.31 209 LYS A C 1
ATOM 5749 O O . LYS C 3 209 ? 106.161 98.194 147.537 1.00 59.31 209 LYS A O 1
ATOM 5755 N N . GLU C 3 210 ? 106.302 97.689 145.349 1.00 56.06 210 GLU A N 1
ATOM 5756 C CA . GLU C 3 210 ? 106.034 96.275 145.591 1.00 56.06 210 GLU A CA 1
ATOM 5757 C C . GLU C 3 210 ? 107.183 95.615 146.345 1.00 56.06 210 GLU A C 1
ATOM 5758 O O . GLU C 3 210 ? 106.955 94.809 147.254 1.00 56.06 210 GLU A O 1
ATOM 5764 N N . TYR C 3 211 ? 108.421 95.943 145.985 1.00 56.03 211 TYR A N 1
ATOM 5765 C CA . TYR C 3 211 ? 109.604 95.389 146.642 1.00 56.03 211 TYR A CA 1
ATOM 5766 C C . TYR C 3 211 ? 110.086 96.290 147.775 1.00 56.03 211 TYR A C 1
ATOM 5767 O O . TYR C 3 211 ? 111.251 96.677 147.831 1.00 56.03 211 TYR A O 1
ATOM 5776 N N . GLU C 3 212 ? 109.192 96.627 148.698 1.00 65.58 212 GLU A N 1
ATOM 5777 C CA . GLU C 3 212 ? 109.491 97.578 149.760 1.00 65.58 212 GLU A CA 1
ATOM 5778 C C . GLU C 3 212 ? 109.791 96.843 151.059 1.00 65.58 212 GLU A C 1
ATOM 5779 O O . GLU C 3 212 ? 109.025 95.967 151.476 1.00 65.58 212 GLU A O 1
ATOM 5785 N N . VAL C 3 213 ? 110.908 97.205 151.694 1.00 73.16 213 VAL A N 1
ATOM 5786 C CA . VAL C 3 213 ? 111.244 96.637 152.993 1.00 73.16 213 VAL A CA 1
ATOM 5787 C C . VAL C 3 213 ? 110.339 97.236 154.067 1.00 73.16 213 VAL A C 1
ATOM 5788 O O . VAL C 3 213 ? 109.773 98.325 153.915 1.00 73.16 213 VAL A O 1
ATOM 5792 N N . GLU C 3 214 ? 110.196 96.505 155.169 1.00 85.32 214 GLU A N 1
ATOM 5793 C CA . GLU C 3 214 ? 109.307 96.892 156.255 1.00 85.32 214 GLU A CA 1
ATOM 5794 C C . GLU C 3 214 ? 110.080 97.666 157.315 1.00 85.32 214 GLU A C 1
ATOM 5795 O O . GLU C 3 214 ? 111.104 97.190 157.816 1.00 85.32 214 GLU A O 1
ATOM 5801 N N . LYS C 3 215 ? 109.581 98.850 157.652 1.00 80.87 215 LYS A N 1
ATOM 5802 C CA . LYS C 3 215 ? 110.148 99.700 158.694 1.00 80.87 215 LYS A CA 1
ATOM 5803 C C . LYS C 3 215 ? 109.145 100.815 158.967 1.00 80.87 215 LYS A C 1
ATOM 5804 O O . LYS C 3 215 ? 108.053 100.846 158.391 1.00 80.87 215 LYS A O 1
ATOM 5810 N N . GLU C 3 216 ? 109.521 101.731 159.856 1.00 83.87 216 GLU A N 1
ATOM 5811 C CA . GLU C 3 216 ? 108.686 102.889 160.141 1.00 83.87 216 GLU A CA 1
ATOM 5812 C C . GLU C 3 216 ? 108.762 103.875 158.982 1.00 83.87 216 GLU A C 1
ATOM 5813 O O . GLU C 3 216 ? 109.820 104.050 158.370 1.00 83.87 216 GLU A O 1
ATOM 5819 N N . THR C 3 217 ? 107.634 104.507 158.670 1.00 76.42 217 THR A N 1
ATOM 5820 C CA . THR C 3 217 ? 107.548 105.426 157.543 1.00 76.42 217 THR A CA 1
ATOM 5821 C C . THR C 3 217 ? 107.539 106.862 158.055 1.00 76.42 217 THR A C 1
ATOM 5822 O O . THR C 3 217 ? 106.683 107.232 158.865 1.00 76.42 217 THR A O 1
ATOM 5826 N N . ILE C 3 218 ? 108.492 107.666 157.581 1.00 55.32 218 ILE A N 1
ATOM 5827 C CA . ILE C 3 218 ? 108.528 109.074 157.959 1.00 55.32 218 ILE A CA 1
ATOM 5828 C C . ILE C 3 218 ? 107.338 109.816 157.364 1.00 55.32 218 ILE A C 1
ATOM 5829 O O . ILE C 3 218 ? 106.828 110.775 157.955 1.00 55.32 218 ILE A O 1
ATOM 5834 N N . LEU C 3 219 ? 106.876 109.388 156.191 1.00 58.76 219 LEU A N 1
ATOM 5835 C CA . LEU C 3 219 ? 105.733 110.030 155.557 1.00 58.76 219 LEU A CA 1
ATOM 5836 C C . LEU C 3 219 ? 104.464 109.782 156.360 1.00 58.76 219 LEU A C 1
ATOM 5837 O O . LEU C 3 219 ? 104.274 108.708 156.938 1.00 58.76 219 LEU A O 1
ATOM 5842 N N . LEU C 3 220 ? 103.591 110.783 156.395 1.00 70.55 220 LEU A N 1
ATOM 5843 C CA . LEU C 3 220 ? 102.325 110.654 157.102 1.00 70.55 220 LEU A CA 1
ATOM 5844 C C . LEU C 3 220 ? 101.310 109.925 156.231 1.00 70.55 220 LEU A C 1
ATOM 5845 O O . LEU C 3 220 ? 101.235 110.156 155.020 1.00 70.55 220 LEU A O 1
ATOM 5850 N N . THR C 3 221 ? 100.545 109.032 156.847 1.00 82.37 221 THR A N 1
ATOM 5851 C CA . THR C 3 221 ? 99.553 108.270 156.106 1.00 82.37 221 THR A CA 1
ATOM 5852 C C . THR C 3 221 ? 98.409 109.183 155.675 1.00 82.37 221 THR A C 1
ATOM 5853 O O . THR C 3 221 ? 97.828 109.889 156.509 1.00 82.37 221 THR A O 1
ATOM 5857 N N . PRO C 3 222 ? 98.058 109.202 154.381 1.00 88.55 222 PRO A N 1
ATOM 5858 C CA . PRO C 3 222 ? 96.959 110.033 153.876 1.00 88.55 222 PRO A CA 1
ATOM 5859 C C . PRO C 3 222 ? 95.591 109.537 154.337 1.00 88.55 222 PRO A C 1
ATOM 5860 O O . PRO C 3 222 ? 95.501 108.421 154.847 1.00 88.55 222 PRO A O 1
ATOM 5864 N N . LYS D 4 429 ? 183.733 47.266 118.970 1.00 160.22 429 LYS C N 1
ATOM 5865 C CA . LYS D 4 429 ? 182.791 47.722 119.986 1.00 160.22 429 LYS C CA 1
ATOM 5866 C C . LYS D 4 429 ? 181.409 47.958 119.386 1.00 160.22 429 LYS C C 1
ATOM 5867 O O . LYS D 4 429 ? 181.245 48.775 118.480 1.00 160.22 429 LYS C O 1
ATOM 5873 N N . ASP D 4 430 ? 180.417 47.235 119.899 1.00 161.04 430 ASP C N 1
ATOM 5874 C CA . ASP D 4 430 ? 179.056 47.369 119.406 1.00 161.04 430 ASP C CA 1
ATOM 5875 C C . ASP D 4 430 ? 178.444 48.688 119.876 1.00 161.04 430 ASP C C 1
ATOM 5876 O O . ASP D 4 430 ? 178.929 49.334 120.809 1.00 161.04 430 ASP C O 1
ATOM 5881 N N . THR D 4 431 ? 177.361 49.086 119.204 1.00 165.52 431 THR C N 1
ATOM 5882 C CA . THR D 4 431 ? 176.669 50.318 119.570 1.00 165.52 431 THR C CA 1
ATOM 5883 C C . THR D 4 431 ? 176.096 50.240 120.980 1.00 165.52 431 THR C C 1
ATOM 5884 O O . THR D 4 431 ? 176.024 51.257 121.679 1.00 165.52 431 THR C O 1
ATOM 5888 N N . SER D 4 432 ? 175.691 49.044 121.416 1.00 163.02 432 SER C N 1
ATOM 5889 C CA . SER D 4 432 ? 175.185 48.884 122.775 1.00 163.02 432 SER C CA 1
ATOM 5890 C C . SER D 4 432 ? 176.262 49.200 123.805 1.00 163.02 432 SER C C 1
ATOM 5891 O O . SER D 4 432 ? 175.980 49.809 124.843 1.00 163.02 432 SER C O 1
ATOM 5894 N N . ILE D 4 433 ? 177.504 48.790 123.536 1.00 163.29 433 ILE C N 1
ATOM 5895 C CA . ILE D 4 433 ? 178.606 49.097 124.445 1.00 163.29 433 ILE C CA 1
ATOM 5896 C C . ILE D 4 433 ? 178.821 50.603 124.532 1.00 163.29 433 ILE C C 1
ATOM 5897 O O . ILE D 4 433 ? 179.030 51.155 125.620 1.00 163.29 433 ILE C O 1
ATOM 5902 N N . PHE D 4 434 ? 178.777 51.290 123.387 1.00 161.21 434 PHE C N 1
ATOM 5903 C CA . PHE D 4 434 ? 178.925 52.742 123.388 1.00 161.21 434 PHE C CA 1
ATOM 5904 C C . PHE D 4 434 ? 177.799 53.410 124.165 1.00 161.21 434 PHE C C 1
ATOM 5905 O O . PHE D 4 434 ? 178.035 54.357 124.924 1.00 161.21 434 PHE C O 1
ATOM 5913 N N . ALA D 4 435 ? 176.564 52.935 123.983 1.00 162.91 435 ALA C N 1
ATOM 5914 C CA . ALA D 4 435 ? 175.436 53.504 124.712 1.00 162.91 435 ALA C CA 1
ATOM 5915 C C . ALA D 4 435 ? 175.581 53.288 126.213 1.00 162.91 435 ALA C C 1
ATOM 5916 O O . ALA D 4 435 ? 175.297 54.192 127.007 1.00 162.91 435 ALA C O 1
ATOM 5918 N N . ILE D 4 436 ? 176.024 52.096 126.620 1.00 162.79 436 ILE C N 1
ATOM 5919 C CA . ILE D 4 436 ? 176.214 51.814 128.041 1.00 162.79 436 ILE C CA 1
ATOM 5920 C C . ILE D 4 436 ? 177.304 52.707 128.621 1.00 162.79 436 ILE C C 1
ATOM 5921 O O . ILE D 4 436 ? 177.157 53.256 129.721 1.00 162.79 436 ILE C O 1
ATOM 5926 N N . GLU D 4 437 ? 178.413 52.866 127.895 1.00 160.07 437 GLU C N 1
ATOM 5927 C CA . GLU D 4 437 ? 179.490 53.729 128.371 1.00 160.07 437 GLU C CA 1
ATOM 5928 C C . GLU D 4 437 ? 179.029 55.177 128.483 1.00 160.07 437 GLU C C 1
ATOM 5929 O O . GLU D 4 437 ? 179.357 55.869 129.455 1.00 160.07 437 GLU C O 1
ATOM 5935 N N . MET D 4 438 ? 178.266 55.653 127.496 1.00 160.81 438 MET C N 1
ATOM 5936 C CA . MET D 4 438 ? 177.765 57.022 127.543 1.00 160.81 438 MET C CA 1
ATOM 5937 C C . MET D 4 438 ? 176.805 57.217 128.709 1.00 160.81 438 MET C C 1
ATOM 5938 O O . MET D 4 438 ? 176.855 58.242 129.397 1.00 160.81 438 MET C O 1
ATOM 5943 N N . ASP D 4 439 ? 175.926 56.241 128.952 1.00 161.34 439 ASP C N 1
ATOM 5944 C CA . ASP D 4 439 ? 175.010 56.334 130.084 1.00 161.34 439 ASP C CA 1
ATOM 5945 C C . ASP D 4 439 ? 175.766 56.335 131.407 1.00 161.34 439 ASP C C 1
ATOM 5946 O O . ASP D 4 439 ? 175.413 57.076 132.332 1.00 161.34 439 ASP C O 1
ATOM 5951 N N . LYS D 4 440 ? 176.805 55.503 131.519 1.00 158.57 440 LYS C N 1
ATOM 5952 C CA . LYS D 4 440 ? 177.613 55.485 132.734 1.00 158.57 440 LYS C CA 1
ATOM 5953 C C . LYS D 4 440 ? 178.316 56.819 132.947 1.00 158.57 440 LYS C C 1
ATOM 5954 O O . LYS D 4 440 ? 178.398 57.314 134.078 1.00 158.57 440 LYS C O 1
ATOM 5960 N N . ALA D 4 441 ? 178.837 57.413 131.871 1.00 160.72 441 ALA C N 1
ATOM 5961 C CA . ALA D 4 441 ? 179.456 58.731 131.981 1.00 160.72 441 ALA C CA 1
ATOM 5962 C C . ALA D 4 441 ? 178.437 59.783 132.402 1.00 160.72 441 ALA C C 1
ATOM 5963 O O . ALA D 4 441 ? 178.744 60.670 133.208 1.00 160.72 441 ALA C O 1
ATOM 5965 N N . LEU D 4 442 ? 177.220 59.705 131.857 1.00 160.71 442 LEU C N 1
ATOM 5966 C CA . LEU D 4 442 ? 176.171 60.648 132.235 1.00 160.71 442 LEU C CA 1
ATOM 5967 C C . LEU D 4 442 ? 175.805 60.507 133.707 1.00 160.71 442 LEU C C 1
ATOM 5968 O O . LEU D 4 442 ? 175.580 61.509 134.396 1.00 160.71 442 LEU C O 1
ATOM 5973 N N . LYS D 4 443 ? 175.738 59.270 134.207 1.00 159.94 443 LYS C N 1
ATOM 5974 C CA . LYS D 4 443 ? 175.406 59.050 135.610 1.00 159.94 443 LYS C CA 1
ATOM 5975 C C . LYS D 4 443 ? 176.438 59.661 136.549 1.00 159.94 443 LYS C C 1
ATOM 5976 O O . LYS D 4 443 ? 176.132 59.890 137.725 1.00 159.94 443 LYS C O 1
ATOM 5982 N N . ASN D 4 444 ? 177.646 59.929 136.061 1.00 160.38 444 ASN C N 1
ATOM 5983 C CA . ASN D 4 444 ? 178.671 60.626 136.825 1.00 160.38 444 ASN C CA 1
ATOM 5984 C C . ASN D 4 444 ? 178.687 62.124 136.546 1.00 160.38 444 ASN C C 1
ATOM 5985 O O . ASN D 4 444 ? 179.643 62.803 136.935 1.00 160.38 444 ASN C O 1
ATOM 5990 N N . HIS D 4 445 ? 177.660 62.643 135.869 1.00 159.28 445 HIS C N 1
ATOM 5991 C CA . HIS D 4 445 ? 177.524 64.055 135.520 1.00 159.28 445 HIS C CA 1
ATOM 5992 C C . HIS D 4 445 ? 178.639 64.546 134.604 1.00 159.28 445 HIS C C 1
ATOM 5993 O O . HIS D 4 445 ? 178.944 65.743 134.587 1.00 159.28 445 HIS C O 1
ATOM 6000 N N . ASP D 4 446 ? 179.256 63.647 133.838 1.00 159.59 446 ASP C N 1
ATOM 6001 C CA . ASP D 4 446 ? 180.301 64.026 132.886 1.00 159.59 446 ASP C CA 1
ATOM 6002 C C . ASP D 4 446 ? 179.698 64.108 131.482 1.00 159.59 446 ASP C C 1
ATOM 6003 O O . ASP D 4 446 ? 179.820 63.204 130.653 1.00 159.59 446 ASP C O 1
ATOM 6008 N N . THR D 4 447 ? 179.024 65.233 131.233 1.00 158.37 447 THR C N 1
ATOM 6009 C CA . THR D 4 447 ? 178.350 65.430 129.952 1.00 158.37 447 THR C CA 1
ATOM 6010 C C . THR D 4 447 ? 179.347 65.516 128.802 1.00 158.37 447 THR C C 1
ATOM 6011 O O . THR D 4 447 ? 179.087 65.004 127.707 1.00 158.37 447 THR C O 1
ATOM 6015 N N . LEU D 4 448 ? 180.487 66.176 129.026 1.00 158.36 448 LEU C N 1
ATOM 6016 C CA . LEU D 4 448 ? 181.483 66.310 127.968 1.00 158.36 448 LEU C CA 1
ATOM 6017 C C . LEU D 4 448 ? 182.042 64.953 127.557 1.00 158.36 448 LEU C C 1
ATOM 6018 O O . LEU D 4 448 ? 182.238 64.689 126.364 1.00 158.36 448 LEU C O 1
ATOM 6023 N N . GLU D 4 449 ? 182.306 64.079 128.531 1.00 157.90 449 GLU C N 1
ATOM 6024 C CA . GLU D 4 449 ? 182.779 62.736 128.209 1.00 157.90 449 GLU C CA 1
ATOM 6025 C C . GLU D 4 449 ? 181.727 61.956 127.431 1.00 157.90 449 GLU C C 1
ATOM 6026 O O . GLU D 4 449 ? 182.058 61.211 126.501 1.00 157.90 449 GLU C O 1
ATOM 6032 N N . ALA D 4 450 ? 180.454 62.109 127.802 1.00 161.31 450 ALA C N 1
ATOM 6033 C CA . ALA D 4 450 ? 179.383 61.441 127.070 1.00 161.31 450 ALA C CA 1
ATOM 6034 C C . ALA D 4 450 ? 179.308 61.932 125.630 1.00 161.31 450 ALA C C 1
ATOM 6035 O O . ALA D 4 450 ? 179.127 61.135 124.702 1.00 161.31 450 ALA C O 1
ATOM 6037 N N . LEU D 4 451 ? 179.439 63.245 125.426 1.00 160.86 451 LEU C N 1
ATOM 6038 C CA . LEU D 4 451 ? 179.440 63.787 124.070 1.00 160.86 451 LEU C CA 1
ATOM 6039 C C . LEU D 4 451 ? 180.632 63.273 123.273 1.00 160.86 451 LEU C C 1
ATOM 6040 O O . LEU D 4 451 ? 180.504 62.956 122.084 1.00 160.86 451 LEU C O 1
ATOM 6045 N N . SER D 4 452 ? 181.803 63.195 123.910 1.00 160.05 452 SER C N 1
ATOM 6046 C CA . SER D 4 452 ? 182.979 62.664 123.230 1.00 160.05 452 SER C CA 1
ATOM 6047 C C . SER D 4 452 ? 182.773 61.208 122.834 1.00 160.05 452 SER C C 1
ATOM 6048 O O . SER D 4 452 ? 183.148 60.799 121.729 1.00 160.05 452 SER C O 1
ATOM 6051 N N . ILE D 4 453 ? 182.171 60.413 123.721 1.00 162.72 453 ILE C N 1
ATOM 6052 C CA . ILE D 4 453 ? 181.893 59.014 123.407 1.00 162.72 453 ILE C CA 1
ATOM 6053 C C . ILE D 4 453 ? 180.904 58.911 122.253 1.00 162.72 453 ILE C C 1
ATOM 6054 O O . ILE D 4 453 ? 181.054 58.070 121.359 1.00 162.72 453 ILE C O 1
ATOM 6059 N N . PHE D 4 454 ? 179.874 59.761 122.255 1.00 162.70 454 PHE C N 1
ATOM 6060 C CA . PHE D 4 454 ? 178.888 59.747 121.178 1.00 162.70 454 PHE C CA 1
ATOM 6061 C C . PHE D 4 454 ? 179.527 60.099 119.838 1.00 162.70 454 PHE C C 1
ATOM 6062 O O . PHE D 4 454 ? 179.280 59.433 118.822 1.00 162.70 454 PHE C O 1
ATOM 6070 N N . TYR D 4 455 ? 180.369 61.136 119.820 1.00 162.51 455 TYR C N 1
ATOM 6071 C CA . TYR D 4 455 ? 181.032 61.528 118.580 1.00 162.51 455 TYR C CA 1
ATOM 6072 C C . TYR D 4 455 ? 182.020 60.464 118.118 1.00 162.51 455 TYR C C 1
ATOM 6073 O O . TYR D 4 455 ? 182.166 60.230 116.913 1.00 162.51 455 TYR C O 1
ATOM 6082 N N . GLU D 4 456 ? 182.713 59.812 119.056 1.00 164.87 456 GLU C N 1
ATOM 6083 C CA . GLU D 4 456 ? 183.601 58.714 118.688 1.00 164.87 456 GLU C CA 1
ATOM 6084 C C . GLU D 4 456 ? 182.826 57.541 118.104 1.00 164.87 456 GLU C C 1
ATOM 6085 O O . GLU D 4 456 ? 183.273 56.925 117.130 1.00 164.87 456 GLU C O 1
ATOM 6091 N N . SER D 4 457 ? 181.666 57.220 118.683 1.00 167.34 457 SER C N 1
ATOM 6092 C CA . SER D 4 457 ? 180.830 56.155 118.138 1.00 167.34 457 SER C CA 1
ATOM 6093 C C . SER D 4 457 ? 180.362 56.497 116.732 1.00 167.34 457 SER C C 1
ATOM 6094 O O . SER D 4 457 ? 180.285 55.620 115.863 1.00 167.34 457 SER C O 1
ATOM 6097 N N . PHE D 4 458 ? 180.033 57.769 116.490 1.00 165.92 458 PHE C N 1
ATOM 6098 C CA . PHE D 4 458 ? 179.756 58.200 115.122 1.00 165.92 458 PHE C CA 1
ATOM 6099 C C . PHE D 4 458 ? 180.976 58.011 114.226 1.00 165.92 458 PHE C C 1
ATOM 6100 O O . PHE D 4 458 ? 180.849 57.578 113.075 1.00 165.92 458 PHE C O 1
ATOM 6108 N N . GLU D 4 459 ? 182.166 58.334 114.737 1.00 166.84 459 GLU C N 1
ATOM 6109 C CA . GLU D 4 459 ? 183.381 58.199 113.940 1.00 166.84 459 GLU C CA 1
ATOM 6110 C C . GLU D 4 459 ? 183.742 56.739 113.697 1.00 166.84 459 GLU C C 1
ATOM 6111 O O . GLU D 4 459 ? 184.371 56.417 112.683 1.00 166.84 459 GLU C O 1
ATOM 6117 N N . GLN D 4 460 ? 183.359 55.845 114.606 1.00 166.37 460 GLN C N 1
ATOM 6118 C CA . GLN D 4 460 ? 183.694 54.432 114.495 1.00 166.37 460 GLN C CA 1
ATOM 6119 C C . GLN D 4 460 ? 182.698 53.647 113.651 1.00 166.37 460 GLN C C 1
ATOM 6120 O O . GLN D 4 460 ? 182.847 52.428 113.519 1.00 166.37 460 GLN C O 1
ATOM 6126 N N . GLY D 4 461 ? 181.694 54.308 113.080 1.00 166.37 461 GLY C N 1
ATOM 6127 C CA . GLY D 4 461 ? 180.732 53.621 112.243 1.00 166.37 461 GLY C CA 1
ATOM 6128 C C . GLY D 4 461 ? 179.659 52.863 112.986 1.00 166.37 461 GLY C C 1
ATOM 6129 O O . GLY D 4 461 ? 179.010 51.995 112.394 1.00 166.37 461 GLY C O 1
ATOM 6130 N N . ALA D 4 462 ? 179.454 53.156 114.268 1.00 166.78 462 ALA C N 1
ATOM 6131 C CA . ALA D 4 462 ? 178.400 52.494 115.024 1.00 166.78 462 ALA C CA 1
ATOM 6132 C C . ALA D 4 462 ? 177.032 52.864 114.465 1.00 166.78 462 ALA C C 1
ATOM 6133 O O . ALA D 4 462 ? 176.788 54.011 114.081 1.00 166.78 462 ALA C O 1
ATOM 6135 N N . GLN D 4 463 ? 176.138 51.882 114.420 1.00 167.62 463 GLN C N 1
ATOM 6136 C CA . GLN D 4 463 ? 174.805 52.059 113.862 1.00 167.62 463 GLN C CA 1
ATOM 6137 C C . GLN D 4 463 ? 173.798 52.250 114.989 1.00 167.62 463 GLN C C 1
ATOM 6138 O O . GLN D 4 463 ? 173.698 51.409 115.888 1.00 167.62 463 GLN C O 1
ATOM 6144 N N . TRP D 4 464 ? 173.053 53.349 114.931 1.00 165.34 464 TRP C N 1
ATOM 6145 C CA . TRP D 4 464 ? 172.051 53.682 115.933 1.00 165.34 464 TRP C CA 1
ATOM 6146 C C . TRP D 4 464 ? 170.666 53.410 115.365 1.00 165.34 464 TRP C C 1
ATOM 6147 O O . TRP D 4 464 ? 170.335 53.882 114.271 1.00 165.34 464 TRP C O 1
ATOM 6158 N N . GLU D 4 465 ? 169.862 52.653 116.107 1.00 166.72 465 GLU C N 1
ATOM 6159 C CA . GLU D 4 465 ? 168.538 52.266 115.645 1.00 166.72 465 GLU C CA 1
ATOM 6160 C C . GLU D 4 465 ? 167.593 52.191 116.835 1.00 166.72 465 GLU C C 1
ATOM 6161 O O . GLU D 4 465 ? 167.969 52.481 117.974 1.00 166.72 465 GLU C O 1
ATOM 6167 N N . ASN D 4 466 ? 166.353 51.796 116.552 1.00 163.35 466 ASN C N 1
ATOM 6168 C CA . ASN D 4 466 ? 165.314 51.731 117.571 1.00 163.35 466 ASN C CA 1
ATOM 6169 C C . ASN D 4 466 ? 165.508 50.520 118.477 1.00 163.35 466 ASN C C 1
ATOM 6170 O O . ASN D 4 466 ? 164.997 49.433 118.190 1.00 163.35 466 ASN C O 1
ATOM 6175 N N . LYS D 4 467 ? 166.245 50.700 119.573 1.00 163.30 467 LYS C N 1
ATOM 6176 C CA . LYS D 4 467 ? 166.425 49.654 120.569 1.00 163.30 467 LYS C CA 1
ATOM 6177 C C . LYS D 4 467 ? 166.309 50.278 121.952 1.00 163.30 467 LYS C C 1
ATOM 6178 O O . LYS D 4 467 ? 166.689 51.432 122.164 1.00 163.30 467 LYS C O 1
ATOM 6184 N N . ARG D 4 468 ? 165.810 49.478 122.899 1.00 163.32 468 ARG C N 1
ATOM 6185 C CA . ARG D 4 468 ? 165.357 50.005 124.186 1.00 163.32 468 ARG C CA 1
ATOM 6186 C C . ARG D 4 468 ? 166.449 50.804 124.889 1.00 163.32 468 ARG C C 1
ATOM 6187 O O . ARG D 4 468 ? 166.186 51.869 125.460 1.00 163.32 468 ARG C O 1
ATOM 6195 N N . LEU D 4 469 ? 167.685 50.304 124.860 1.00 162.63 469 LEU C N 1
ATOM 6196 C CA . LEU D 4 469 ? 168.779 50.990 125.538 1.00 162.63 469 LEU C CA 1
ATOM 6197 C C . LEU D 4 469 ? 169.062 52.349 124.904 1.00 162.63 469 LEU C C 1
ATOM 6198 O O . LEU D 4 469 ? 169.323 53.332 125.610 1.00 162.63 469 LEU C O 1
ATOM 6203 N N . HIS D 4 470 ? 169.008 52.423 123.571 1.00 162.77 470 HIS C N 1
ATOM 6204 C CA . HIS D 4 470 ? 169.478 53.615 122.870 1.00 162.77 470 HIS C CA 1
ATOM 6205 C C . HIS D 4 470 ? 168.607 54.835 123.157 1.00 162.77 470 HIS C C 1
ATOM 6206 O O . HIS D 4 470 ? 169.132 55.949 123.293 1.00 162.77 470 HIS C O 1
ATOM 6213 N N . MET D 4 471 ? 167.280 54.663 123.217 1.00 160.65 471 MET C N 1
ATOM 6214 C CA . MET D 4 471 ? 166.418 55.811 123.490 1.00 160.65 471 MET C CA 1
ATOM 6215 C C . MET D 4 471 ? 166.769 56.448 124.825 1.00 160.65 471 MET C C 1
ATOM 6216 O O . MET D 4 471 ? 166.969 57.664 124.910 1.00 160.65 471 MET C O 1
ATOM 6221 N N . GLU D 4 472 ? 166.865 55.633 125.879 1.00 157.98 472 GLU C N 1
ATOM 6222 C CA . GLU D 4 472 ? 167.279 56.152 127.177 1.00 157.98 472 GLU C CA 1
ATOM 6223 C C . GLU D 4 472 ? 168.674 56.755 127.102 1.00 157.98 472 GLU C C 1
ATOM 6224 O O . GLU D 4 472 ? 168.956 57.770 127.751 1.00 157.98 472 GLU C O 1
ATOM 6230 N N . ALA D 4 473 ? 169.553 56.156 126.294 1.00 160.10 473 ALA C N 1
ATOM 6231 C CA . ALA D 4 473 ? 170.914 56.663 126.159 1.00 160.10 473 ALA C CA 1
ATOM 6232 C C . ALA D 4 473 ? 170.920 58.110 125.677 1.00 160.10 473 ALA C C 1
ATOM 6233 O O . ALA D 4 473 ? 171.385 59.014 126.386 1.00 160.10 473 ALA C O 1
ATOM 6235 N N . MET D 4 474 ? 170.395 58.360 124.472 1.00 156.88 474 MET C N 1
ATOM 6236 C CA . MET D 4 474 ? 170.495 59.742 124.008 1.00 156.88 474 MET C CA 1
ATOM 6237 C C . MET D 4 474 ? 169.497 60.652 124.711 1.00 156.88 474 MET C C 1
ATOM 6238 O O . MET D 4 474 ? 169.692 61.869 124.705 1.00 156.88 474 MET C O 1
ATOM 6243 N N . THR D 4 475 ? 168.464 60.101 125.354 1.00 158.10 475 THR C N 1
ATOM 6244 C CA . THR D 4 475 ? 167.588 60.931 126.172 1.00 158.10 475 THR C CA 1
ATOM 6245 C C . THR D 4 475 ? 168.347 61.505 127.360 1.00 158.10 475 THR C C 1
ATOM 6246 O O . THR D 4 475 ? 168.283 62.710 127.628 1.00 158.10 475 THR C O 1
ATOM 6250 N N . GLU D 4 476 ? 169.088 60.655 128.075 1.00 153.51 476 GLU C N 1
ATOM 6251 C CA . GLU D 4 476 ? 169.906 61.143 129.179 1.00 153.51 476 GLU C CA 1
ATOM 6252 C C . GLU D 4 476 ? 171.009 62.064 128.674 1.00 153.51 476 GLU C C 1
ATOM 6253 O O . GLU D 4 476 ? 171.360 63.048 129.338 1.00 153.51 476 GLU C O 1
ATOM 6259 N N . LEU D 4 477 ? 171.565 61.762 127.497 1.00 157.19 477 LEU C N 1
ATOM 6260 C CA . LEU D 4 477 ? 172.569 62.647 126.911 1.00 157.19 477 LEU C CA 1
ATOM 6261 C C . LEU D 4 477 ? 172.003 64.044 126.681 1.00 157.19 477 LEU C C 1
ATOM 6262 O O . LEU D 4 477 ? 172.616 65.048 127.064 1.00 157.19 477 LEU C O 1
ATOM 6267 N N . LEU D 4 478 ? 170.820 64.124 126.065 1.00 156.40 478 LEU C N 1
ATOM 6268 C CA . LEU D 4 478 ? 170.181 65.413 125.825 1.00 156.40 478 LEU C CA 1
ATOM 6269 C C . LEU D 4 478 ? 169.833 66.109 127.133 1.00 156.40 478 LEU C C 1
ATOM 6270 O O . LEU D 4 478 ? 169.984 67.330 127.253 1.00 156.40 478 LEU C O 1
ATOM 6275 N N . ILE D 4 479 ? 169.357 65.349 128.123 1.00 153.06 479 ILE C N 1
ATOM 6276 C CA . ILE D 4 479 ? 168.990 65.937 129.409 1.00 153.06 479 ILE C CA 1
ATOM 6277 C C . ILE D 4 479 ? 170.203 66.590 130.058 1.00 153.06 479 ILE C C 1
ATOM 6278 O O . ILE D 4 479 ? 170.148 67.739 130.513 1.00 153.06 479 ILE C O 1
ATOM 6283 N N . GLN D 4 480 ? 171.327 65.872 130.089 1.00 157.69 480 GLN C N 1
ATOM 6284 C CA . GLN D 4 480 ? 172.514 66.406 130.747 1.00 157.69 480 GLN C CA 1
ATOM 6285 C C . GLN D 4 480 ? 173.135 67.541 129.943 1.00 157.69 480 GLN C C 1
ATOM 6286 O O . GLN D 4 480 ? 173.709 68.472 130.521 1.00 157.69 480 GLN C O 1
ATOM 6292 N N . TYR D 4 481 ? 173.040 67.488 128.611 1.00 153.87 481 TYR C N 1
ATOM 6293 C CA . TYR D 4 481 ? 173.537 68.600 127.808 1.00 153.87 481 TYR C CA 1
ATOM 6294 C C . TYR D 4 481 ? 172.695 69.851 128.027 1.00 153.87 481 TYR C C 1
ATOM 6295 O O . TYR D 4 481 ? 173.227 70.966 128.085 1.00 153.87 481 TYR C O 1
ATOM 6304 N N . ALA D 4 482 ? 171.376 69.685 128.149 1.00 153.53 482 ALA C N 1
ATOM 6305 C CA . ALA D 4 482 ? 170.515 70.810 128.491 1.00 153.53 482 ALA C CA 1
ATOM 6306 C C . ALA D 4 482 ? 170.755 71.278 129.919 1.00 153.53 482 ALA C C 1
ATOM 6307 O O . ALA D 4 482 ? 170.452 72.428 130.256 1.00 153.53 482 ALA C O 1
ATOM 6309 N N . GLY D 4 483 ? 171.298 70.409 130.768 1.00 153.34 483 GLY C N 1
ATOM 6310 C CA . GLY D 4 483 ? 171.608 70.778 132.132 1.00 153.34 483 GLY C CA 1
ATOM 6311 C C . GLY D 4 483 ? 172.859 71.604 132.316 1.00 153.34 483 GLY C C 1
ATOM 6312 O O . GLY D 4 483 ? 173.193 71.959 133.450 1.00 153.34 483 GLY C O 1
ATOM 6313 N N . LEU D 4 484 ? 173.566 71.924 131.236 1.00 151.39 484 LEU C N 1
ATOM 6314 C CA . LEU D 4 484 ? 174.776 72.731 131.296 1.00 151.39 484 LEU C CA 1
ATOM 6315 C C . LEU D 4 484 ? 174.433 74.185 131.000 1.00 151.39 484 LEU C C 1
ATOM 6316 O O . LEU D 4 484 ? 173.753 74.480 130.012 1.00 151.39 484 LEU C O 1
ATOM 6321 N N . ASN D 4 485 ? 174.906 75.089 131.861 1.00 152.92 485 ASN C N 1
ATOM 6322 C CA . ASN D 4 485 ? 174.589 76.505 131.699 1.00 152.92 485 ASN C CA 1
ATOM 6323 C C . ASN D 4 485 ? 175.290 77.101 130.485 1.00 152.92 485 ASN C C 1
ATOM 6324 O O . ASN D 4 485 ? 174.713 77.933 129.775 1.00 152.92 485 ASN C O 1
ATOM 6329 N N . ASP D 4 486 ? 176.532 76.690 130.228 1.00 152.32 486 ASP C N 1
ATOM 6330 C CA . ASP D 4 486 ? 177.313 77.261 129.138 1.00 152.32 486 ASP C CA 1
ATOM 6331 C C . ASP D 4 486 ? 176.916 76.724 127.769 1.00 152.32 486 ASP C C 1
ATOM 6332 O O . ASP D 4 486 ? 177.412 77.231 126.757 1.00 152.32 486 ASP C O 1
ATOM 6337 N N . THR D 4 487 ? 176.048 75.718 127.712 1.00 153.01 487 THR C N 1
ATOM 6338 C CA . THR D 4 487 ? 175.640 75.149 126.435 1.00 153.01 487 THR C CA 1
ATOM 6339 C C . THR D 4 487 ? 174.812 76.154 125.639 1.00 153.01 487 THR C C 1
ATOM 6340 O O . THR D 4 487 ? 173.902 76.795 126.172 1.00 153.01 487 THR C O 1
ATOM 6344 N N . SER D 4 488 ? 175.135 76.288 124.356 1.00 149.32 488 SER C N 1
ATOM 6345 C CA . SER D 4 488 ? 174.454 77.225 123.477 1.00 149.32 488 SER C CA 1
ATOM 6346 C C . SER D 4 488 ? 173.230 76.579 122.835 1.00 149.32 488 SER C C 1
ATOM 6347 O O . SER D 4 488 ? 173.106 75.354 122.760 1.00 149.32 488 SER C O 1
ATOM 6350 N N . VAL D 4 489 ? 172.316 77.433 122.368 1.00 148.09 489 VAL C N 1
ATOM 6351 C CA . VAL D 4 489 ? 171.089 76.950 121.742 1.00 148.09 489 VAL C CA 1
ATOM 6352 C C . VAL D 4 489 ? 171.391 76.282 120.406 1.00 148.09 489 VAL C C 1
ATOM 6353 O O . VAL D 4 489 ? 170.758 75.285 120.037 1.00 148.09 489 VAL C O 1
ATOM 6357 N N . ALA D 4 490 ? 172.356 76.823 119.657 1.00 147.47 490 ALA C N 1
ATOM 6358 C CA . ALA D 4 490 ? 172.688 76.260 118.351 1.00 147.47 490 ALA C CA 1
ATOM 6359 C C . ALA D 4 490 ? 173.205 74.833 118.476 1.00 147.47 490 ALA C C 1
ATOM 6360 O O . ALA D 4 490 ? 172.865 73.967 117.661 1.00 147.47 490 ALA C O 1
ATOM 6362 N N . ASP D 4 491 ? 174.035 74.569 119.487 1.00 148.16 491 ASP C N 1
ATOM 6363 C CA . ASP D 4 491 ? 174.526 73.212 119.704 1.00 148.16 491 ASP C CA 1
ATOM 6364 C C . ASP D 4 491 ? 173.387 72.266 120.063 1.00 148.16 491 ASP C C 1
ATOM 6365 O O . ASP D 4 491 ? 173.365 71.112 119.617 1.00 148.16 491 ASP C O 1
ATOM 6370 N N . ILE D 4 492 ? 172.434 72.735 120.873 1.00 149.47 492 ILE C N 1
ATOM 6371 C CA . ILE D 4 492 ? 171.271 71.918 121.209 1.00 149.47 492 ILE C CA 1
ATOM 6372 C C . ILE D 4 492 ? 170.478 71.583 119.954 1.00 149.47 492 ILE C C 1
ATOM 6373 O O . ILE D 4 492 ? 170.056 70.437 119.753 1.00 149.47 492 ILE C O 1
ATOM 6378 N N . LEU D 4 493 ? 170.259 72.579 119.092 1.00 147.08 493 LEU C N 1
ATOM 6379 C CA . LEU D 4 493 ? 169.521 72.339 117.856 1.00 147.08 493 LEU C CA 1
ATOM 6380 C C . LEU D 4 493 ? 170.258 71.357 116.955 1.00 147.08 493 LEU C C 1
ATOM 6381 O O . LEU D 4 493 ? 169.639 70.477 116.346 1.00 147.08 493 LEU C O 1
ATOM 6386 N N . GLN D 4 494 ? 171.583 71.492 116.857 1.00 149.19 494 GLN C N 1
ATOM 6387 C CA . GLN D 4 494 ? 172.364 70.569 116.037 1.00 149.19 494 GLN C CA 1
ATOM 6388 C C . GLN D 4 494 ? 172.282 69.145 116.574 1.00 149.19 494 GLN C C 1
ATOM 6389 O O . GLN D 4 494 ? 172.122 68.190 115.803 1.00 149.19 494 GLN C O 1
ATOM 6395 N N . LEU D 4 495 ? 172.388 68.983 117.896 1.00 151.83 495 LEU C N 1
ATOM 6396 C CA . LEU D 4 495 ? 172.292 67.652 118.488 1.00 151.83 495 LEU C CA 1
ATOM 6397 C C . LEU D 4 495 ? 170.909 67.051 118.271 1.00 151.83 495 LEU C C 1
ATOM 6398 O O . LEU D 4 495 ? 170.780 65.858 117.968 1.00 151.83 495 LEU C O 1
ATOM 6403 N N . VAL D 4 496 ? 169.860 67.864 118.421 1.00 151.40 496 VAL C N 1
ATOM 6404 C CA . VAL D 4 496 ? 168.501 67.379 118.197 1.00 151.40 496 VAL C CA 1
ATOM 6405 C C . VAL D 4 496 ? 168.320 66.956 116.745 1.00 151.40 496 VAL C C 1
ATOM 6406 O O . VAL D 4 496 ? 167.710 65.919 116.457 1.00 151.40 496 VAL C O 1
ATOM 6410 N N . GLN D 4 497 ? 168.842 67.752 115.808 1.00 151.27 497 GLN C N 1
ATOM 6411 C CA . GLN D 4 497 ? 168.743 67.401 114.395 1.00 151.27 497 GLN C CA 1
ATOM 6412 C C . GLN D 4 497 ? 169.489 66.108 114.092 1.00 151.27 497 GLN C C 1
ATOM 6413 O O . GLN D 4 497 ? 169.015 65.279 113.307 1.00 151.27 497 GLN C O 1
ATOM 6419 N N . ARG D 4 498 ? 170.665 65.923 114.697 1.00 152.13 498 ARG C N 1
ATOM 6420 C CA . ARG D 4 498 ? 171.412 64.685 114.497 1.00 152.13 498 ARG C CA 1
ATOM 6421 C C . ARG D 4 498 ? 170.657 63.485 115.057 1.00 152.13 498 ARG C C 1
ATOM 6422 O O . ARG D 4 498 ? 170.650 62.407 114.451 1.00 152.13 498 ARG C O 1
ATOM 6430 N N . ILE D 4 499 ? 170.020 63.652 116.217 1.00 155.34 499 ILE C N 1
ATOM 6431 C CA . ILE D 4 499 ? 169.338 62.538 116.869 1.00 155.34 499 ILE C CA 1
ATOM 6432 C C . ILE D 4 499 ? 168.000 62.203 116.214 1.00 155.34 499 ILE C C 1
ATOM 6433 O O . ILE D 4 499 ? 167.581 61.038 116.240 1.00 155.34 499 ILE C O 1
ATOM 6438 N N . GLU D 4 500 ? 167.341 63.184 115.591 1.00 154.53 500 GLU C N 1
ATOM 6439 C CA . GLU D 4 500 ? 165.991 62.977 115.065 1.00 154.53 500 GLU C CA 1
ATOM 6440 C C . GLU D 4 500 ? 165.858 61.777 114.132 1.00 154.53 500 GLU C C 1
ATOM 6441 O O . GLU D 4 500 ? 164.882 61.021 114.281 1.00 154.53 500 GLU C O 1
ATOM 6447 N N . PRO D 4 501 ? 166.752 61.543 113.159 1.00 155.19 501 PRO C N 1
ATOM 6448 C CA . PRO D 4 501 ? 166.562 60.368 112.286 1.00 155.19 501 PRO C CA 1
ATOM 6449 C C . PRO D 4 501 ? 166.543 59.047 113.036 1.00 155.19 501 PRO C C 1
ATOM 6450 O O . PRO D 4 501 ? 165.832 58.120 112.628 1.00 155.19 501 PRO C O 1
ATOM 6454 N N . ILE D 4 502 ? 167.311 58.931 114.123 1.00 158.67 502 ILE C N 1
ATOM 6455 C CA . ILE D 4 502 ? 167.323 57.695 114.896 1.00 158.67 502 ILE C CA 1
ATOM 6456 C C . ILE D 4 502 ? 165.983 57.432 115.569 1.00 158.67 502 ILE C C 1
ATOM 6457 O O . ILE D 4 502 ? 165.502 56.293 115.560 1.00 158.67 502 ILE C O 1
ATOM 6462 N N . CYS D 4 503 ? 165.362 58.455 116.148 1.00 156.95 503 CYS C N 1
ATOM 6463 C CA . CYS D 4 503 ? 164.096 58.300 116.846 1.00 156.95 503 CYS C CA 1
ATOM 6464 C C . CYS D 4 503 ? 162.956 58.082 115.858 1.00 156.95 503 CYS C C 1
ATOM 6465 O O . CYS D 4 503 ? 162.944 58.640 114.757 1.00 156.95 503 CYS C O 1
ATOM 6468 N N . ALA D 4 504 ? 161.992 57.260 116.267 1.00 156.58 504 ALA C N 1
ATOM 6469 C CA . ALA D 4 504 ? 160.843 56.969 115.421 1.00 156.58 504 ALA C CA 1
ATOM 6470 C C . ALA D 4 504 ? 159.893 58.160 115.390 1.00 156.58 504 ALA C C 1
ATOM 6471 O O . ALA D 4 504 ? 159.566 58.735 116.433 1.00 156.58 504 ALA C O 1
ATOM 6473 N N . GLN D 4 505 ? 159.455 58.530 114.187 1.00 152.97 505 GLN C N 1
ATOM 6474 C CA . GLN D 4 505 ? 158.534 59.636 113.937 1.00 152.97 505 GLN C CA 1
ATOM 6475 C C . GLN D 4 505 ? 159.053 60.972 114.454 1.00 152.97 505 GLN C C 1
ATOM 6476 O O . GLN D 4 505 ? 158.272 61.921 114.596 1.00 152.97 505 GLN C O 1
ATOM 6482 N N . GLY D 4 506 ? 160.351 61.078 114.732 1.00 152.96 506 GLY C N 1
ATOM 6483 C CA . GLY D 4 506 ? 160.896 62.301 115.294 1.00 152.96 506 GLY C CA 1
ATOM 6484 C C . GLY D 4 506 ? 160.319 62.663 116.643 1.00 152.96 506 GLY C C 1
ATOM 6485 O O . GLY D 4 506 ? 160.145 63.850 116.940 1.00 152.96 506 GLY C O 1
ATOM 6486 N N . ARG D 4 507 ? 160.017 61.668 117.472 1.00 152.40 507 ARG C N 1
ATOM 6487 C CA . ARG D 4 507 ? 159.404 61.878 118.781 1.00 152.40 507 ARG C CA 1
ATOM 6488 C C . ARG D 4 507 ? 160.356 61.336 119.842 1.00 152.40 507 ARG C C 1
ATOM 6489 O O . ARG D 4 507 ? 160.423 60.124 120.070 1.00 152.40 507 ARG C O 1
ATOM 6497 N N . ILE D 4 508 ? 161.090 62.236 120.487 1.00 150.43 508 ILE C N 1
ATOM 6498 C CA . ILE D 4 508 ? 162.010 61.865 121.559 1.00 150.43 508 ILE C CA 1
ATOM 6499 C C . ILE D 4 508 ? 161.194 61.428 122.770 1.00 150.43 508 ILE C C 1
ATOM 6500 O O . ILE D 4 508 ? 160.032 61.835 122.909 1.00 150.43 508 ILE C O 1
ATOM 6505 N N . PRO D 4 509 ? 161.748 60.594 123.661 1.00 151.52 509 PRO C N 1
ATOM 6506 C CA . PRO D 4 509 ? 161.000 60.191 124.860 1.00 151.52 509 PRO C CA 1
ATOM 6507 C C . PRO D 4 509 ? 160.607 61.372 125.734 1.00 151.52 509 PRO C C 1
ATOM 6508 O O . PRO D 4 509 ? 161.229 62.437 125.674 1.00 151.52 509 PRO C O 1
ATOM 6512 N N . TYR D 4 510 ? 159.565 61.184 126.548 1.00 147.06 510 TYR C N 1
ATOM 6513 C CA . TYR D 4 510 ? 158.981 62.297 127.290 1.00 1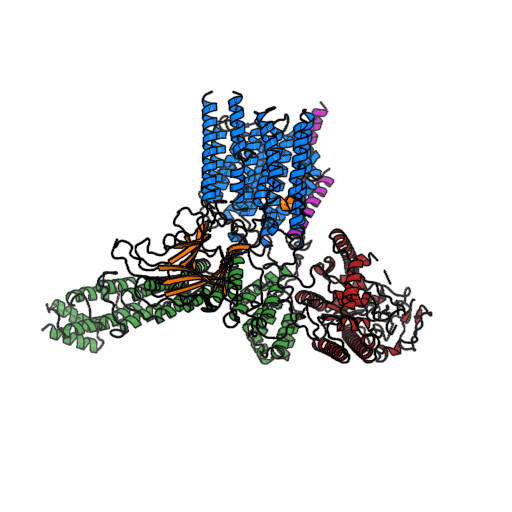47.06 510 TYR C CA 1
ATOM 6514 C C . TYR D 4 510 ? 159.959 62.904 128.290 1.00 147.06 510 TYR C C 1
ATOM 6515 O O . TYR D 4 510 ? 159.843 64.089 128.618 1.00 147.06 510 TYR C O 1
ATOM 6524 N N . SER D 4 511 ? 160.919 62.120 128.786 1.00 146.34 511 SER C N 1
ATOM 6525 C CA . SER D 4 511 ? 161.886 62.657 129.741 1.00 146.34 511 SER C CA 1
ATOM 6526 C C . SER D 4 511 ? 162.695 63.790 129.120 1.00 146.34 511 SER C C 1
ATOM 6527 O O . SER D 4 511 ? 162.901 64.841 129.741 1.00 146.34 511 SER C O 1
ATOM 6530 N N . ALA D 4 512 ? 163.162 63.592 127.885 1.00 148.85 512 ALA C N 1
ATOM 6531 C CA . ALA D 4 512 ? 163.839 64.667 127.169 1.00 148.85 512 ALA C CA 1
ATOM 6532 C C . ALA D 4 512 ? 162.883 65.819 126.891 1.00 148.85 512 ALA C C 1
ATOM 6533 O O . ALA D 4 512 ? 163.251 66.991 127.018 1.00 148.85 512 ALA C O 1
ATOM 6535 N N . GLU D 4 513 ? 161.640 65.500 126.517 1.00 145.65 513 GLU C N 1
ATOM 6536 C CA . GLU D 4 513 ? 160.658 66.542 126.235 1.00 145.65 513 GLU C CA 1
ATOM 6537 C C . GLU D 4 513 ? 160.407 67.419 127.455 1.00 145.65 513 GLU C C 1
ATOM 6538 O O . GLU D 4 513 ? 160.030 68.587 127.314 1.00 145.65 513 GLU C O 1
ATOM 6544 N N . THR D 4 514 ? 160.614 66.879 128.655 1.00 147.93 514 THR C N 1
ATOM 6545 C CA . THR D 4 514 ? 160.491 67.659 129.879 1.00 147.93 514 THR C CA 1
ATOM 6546 C C . THR D 4 514 ? 161.768 68.431 130.191 1.00 147.93 514 THR C C 1
ATOM 6547 O O . THR D 4 514 ? 161.719 69.633 130.471 1.00 147.93 514 THR C O 1
ATOM 6551 N N . ALA D 4 515 ? 162.918 67.753 130.141 1.00 147.06 515 ALA C N 1
ATOM 6552 C CA . ALA D 4 515 ? 164.164 68.387 130.567 1.00 147.06 515 ALA C CA 1
ATOM 6553 C C . ALA D 4 515 ? 164.593 69.495 129.613 1.00 147.06 515 ALA C C 1
ATOM 6554 O O . ALA D 4 515 ? 164.997 70.578 130.056 1.00 147.06 515 ALA C O 1
ATOM 6556 N N . ILE D 4 516 ? 164.529 69.246 128.302 1.00 147.67 516 ILE C N 1
ATOM 6557 C CA . ILE D 4 516 ? 164.910 70.272 127.336 1.00 147.67 516 ILE C CA 1
ATOM 6558 C C . ILE D 4 516 ? 163.957 71.457 127.417 1.00 147.67 516 ILE C C 1
ATOM 6559 O O . ILE D 4 516 ? 164.373 72.615 127.303 1.00 147.67 516 ILE C O 1
ATOM 6564 N N . ALA D 4 517 ? 162.663 71.187 127.610 1.00 147.97 517 ALA C N 1
ATOM 6565 C CA . ALA D 4 517 ? 161.701 72.271 127.775 1.00 147.97 517 ALA C CA 1
ATOM 6566 C C . ALA D 4 517 ? 162.021 73.107 129.006 1.00 147.97 517 ALA C C 1
ATOM 6567 O O . ALA D 4 517 ? 161.971 74.343 128.958 1.00 147.97 517 ALA C O 1
ATOM 6569 N N . GLN D 4 518 ? 162.353 72.449 130.120 1.00 146.38 518 GLN C N 1
ATOM 6570 C CA . GLN D 4 518 ? 162.715 73.178 131.331 1.00 146.38 518 GLN C CA 1
ATOM 6571 C C . GLN D 4 518 ? 163.963 74.023 131.109 1.00 146.38 518 GLN C C 1
ATOM 6572 O O . GLN D 4 518 ? 164.026 75.177 131.548 1.00 146.38 518 GLN C O 1
ATOM 6578 N N . ASN D 4 519 ? 164.963 73.465 130.423 1.00 148.26 519 ASN C N 1
ATOM 6579 C CA . ASN D 4 519 ? 166.180 74.220 130.142 1.00 148.26 519 ASN C CA 1
ATOM 6580 C C . ASN D 4 519 ? 165.891 75.434 129.267 1.00 148.26 519 ASN C C 1
ATOM 6581 O O . ASN D 4 519 ? 166.418 76.525 129.511 1.00 148.26 519 ASN C O 1
ATOM 6586 N N . VAL D 4 520 ? 165.058 75.262 128.239 1.00 147.25 520 VAL C N 1
ATOM 6587 C CA . VAL D 4 520 ? 164.785 76.358 127.316 1.00 147.25 520 VAL C CA 1
ATOM 6588 C C . VAL D 4 520 ? 163.969 77.450 127.997 1.00 147.25 520 VAL C C 1
ATOM 6589 O O . VAL D 4 520 ? 164.208 78.644 127.783 1.00 147.25 520 VAL C O 1
ATOM 6593 N N . LEU D 4 521 ? 163.008 77.067 128.838 1.00 144.83 521 LEU C N 1
ATOM 6594 C CA . LEU D 4 521 ? 162.081 78.038 129.412 1.00 144.83 521 LEU C CA 1
ATOM 6595 C C . LEU D 4 521 ? 162.632 78.693 130.678 1.00 144.83 521 LEU C C 1
ATOM 6596 O O . LEU D 4 521 ? 162.702 79.922 130.766 1.00 144.83 521 LEU C O 1
ATOM 6601 N N . GLN D 4 522 ? 163.016 77.885 131.669 1.00 144.71 522 GLN C N 1
ATOM 6602 C CA . GLN D 4 522 ? 163.451 78.445 132.945 1.00 144.71 522 GLN C CA 1
ATOM 6603 C C . GLN D 4 522 ? 164.814 79.119 132.830 1.00 144.71 522 GLN C C 1
ATOM 6604 O O . GLN D 4 522 ? 165.028 80.200 133.390 1.00 144.71 522 GLN C O 1
ATOM 6610 N N . ARG D 4 523 ? 165.748 78.498 132.110 1.00 148.62 523 ARG C N 1
ATOM 6611 C CA . ARG D 4 523 ? 167.120 78.990 132.070 1.00 148.62 523 ARG C CA 1
ATOM 6612 C C . ARG D 4 523 ? 167.362 80.018 130.974 1.00 148.62 523 ARG C C 1
ATOM 6613 O O . ARG D 4 523 ? 168.287 80.829 131.093 1.00 148.62 523 ARG C O 1
ATOM 6621 N N . HIS D 4 524 ? 166.561 80.008 129.911 1.00 145.94 524 HIS C N 1
ATOM 6622 C CA . HIS D 4 524 ? 166.758 80.917 128.792 1.00 145.94 524 HIS C CA 1
ATOM 6623 C C . HIS D 4 524 ? 165.424 81.528 128.393 1.00 145.94 524 HIS C C 1
ATOM 6624 O O . HIS D 4 524 ? 164.369 81.170 128.921 1.00 145.94 524 HIS C O 1
ATOM 6631 N N . SER D 4 525 ? 165.484 82.470 127.455 1.00 149.71 525 SER C N 1
ATOM 6632 C CA . SER D 4 525 ? 164.301 83.145 126.926 1.00 149.71 525 SER C CA 1
ATOM 6633 C C . SER D 4 525 ? 164.376 83.107 125.402 1.00 149.71 525 SER C C 1
ATOM 6634 O O . SER D 4 525 ? 164.867 84.045 124.769 1.00 149.71 525 SER C O 1
ATOM 6637 N N . ASP D 4 526 ? 163.880 82.016 124.815 1.00 148.23 526 ASP C N 1
ATOM 6638 C CA . ASP D 4 526 ? 163.825 81.848 123.359 1.00 148.23 526 ASP C CA 1
ATOM 6639 C C . ASP D 4 526 ? 162.509 81.143 123.037 1.00 148.23 526 ASP C C 1
ATOM 6640 O O . ASP D 4 526 ? 162.436 79.911 123.032 1.00 148.23 526 ASP C O 1
ATOM 6645 N N . THR D 4 527 ? 161.470 81.935 122.767 1.00 147.80 527 THR C N 1
ATOM 6646 C CA . THR D 4 527 ? 160.161 81.355 122.486 1.00 147.80 527 THR C CA 1
ATOM 6647 C C . THR D 4 527 ? 160.094 80.784 121.074 1.00 147.80 527 THR C C 1
ATOM 6648 O O . THR D 4 527 ? 159.363 79.819 120.825 1.00 147.80 527 THR C O 1
ATOM 6652 N N . ALA D 4 528 ? 160.848 81.364 120.136 1.00 151.47 528 ALA C N 1
ATOM 6653 C CA . ALA D 4 528 ? 160.792 80.899 118.754 1.00 151.47 528 ALA C CA 1
ATOM 6654 C C . ALA D 4 528 ? 161.413 79.515 118.606 1.00 151.47 528 ALA C C 1
ATOM 6655 O O . ALA D 4 528 ? 160.845 78.639 117.944 1.00 151.47 528 ALA C O 1
ATOM 6657 N N . ASN D 4 529 ? 162.584 79.302 119.213 1.00 151.79 529 ASN C N 1
ATOM 6658 C CA . ASN D 4 529 ? 163.243 78.004 119.111 1.00 151.79 529 ASN C CA 1
ATOM 6659 C C . ASN D 4 529 ? 162.406 76.908 119.756 1.00 151.79 529 ASN C C 1
ATOM 6660 O O . ASN D 4 529 ? 162.283 75.808 119.212 1.00 151.79 529 ASN C O 1
ATOM 6665 N N . PHE D 4 530 ? 161.813 77.196 120.915 1.00 149.30 530 PHE C N 1
ATOM 6666 C CA . PHE D 4 530 ? 160.955 76.223 121.584 1.00 149.30 530 PHE C CA 1
ATOM 6667 C C . PHE D 4 530 ? 159.677 75.966 120.786 1.00 149.30 530 PHE C C 1
ATOM 6668 O O . PHE D 4 530 ? 159.221 74.816 120.685 1.00 149.30 530 PHE C O 1
ATOM 6676 N N . TYR D 4 531 ? 159.111 77.018 120.186 1.00 145.39 531 TYR C N 1
ATOM 6677 C CA . TYR D 4 531 ? 157.958 76.849 119.306 1.00 145.39 531 TYR C CA 1
ATOM 6678 C C . TYR D 4 531 ? 158.288 75.922 118.143 1.00 145.39 531 TYR C C 1
ATOM 6679 O O . TYR D 4 531 ? 157.513 75.013 117.824 1.00 145.39 531 TYR C O 1
ATOM 6688 N N . THR D 4 532 ? 159.447 76.123 117.509 1.00 154.07 532 THR C N 1
ATOM 6689 C CA . THR D 4 532 ? 159.872 75.216 116.448 1.00 154.07 532 THR C CA 1
ATOM 6690 C C . THR D 4 532 ? 160.166 73.822 116.987 1.00 154.07 532 THR C C 1
ATOM 6691 O O . THR D 4 532 ? 160.014 72.833 116.262 1.00 154.07 532 THR C O 1
ATOM 6695 N N . PHE D 4 533 ? 160.587 73.725 118.249 1.00 149.89 533 PHE C N 1
ATOM 6696 C CA . PHE D 4 533 ? 160.818 72.418 118.853 1.00 149.89 533 PHE C CA 1
ATOM 6697 C C . PHE D 4 533 ? 159.530 71.610 118.922 1.00 149.89 533 PHE C C 1
ATOM 6698 O O . PHE D 4 533 ? 159.523 70.415 118.605 1.00 149.89 533 PHE C O 1
ATOM 6706 N N . MET D 4 534 ? 158.426 72.239 119.337 1.00 150.00 534 MET C N 1
ATOM 6707 C CA . MET D 4 534 ? 157.148 71.527 119.261 1.00 150.00 534 MET C CA 1
ATOM 6708 C C . MET D 4 534 ? 156.716 71.310 117.816 1.00 150.00 534 MET C C 1
ATOM 6709 O O . MET D 4 534 ? 156.167 70.254 117.480 1.00 150.00 534 MET C O 1
ATOM 6714 N N . ASN D 4 535 ? 156.938 72.302 116.948 1.00 152.42 535 ASN C N 1
ATOM 6715 C CA . ASN D 4 535 ? 156.516 72.172 115.556 1.00 152.42 535 ASN C CA 1
ATOM 6716 C C . ASN D 4 535 ? 157.191 70.991 114.873 1.00 152.42 535 ASN C C 1
ATOM 6717 O O . ASN D 4 535 ? 156.623 70.400 113.948 1.00 152.42 535 ASN C O 1
ATOM 6722 N N . ARG D 4 536 ? 158.402 70.640 115.307 1.00 150.44 536 ARG C N 1
ATOM 6723 C CA . ARG D 4 536 ? 159.042 69.427 114.811 1.00 150.44 536 ARG C CA 1
ATOM 6724 C C . ARG D 4 536 ? 158.214 68.197 115.165 1.00 150.44 536 ARG C C 1
ATOM 6725 O O . ARG D 4 536 ? 158.040 67.291 114.343 1.00 150.44 536 ARG C O 1
ATOM 6733 N N . GLN D 4 537 ? 157.695 68.151 116.394 1.00 151.17 537 GLN C N 1
ATOM 6734 C CA . GLN D 4 537 ? 156.841 67.038 116.793 1.00 151.17 537 GLN C CA 1
ATOM 6735 C C . GLN D 4 537 ? 155.462 67.140 116.152 1.00 151.17 537 GLN C C 1
ATOM 6736 O O . GLN D 4 537 ? 154.892 66.128 115.728 1.00 151.17 537 GLN C O 1
ATOM 6742 N N . TYR D 4 538 ? 154.908 68.353 116.075 1.00 151.29 538 TYR C N 1
ATOM 6743 C CA . TYR D 4 538 ? 153.558 68.572 115.545 1.00 151.29 538 TYR C CA 1
ATOM 6744 C C . TYR D 4 538 ? 153.584 69.861 114.724 1.00 151.29 538 TYR C C 1
ATOM 6745 O O . TYR D 4 538 ? 153.438 70.959 115.268 1.00 151.29 538 TYR C O 1
ATOM 6754 N N . GLY D 4 539 ? 153.770 69.718 113.415 1.00 146.00 539 GLY C N 1
ATOM 6755 C CA . GLY D 4 539 ? 153.866 70.848 112.517 1.00 146.00 539 GLY C CA 1
ATOM 6756 C C . GLY D 4 539 ? 152.573 71.327 111.902 1.00 146.00 539 GLY C C 1
ATOM 6757 O O . GLY D 4 539 ? 152.597 72.255 111.088 1.00 146.00 539 GLY C O 1
ATOM 6758 N N . ASN D 4 540 ? 151.439 70.731 112.261 1.00 144.47 540 ASN C N 1
ATOM 6759 C CA . ASN D 4 540 ? 150.144 71.112 111.714 1.00 144.47 540 ASN C CA 1
ATOM 6760 C C . ASN D 4 540 ? 149.235 71.565 112.846 1.00 144.47 540 ASN C C 1
ATOM 6761 O O . ASN D 4 540 ? 149.085 70.857 113.848 1.00 144.47 540 ASN C O 1
ATOM 6766 N N . THR D 4 541 ? 148.632 72.744 112.683 1.00 143.64 541 THR C N 1
ATOM 6767 C CA . THR D 4 541 ? 147.793 73.304 113.737 1.00 143.64 541 THR C CA 1
ATOM 6768 C C . THR D 4 541 ? 146.474 72.547 113.850 1.00 143.64 541 THR C C 1
ATOM 6769 O O . THR D 4 541 ? 146.167 71.957 114.892 1.00 143.64 541 THR C O 1
ATOM 6773 N N . ALA D 4 542 ? 145.677 72.554 112.780 1.00 142.12 542 ALA C N 1
ATOM 6774 C CA . ALA D 4 542 ? 144.373 71.903 112.822 1.00 142.12 542 ALA C CA 1
ATOM 6775 C C . ALA D 4 542 ? 144.491 70.388 112.713 1.00 142.12 542 ALA C C 1
ATOM 6776 O O . ALA D 4 542 ? 143.729 69.656 113.355 1.00 142.12 542 ALA C O 1
ATOM 6778 N N . ASP D 4 543 ? 145.431 69.901 111.910 1.00 144.49 543 ASP C N 1
ATOM 6779 C CA . ASP D 4 543 ? 145.584 68.470 111.707 1.00 144.49 543 ASP C CA 1
ATOM 6780 C C . ASP D 4 543 ? 146.458 67.861 112.800 1.00 144.49 543 ASP C C 1
ATOM 6781 O O . ASP D 4 543 ? 147.217 68.555 113.483 1.00 144.49 543 ASP C O 1
ATOM 6786 N N . LYS D 4 544 ? 146.333 66.537 112.953 1.00 142.78 544 LYS C N 1
ATOM 6787 C CA . LYS D 4 544 ? 147.095 65.712 113.891 1.00 142.78 544 LYS C CA 1
ATOM 6788 C C . LYS D 4 544 ? 147.289 66.382 115.248 1.00 142.78 544 LYS C C 1
ATOM 6789 O O . LYS D 4 544 ? 148.397 66.386 115.795 1.00 142.78 544 LYS C O 1
ATOM 6795 N N . VAL D 4 545 ? 146.213 66.944 115.802 1.00 142.42 545 VAL C N 1
ATOM 6796 C CA . VAL D 4 545 ? 146.308 67.607 117.099 1.00 142.42 545 VAL C CA 1
ATOM 6797 C C . VAL D 4 545 ? 146.671 66.603 118.190 1.00 142.42 545 VAL C C 1
ATOM 6798 O O . VAL D 4 545 ? 147.536 66.874 119.030 1.00 142.42 545 VAL C O 1
ATOM 6802 N N . THR D 4 546 ? 146.029 65.432 118.176 1.00 143.98 546 THR C N 1
ATOM 6803 C CA . THR D 4 546 ? 146.243 64.338 119.132 1.00 143.98 546 THR C CA 1
ATOM 6804 C C . THR D 4 546 ? 146.512 64.866 120.545 1.00 143.98 546 THR C C 1
ATOM 6805 O O . THR D 4 546 ? 147.539 64.599 121.168 1.00 143.98 546 THR C O 1
ATOM 6809 N N . LYS D 4 547 ? 145.537 65.628 121.042 1.00 141.28 547 LYS C N 1
ATOM 6810 C CA . LYS D 4 547 ? 145.681 66.330 122.311 1.00 141.28 547 LYS C CA 1
ATOM 6811 C C . LYS D 4 547 ? 146.034 65.365 123.436 1.00 141.28 547 LYS C C 1
ATOM 6812 O O . LYS D 4 547 ? 145.422 64.304 123.584 1.00 141.28 547 LYS C O 1
ATOM 6818 N N . GLN D 4 548 ? 147.031 65.747 124.230 1.00 143.96 548 GLN C N 1
ATOM 6819 C CA . GLN D 4 548 ? 147.545 64.904 125.295 1.00 143.96 548 GLN C CA 1
ATOM 6820 C C . GLN D 4 548 ? 146.681 65.038 126.548 1.00 143.96 548 GLN C C 1
ATOM 6821 O O . GLN D 4 548 ? 145.647 65.710 126.558 1.00 143.96 548 GLN C O 1
ATOM 6827 N N . ASP D 4 549 ? 147.118 64.386 127.624 1.00 144.02 549 ASP C N 1
ATOM 6828 C CA . ASP D 4 549 ? 146.420 64.416 128.898 1.00 144.02 549 ASP C CA 1
ATOM 6829 C C . ASP D 4 549 ? 147.382 64.912 129.971 1.00 144.02 549 ASP C C 1
ATOM 6830 O O . ASP D 4 549 ? 148.530 64.438 130.039 1.00 144.02 549 ASP C O 1
ATOM 6835 N N . PRO D 4 550 ? 146.967 65.863 130.813 1.00 144.24 550 PRO C N 1
ATOM 6836 C CA . PRO D 4 550 ? 147.902 66.412 131.811 1.00 144.24 550 PRO C CA 1
ATOM 6837 C C . PRO D 4 550 ? 148.423 65.380 132.797 1.00 144.24 550 PRO C C 1
ATOM 6838 O O . PRO D 4 550 ? 149.571 65.486 133.246 1.00 144.24 550 PRO C O 1
ATOM 6842 N N . GLN D 4 551 ? 147.612 64.382 133.150 1.00 142.37 551 GLN C N 1
ATOM 6843 C CA . GLN D 4 551 ? 148.029 63.420 134.166 1.00 142.37 551 GLN C CA 1
ATOM 6844 C C . GLN D 4 551 ? 149.154 62.525 133.662 1.00 142.37 551 GLN C C 1
ATOM 6845 O O . GLN D 4 551 ? 150.034 62.132 134.437 1.00 142.37 551 GLN C O 1
ATOM 6851 N N . ILE D 4 552 ? 149.143 62.185 132.372 1.00 146.14 552 ILE C N 1
ATOM 6852 C CA . ILE D 4 552 ? 150.144 61.266 131.837 1.00 146.14 552 ILE C CA 1
ATOM 6853 C C . ILE D 4 552 ? 151.531 61.898 131.875 1.00 146.14 552 ILE C C 1
ATOM 6854 O O . ILE D 4 552 ? 152.495 61.288 132.353 1.00 146.14 552 ILE C O 1
ATOM 6859 N N . ARG D 4 553 ? 151.653 63.128 131.380 1.00 143.35 553 ARG C N 1
ATOM 6860 C CA . ARG D 4 553 ? 152.930 63.839 131.312 1.00 143.35 553 ARG C CA 1
ATOM 6861 C C . ARG D 4 553 ? 152.758 65.233 131.900 1.00 143.35 553 ARG C C 1
ATOM 6862 O O . ARG D 4 553 ? 152.656 66.225 131.168 1.00 143.35 553 ARG C O 1
ATOM 6870 N N . PRO D 4 554 ? 152.723 65.344 133.230 1.00 145.42 554 PRO C N 1
ATOM 6871 C CA . PRO D 4 554 ? 152.480 66.656 133.847 1.00 145.42 554 PRO C CA 1
ATOM 6872 C C . PRO D 4 554 ? 153.700 67.557 133.886 1.00 145.42 554 PRO C C 1
ATOM 6873 O O . PRO D 4 554 ? 153.541 68.765 134.096 1.00 145.42 554 PRO C O 1
ATOM 6877 N N . HIS D 4 555 ? 154.907 67.020 133.696 1.00 139.39 555 HIS C N 1
ATOM 6878 C CA . HIS D 4 555 ? 156.111 67.820 133.896 1.00 139.39 555 HIS C CA 1
ATOM 6879 C C . HIS D 4 555 ? 156.237 68.918 132.846 1.00 139.39 555 HIS C C 1
ATOM 6880 O O . HIS D 4 555 ? 156.519 70.076 133.178 1.00 139.39 555 HIS C O 1
ATOM 6887 N N . THR D 4 556 ? 156.039 68.575 131.570 1.00 139.28 556 THR C N 1
ATOM 6888 C CA . THR D 4 556 ? 156.138 69.580 130.515 1.00 139.28 556 THR C CA 1
ATOM 6889 C C . THR D 4 556 ? 155.070 70.654 130.674 1.00 139.28 556 THR C C 1
ATOM 6890 O O . THR D 4 556 ? 155.348 71.850 130.509 1.00 139.28 556 THR C O 1
ATOM 6894 N N . TYR D 4 557 ? 153.839 70.244 130.989 1.00 131.08 557 TYR C N 1
ATOM 6895 C CA . TYR D 4 557 ? 152.764 71.212 131.169 1.00 131.08 557 TYR C CA 1
ATOM 6896 C C . TYR D 4 557 ? 153.051 72.133 132.347 1.00 131.08 557 TYR C C 1
ATOM 6897 O O . TYR D 4 557 ? 152.813 73.342 132.268 1.00 131.08 557 TYR C O 1
ATOM 6906 N N . GLN D 4 558 ? 153.571 71.580 133.447 1.00 134.14 558 GLN C N 1
ATOM 6907 C CA . GLN D 4 558 ? 153.930 72.408 134.595 1.00 134.14 558 GLN C CA 1
ATOM 6908 C C . GLN D 4 558 ? 155.049 73.381 134.250 1.00 134.14 558 GLN C C 1
ATOM 6909 O O . GLN D 4 558 ? 155.026 74.539 134.681 1.00 134.14 558 GLN C O 1
ATOM 6915 N N . VAL D 4 559 ? 156.044 72.929 133.484 1.00 137.65 559 VAL C N 1
ATOM 6916 C CA . VAL D 4 559 ? 157.145 73.810 133.098 1.00 137.65 559 VAL C CA 1
ATOM 6917 C C . VAL D 4 559 ? 156.627 74.963 132.247 1.00 137.65 559 VAL C C 1
ATOM 6918 O O . VAL D 4 559 ? 156.975 76.132 132.469 1.00 137.65 559 VAL C O 1
ATOM 6922 N N . ILE D 4 560 ? 155.781 74.652 131.263 1.00 131.12 560 ILE C N 1
ATOM 6923 C CA . ILE D 4 560 ? 155.220 75.696 130.409 1.00 131.12 560 ILE C CA 1
ATOM 6924 C C . ILE D 4 560 ? 154.365 76.652 131.231 1.00 131.12 560 ILE C C 1
ATOM 6925 O O . ILE D 4 560 ? 154.417 77.873 131.044 1.00 131.12 560 ILE C O 1
ATOM 6930 N N . HIS D 4 561 ? 153.568 76.111 132.155 1.00 125.32 561 HIS C N 1
ATOM 6931 C CA . HIS D 4 561 ? 152.723 76.942 133.005 1.00 125.32 561 HIS C CA 1
ATOM 6932 C C . HIS D 4 561 ? 153.560 77.888 133.857 1.00 125.32 561 HIS C C 1
ATOM 6933 O O . HIS D 4 561 ? 153.234 79.075 133.989 1.00 125.32 561 HIS C O 1
ATOM 6940 N N . ASP D 4 562 ? 154.651 77.380 134.434 1.00 129.40 562 ASP C N 1
ATOM 6941 C CA . ASP D 4 562 ? 155.540 78.208 135.240 1.00 129.40 562 ASP C CA 1
ATOM 6942 C C . ASP D 4 562 ? 156.184 79.300 134.396 1.00 129.40 562 ASP C C 1
ATOM 6943 O O . ASP D 4 562 ? 156.326 80.445 134.839 1.00 129.40 562 ASP C O 1
ATOM 6948 N N . TYR D 4 563 ? 156.592 78.959 133.172 1.00 126.97 563 TYR C N 1
ATOM 6949 C CA . TYR D 4 563 ? 157.183 79.962 132.292 1.00 126.97 563 TYR C CA 1
ATOM 6950 C C . TYR D 4 563 ? 156.171 81.050 131.947 1.00 126.97 563 TYR C C 1
ATOM 6951 O O . TYR D 4 563 ? 156.509 82.238 131.894 1.00 126.97 563 TYR C O 1
ATOM 6960 N N . ILE D 4 564 ? 154.920 80.656 131.695 1.00 121.71 564 ILE C N 1
ATOM 6961 C CA . ILE D 4 564 ? 153.883 81.638 131.382 1.00 121.71 564 ILE C CA 1
ATOM 6962 C C . ILE D 4 564 ? 153.629 82.551 132.572 1.00 121.71 564 ILE C C 1
ATOM 6963 O O . ILE D 4 564 ? 153.489 83.771 132.419 1.00 121.71 564 ILE C O 1
ATOM 6968 N N . TYR D 4 565 ? 153.568 81.983 133.776 1.00 111.95 565 TYR C N 1
ATOM 6969 C CA . TYR D 4 565 ? 153.147 82.729 134.954 1.00 111.95 565 TYR C CA 1
ATOM 6970 C C . TYR D 4 565 ? 154.328 83.295 135.739 1.00 111.95 565 TYR C C 1
ATOM 6971 O O . TYR D 4 565 ? 154.154 83.815 136.844 1.00 111.95 565 TYR C O 1
ATOM 6980 N N . SER D 4 566 ? 155.532 83.202 135.182 1.00 124.51 566 SER C N 1
ATOM 6981 C CA . SER D 4 566 ? 156.704 83.827 135.781 1.00 124.51 566 SER C CA 1
ATOM 6982 C C . SER D 4 566 ? 157.186 85.065 135.043 1.00 124.51 566 SER C C 1
ATOM 6983 O O . SER D 4 566 ? 158.014 85.800 135.595 1.00 124.51 566 SER C O 1
ATOM 6986 N N . CYS D 4 567 ? 156.707 85.323 133.829 1.00 126.33 567 CYS C N 1
ATOM 6987 C CA . CYS D 4 567 ? 157.117 86.514 133.100 1.00 126.33 567 CYS C CA 1
ATOM 6988 C C . CYS D 4 567 ? 156.500 87.760 133.721 1.00 126.33 567 CYS C C 1
ATOM 6989 O O . CYS D 4 567 ? 155.372 87.735 134.220 1.00 126.33 567 CYS C O 1
ATOM 6992 N N . GLU D 4 568 ? 157.252 88.857 133.689 1.00 124.43 568 GLU C N 1
ATOM 6993 C CA . GLU D 4 568 ? 156.776 90.134 134.190 1.00 124.43 568 GLU C CA 1
ATOM 6994 C C . GLU D 4 568 ? 156.058 90.894 133.077 1.00 124.43 568 GLU C C 1
ATOM 6995 O O . GLU D 4 568 ? 155.769 90.356 132.006 1.00 124.43 568 GLU C O 1
ATOM 7001 N N . SER D 4 569 ? 155.760 92.169 133.335 1.00 122.47 569 SER C N 1
ATOM 7002 C CA . SER D 4 569 ? 155.105 92.999 132.331 1.00 122.47 569 SER C CA 1
ATOM 7003 C C . SER D 4 569 ? 155.974 93.233 131.104 1.00 122.47 569 SER C C 1
ATOM 7004 O O . SER D 4 569 ? 155.432 93.469 130.019 1.00 122.47 569 SER C O 1
ATOM 7007 N N . GLU D 4 570 ? 157.300 93.176 131.244 1.00 129.93 570 GLU C N 1
ATOM 7008 C CA . GLU D 4 570 ? 158.180 93.350 130.093 1.00 129.93 570 GLU C CA 1
ATOM 7009 C C . GLU D 4 570 ? 158.093 92.158 129.147 1.00 129.93 570 GLU C C 1
ATOM 7010 O O . GLU D 4 570 ? 158.092 92.326 127.922 1.00 129.93 570 GLU C O 1
ATOM 7016 N N . ARG D 4 571 ? 158.018 90.949 129.696 1.00 123.28 571 ARG C N 1
ATOM 7017 C CA . ARG D 4 571 ? 157.899 89.733 128.904 1.00 123.28 571 ARG C CA 1
ATOM 7018 C C . ARG D 4 571 ? 156.457 89.276 128.735 1.00 123.28 571 ARG C C 1
ATOM 7019 O O . ARG D 4 571 ? 156.230 88.126 128.342 1.00 123.28 571 ARG C O 1
ATOM 7027 N N . ALA D 4 572 ? 155.484 90.139 129.029 1.00 116.26 572 ALA C N 1
ATOM 7028 C CA . ALA D 4 572 ? 154.075 89.766 129.009 1.00 116.26 572 ALA C CA 1
ATOM 7029 C C . ALA D 4 572 ? 153.641 89.247 127.644 1.00 116.26 572 ALA C C 1
ATOM 7030 O O . ALA D 4 572 ? 153.006 88.190 127.555 1.00 116.26 572 ALA C O 1
ATOM 7032 N N . ASP D 4 573 ? 153.994 89.973 126.580 1.00 108.49 573 ASP C N 1
ATOM 7033 C CA . ASP D 4 573 ? 153.572 89.612 125.231 1.00 108.49 573 ASP C CA 1
ATOM 7034 C C . ASP D 4 573 ? 153.937 88.171 124.898 1.00 108.49 573 ASP C C 1
ATOM 7035 O O . ASP D 4 573 ? 153.082 87.377 124.484 1.00 108.49 573 ASP C O 1
ATOM 7040 N N . LEU D 4 574 ? 155.207 87.815 125.105 1.00 116.23 574 LEU C N 1
ATOM 7041 C CA . LEU D 4 574 ? 155.655 86.448 124.868 1.00 116.23 574 LEU C CA 1
ATOM 7042 C C . LEU D 4 574 ? 154.792 85.457 125.635 1.00 116.23 574 LEU C C 1
ATOM 7043 O O . LEU D 4 574 ? 154.353 84.440 125.085 1.00 116.23 574 LEU C O 1
ATOM 7048 N N . ALA D 4 575 ? 154.512 85.766 126.904 1.00 114.55 575 ALA C N 1
ATOM 7049 C CA . ALA D 4 575 ? 153.659 84.908 127.717 1.00 114.55 575 ALA C CA 1
ATOM 7050 C C . ALA D 4 575 ? 152.333 84.651 127.017 1.00 114.55 575 ALA C C 1
ATOM 7051 O O . ALA D 4 575 ? 151.880 83.505 126.913 1.00 114.55 575 ALA C O 1
ATOM 7053 N N . TRP D 4 576 ? 151.718 85.716 126.492 1.00 99.69 576 TRP C N 1
ATOM 7054 C CA . TRP D 4 576 ? 150.478 85.565 125.738 1.00 99.69 576 TRP C CA 1
ATOM 7055 C C . TRP D 4 576 ? 150.629 84.516 124.649 1.00 99.69 576 TRP C C 1
ATOM 7056 O O . TRP D 4 576 ? 149.825 83.580 124.555 1.00 99.69 576 TRP C O 1
ATOM 7067 N N . GLU D 4 577 ? 151.688 84.634 123.842 1.00 113.96 577 GLU C N 1
ATOM 7068 C CA . GLU D 4 577 ? 151.942 83.627 122.820 1.00 113.96 577 GLU C CA 1
ATOM 7069 C C . GLU D 4 577 ? 152.010 82.242 123.441 1.00 113.96 577 GLU C C 1
ATOM 7070 O O . GLU D 4 577 ? 151.291 81.326 123.020 1.00 113.96 577 GLU C O 1
ATOM 7076 N N . MET D 4 578 ? 152.818 82.091 124.493 1.00 118.59 578 MET C N 1
ATOM 7077 C CA . MET D 4 578 ? 152.910 80.813 125.180 1.00 118.59 578 MET C CA 1
ATOM 7078 C C . MET D 4 578 ? 151.554 80.333 125.668 1.00 118.59 578 MET C C 1
ATOM 7079 O O . MET D 4 578 ? 151.271 79.133 125.575 1.00 118.59 578 MET C O 1
ATOM 7084 N N . TYR D 4 579 ? 150.701 81.246 126.144 1.00 108.84 579 TYR C N 1
ATOM 7085 C CA . TYR D 4 579 ? 149.352 80.854 126.532 1.00 108.84 579 TYR C CA 1
ATOM 7086 C C . TYR D 4 579 ? 148.643 80.157 125.380 1.00 108.84 579 TYR C C 1
ATOM 7087 O O . TYR D 4 579 ? 148.156 79.028 125.531 1.00 108.84 579 TYR C O 1
ATOM 7096 N N . GLY D 4 580 ? 148.623 80.791 124.205 1.00 120.95 580 GLY C N 1
ATOM 7097 C CA . GLY D 4 580 ? 148.032 80.140 123.048 1.00 120.95 580 GLY C CA 1
ATOM 7098 C C . GLY D 4 580 ? 148.720 78.829 122.743 1.00 120.95 580 GLY C C 1
ATOM 7099 O O . GLY D 4 580 ? 148.076 77.836 122.393 1.00 120.95 580 GLY C O 1
ATOM 7100 N N . LEU D 4 581 ? 150.042 78.802 122.919 1.00 126.13 581 LEU C N 1
ATOM 7101 C CA . LEU D 4 581 ? 150.802 77.574 122.731 1.00 126.13 581 LEU C CA 1
ATOM 7102 C C . LEU D 4 581 ? 150.249 76.464 123.612 1.00 126.13 581 LEU C C 1
ATOM 7103 O O . LEU D 4 581 ? 150.036 75.335 123.153 1.00 126.13 581 LEU C O 1
ATOM 7108 N N . LEU D 4 582 ? 149.966 76.786 124.877 1.00 125.18 582 LEU C N 1
ATOM 7109 C CA . LEU D 4 582 ? 149.470 75.776 125.804 1.00 125.18 582 LEU C CA 1
ATOM 7110 C C . LEU D 4 582 ? 148.133 75.215 125.339 1.00 125.18 582 LEU C C 1
ATOM 7111 O O . LEU D 4 582 ? 147.787 74.069 125.645 1.00 125.18 582 LEU C O 1
ATOM 7116 N N . HIS D 4 583 ? 147.365 76.011 124.593 1.00 116.63 583 HIS C N 1
ATOM 7117 C CA . HIS D 4 583 ? 146.072 75.533 124.125 1.00 116.63 583 HIS C CA 1
ATOM 7118 C C . HIS D 4 583 ? 146.175 74.759 122.819 1.00 116.63 583 HIS C C 1
ATOM 7119 O O . HIS D 4 583 ? 145.202 74.111 122.420 1.00 116.63 583 HIS C O 1
ATOM 7126 N N . LYS D 4 584 ? 147.325 74.805 122.143 1.00 131.81 584 LYS C N 1
ATOM 7127 C CA . LYS D 4 584 ? 147.434 74.116 120.864 1.00 131.81 584 LYS C CA 1
ATOM 7128 C C . LYS D 4 584 ? 147.965 72.693 121.013 1.00 131.81 584 LYS C C 1
ATOM 7129 O O . LYS D 4 584 ? 147.810 71.886 120.091 1.00 131.81 584 LYS C O 1
ATOM 7135 N N . PHE D 4 585 ? 148.546 72.353 122.165 1.00 136.02 585 PHE C N 1
ATOM 7136 C CA . PHE D 4 585 ? 149.094 71.022 122.378 1.00 136.02 585 PHE C CA 1
ATOM 7137 C C . PHE D 4 585 ? 148.601 70.335 123.645 1.00 136.02 585 PHE C C 1
ATOM 7138 O O . PHE D 4 585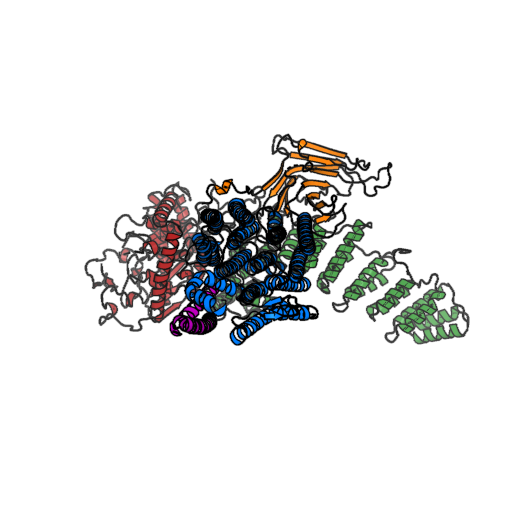 ? 148.936 69.165 123.857 1.00 136.02 585 PHE C O 1
ATOM 7146 N N . TYR D 4 586 ? 147.824 71.012 124.489 1.00 132.91 586 TYR C N 1
ATOM 7147 C CA . TYR D 4 586 ? 147.375 70.427 125.743 1.00 132.91 586 TYR C CA 1
ATOM 7148 C C . TYR D 4 586 ? 145.946 70.861 126.034 1.00 132.91 586 TYR C C 1
ATOM 7149 O O . TYR D 4 586 ? 145.483 71.898 125.552 1.00 132.91 586 TYR C O 1
ATOM 7158 N N . VAL D 4 587 ? 145.251 70.050 126.831 1.00 129.93 587 VAL C N 1
ATOM 7159 C CA . VAL D 4 587 ? 143.870 70.336 127.228 1.00 129.93 587 VAL C CA 1
ATOM 7160 C C . VAL D 4 587 ? 143.935 70.894 128.646 1.00 129.93 587 VAL C C 1
ATOM 7161 O O . VAL D 4 587 ? 143.997 70.157 129.630 1.00 129.93 587 VAL C O 1
ATOM 7165 N N . VAL D 4 588 ? 143.918 72.219 128.750 1.00 119.22 588 VAL C N 1
ATOM 7166 C CA . VAL D 4 588 ? 144.018 72.900 130.038 1.00 119.22 588 VAL C CA 1
ATOM 7167 C C . VAL D 4 588 ? 142.717 72.729 130.815 1.00 119.22 588 VAL C C 1
ATOM 7168 O O . VAL D 4 588 ? 141.636 72.670 130.212 1.00 119.22 588 VAL C O 1
ATOM 7172 N N . PRO D 4 589 ? 142.773 72.626 132.141 1.00 109.02 589 PRO C N 1
ATOM 7173 C CA . PRO D 4 589 ? 141.539 72.631 132.935 1.00 109.02 589 PRO C CA 1
ATOM 7174 C C . PRO D 4 589 ? 140.917 74.018 132.990 1.00 109.02 589 PRO C C 1
ATOM 7175 O O . PRO D 4 589 ? 141.555 75.024 132.669 1.00 109.02 589 PRO C O 1
ATOM 7179 N N . PHE D 4 590 ? 139.649 74.060 133.405 1.00 95.78 590 PHE C N 1
ATOM 7180 C CA . PHE D 4 590 ? 138.889 75.306 133.364 1.00 95.78 590 PHE C CA 1
ATOM 7181 C C . PHE D 4 590 ? 139.382 76.323 134.387 1.00 95.78 590 PHE C C 1
ATOM 7182 O O . PHE D 4 590 ? 139.124 77.522 134.241 1.00 95.78 590 PHE C O 1
ATOM 7190 N N . ALA D 4 591 ? 140.083 75.871 135.429 1.00 98.64 591 ALA C N 1
ATOM 7191 C CA . ALA D 4 591 ? 140.587 76.792 136.444 1.00 98.64 591 ALA C CA 1
ATOM 7192 C C . ALA D 4 591 ? 141.682 77.688 135.875 1.00 98.64 591 ALA C C 1
ATOM 7193 O O . ALA D 4 591 ? 141.874 78.830 136.322 1.00 98.64 591 ALA C O 1
ATOM 7195 N N . ASP D 4 592 ? 142.430 77.172 134.896 1.00 99.45 592 ASP C N 1
ATOM 7196 C CA . ASP D 4 592 ? 143.457 77.975 134.249 1.00 99.45 592 ASP C CA 1
ATOM 7197 C C . ASP D 4 592 ? 142.852 79.168 133.528 1.00 99.45 592 ASP C C 1
ATOM 7198 O O . ASP D 4 592 ? 143.485 80.217 133.421 1.00 99.45 592 ASP C O 1
ATOM 7203 N N . TYR D 4 593 ? 141.617 79.038 133.041 1.00 86.96 593 TYR C N 1
ATOM 7204 C CA . TYR D 4 593 ? 140.927 80.192 132.471 1.00 86.96 593 TYR C CA 1
ATOM 7205 C C . TYR D 4 593 ? 140.768 81.310 133.495 1.00 86.96 593 TYR C C 1
ATOM 7206 O O . TYR D 4 593 ? 141.142 82.463 133.243 1.00 86.96 593 TYR C O 1
ATOM 7215 N N . TYR D 4 594 ? 140.217 80.976 134.665 1.00 84.37 594 TYR C N 1
ATOM 7216 C CA . TYR D 4 594 ? 140.044 81.967 135.723 1.00 84.37 594 TYR C CA 1
ATOM 7217 C C . TYR D 4 594 ? 141.374 82.606 136.090 1.00 84.37 594 TYR C C 1
ATOM 7218 O O . TYR D 4 594 ? 141.508 83.838 136.112 1.00 84.37 594 TYR C O 1
ATOM 7227 N N . LYS D 4 595 ? 142.378 81.777 136.372 1.00 92.71 595 LYS C N 1
ATOM 7228 C CA . LYS D 4 595 ? 143.623 82.323 136.891 1.00 92.71 595 LYS C CA 1
ATOM 7229 C C . LYS D 4 595 ? 144.453 83.002 135.810 1.00 92.71 595 LYS C C 1
ATOM 7230 O O . LYS D 4 595 ? 145.246 83.887 136.131 1.00 92.71 595 LYS C O 1
ATOM 7236 N N . ALA D 4 596 ? 144.234 82.675 134.534 1.00 89.47 596 ALA C N 1
ATOM 7237 C CA . ALA D 4 596 ? 144.871 83.400 133.443 1.00 89.47 596 ALA C CA 1
ATOM 7238 C C . ALA D 4 596 ? 144.229 84.760 133.225 1.00 89.47 596 ALA C C 1
ATOM 7239 O O . ALA D 4 596 ? 144.931 85.741 132.959 1.00 89.47 596 ALA C O 1
ATOM 7241 N N . ILE D 4 597 ? 142.899 84.838 133.320 1.00 76.97 597 ILE C N 1
ATOM 7242 C CA . ILE D 4 597 ? 142.245 86.143 133.292 1.00 76.97 597 ILE C CA 1
ATOM 7243 C C . ILE D 4 597 ? 142.766 87.006 134.432 1.00 76.97 597 ILE C C 1
ATOM 7244 O O . ILE D 4 597 ? 143.085 88.187 134.249 1.00 76.97 597 ILE C O 1
ATOM 7249 N N . LYS D 4 598 ? 142.887 86.416 135.624 1.00 78.47 598 LYS C N 1
ATOM 7250 C CA . LYS D 4 598 ? 143.424 87.158 136.762 1.00 78.47 598 LYS C CA 1
ATOM 7251 C C . LYS D 4 598 ? 144.866 87.592 136.520 1.00 78.47 598 LYS C C 1
ATOM 7252 O O . LYS D 4 598 ? 145.237 88.731 136.826 1.00 78.47 598 LYS C O 1
ATOM 7258 N N . PHE D 4 599 ? 145.695 86.701 135.969 1.00 86.41 599 PHE C N 1
ATOM 7259 C CA . PHE D 4 599 ? 147.107 87.010 135.774 1.00 86.41 599 PHE C CA 1
ATOM 7260 C C . PHE D 4 599 ? 147.301 88.109 134.738 1.00 86.41 599 PHE C C 1
ATOM 7261 O O . PHE D 4 599 ? 148.096 89.032 134.945 1.00 86.41 599 PHE C O 1
ATOM 7269 N N . PHE D 4 600 ? 146.592 88.027 133.613 1.00 81.18 600 PHE C N 1
ATOM 7270 C CA . PHE D 4 600 ? 146.768 89.027 132.567 1.00 81.18 600 PHE C CA 1
ATOM 7271 C C . PHE D 4 600 ? 146.117 90.351 132.942 1.00 81.18 600 PHE C C 1
ATOM 7272 O O . PHE D 4 600 ? 146.627 91.418 132.584 1.00 81.18 600 PHE C O 1
ATOM 7280 N N . ALA D 4 601 ? 144.997 90.306 133.664 1.00 71.13 601 ALA C N 1
ATOM 7281 C CA . ALA D 4 601 ? 144.306 91.532 134.034 1.00 71.13 601 ALA C CA 1
ATOM 7282 C C . ALA D 4 601 ? 144.992 92.266 135.180 1.00 71.13 601 ALA C C 1
ATOM 7283 O O . ALA D 4 601 ? 145.005 93.502 135.195 1.00 71.13 601 ALA C O 1
ATOM 7285 N N . GLN D 4 602 ? 145.573 91.537 136.134 1.00 71.37 602 GLN C N 1
ATOM 7286 C CA . GLN D 4 602 ? 146.121 92.139 137.348 1.00 71.37 602 GLN C CA 1
ATOM 7287 C C . GLN D 4 602 ? 147.642 92.252 137.316 1.00 71.37 602 GLN C C 1
ATOM 7288 O O . GLN D 4 602 ? 148.189 93.339 137.522 1.00 71.37 602 GLN C O 1
ATOM 7294 N N . ASP D 4 603 ? 148.338 91.143 137.062 1.00 80.63 603 ASP C N 1
ATOM 7295 C CA . ASP D 4 603 ? 149.785 91.117 137.259 1.00 80.63 603 ASP C CA 1
ATOM 7296 C C . ASP D 4 603 ? 150.516 91.890 136.167 1.00 80.63 603 ASP C C 1
ATOM 7297 O O . ASP D 4 603 ? 151.202 92.881 136.444 1.00 80.63 603 ASP C O 1
ATOM 7302 N N . VAL D 4 604 ? 150.383 91.453 134.910 1.00 90.98 604 VAL C N 1
ATOM 7303 C CA . VAL D 4 604 ? 151.148 92.048 133.818 1.00 90.98 604 VAL C CA 1
ATOM 7304 C C . VAL D 4 604 ? 150.480 93.281 133.228 1.00 90.98 604 VAL C C 1
ATOM 7305 O O . VAL D 4 604 ? 151.007 93.856 132.265 1.00 90.98 604 VAL C O 1
ATOM 7309 N N . LYS D 4 605 ? 149.334 93.699 133.765 1.00 86.08 605 LYS C N 1
ATOM 7310 C CA . LYS D 4 605 ? 148.630 94.911 133.344 1.00 86.08 605 LYS C CA 1
ATOM 7311 C C . LYS D 4 605 ? 148.208 94.867 131.879 1.00 86.08 605 LYS C C 1
ATOM 7312 O O . LYS D 4 605 ? 147.947 95.912 131.275 1.00 86.08 605 LYS C O 1
ATOM 7318 N N . ARG D 4 606 ? 148.134 93.675 131.291 1.00 81.15 606 ARG C N 1
ATOM 7319 C CA . ARG D 4 606 ? 147.683 93.518 129.910 1.00 81.15 606 ARG C CA 1
ATOM 7320 C C . ARG D 4 606 ? 146.217 93.088 129.896 1.00 81.15 606 ARG C C 1
ATOM 7321 O O . ARG D 4 606 ? 145.871 91.926 129.688 1.00 81.15 606 ARG C O 1
ATOM 7329 N N . GLN D 4 607 ? 145.349 94.075 130.125 1.00 64.77 607 GLN C N 1
ATOM 7330 C CA . GLN D 4 607 ? 143.917 93.807 130.195 1.00 64.77 607 GLN C CA 1
ATOM 7331 C C . GLN D 4 607 ? 143.356 93.393 128.841 1.00 64.77 607 GLN C C 1
ATOM 7332 O O . GLN D 4 607 ? 142.353 92.669 128.777 1.00 64.77 607 GLN C O 1
ATOM 7338 N N . ASP D 4 608 ? 143.985 93.836 127.751 1.00 72.28 608 ASP C N 1
ATOM 7339 C CA . ASP D 4 608 ? 143.575 93.381 126.428 1.00 72.28 608 ASP C CA 1
ATOM 7340 C C . ASP D 4 608 ? 143.765 91.877 126.285 1.00 72.28 608 ASP C C 1
ATOM 7341 O O . ASP D 4 608 ? 142.935 91.193 125.674 1.00 72.28 608 ASP C O 1
ATOM 7346 N N . TYR D 4 609 ? 144.851 91.341 126.847 1.00 82.02 609 TYR C N 1
ATOM 7347 C CA . TYR D 4 609 ? 145.060 89.898 126.816 1.00 82.02 609 TYR C CA 1
ATOM 7348 C C . TYR D 4 609 ? 143.990 89.171 127.622 1.00 82.02 609 TYR C C 1
ATOM 7349 O O . TYR D 4 609 ? 143.551 88.082 127.241 1.00 82.02 609 TYR C O 1
ATOM 7358 N N . ALA D 4 610 ? 143.558 89.756 128.742 1.00 71.40 610 ALA C N 1
ATOM 7359 C CA . ALA D 4 610 ? 142.472 89.158 129.514 1.00 71.40 610 ALA C CA 1
ATOM 7360 C C . ALA D 4 610 ? 141.170 89.150 128.723 1.00 71.40 610 ALA C C 1
ATOM 7361 O O . ALA D 4 610 ? 140.425 88.159 128.740 1.00 71.40 610 ALA C O 1
ATOM 7363 N N . LEU D 4 611 ? 140.875 90.249 128.025 1.00 64.76 611 LEU C N 1
ATOM 7364 C CA . LEU D 4 611 ? 139.676 90.287 127.193 1.00 64.76 611 LEU C CA 1
ATOM 7365 C C . LEU D 4 611 ? 139.754 89.257 126.073 1.00 64.76 611 LEU C C 1
ATOM 7366 O O . LEU D 4 611 ? 138.758 88.597 125.752 1.00 64.76 611 LEU C O 1
ATOM 7371 N N . LEU D 4 612 ? 140.934 89.102 125.468 1.00 73.47 612 LEU C N 1
ATOM 7372 C CA . LEU D 4 612 ? 141.102 88.094 124.426 1.00 73.47 612 LEU C CA 1
ATOM 7373 C C . LEU D 4 612 ? 140.965 86.684 124.988 1.00 73.47 612 LEU C C 1
ATOM 7374 O O . LEU D 4 612 ? 140.451 85.791 124.309 1.00 73.47 612 LEU C O 1
ATOM 7379 N N . THR D 4 613 ? 141.418 86.462 126.223 1.00 74.70 613 THR C N 1
ATOM 7380 C CA . THR D 4 613 ? 141.223 85.161 126.858 1.00 74.70 613 THR C CA 1
ATOM 7381 C C . THR D 4 613 ? 139.743 84.875 127.080 1.00 74.70 613 THR C C 1
ATOM 7382 O O . THR D 4 613 ? 139.278 83.751 126.856 1.00 74.70 613 THR C O 1
ATOM 7386 N N . PHE D 4 614 ? 138.990 85.881 127.528 1.00 66.01 614 PHE C N 1
ATOM 7387 C CA . PHE D 4 614 ? 137.547 85.712 127.682 1.00 66.01 614 PHE C CA 1
ATOM 7388 C C . PHE D 4 614 ? 136.883 85.405 126.343 1.00 66.01 614 PHE C C 1
ATOM 7389 O O . PHE D 4 614 ? 136.003 84.536 126.254 1.00 66.01 614 PHE C O 1
ATOM 7397 N N . GLN D 4 615 ? 137.297 86.109 125.287 1.00 68.30 615 GLN C N 1
ATOM 7398 C CA . GLN D 4 615 ? 136.755 85.836 123.960 1.00 68.30 615 GLN C CA 1
ATOM 7399 C C . GLN D 4 615 ? 137.111 84.428 123.500 1.00 68.30 615 GLN C C 1
ATOM 7400 O O . GLN D 4 615 ? 136.309 83.765 122.836 1.00 68.30 615 GLN C O 1
ATOM 7406 N N . GLN D 4 616 ? 138.314 83.960 123.833 1.00 77.63 616 GLN C N 1
ATOM 7407 C CA . GLN D 4 616 ? 138.701 82.592 123.503 1.00 77.63 616 GLN C CA 1
ATOM 7408 C C . GLN D 4 616 ? 137.828 81.584 124.237 1.00 77.63 616 GLN C C 1
ATOM 7409 O O . GLN D 4 616 ? 137.441 80.557 123.669 1.00 77.63 616 GLN C O 1
ATOM 7415 N N . ILE D 4 617 ? 137.523 81.855 125.506 1.00 74.62 617 ILE C N 1
ATOM 7416 C CA . ILE D 4 617 ? 136.620 80.985 126.255 1.00 74.62 617 ILE C CA 1
ATOM 7417 C C . ILE D 4 617 ? 135.264 80.921 125.567 1.00 74.62 617 ILE C C 1
ATOM 7418 O O . ILE D 4 617 ? 134.688 79.840 125.388 1.00 74.62 617 ILE C O 1
ATOM 7423 N N . ARG D 4 618 ? 134.741 82.080 125.160 1.00 68.94 618 ARG C N 1
ATOM 7424 C CA . ARG D 4 618 ? 133.449 82.109 124.478 1.00 68.94 618 ARG C CA 1
ATOM 7425 C C . ARG D 4 618 ? 133.500 81.352 123.157 1.00 68.94 618 ARG C C 1
ATOM 7426 O O . ARG D 4 618 ? 132.571 80.605 122.823 1.00 68.94 618 ARG C O 1
ATOM 7434 N N . LYS D 4 619 ? 134.575 81.537 122.390 1.00 77.67 619 LYS C N 1
ATOM 7435 C CA . LYS D 4 619 ? 134.704 80.874 121.097 1.00 77.67 619 LYS C CA 1
ATOM 7436 C C . LYS D 4 619 ? 134.780 79.362 121.260 1.00 77.67 619 LYS C C 1
ATOM 7437 O O . LYS D 4 619 ? 134.167 78.611 120.494 1.00 77.67 619 LYS C O 1
ATOM 7443 N N . ASN D 4 620 ? 135.531 78.896 122.260 1.00 82.53 620 ASN C N 1
ATOM 7444 C CA . ASN D 4 620 ? 135.627 77.461 122.501 1.00 82.53 620 ASN C CA 1
ATOM 7445 C C . ASN D 4 620 ? 134.318 76.893 123.032 1.00 82.53 620 ASN C C 1
ATOM 7446 O O . ASN D 4 620 ? 134.008 75.723 122.782 1.00 82.53 620 ASN C O 1
ATOM 7451 N N . HIS D 4 621 ? 133.543 77.692 123.767 1.00 78.87 621 HIS C N 1
ATOM 7452 C CA . HIS D 4 621 ? 132.241 77.218 124.219 1.00 78.87 621 HIS C CA 1
ATOM 7453 C C . HIS D 4 621 ? 131.246 77.116 123.071 1.00 78.87 621 HIS C C 1
ATOM 7454 O O . HIS D 4 621 ? 130.479 76.149 123.003 1.00 78.87 621 HIS C O 1
ATOM 7461 N N . ASP D 4 622 ? 131.240 78.095 122.166 1.00 79.71 622 ASP C N 1
ATOM 7462 C CA . ASP D 4 622 ? 130.242 78.106 121.102 1.00 79.71 622 ASP C CA 1
ATOM 7463 C C . ASP D 4 622 ? 130.618 77.165 119.963 1.00 79.71 622 ASP C C 1
ATOM 7464 O O . ASP D 4 622 ? 129.773 76.409 119.470 1.00 79.71 622 ASP C O 1
ATOM 7469 N N . LEU D 4 623 ? 131.879 77.193 119.531 1.00 85.04 623 LEU C N 1
ATOM 7470 C CA . LEU D 4 623 ? 132.300 76.348 118.417 1.00 85.04 623 LEU C CA 1
ATOM 7471 C C . LEU D 4 623 ? 132.533 74.911 118.868 1.00 85.04 623 LEU C C 1
ATOM 7472 O O . LEU D 4 623 ? 131.865 73.984 118.399 1.00 85.04 623 LEU C O 1
ATOM 7477 N N . HIS D 4 624 ? 133.479 74.709 119.780 1.00 83.45 624 HIS C N 1
ATOM 7478 C CA . HIS D 4 624 ? 133.787 73.379 120.278 1.00 83.45 624 HIS C CA 1
ATOM 7479 C C . HIS D 4 624 ? 132.870 73.028 121.447 1.00 83.45 624 HIS C C 1
ATOM 7480 O O . HIS D 4 624 ? 131.992 73.801 121.841 1.00 83.45 624 HIS C O 1
ATOM 7487 N N . GLY D 4 625 ? 133.073 71.840 122.009 1.00 88.47 625 GLY C N 1
ATOM 7488 C CA . GLY D 4 625 ? 132.356 71.450 123.205 1.00 88.47 625 GLY C CA 1
ATOM 7489 C C . GLY D 4 625 ? 133.143 71.773 124.457 1.00 88.47 625 GLY C C 1
ATOM 7490 O O . GLY D 4 625 ? 134.019 71.005 124.866 1.00 88.47 625 GLY C O 1
ATOM 7491 N N . GLN D 4 626 ? 132.838 72.908 125.074 1.00 83.87 626 GLN C N 1
ATOM 7492 C CA . GLN D 4 626 ? 133.556 73.384 126.246 1.00 83.87 626 GLN C CA 1
ATOM 7493 C C . GLN D 4 626 ? 132.549 73.997 127.205 1.00 83.87 626 GLN C C 1
ATOM 7494 O O . GLN D 4 626 ? 131.472 74.435 126.781 1.00 83.87 626 GLN C O 1
ATOM 7500 N N . PRO D 4 627 ? 132.857 74.034 128.501 1.00 84.46 627 PRO C N 1
ATOM 7501 C CA . PRO D 4 627 ? 131.945 74.688 129.446 1.00 84.46 627 PRO C CA 1
ATOM 7502 C C . PRO D 4 627 ? 131.839 76.180 129.172 1.00 84.46 627 PRO C C 1
ATOM 7503 O O . PRO D 4 627 ? 132.794 76.829 128.741 1.00 84.46 627 PRO C O 1
ATOM 7507 N N . ALA D 4 628 ? 130.651 76.718 129.432 1.00 74.40 628 ALA C N 1
ATOM 7508 C CA . ALA D 4 628 ? 130.368 78.109 129.121 1.00 74.40 628 ALA C CA 1
ATOM 7509 C C . ALA D 4 628 ? 131.092 79.045 130.083 1.00 74.40 628 ALA C C 1
ATOM 7510 O O . ALA D 4 628 ? 131.491 78.665 131.187 1.00 74.40 628 ALA C O 1
ATOM 7512 N N . ALA D 4 629 ? 131.265 80.286 129.641 1.00 69.32 629 ALA C N 1
ATOM 7513 C CA . ALA D 4 629 ? 131.851 81.310 130.490 1.00 69.32 629 ALA C CA 1
ATOM 7514 C C . ALA D 4 629 ? 130.899 81.671 131.624 1.00 69.32 629 ALA C C 1
ATOM 7515 O O . ALA D 4 629 ? 129.676 81.571 131.495 1.00 69.32 629 ALA C O 1
ATOM 7517 N N . THR D 4 630 ? 131.472 82.094 132.745 1.00 65.22 630 THR C N 1
ATOM 7518 C CA . THR D 4 630 ? 130.709 82.395 133.946 1.00 65.22 630 THR C CA 1
ATOM 7519 C C . THR D 4 630 ? 130.608 83.902 134.152 1.00 65.22 630 THR C C 1
ATOM 7520 O O . THR D 4 630 ? 131.487 84.664 133.743 1.00 65.22 630 THR C O 1
ATOM 7524 N N . SER D 4 631 ? 129.513 84.325 134.792 1.00 57.61 631 SER C N 1
ATOM 7525 C CA . SER D 4 631 ? 129.324 85.739 135.097 1.00 57.61 631 SER C CA 1
ATOM 7526 C C . SER D 4 631 ? 130.391 86.260 136.053 1.00 57.61 631 SER C C 1
ATOM 7527 O O . SER D 4 631 ? 130.639 87.471 136.109 1.00 57.61 631 SER C O 1
ATOM 7530 N N . GLU D 4 632 ? 131.029 85.369 136.814 1.00 59.78 632 GLU C N 1
ATOM 7531 C CA . GLU D 4 632 ? 132.131 85.794 137.668 1.00 59.78 632 GLU C CA 1
ATOM 7532 C C . GLU D 4 632 ? 133.279 86.349 136.838 1.00 59.78 632 GLU C C 1
ATOM 7533 O O . GLU D 4 632 ? 133.896 87.354 137.210 1.00 59.78 632 GLU C O 1
ATOM 7539 N N . MET D 4 633 ? 133.577 85.709 135.705 1.00 60.10 633 MET C N 1
ATOM 7540 C CA . MET D 4 633 ? 134.660 86.183 134.851 1.00 60.10 633 MET C CA 1
ATOM 7541 C C . MET D 4 633 ? 134.374 87.580 134.319 1.00 60.10 633 MET C C 1
ATOM 7542 O O . MET D 4 633 ? 135.258 88.444 134.317 1.00 60.10 633 MET C O 1
ATOM 7547 N N . VAL D 4 634 ? 133.145 87.825 133.860 1.00 50.47 634 VAL C N 1
ATOM 7548 C CA . VAL D 4 634 ? 132.830 89.130 133.290 1.00 50.47 634 VAL C CA 1
ATOM 7549 C C . VAL D 4 634 ? 132.764 90.192 134.383 1.00 50.47 634 VAL C C 1
ATOM 7550 O O . VAL D 4 634 ? 133.133 91.350 134.159 1.00 50.47 634 VAL C O 1
ATOM 7554 N N . ALA D 4 635 ? 132.316 89.820 135.585 1.00 49.09 635 ALA C N 1
ATOM 7555 C CA . ALA D 4 635 ? 132.362 90.762 136.700 1.00 49.09 635 ALA C CA 1
ATOM 7556 C C . ALA D 4 635 ? 133.799 91.140 137.042 1.00 49.09 635 ALA C C 1
ATOM 7557 O O . ALA D 4 635 ? 134.105 92.317 137.271 1.00 49.09 635 ALA C O 1
ATOM 7559 N N . PHE D 4 636 ? 134.699 90.153 137.070 1.00 52.02 636 PHE C N 1
ATOM 7560 C CA . PHE D 4 636 ? 136.107 90.433 137.335 1.00 52.02 636 PHE C CA 1
ATOM 7561 C C . PHE D 4 636 ? 136.707 91.316 136.250 1.00 52.02 636 PHE C C 1
ATOM 7562 O O . PHE D 4 636 ? 137.478 92.240 136.540 1.00 52.02 636 PHE C O 1
ATOM 7570 N N . LEU D 4 637 ? 136.371 91.038 134.989 1.00 44.82 637 LEU C N 1
ATOM 7571 C CA . LEU D 4 637 ? 136.891 91.842 133.890 1.00 44.82 637 LEU C CA 1
ATOM 7572 C C . LEU D 4 637 ? 136.381 93.272 133.964 1.00 44.82 637 LEU C C 1
ATOM 7573 O O . LEU D 4 637 ? 137.129 94.217 133.700 1.00 44.82 637 LEU C O 1
ATOM 7578 N N . PHE D 4 638 ? 135.106 93.452 134.309 1.00 40.06 638 PHE C N 1
ATOM 7579 C CA . PHE D 4 638 ? 134.568 94.797 134.472 1.00 40.06 638 PHE C CA 1
ATOM 7580 C C . PHE D 4 638 ? 135.259 95.528 135.616 1.00 40.06 638 PHE C C 1
ATOM 7581 O O . PHE D 4 638 ? 135.547 96.726 135.512 1.00 40.06 638 PHE C O 1
ATOM 7589 N N . HIS D 4 639 ? 135.532 94.823 136.717 1.00 47.53 639 HIS C N 1
ATOM 7590 C CA . HIS D 4 639 ? 136.263 95.429 137.827 1.00 47.53 639 HIS C CA 1
ATOM 7591 C C . HIS D 4 639 ? 137.638 95.907 137.377 1.00 47.53 639 HIS C C 1
ATOM 7592 O O . HIS D 4 639 ? 138.040 97.046 137.650 1.00 47.53 639 HIS C O 1
ATOM 7599 N N . GLU D 4 640 ? 138.367 95.050 136.662 1.00 52.79 640 GLU C N 1
ATOM 7600 C CA . GLU D 4 640 ? 139.701 95.431 136.215 1.00 52.79 640 GLU C CA 1
ATOM 7601 C C . GLU D 4 640 ? 139.657 96.562 135.195 1.00 52.79 640 GLU C C 1
ATOM 7602 O O . GLU D 4 640 ? 140.529 97.436 135.208 1.00 52.79 640 GLU C O 1
ATOM 7608 N N . PHE D 4 641 ? 138.664 96.564 134.304 1.00 44.12 641 PHE C N 1
ATOM 7609 C CA . PHE D 4 641 ? 138.538 97.649 133.337 1.00 44.12 641 PHE C CA 1
ATOM 7610 C C . PHE D 4 641 ? 138.227 98.968 134.029 1.00 44.12 641 PHE C C 1
ATOM 7611 O O . PHE D 4 641 ? 138.748 100.018 133.638 1.00 44.12 641 PHE C O 1
ATOM 7619 N N . ALA D 4 642 ? 137.378 98.936 135.058 1.00 44.00 642 ALA C N 1
ATOM 7620 C CA . ALA D 4 642 ? 137.128 100.137 135.846 1.00 44.00 642 ALA C CA 1
ATOM 7621 C C . ALA D 4 642 ? 138.394 100.603 136.548 1.00 44.00 642 ALA C C 1
ATOM 7622 O O . ALA D 4 642 ? 138.609 101.807 136.725 1.00 44.00 642 ALA C O 1
ATOM 7624 N N . LYS D 4 643 ? 139.242 99.658 136.965 1.00 47.71 643 LYS C N 1
ATOM 7625 C CA . LYS D 4 643 ? 140.460 100.023 137.681 1.00 47.71 643 LYS C CA 1
ATOM 7626 C C . LYS D 4 643 ? 141.389 100.892 136.839 1.00 47.71 643 LYS C C 1
ATOM 7627 O O . LYS D 4 643 ? 142.180 101.662 137.394 1.00 47.71 643 LYS C O 1
ATOM 7633 N N . THR D 4 644 ? 141.316 100.790 135.508 1.00 44.82 644 THR C N 1
ATOM 7634 C CA . THR D 4 644 ? 142.258 101.495 134.644 1.00 44.82 644 THR C CA 1
ATOM 7635 C C . THR D 4 644 ? 141.567 102.314 133.557 1.00 44.82 644 THR C C 1
ATOM 7636 O O . THR D 4 644 ? 142.239 102.790 132.636 1.00 44.82 644 THR C O 1
ATOM 7640 N N . LYS D 4 645 ? 140.250 102.488 133.644 1.00 44.64 645 LYS C N 1
ATOM 7641 C CA . LYS D 4 645 ? 139.492 103.308 132.697 1.00 44.64 645 LYS C CA 1
ATOM 7642 C C . LYS D 4 645 ? 139.707 102.844 131.257 1.00 44.64 645 LYS C C 1
ATOM 7643 O O . LYS D 4 645 ? 139.963 103.639 130.351 1.00 44.64 645 LYS C O 1
ATOM 7649 N N . TYR D 4 646 ? 139.602 101.533 131.048 1.00 48.39 646 TYR C N 1
ATOM 7650 C CA . TYR D 4 646 ? 139.758 100.942 129.718 1.00 48.39 646 TYR C CA 1
ATOM 7651 C C . TYR D 4 646 ? 138.418 101.033 129.001 1.00 48.39 646 TYR C C 1
ATOM 7652 O O . TYR D 4 646 ? 137.577 100.138 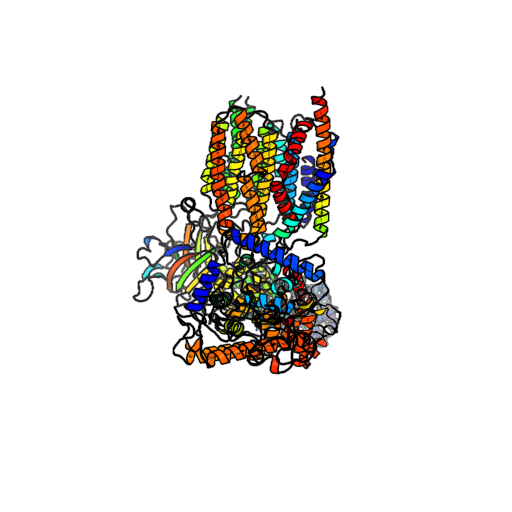129.090 1.00 48.39 646 TYR C O 1
ATOM 7661 N N . LYS D 4 647 ? 138.219 102.137 128.275 1.00 48.56 647 LYS C N 1
ATOM 7662 C CA . LYS D 4 647 ? 136.926 102.400 127.650 1.00 48.56 647 LYS C CA 1
ATOM 7663 C C . LYS D 4 647 ? 136.637 101.427 126.513 1.00 48.56 647 LYS C C 1
ATOM 7664 O O . LYS D 4 647 ? 135.502 100.955 126.367 1.00 48.56 647 LYS C O 1
ATOM 7670 N N . ARG D 4 648 ? 137.643 101.128 125.688 1.00 49.54 648 ARG C N 1
ATOM 7671 C CA . ARG D 4 648 ? 137.443 100.199 124.580 1.00 49.54 648 ARG C CA 1
ATOM 7672 C C . ARG D 4 648 ? 137.047 98.820 125.091 1.00 49.54 648 ARG C C 1
ATOM 7673 O O . ARG D 4 648 ? 136.123 98.187 124.563 1.00 49.54 648 ARG C O 1
ATOM 7681 N N . GLY D 4 649 ? 137.742 98.339 126.122 1.00 45.94 649 GLY C N 1
ATOM 7682 C CA . GLY D 4 649 ? 137.385 97.062 126.711 1.00 45.94 649 GLY C CA 1
ATOM 7683 C C . GLY D 4 649 ? 135.999 97.074 127.321 1.00 45.94 649 GLY C C 1
ATOM 7684 O O . GLY D 4 649 ? 135.259 96.097 127.214 1.00 45.94 649 GLY C O 1
ATOM 7685 N N . ILE D 4 650 ? 135.628 98.183 127.964 1.00 39.89 650 ILE C N 1
ATOM 7686 C CA . ILE D 4 650 ? 134.295 98.292 128.551 1.00 39.89 650 ILE C CA 1
ATOM 7687 C C . ILE D 4 650 ? 133.230 98.185 127.468 1.00 39.89 650 ILE C C 1
ATOM 7688 O O . ILE D 4 650 ? 132.243 97.456 127.614 1.00 39.89 650 ILE C O 1
ATOM 7693 N N . LYS D 4 651 ? 133.421 98.903 126.359 1.00 44.39 651 LYS C N 1
ATOM 7694 C CA . LYS D 4 651 ? 132.440 98.870 125.278 1.00 44.39 651 LYS C CA 1
ATOM 7695 C C . LYS D 4 651 ? 132.351 97.482 124.653 1.00 44.39 651 LYS C C 1
ATOM 7696 O O . LYS D 4 651 ? 131.252 96.964 124.414 1.00 44.39 651 LYS C O 1
ATOM 7702 N N . ARG D 4 652 ? 133.503 96.860 124.385 1.00 46.09 652 ARG C N 1
ATOM 7703 C CA . ARG D 4 652 ? 133.497 95.528 123.788 1.00 46.09 652 ARG C CA 1
ATOM 7704 C C . ARG D 4 652 ? 132.835 94.512 124.711 1.00 46.09 652 ARG C C 1
ATOM 7705 O O . ARG D 4 652 ? 132.037 93.679 124.262 1.00 46.09 652 ARG C O 1
ATOM 7713 N N . LEU D 4 653 ? 133.142 94.572 126.007 1.00 42.08 653 LEU C N 1
ATOM 7714 C CA . LEU D 4 653 ? 132.548 93.640 126.956 1.00 42.08 653 LEU C CA 1
ATOM 7715 C C . LEU D 4 653 ? 131.051 93.868 127.094 1.00 42.08 653 LEU C C 1
ATOM 7716 O O . LEU D 4 653 ? 130.286 92.909 127.217 1.00 42.08 653 LEU C O 1
ATOM 7721 N N . HIS D 4 654 ? 130.613 95.128 127.088 1.00 44.46 654 HIS C N 1
ATOM 7722 C CA . HIS D 4 654 ? 129.183 95.412 127.130 1.00 44.46 654 HIS C CA 1
ATOM 7723 C C . HIS D 4 654 ? 128.478 94.827 125.916 1.00 44.46 654 HIS C C 1
ATOM 7724 O O . HIS D 4 654 ? 127.413 94.209 126.041 1.00 44.46 654 HIS C O 1
ATOM 7731 N N . GLU D 4 655 ? 129.067 95.006 124.731 1.00 42.51 655 GLU C N 1
ATOM 7732 C CA . GLU D 4 655 ? 128.469 94.455 123.520 1.00 42.51 655 GLU C CA 1
ATOM 7733 C C . GLU D 4 655 ? 128.411 92.935 123.583 1.00 42.51 655 GLU C C 1
ATOM 7734 O O . GLU D 4 655 ? 127.437 92.324 123.131 1.00 42.51 655 GLU C O 1
ATOM 7740 N N . VAL D 4 656 ? 129.451 92.308 124.135 1.00 44.29 656 VAL C N 1
ATOM 7741 C CA . VAL D 4 656 ? 129.457 90.853 124.270 1.00 44.29 656 VAL C CA 1
ATOM 7742 C C . VAL D 4 656 ? 128.359 90.400 125.225 1.00 44.29 656 VAL C C 1
ATOM 7743 O O . VAL D 4 656 ? 127.610 89.460 124.938 1.00 44.29 656 VAL C O 1
ATOM 7747 N N . VAL D 4 657 ? 128.241 91.072 126.370 1.00 45.00 657 VAL C N 1
ATOM 7748 C CA . VAL D 4 657 ? 127.266 90.679 127.385 1.00 45.00 657 VAL C CA 1
ATOM 7749 C C . VAL D 4 657 ? 125.845 90.858 126.867 1.00 45.00 657 VAL C C 1
ATOM 7750 O O . VAL D 4 657 ? 124.942 90.084 127.209 1.00 45.00 657 VAL C O 1
ATOM 7754 N N . ALA D 4 658 ? 125.623 91.880 126.037 1.00 39.17 658 ALA C N 1
ATOM 7755 C CA . ALA D 4 658 ? 124.270 92.172 125.572 1.00 39.17 658 ALA C CA 1
ATOM 7756 C C . ALA D 4 658 ? 123.672 91.000 124.802 1.00 39.17 658 ALA C C 1
ATOM 7757 O O . ALA D 4 658 ? 122.485 90.693 124.954 1.00 39.17 658 ALA C O 1
ATOM 7759 N N . LEU D 4 659 ? 124.473 90.330 123.973 1.00 42.79 659 LEU C N 1
ATOM 7760 C CA . LEU D 4 659 ? 123.982 89.262 123.113 1.00 42.79 659 LEU C CA 1
ATOM 7761 C C . LEU D 4 659 ? 124.348 87.867 123.597 1.00 42.79 659 LEU C C 1
ATOM 7762 O O . LEU D 4 659 ? 124.024 86.890 122.916 1.00 42.79 659 LEU C O 1
ATOM 7767 N N . GLU D 4 660 ? 125.005 87.738 124.743 1.00 52.15 660 GLU C N 1
ATOM 7768 C CA . GLU D 4 660 ? 125.530 86.451 125.181 1.00 52.15 660 GLU C CA 1
ATOM 7769 C C . GLU D 4 660 ? 124.455 85.689 125.940 1.00 52.15 660 GLU C C 1
ATOM 7770 O O . GLU D 4 660 ? 123.981 86.150 126.982 1.00 52.15 660 GLU C O 1
ATOM 7776 N N . THR D 4 661 ? 124.107 84.507 125.437 1.00 52.10 661 THR C N 1
ATOM 7777 C CA . THR D 4 661 ? 123.035 83.696 125.996 1.00 52.10 661 THR C CA 1
ATOM 7778 C C . THR D 4 661 ? 123.552 82.543 126.846 1.00 52.10 661 THR C C 1
ATOM 7779 O O . THR D 4 661 ? 122.756 81.711 127.295 1.00 52.10 661 THR C O 1
ATOM 7783 N N . SER D 4 662 ? 124.861 82.470 127.079 1.00 55.60 662 SER C N 1
ATOM 7784 C CA . SER D 4 662 ? 125.423 81.418 127.915 1.00 55.60 662 SER C CA 1
ATOM 7785 C C . SER D 4 662 ? 125.393 81.767 129.395 1.00 55.60 662 SER C C 1
ATOM 7786 O O . SER D 4 662 ? 125.301 80.863 130.233 1.00 55.60 662 SER C O 1
ATOM 7789 N N . PHE D 4 663 ? 125.471 83.052 129.736 1.00 50.04 663 PHE C N 1
ATOM 7790 C CA . PHE D 4 663 ? 125.384 83.492 131.120 1.00 50.04 663 PHE C CA 1
ATOM 7791 C C . PHE D 4 663 ? 124.443 84.684 131.206 1.00 50.04 663 PHE C C 1
ATOM 7792 O O . PHE D 4 663 ? 124.196 85.380 130.218 1.00 50.04 663 PHE C O 1
ATOM 7800 N N . ASP D 4 664 ? 123.919 84.909 132.405 1.00 45.57 664 ASP C N 1
ATOM 7801 C CA . ASP D 4 664 ? 122.994 85.993 132.686 1.00 45.57 664 ASP C CA 1
ATOM 7802 C C . ASP D 4 664 ? 123.743 87.180 133.292 1.00 45.57 664 ASP C C 1
ATOM 7803 O O . ASP D 4 664 ? 124.976 87.209 133.343 1.00 45.57 664 ASP C O 1
ATOM 7808 N N . VAL D 4 665 ? 122.992 88.179 133.747 1.00 40.33 665 VAL C N 1
ATOM 7809 C CA . VAL D 4 665 ? 123.541 89.363 134.400 1.00 40.33 665 VAL C CA 1
ATOM 7810 C C . VAL D 4 665 ? 122.877 89.486 135.763 1.00 40.33 665 VAL C C 1
ATOM 7811 O O . VAL D 4 665 ? 121.693 89.835 135.856 1.00 40.33 665 VAL C O 1
ATOM 7815 N N . ASN D 4 666 ? 123.630 89.196 136.818 1.00 38.65 666 ASN C N 1
ATOM 7816 C CA . ASN D 4 666 ? 123.132 89.282 138.181 1.00 38.65 666 ASN C CA 1
ATOM 7817 C C . ASN D 4 666 ? 123.454 90.660 138.759 1.00 38.65 666 ASN C C 1
ATOM 7818 O O . ASN D 4 666 ? 123.823 91.589 138.037 1.00 38.65 666 ASN C O 1
ATOM 7823 N N . ARG D 4 667 ? 123.303 90.809 140.078 1.00 38.31 667 ARG C N 1
ATOM 7824 C CA . ARG D 4 667 ? 123.619 92.084 140.715 1.00 38.31 667 ARG C CA 1
ATOM 7825 C C . ARG D 4 667 ? 125.109 92.393 140.623 1.00 38.31 667 ARG C C 1
ATOM 7826 O O . ARG D 4 667 ? 125.497 93.554 140.452 1.00 38.31 667 ARG C O 1
ATOM 7834 N N . ASP D 4 668 ? 125.961 91.370 140.732 1.00 37.85 668 ASP C N 1
ATOM 7835 C CA . ASP D 4 668 ? 127.402 91.598 140.718 1.00 37.85 668 ASP C CA 1
ATOM 7836 C C . ASP D 4 668 ? 127.851 92.159 139.378 1.00 37.85 668 ASP C C 1
ATOM 7837 O O . ASP D 4 668 ? 128.637 93.113 139.318 1.00 37.85 668 ASP C O 1
ATOM 7842 N N . VAL D 4 669 ? 127.348 91.582 138.286 1.00 36.36 669 VAL C N 1
ATOM 7843 C CA . VAL D 4 669 ? 127.688 92.084 136.960 1.00 36.36 669 VAL C CA 1
ATOM 7844 C C . VAL D 4 669 ? 127.173 93.505 136.785 1.00 36.36 669 VAL C C 1
ATOM 7845 O O . VAL D 4 669 ? 127.865 94.363 136.230 1.00 36.36 669 VAL C O 1
ATOM 7849 N N . LEU D 4 670 ? 125.953 93.778 137.255 1.00 32.73 670 LEU C N 1
ATOM 7850 C CA . LEU D 4 670 ? 125.412 95.131 137.167 1.00 32.73 670 LEU C CA 1
ATOM 7851 C C . LEU D 4 670 ? 126.229 96.114 137.997 1.00 32.73 670 LEU C C 1
ATOM 7852 O O . LEU D 4 670 ? 126.514 97.229 137.543 1.00 32.73 670 LEU C O 1
ATOM 7857 N N . ASN D 4 671 ? 126.616 95.717 139.212 1.00 34.63 671 ASN C N 1
ATOM 7858 C CA . ASN D 4 671 ? 127.454 96.576 140.042 1.00 34.63 671 ASN C CA 1
ATOM 7859 C C . ASN D 4 671 ? 128.755 96.905 139.330 1.00 34.63 671 ASN C C 1
ATOM 7860 O O . ASN D 4 671 ? 129.202 98.058 139.319 1.00 34.63 671 ASN C O 1
ATOM 7865 N N . GLU D 4 672 ? 129.370 95.897 138.713 1.00 41.41 672 GLU C N 1
ATOM 7866 C CA . GLU D 4 672 ? 130.676 96.115 138.111 1.00 41.41 672 GLU C CA 1
ATOM 7867 C C . GLU D 4 672 ? 130.567 96.910 136.815 1.00 41.41 672 GLU C C 1
ATOM 7868 O O . GLU D 4 672 ? 131.455 97.709 136.507 1.00 41.41 672 GLU C O 1
ATOM 7874 N N . MET D 4 673 ? 129.486 96.719 136.056 1.00 38.22 673 MET C N 1
ATOM 7875 C CA . MET D 4 673 ? 129.224 97.564 134.895 1.00 38.22 673 MET C CA 1
ATOM 7876 C C . MET D 4 673 ? 129.048 99.017 135.305 1.00 38.22 673 MET C C 1
ATOM 7877 O O . MET D 4 673 ? 129.579 99.927 134.656 1.00 38.22 673 MET C O 1
ATOM 7882 N N . MET D 4 674 ? 128.287 99.255 136.375 1.00 35.90 674 MET C N 1
ATOM 7883 C CA . MET D 4 674 ? 128.076 100.620 136.834 1.00 35.90 674 MET C CA 1
ATOM 7884 C C . MET D 4 674 ? 129.379 101.241 137.320 1.00 35.90 674 MET C C 1
ATOM 7885 O O . MET D 4 674 ? 129.646 102.416 137.055 1.00 35.90 674 MET C O 1
ATOM 7890 N N . ALA D 4 675 ? 130.225 100.458 137.994 1.00 35.30 675 ALA C N 1
ATOM 7891 C CA . ALA D 4 675 ? 131.546 100.957 138.372 1.00 35.30 675 ALA C CA 1
ATOM 7892 C C . ALA D 4 675 ? 132.393 101.281 137.146 1.00 35.30 675 ALA C C 1
ATOM 7893 O O . ALA D 4 675 ? 133.083 102.309 137.108 1.00 35.30 675 ALA C O 1
ATOM 7895 N N . ALA D 4 676 ? 132.354 100.411 136.135 1.00 39.65 676 ALA C N 1
ATOM 7896 C CA . ALA D 4 676 ? 133.145 100.623 134.929 1.00 39.65 676 ALA C CA 1
ATOM 7897 C C . ALA D 4 676 ? 132.729 101.896 134.213 1.00 39.65 676 ALA C C 1
ATOM 7898 O O . ALA D 4 676 ? 133.579 102.643 133.715 1.00 39.65 676 ALA C O 1
ATOM 7900 N N . TYR D 4 677 ? 131.427 102.160 134.142 1.00 36.90 677 TYR C N 1
ATOM 7901 C CA . TYR D 4 677 ? 130.983 103.376 133.473 1.00 36.90 677 TYR C CA 1
ATOM 7902 C C . TYR D 4 677 ? 131.124 104.609 134.357 1.00 36.90 677 TYR C C 1
ATOM 7903 O O . TYR D 4 677 ? 131.192 105.728 133.838 1.00 36.90 677 TYR C O 1
ATOM 7912 N N . VAL D 4 678 ? 131.168 104.439 135.680 1.00 38.27 678 VAL C N 1
ATOM 7913 C CA . VAL D 4 678 ? 131.537 105.551 136.549 1.00 38.27 678 VAL C CA 1
ATOM 7914 C C . VAL D 4 678 ? 132.982 105.952 136.296 1.00 38.27 678 VAL C C 1
ATOM 7915 O O . VAL D 4 678 ? 133.322 107.141 136.287 1.00 38.27 678 VAL C O 1
ATOM 7919 N N . SER D 4 679 ? 133.853 104.965 136.073 1.00 40.82 679 SER C N 1
ATOM 7920 C CA . SER D 4 679 ? 135.264 105.260 135.844 1.00 40.82 679 SER C CA 1
ATOM 7921 C C . SER D 4 679 ? 135.479 106.100 134.591 1.00 40.82 679 SER C C 1
ATOM 7922 O O . SER D 4 679 ? 136.421 106.897 134.538 1.00 40.82 679 SER C O 1
ATOM 7925 N N . VAL D 4 680 ? 134.626 105.945 133.577 1.00 39.80 680 VAL C N 1
ATOM 7926 C CA . VAL D 4 680 ? 134.796 106.653 132.312 1.00 39.80 680 VAL C CA 1
ATOM 7927 C C . VAL D 4 680 ? 133.880 107.869 132.203 1.00 39.80 680 VAL C C 1
ATOM 7928 O O . VAL D 4 680 ? 133.777 108.464 131.127 1.00 39.80 680 VAL C O 1
ATOM 7932 N N . GLU D 4 681 ? 133.212 108.249 133.292 1.00 39.22 681 GLU C N 1
ATOM 7933 C CA . GLU D 4 681 ? 132.412 109.473 133.365 1.00 39.22 681 GLU C CA 1
ATOM 7934 C C . GLU D 4 681 ? 131.334 109.500 132.277 1.00 39.22 681 GLU C C 1
ATOM 7935 O O . GLU D 4 681 ? 131.336 110.331 131.370 1.00 39.22 681 GLU C O 1
ATOM 7941 N N . ASP D 4 682 ? 130.409 108.552 132.394 1.00 37.00 682 ASP C N 1
ATOM 7942 C CA . ASP D 4 682 ? 129.266 108.452 131.496 1.00 37.00 682 ASP C CA 1
ATOM 7943 C C . ASP D 4 682 ? 127.995 108.647 132.306 1.00 37.00 682 ASP C C 1
ATOM 7944 O O . ASP D 4 682 ? 127.765 107.930 133.283 1.00 37.00 682 ASP C O 1
ATOM 7949 N N . LEU D 4 683 ? 127.171 109.612 131.901 1.00 32.47 683 LEU C N 1
ATOM 7950 C CA . LEU D 4 683 ? 125.924 109.863 132.614 1.00 32.47 683 LEU C CA 1
ATOM 7951 C C . LEU D 4 683 ? 124.888 108.797 132.289 1.00 32.47 683 LEU C C 1
ATOM 7952 O O . LEU D 4 683 ? 124.352 108.130 133.185 1.00 32.47 683 LEU C O 1
ATOM 7957 N N . ASN D 4 684 ? 124.599 108.625 130.997 1.00 31.05 684 ASN C N 1
ATOM 7958 C CA . ASN D 4 684 ? 123.478 107.791 130.583 1.00 31.05 684 ASN C CA 1
ATOM 7959 C C . ASN D 4 684 ? 123.670 106.344 131.006 1.00 31.05 684 ASN C C 1
ATOM 7960 O O . ASN D 4 684 ? 122.742 105.721 131.526 1.00 31.05 684 ASN C O 1
ATOM 7965 N N . ARG D 4 685 ? 124.868 105.794 130.810 1.00 32.78 685 ARG C N 1
ATOM 7966 C CA . ARG D 4 685 ? 125.073 104.379 131.101 1.00 32.78 685 ARG C CA 1
ATOM 7967 C C . ARG D 4 685 ? 125.107 104.102 132.599 1.00 32.78 685 ARG C C 1
ATOM 7968 O O . ARG D 4 685 ? 124.608 103.064 133.047 1.00 32.78 685 ARG C O 1
ATOM 7976 N N . VAL D 4 686 ? 125.681 105.008 133.392 1.00 31.71 686 VAL C N 1
ATOM 7977 C CA . VAL D 4 686 ? 125.643 104.833 134.841 1.00 31.71 686 VAL C CA 1
ATOM 7978 C C . VAL D 4 686 ? 124.208 104.902 135.344 1.00 31.71 686 VAL C C 1
ATOM 7979 O O . VAL D 4 686 ? 123.790 104.099 136.189 1.00 31.71 686 VAL C O 1
ATOM 7983 N N . GLN D 4 687 ? 123.428 105.855 134.830 1.00 29.33 687 GLN C N 1
ATOM 7984 C CA . GLN D 4 687 ? 122.026 105.931 135.221 1.00 29.33 687 GLN C CA 1
ATOM 7985 C C . GLN D 4 687 ? 121.251 104.700 134.767 1.00 29.33 687 GLN C C 1
ATOM 7986 O O . GLN D 4 687 ? 120.354 104.241 135.479 1.00 29.33 687 GLN C O 1
ATOM 7992 N N . ASP D 4 688 ? 121.588 104.144 133.600 1.00 32.43 688 ASP C N 1
ATOM 7993 C CA . ASP D 4 688 ? 120.935 102.923 133.134 1.00 32.43 688 ASP C CA 1
ATOM 7994 C C . ASP D 4 688 ? 121.249 101.745 134.045 1.00 32.43 688 ASP C C 1
ATOM 7995 O O . ASP D 4 688 ? 120.357 100.959 134.387 1.00 32.43 688 ASP C O 1
ATOM 8000 N N . CYS D 4 689 ? 122.516 101.600 134.437 1.00 34.40 689 CYS C N 1
ATOM 8001 C CA . CYS D 4 689 ? 122.891 100.510 135.330 1.00 34.40 689 CYS C CA 1
ATOM 8002 C C . CYS D 4 689 ? 122.231 100.665 136.692 1.00 34.40 689 CYS C C 1
ATOM 8003 O O . CYS D 4 689 ? 121.779 99.678 137.285 1.00 34.40 689 CYS C O 1
ATOM 8006 N N . TRP D 4 690 ? 122.162 101.894 137.209 1.00 29.71 690 TRP C N 1
ATOM 8007 C CA . TRP D 4 690 ? 121.493 102.103 138.489 1.00 29.71 690 TRP C CA 1
ATOM 8008 C C . TRP D 4 690 ? 119.995 101.849 138.379 1.00 29.71 690 TRP C C 1
ATOM 8009 O O . TRP D 4 690 ? 119.377 101.352 139.325 1.00 29.71 690 TRP C O 1
ATOM 8020 N N . ALA D 4 691 ? 119.389 102.192 137.241 1.00 30.84 691 ALA C N 1
ATOM 8021 C CA . ALA D 4 691 ? 117.976 101.895 137.041 1.00 30.84 691 ALA C CA 1
ATOM 8022 C C . ALA D 4 691 ? 117.733 100.394 137.000 1.00 30.84 691 ALA C C 1
ATOM 8023 O O . ALA D 4 691 ? 116.738 99.902 137.546 1.00 30.84 691 ALA C O 1
ATOM 8025 N N . GLN D 4 692 ? 118.626 99.651 136.343 1.00 30.92 692 GLN C N 1
ATOM 8026 C CA . GLN D 4 692 ? 118.501 98.197 136.310 1.00 30.92 692 GLN C CA 1
ATOM 8027 C C . GLN D 4 692 ? 118.678 97.594 137.698 1.00 30.92 692 GLN C C 1
ATOM 8028 O O . GLN D 4 692 ? 117.944 96.676 138.081 1.00 30.92 692 GLN C O 1
ATOM 8034 N N . LEU D 4 693 ? 119.653 98.093 138.462 1.00 34.67 693 LEU C N 1
ATOM 8035 C CA . LEU D 4 693 ? 119.886 97.584 139.811 1.00 34.67 693 LEU C CA 1
ATOM 8036 C C . LEU D 4 693 ? 118.721 97.901 140.738 1.00 34.67 693 LEU C C 1
ATOM 8037 O O . LEU D 4 693 ? 118.324 97.066 141.559 1.00 34.67 693 LEU C O 1
ATOM 8042 N N . GLN D 4 694 ? 118.165 99.106 140.628 1.00 35.47 694 GLN C N 1
ATOM 8043 C CA . GLN D 4 694 ? 117.145 99.587 141.548 1.00 35.47 694 GLN C CA 1
ATOM 8044 C C . GLN D 4 694 ? 115.819 98.851 141.406 1.00 35.47 694 GLN C C 1
ATOM 8045 O O . GLN D 4 694 ? 115.017 98.873 142.345 1.00 35.47 694 GLN C O 1
ATOM 8051 N N . GLN D 4 695 ? 115.573 98.197 140.273 1.00 40.11 695 GLN C N 1
ATOM 8052 C CA . GLN D 4 695 ? 114.314 97.505 140.040 1.00 40.11 695 GLN C CA 1
ATOM 8053 C C . GLN D 4 695 ? 114.331 96.052 140.489 1.00 40.11 695 GLN C C 1
ATOM 8054 O O . GLN D 4 695 ? 113.288 95.394 140.440 1.00 40.11 695 GLN C O 1
ATOM 8060 N N . LEU D 4 696 ? 115.474 95.538 140.912 1.00 41.55 696 LEU C N 1
ATOM 8061 C CA . LEU D 4 696 ? 115.547 94.194 141.447 1.00 41.55 696 LEU C CA 1
ATOM 8062 C C . LEU D 4 696 ? 114.997 94.165 142.868 1.00 41.55 696 LEU C C 1
ATOM 8063 O O . LEU D 4 696 ? 114.987 95.186 143.558 1.00 41.55 696 LEU C O 1
ATOM 8068 N N . PRO D 4 697 ? 114.517 93.013 143.324 1.00 45.99 697 PRO C N 1
ATOM 8069 C CA . PRO D 4 697 ? 114.127 92.881 144.729 1.00 45.99 697 PRO C CA 1
ATOM 8070 C C . PRO D 4 697 ? 115.317 93.135 145.634 1.00 45.99 697 PRO C C 1
ATOM 8071 O O . PRO D 4 697 ? 116.446 92.742 145.307 1.00 45.99 697 PRO C O 1
ATOM 8075 N N . PRO D 4 698 ? 115.109 93.785 146.782 1.00 48.15 698 PRO C N 1
ATOM 8076 C CA . PRO D 4 698 ? 116.259 94.171 147.618 1.00 48.15 698 PRO C CA 1
ATOM 8077 C C . PRO D 4 698 ? 117.078 92.992 148.110 1.00 48.15 698 PRO C C 1
ATOM 8078 O O . PRO D 4 698 ? 118.244 93.176 148.481 1.00 48.15 698 PRO C O 1
ATOM 8082 N N . SER D 4 699 ? 116.505 91.787 148.135 1.00 46.62 699 SER C N 1
ATOM 8083 C CA . SER D 4 699 ? 117.285 90.605 148.488 1.00 46.62 699 SER C CA 1
ATOM 8084 C C . SER D 4 699 ? 118.398 90.366 147.475 1.00 46.62 699 SER C C 1
ATOM 8085 O O . SER D 4 699 ? 119.533 90.044 147.844 1.00 46.62 699 SER C O 1
ATOM 8088 N N . ILE D 4 700 ? 118.091 90.521 146.189 1.00 44.51 700 ILE C N 1
ATOM 8089 C CA . ILE D 4 700 ? 119.067 90.366 145.118 1.00 44.51 700 ILE C CA 1
ATOM 8090 C C . ILE D 4 700 ? 119.313 91.677 144.387 1.00 44.51 700 ILE C C 1
ATOM 8091 O O . ILE D 4 700 ? 119.886 91.675 143.293 1.00 44.51 700 ILE C O 1
ATOM 8096 N N . GLY D 4 701 ? 118.895 92.800 144.962 1.00 38.83 701 GLY C N 1
ATOM 8097 C CA . GLY D 4 701 ? 119.078 94.088 144.326 1.00 38.83 701 GLY C CA 1
ATOM 8098 C C . GLY D 4 701 ? 120.390 94.752 144.680 1.00 38.83 701 GLY C C 1
ATOM 8099 O O . GLY D 4 701 ? 121.447 94.118 144.629 1.00 38.83 701 GLY C O 1
ATOM 8100 N N . ALA D 4 702 ? 120.332 96.031 145.037 1.00 32.87 702 ALA C N 1
ATOM 8101 C CA . ALA D 4 702 ? 121.540 96.766 145.377 1.00 32.87 702 ALA C CA 1
ATOM 8102 C C . ALA D 4 702 ? 122.154 96.224 146.663 1.00 32.87 702 ALA C C 1
ATOM 8103 O O . ALA D 4 702 ? 121.462 95.697 147.538 1.00 32.87 702 ALA C O 1
ATOM 8105 N N . ASN D 4 703 ? 123.475 96.349 146.764 1.00 31.36 703 ASN C N 1
ATOM 8106 C CA . ASN D 4 703 ? 124.217 95.931 147.942 1.00 31.36 703 ASN C CA 1
ATOM 8107 C C . ASN D 4 703 ? 125.211 97.028 148.300 1.00 31.36 703 ASN C C 1
ATOM 8108 O O . ASN D 4 703 ? 125.186 98.125 147.736 1.00 31.36 703 ASN C O 1
ATOM 8113 N N . ASN D 4 704 ? 126.095 96.730 149.253 1.00 31.15 704 ASN C N 1
ATOM 8114 C CA . ASN D 4 704 ? 127.054 97.733 149.700 1.00 31.15 704 ASN C CA 1
ATOM 8115 C C . ASN D 4 704 ? 128.066 98.074 148.613 1.00 31.15 704 ASN C C 1
ATOM 8116 O O . ASN D 4 704 ? 128.607 99.184 148.599 1.00 31.15 704 ASN C O 1
ATOM 8121 N N . ARG D 4 705 ? 128.342 97.137 147.703 1.00 31.82 705 ARG C N 1
ATOM 8122 C CA . ARG D 4 705 ? 129.187 97.449 146.553 1.00 31.82 705 ARG C CA 1
ATOM 8123 C C . ARG D 4 705 ? 128.501 98.462 145.645 1.00 31.82 705 ARG C C 1
ATOM 8124 O O . ARG D 4 705 ? 129.145 99.376 145.110 1.00 31.82 705 ARG C O 1
ATOM 8132 N N . SER D 4 706 ? 127.185 98.317 145.472 1.00 31.10 706 SER C N 1
ATOM 8133 C CA . SER D 4 706 ? 126.409 99.309 144.737 1.00 31.10 706 SER C CA 1
ATOM 8134 C C . SER D 4 706 ? 126.493 100.668 145.410 1.00 31.10 706 SER C C 1
ATOM 8135 O O . SER D 4 706 ? 126.603 101.698 144.737 1.00 31.10 706 SER C O 1
ATOM 8138 N N . VAL D 4 707 ? 126.433 100.690 146.742 1.00 30.87 707 VAL C N 1
ATOM 8139 C CA . VAL D 4 707 ? 126.537 101.944 147.476 1.00 30.87 707 VAL C CA 1
ATOM 8140 C C . VAL D 4 707 ? 127.916 102.563 147.289 1.00 30.87 707 VAL C C 1
ATOM 8141 O O . VAL D 4 707 ? 128.043 103.780 147.137 1.00 30.87 707 VAL C O 1
ATOM 8145 N N . ASP D 4 708 ? 128.970 101.742 147.306 1.00 31.61 708 ASP C N 1
ATOM 8146 C CA . ASP D 4 708 ? 130.313 102.248 147.028 1.00 31.61 708 ASP C CA 1
ATOM 8147 C C . ASP D 4 708 ? 130.375 102.910 145.661 1.00 31.61 708 ASP C C 1
ATOM 8148 O O . ASP D 4 708 ? 130.873 104.035 145.520 1.00 31.61 708 ASP C O 1
ATOM 8153 N N . VAL D 4 709 ? 129.874 102.219 144.637 1.00 31.36 709 VAL C N 1
ATOM 8154 C CA . VAL D 4 709 ? 129.945 102.753 143.280 1.00 31.36 709 VAL C CA 1
ATOM 8155 C C . VAL D 4 709 ? 129.142 104.042 143.175 1.00 31.36 709 VAL C C 1
ATOM 8156 O O . VAL D 4 709 ? 129.591 105.032 142.585 1.00 31.36 709 VAL C O 1
ATOM 8160 N N . LEU D 4 710 ? 127.943 104.050 143.751 1.00 28.97 710 LEU C N 1
ATOM 8161 C CA . LEU D 4 710 ? 127.062 105.200 143.651 1.00 28.97 710 LEU C CA 1
ATOM 8162 C C . LEU D 4 710 ? 127.567 106.389 144.459 1.00 28.97 710 LEU C C 1
ATOM 8163 O O . LEU D 4 710 ? 127.311 107.533 144.075 1.00 28.97 710 LEU C O 1
ATOM 8168 N N . LEU D 4 711 ? 128.283 106.148 145.559 1.00 28.44 711 LEU C N 1
ATOM 8169 C CA . LEU D 4 711 ? 128.906 107.235 146.306 1.00 28.44 711 LEU C CA 1
ATOM 8170 C C . LEU D 4 711 ? 130.122 107.782 145.574 1.00 28.44 711 LEU C C 1
ATOM 8171 O O . LEU D 4 711 ? 130.393 108.985 145.635 1.00 28.44 711 LEU C O 1
ATOM 8176 N N . SER D 4 712 ? 130.873 106.918 144.889 1.00 28.69 712 SER C N 1
ATOM 8177 C CA . SER D 4 712 ? 131.996 107.403 144.098 1.00 28.69 712 SER C CA 1
ATOM 8178 C C . SER D 4 712 ? 131.540 108.132 142.842 1.00 28.69 712 SER C C 1
ATOM 8179 O O . SER D 4 712 ? 132.288 108.960 142.313 1.00 28.69 712 SER C O 1
ATOM 8182 N N . TYR D 4 713 ? 130.339 107.834 142.345 1.00 28.58 713 TYR C N 1
ATOM 8183 C CA . TYR D 4 713 ? 129.807 108.581 141.211 1.00 28.58 713 TYR C CA 1
ATOM 8184 C C . TYR D 4 713 ? 129.477 110.013 141.605 1.00 28.58 713 TYR C C 1
ATOM 8185 O O . TYR D 4 713 ? 129.694 110.946 140.824 1.00 28.58 713 TYR C O 1
ATOM 8194 N N . PHE D 4 714 ? 128.961 110.206 142.815 1.00 26.82 714 PHE C N 1
ATOM 8195 C CA . PHE D 4 714 ? 128.538 111.512 143.313 1.00 26.82 714 PHE C CA 1
ATOM 8196 C C . PHE D 4 714 ? 129.591 112.139 144.215 1.00 26.82 714 PHE C C 1
ATOM 8197 O O . PHE D 4 714 ? 129.263 112.741 145.240 1.00 26.82 714 PHE C O 1
ATOM 8205 N N . LYS D 4 715 ? 130.867 111.975 143.859 1.00 27.37 715 LYS C N 1
ATOM 8206 C CA . LYS D 4 715 ? 131.976 112.510 144.639 1.00 27.37 715 LYS C CA 1
ATOM 8207 C C . LYS D 4 715 ? 131.770 113.975 145.006 1.00 27.37 715 LYS C C 1
ATOM 8208 O O . LYS D 4 715 ? 131.728 114.336 146.187 1.00 27.37 715 LYS C O 1
ATOM 8214 N N . ASP D 4 716 ? 131.635 114.833 143.997 1.00 31.23 716 ASP C N 1
ATOM 8215 C CA . ASP D 4 716 ? 131.555 116.272 144.201 1.00 31.23 716 ASP C CA 1
ATOM 8216 C C . ASP D 4 716 ? 130.124 116.782 144.275 1.00 31.23 716 ASP C C 1
ATOM 8217 O O . ASP D 4 716 ? 129.914 117.995 144.373 1.00 31.23 716 ASP C O 1
ATOM 8222 N N . ASN D 4 717 ? 129.140 115.892 144.237 1.00 29.86 717 ASN C N 1
ATOM 8223 C CA . ASN D 4 717 ? 127.736 116.255 144.374 1.00 29.86 717 ASN C CA 1
ATOM 8224 C C . ASN D 4 717 ? 127.279 115.823 145.759 1.00 29.86 717 ASN C C 1
ATOM 8225 O O . ASN D 4 717 ? 127.134 114.626 146.024 1.00 29.86 717 ASN C O 1
ATOM 8230 N N . ILE D 4 718 ? 127.057 116.796 146.641 1.00 29.48 718 ILE C N 1
ATOM 8231 C CA . ILE D 4 718 ? 126.713 116.470 148.020 1.00 29.48 718 ILE C CA 1
ATOM 8232 C C . ILE D 4 718 ? 125.234 116.123 148.162 1.00 29.48 718 ILE C C 1
ATOM 8233 O O . ILE D 4 718 ? 124.860 115.345 149.044 1.00 29.48 718 ILE C O 1
ATOM 8238 N N . HIS D 4 719 ? 124.373 116.669 147.304 1.00 30.27 719 HIS C N 1
ATOM 8239 C CA . HIS D 4 719 ? 122.944 116.398 147.427 1.00 30.27 719 HIS C CA 1
ATOM 8240 C C . HIS D 4 719 ? 122.624 114.951 147.078 1.00 30.27 719 HIS C C 1
ATOM 8241 O O . HIS D 4 719 ? 121.928 114.257 147.830 1.00 30.27 719 HIS C O 1
ATOM 8248 N N . TYR D 4 720 ? 123.138 114.470 145.946 1.00 38.65 720 TYR C N 1
ATOM 8249 C CA . TYR D 4 720 ? 122.901 113.081 145.579 1.00 38.65 720 TYR C CA 1
ATOM 8250 C C . TYR D 4 720 ? 123.695 112.128 146.457 1.00 38.65 720 TYR C C 1
ATOM 8251 O O . TYR D 4 720 ? 123.268 110.991 146.668 1.00 38.65 720 TYR C O 1
ATOM 8260 N N . THR D 4 721 ? 124.831 112.572 147.000 1.00 29.80 721 THR C N 1
ATOM 8261 C CA . THR D 4 721 ? 125.538 111.774 147.998 1.00 29.80 721 THR C CA 1
ATOM 8262 C C . THR D 4 721 ? 124.686 111.580 149.246 1.00 29.80 721 THR C C 1
ATOM 8263 O O . THR D 4 721 ? 124.585 110.470 149.782 1.00 29.80 721 THR C O 1
ATOM 8267 N N . GLU D 4 722 ? 124.064 112.658 149.724 1.00 32.33 722 GLU C N 1
ATOM 8268 C CA . GLU D 4 722 ? 123.203 112.569 150.897 1.00 32.33 722 GLU C CA 1
ATOM 8269 C C . GLU D 4 722 ? 121.981 111.709 150.615 1.00 32.33 722 GLU C C 1
ATOM 8270 O O . GLU D 4 722 ? 121.542 110.944 151.480 1.00 32.33 722 GLU C O 1
ATOM 8276 N N . ARG D 4 723 ? 121.417 111.821 149.412 1.00 38.65 723 ARG C N 1
ATOM 8277 C CA . ARG D 4 723 ? 120.293 110.963 149.048 1.00 38.65 723 ARG C CA 1
ATOM 8278 C C . ARG D 4 723 ? 120.711 109.501 148.937 1.00 38.65 723 ARG C C 1
ATOM 8279 O O . ARG D 4 723 ? 119.924 108.608 149.264 1.00 38.65 723 ARG C O 1
ATOM 8287 N N . THR D 4 724 ? 121.933 109.238 148.470 1.00 31.13 724 THR C N 1
ATOM 8288 C CA . THR D 4 724 ? 122.448 107.874 148.430 1.00 31.13 724 THR C CA 1
ATOM 8289 C C . THR D 4 724 ? 122.611 107.310 149.834 1.00 31.13 724 THR C C 1
ATOM 8290 O O . THR D 4 724 ? 122.246 106.159 150.099 1.00 31.13 724 THR C O 1
ATOM 8294 N N . TRP D 4 725 ? 123.165 108.109 150.747 1.00 30.58 725 TRP C N 1
ATOM 8295 C CA . TRP D 4 725 ? 123.379 107.632 152.109 1.00 30.58 725 TRP C CA 1
ATOM 8296 C C . TRP D 4 725 ? 122.060 107.334 152.805 1.00 30.58 725 TRP C C 1
ATOM 8297 O O . TRP D 4 725 ? 121.939 106.332 153.518 1.00 30.58 725 TRP C O 1
ATOM 8308 N N . GLN D 4 726 ? 121.060 108.195 152.617 1.00 31.33 726 GLN C N 1
ATOM 8309 C CA . GLN D 4 726 ? 119.761 107.958 153.231 1.00 31.33 726 GLN C CA 1
ATOM 8310 C C . GLN D 4 726 ? 119.063 106.742 152.647 1.00 31.33 726 GLN C C 1
ATOM 8311 O O . GLN D 4 726 ? 118.180 106.178 153.300 1.00 31.33 726 GLN C O 1
ATOM 8317 N N . GLY D 4 727 ? 119.432 106.331 151.437 1.00 38.26 727 GLY C N 1
ATOM 8318 C CA . GLY D 4 727 ? 118.828 105.180 150.802 1.00 38.26 727 GLY C CA 1
ATOM 8319 C C . GLY D 4 727 ? 119.398 103.845 151.202 1.00 38.26 727 GLY C C 1
ATOM 8320 O O . GLY D 4 727 ? 118.835 102.812 150.834 1.00 38.26 727 GLY C O 1
ATOM 8321 N N . ILE D 4 728 ? 120.509 103.835 151.944 1.00 33.75 728 ILE C N 1
ATOM 8322 C CA . ILE D 4 728 ? 121.061 102.569 152.429 1.00 33.75 728 ILE C CA 1
ATOM 8323 C C . ILE D 4 728 ? 120.065 101.820 153.301 1.00 33.75 728 ILE C C 1
ATOM 8324 O O . ILE D 4 728 ? 119.864 100.619 153.076 1.00 33.75 728 ILE C O 1
ATOM 8329 N N . PRO D 4 729 ? 119.412 102.432 154.299 1.00 33.70 729 PRO C N 1
ATOM 8330 C CA . PRO D 4 729 ? 118.357 101.702 155.018 1.00 33.70 729 PRO C CA 1
ATOM 8331 C C . PRO D 4 729 ? 117.115 101.448 154.187 1.00 33.70 729 PRO C C 1
ATOM 8332 O O . PRO D 4 729 ? 116.345 100.539 154.523 1.00 33.70 729 PRO C O 1
ATOM 8336 N N . GLU D 4 730 ? 116.889 102.219 153.121 1.00 43.06 730 GLU C N 1
ATOM 8337 C CA . GLU D 4 730 ? 115.732 101.989 152.267 1.00 43.06 730 GLU C CA 1
ATOM 8338 C C . GLU D 4 730 ? 115.820 100.666 151.522 1.00 43.06 730 GLU C C 1
ATOM 8339 O O . GLU D 4 730 ? 114.784 100.109 151.148 1.00 43.06 730 GLU C O 1
ATOM 8345 N N . PHE D 4 731 ? 117.028 100.153 151.305 1.00 35.35 731 PHE C N 1
ATOM 8346 C CA . PHE D 4 731 ? 117.235 98.882 150.631 1.00 35.35 731 PHE C CA 1
ATOM 8347 C C . PHE D 4 731 ? 117.441 97.733 151.607 1.00 35.35 731 PHE C C 1
ATOM 8348 O O . PHE D 4 731 ? 117.842 96.643 151.190 1.00 35.35 731 PHE C O 1
ATOM 8356 N N . GLY D 4 732 ? 117.179 97.951 152.893 1.00 36.79 732 GLY C N 1
ATOM 8357 C CA . GLY D 4 732 ? 117.391 96.912 153.881 1.00 36.79 732 GLY C CA 1
ATOM 8358 C C . GLY D 4 732 ? 118.844 96.638 154.190 1.00 36.79 732 GLY C C 1
ATOM 8359 O O . GLY D 4 732 ? 119.189 95.514 154.566 1.00 36.79 732 GLY C O 1
ATOM 8360 N N . LEU D 4 733 ? 119.708 97.636 154.044 1.00 32.74 733 LEU C N 1
ATOM 8361 C CA . LEU D 4 733 ? 121.137 97.477 154.255 1.00 32.74 733 LEU C CA 1
ATOM 8362 C C . LEU D 4 733 ? 121.595 98.316 155.440 1.00 32.74 733 LEU C C 1
ATOM 8363 O O . LEU D 4 733 ? 120.845 99.122 155.996 1.00 32.74 733 LEU C O 1
ATOM 8368 N N . LEU D 4 734 ? 122.852 98.106 155.821 1.00 32.86 734 LEU C N 1
ATOM 8369 C CA . LEU D 4 734 ? 123.527 98.880 156.846 1.00 32.86 734 LEU C CA 1
ATOM 8370 C C . LEU D 4 734 ? 124.874 99.335 156.305 1.00 32.86 734 LEU C C 1
ATOM 8371 O O . LEU D 4 734 ? 125.514 98.603 155.541 1.00 32.86 734 LEU C O 1
ATOM 8376 N N . PRO D 4 735 ? 125.326 100.532 156.672 1.00 35.11 735 PRO C N 1
ATOM 8377 C CA . PRO D 4 735 ? 126.607 101.021 156.153 1.00 35.11 735 PRO C CA 1
ATOM 8378 C C . PRO D 4 735 ? 127.769 100.144 156.590 1.00 35.11 735 PRO C C 1
ATOM 8379 O O . PRO D 4 735 ? 127.768 99.562 157.677 1.00 35.11 735 PRO C O 1
ATOM 8383 N N . THR D 4 736 ? 128.763 100.047 155.716 1.00 33.82 736 THR C N 1
ATOM 8384 C CA . THR D 4 736 ? 130.016 99.369 156.003 1.00 33.82 736 THR C CA 1
ATOM 8385 C C . THR D 4 736 ? 131.119 100.402 156.189 1.00 33.82 736 THR C C 1
ATOM 8386 O O . THR D 4 736 ? 130.904 101.607 156.044 1.00 33.82 736 THR C O 1
ATOM 8390 N N . LEU D 4 737 ? 132.316 99.915 156.519 1.00 34.88 737 LEU C N 1
ATOM 8391 C CA . LEU D 4 737 ? 133.440 100.822 156.729 1.00 34.88 737 LEU C CA 1
ATOM 8392 C C . LEU D 4 737 ? 133.796 101.567 155.448 1.00 34.88 737 LEU C C 1
ATOM 8393 O O . LEU D 4 737 ? 134.128 102.757 155.486 1.00 34.88 737 LEU C O 1
ATOM 8398 N N . GLU D 4 738 ? 133.737 100.882 154.303 1.00 35.73 738 GLU C N 1
ATOM 8399 C CA . GLU D 4 738 ? 133.965 101.553 153.027 1.00 35.73 738 GLU C CA 1
ATOM 8400 C C . GLU D 4 738 ? 132.877 102.580 152.739 1.00 35.73 738 GLU C C 1
ATOM 8401 O O . GLU D 4 738 ? 133.166 103.675 152.235 1.00 35.73 738 GLU C O 1
ATOM 8407 N N . ASN D 4 739 ? 131.620 102.239 153.037 1.00 30.67 739 ASN C N 1
ATOM 8408 C CA . ASN D 4 739 ? 130.530 103.198 152.888 1.00 30.67 739 ASN C CA 1
ATOM 8409 C C . ASN D 4 739 ? 130.809 104.457 153.693 1.00 30.67 739 ASN C C 1
ATOM 8410 O O . ASN D 4 739 ? 130.693 105.576 153.182 1.00 30.67 739 ASN C O 1
ATOM 8415 N N . TYR D 4 740 ? 131.184 104.286 154.962 1.00 30.93 740 TYR C N 1
ATOM 8416 C CA . TYR D 4 740 ? 131.451 105.432 155.821 1.00 30.93 740 TYR C CA 1
ATOM 8417 C C . TYR D 4 740 ? 132.639 106.235 155.314 1.00 30.93 740 TYR C C 1
ATOM 8418 O O . TYR D 4 740 ? 132.607 107.468 155.320 1.00 30.93 740 TYR C O 1
ATOM 8427 N N . GLU D 4 741 ? 133.698 105.555 154.873 1.00 31.37 741 GLU C N 1
ATOM 8428 C CA . GLU D 4 741 ? 134.884 106.264 154.406 1.00 31.37 741 GLU C CA 1
ATOM 8429 C C . GLU D 4 741 ? 134.568 107.113 153.181 1.00 31.37 741 GLU C C 1
ATOM 8430 O O . GLU D 4 741 ? 134.957 108.285 153.107 1.00 31.37 741 GLU C O 1
ATOM 8436 N N . GLN D 4 742 ? 133.841 106.547 152.215 1.00 27.42 742 GLN C N 1
ATOM 8437 C CA . GLN D 4 742 ? 133.498 107.323 151.027 1.00 27.42 742 GLN C CA 1
ATOM 8438 C C . GLN D 4 742 ? 132.505 108.433 151.346 1.00 27.42 742 GLN C C 1
ATOM 8439 O O . GLN D 4 742 ? 132.596 109.522 150.772 1.00 27.42 742 GLN C O 1
ATOM 8445 N N . TYR D 4 743 ? 131.559 108.189 152.256 1.00 28.56 743 TYR C N 1
ATOM 8446 C CA . TYR D 4 743 ? 130.627 109.240 152.649 1.00 28.56 743 TYR C CA 1
ATOM 8447 C C . TYR D 4 743 ? 131.353 110.402 153.311 1.00 28.56 743 TYR C C 1
ATOM 8448 O O . TYR D 4 743 ? 131.062 111.568 153.029 1.00 28.56 743 TYR C O 1
ATOM 8457 N N . LEU D 4 744 ? 132.307 110.103 154.194 1.00 26.82 744 LEU C N 1
ATOM 8458 C CA . LEU D 4 744 ? 133.056 111.163 154.857 1.00 26.82 744 LEU C CA 1
ATOM 8459 C C . LEU D 4 744 ? 133.966 111.890 153.878 1.00 26.82 744 LEU C C 1
ATOM 8460 O O . LEU D 4 744 ? 134.163 113.104 153.995 1.00 26.82 744 LEU C O 1
ATOM 8465 N N . ILE D 4 745 ? 134.529 111.170 152.906 1.00 26.34 745 ILE C N 1
ATOM 8466 C CA . ILE D 4 745 ? 135.317 111.828 151.868 1.00 26.34 745 ILE C CA 1
ATOM 8467 C C . ILE D 4 745 ? 134.444 112.790 151.073 1.00 26.34 745 ILE C C 1
ATOM 8468 O O . ILE D 4 745 ? 134.841 113.928 150.796 1.00 26.34 745 ILE C O 1
ATOM 8473 N N . ASN D 4 746 ? 133.236 112.355 150.708 1.00 25.11 746 ASN C N 1
ATOM 8474 C CA . ASN D 4 746 ? 132.327 113.217 149.959 1.00 25.11 746 ASN C CA 1
ATOM 8475 C C . ASN D 4 746 ? 131.883 114.415 150.789 1.00 25.11 746 ASN C C 1
ATOM 8476 O O . ASN D 4 746 ? 131.671 115.506 150.250 1.00 25.11 746 ASN C O 1
ATOM 8481 N N . ASN D 4 747 ? 131.709 114.226 152.097 1.00 27.34 747 ASN C N 1
ATOM 8482 C CA . ASN D 4 747 ? 131.346 115.341 152.965 1.00 27.34 747 ASN C CA 1
ATOM 8483 C C . ASN D 4 747 ? 132.478 116.358 153.059 1.00 27.34 747 ASN C C 1
ATOM 8484 O O . ASN D 4 747 ? 132.261 117.560 152.874 1.00 27.34 747 ASN C O 1
ATOM 8489 N N . CYS D 4 748 ? 133.695 115.892 153.349 1.00 31.22 748 CYS C N 1
ATOM 8490 C CA . CYS D 4 748 ? 134.823 116.803 153.514 1.00 31.22 748 CYS C CA 1
ATOM 8491 C C . CYS D 4 748 ? 135.164 117.518 152.214 1.00 31.22 748 CYS C C 1
ATOM 8492 O O . CYS D 4 748 ? 135.448 118.721 152.218 1.00 31.22 748 CYS C O 1
ATOM 8495 N N . ARG D 4 749 ? 135.143 116.801 151.093 1.00 29.84 749 ARG C N 1
ATOM 8496 C CA . ARG D 4 749 ? 135.573 117.383 149.828 1.00 29.84 749 ARG C CA 1
ATOM 8497 C C . ARG D 4 749 ? 134.599 118.414 149.281 1.00 29.84 749 ARG C C 1
ATOM 8498 O O . ARG D 4 749 ? 134.931 119.081 148.296 1.00 29.84 749 ARG C O 1
ATOM 8506 N N . THR D 4 750 ? 133.415 118.561 149.877 1.00 28.95 750 THR C N 1
ATOM 8507 C CA . THR D 4 750 ? 132.447 119.566 149.452 1.00 28.95 750 THR C CA 1
ATOM 8508 C C . THR D 4 750 ? 132.276 120.677 150.483 1.00 28.95 750 THR C C 1
ATOM 8509 O O . THR D 4 750 ? 131.312 121.443 150.407 1.00 28.95 750 THR C O 1
ATOM 8513 N N . GLY D 4 751 ? 133.188 120.778 151.448 1.00 27.99 751 GLY C N 1
ATOM 8514 C CA . GLY D 4 751 ? 133.192 121.870 152.396 1.00 27.99 751 GLY C CA 1
ATOM 8515 C C . GLY D 4 751 ? 132.522 121.584 153.722 1.00 27.99 751 GLY C C 1
ATOM 8516 O O . GLY D 4 751 ? 132.636 122.407 154.637 1.00 27.99 751 GLY C O 1
ATOM 8517 N N . ASN D 4 752 ? 131.834 120.453 153.858 1.00 28.29 752 ASN C N 1
ATOM 8518 C CA . ASN D 4 752 ? 131.127 120.120 155.095 1.00 28.29 752 ASN C CA 1
ATOM 8519 C C . ASN D 4 752 ? 132.047 119.370 156.061 1.00 28.29 752 ASN C C 1
ATOM 8520 O O . ASN D 4 752 ? 131.854 118.195 156.367 1.00 28.29 752 ASN C O 1
ATOM 8525 N N . TYR D 4 753 ? 133.066 120.082 156.548 1.00 29.78 753 TYR C N 1
ATOM 8526 C CA . TYR D 4 753 ? 134.035 119.468 157.452 1.00 29.78 753 TYR C CA 1
ATOM 8527 C C . TYR D 4 753 ? 133.401 119.105 158.790 1.00 29.78 753 TYR C C 1
ATOM 8528 O O . TYR D 4 753 ? 133.632 118.011 159.322 1.00 29.78 753 TYR C O 1
ATOM 8537 N N . ARG D 4 754 ? 132.608 120.017 159.358 1.00 31.69 754 ARG C N 1
ATOM 8538 C CA . ARG D 4 754 ? 131.989 119.746 160.650 1.00 31.69 754 ARG C CA 1
ATOM 8539 C C . ARG D 4 754 ? 131.024 118.574 160.567 1.00 31.69 754 ARG C C 1
ATOM 8540 O O . ARG D 4 754 ? 130.942 117.763 161.495 1.00 31.69 754 ARG C O 1
ATOM 8548 N N . ARG D 4 755 ? 130.260 118.487 159.478 1.00 29.81 755 ARG C N 1
ATOM 8549 C CA . ARG D 4 755 ? 129.335 117.372 159.319 1.00 29.81 755 ARG C CA 1
ATOM 8550 C C . ARG D 4 755 ? 130.076 116.045 159.306 1.00 29.81 755 ARG C C 1
ATOM 8551 O O . ARG D 4 755 ? 129.661 115.086 159.966 1.00 29.81 755 ARG C O 1
ATOM 8559 N N . ALA D 4 756 ? 131.183 115.975 158.567 1.00 29.43 756 ALA C N 1
ATOM 8560 C CA . ALA D 4 756 ? 131.957 114.742 158.514 1.00 29.43 756 ALA C CA 1
ATOM 8561 C C . ALA D 4 756 ? 132.563 114.411 159.871 1.00 29.43 756 ALA C C 1
ATOM 8562 O O . ALA D 4 756 ? 132.596 113.243 160.273 1.00 29.43 756 ALA C O 1
ATOM 8564 N N . LEU D 4 757 ? 133.051 115.421 160.592 1.00 31.72 757 LEU C N 1
ATOM 8565 C CA . LEU D 4 757 ? 133.593 115.161 161.922 1.00 31.72 757 LEU C CA 1
ATOM 8566 C C . LEU D 4 757 ? 132.518 114.649 162.872 1.00 31.72 757 LEU C C 1
ATOM 8567 O O . LEU D 4 757 ? 132.766 113.727 163.657 1.00 31.72 757 LEU C O 1
ATOM 8572 N N . GLU D 4 758 ? 131.319 115.232 162.821 1.00 34.64 758 GLU C N 1
ATOM 8573 C CA . GLU D 4 758 ? 130.232 114.765 163.675 1.00 34.64 758 GLU C CA 1
ATOM 8574 C C . GLU D 4 758 ? 129.825 113.340 163.324 1.00 34.64 758 GLU C C 1
ATOM 8575 O O . GLU D 4 758 ? 129.559 112.524 164.215 1.00 34.64 758 GLU C O 1
ATOM 8581 N N . ILE D 4 759 ? 129.760 113.026 162.028 1.00 31.25 759 ILE C N 1
ATOM 8582 C CA . ILE D 4 759 ? 129.433 111.664 161.614 1.00 31.25 759 ILE C CA 1
ATOM 8583 C C . ILE D 4 759 ? 130.492 110.692 162.108 1.00 31.25 759 ILE C C 1
ATOM 8584 O O . ILE D 4 759 ? 130.175 109.603 162.597 1.00 31.25 759 ILE C O 1
ATOM 8589 N N . THR D 4 760 ? 131.766 111.068 161.993 1.00 32.32 760 THR C N 1
ATOM 8590 C CA . THR D 4 760 ? 132.838 110.206 162.474 1.00 32.32 760 THR C CA 1
ATOM 8591 C C . THR D 4 760 ? 132.740 110.000 163.981 1.00 32.32 760 THR C C 1
ATOM 8592 O O . THR D 4 760 ? 132.960 108.891 164.482 1.00 32.32 760 THR C O 1
ATOM 8596 N N . LYS D 4 761 ? 132.407 111.061 164.719 1.00 36.23 761 LYS C N 1
ATOM 8597 C CA . LYS D 4 761 ? 132.279 110.952 166.169 1.00 36.23 761 LYS C CA 1
ATOM 8598 C C . LYS D 4 761 ? 131.128 110.036 166.564 1.00 36.23 761 LYS C C 1
ATOM 8599 O O . LYS D 4 761 ? 131.263 109.216 167.479 1.00 36.23 761 LYS C O 1
ATOM 8605 N N . ASN D 4 762 ? 129.988 110.158 165.889 1.00 40.16 762 ASN C N 1
ATOM 8606 C CA . ASN D 4 762 ? 128.793 109.408 166.256 1.00 40.16 762 ASN C CA 1
ATOM 8607 C C . ASN D 4 762 ? 128.663 108.083 165.513 1.00 40.16 762 ASN C C 1
ATOM 8608 O O . ASN D 4 762 ? 127.636 107.409 165.657 1.00 40.16 762 ASN C O 1
ATOM 8613 N N . MET D 4 763 ? 129.659 107.716 164.704 1.00 42.86 763 MET C N 1
ATOM 8614 C CA . MET D 4 763 ? 129.604 106.463 163.959 1.00 42.86 763 MET C CA 1
ATOM 8615 C C . MET D 4 763 ? 129.494 105.260 164.888 1.00 42.86 763 MET C C 1
ATOM 8616 O O . MET D 4 763 ? 128.645 104.384 164.689 1.00 42.86 763 MET C O 1
ATOM 8621 N N . GLU D 4 764 ? 130.343 105.202 165.915 1.00 50.41 764 GLU C N 1
ATOM 8622 C CA . GLU D 4 764 ? 130.325 104.054 166.815 1.00 50.41 764 GLU C CA 1
ATOM 8623 C C . GLU D 4 764 ? 128.999 103.961 167.560 1.00 50.41 764 GLU C C 1
ATOM 8624 O O . GLU D 4 764 ? 128.501 102.860 167.821 1.00 50.41 764 GLU C O 1
ATOM 8630 N N . ILE D 4 765 ? 128.411 105.106 167.906 1.00 51.39 765 ILE C N 1
ATOM 8631 C CA . ILE D 4 765 ? 127.161 105.098 168.658 1.00 51.39 765 ILE C CA 1
ATOM 8632 C C . ILE D 4 765 ? 125.999 104.669 167.771 1.00 51.39 765 ILE C C 1
ATOM 8633 O O . ILE D 4 765 ? 125.210 103.791 168.140 1.00 51.39 765 ILE C O 1
ATOM 8638 N N . ASP D 4 766 ? 125.868 105.280 166.590 1.00 50.23 766 ASP C N 1
ATOM 8639 C CA . ASP D 4 766 ? 124.668 105.041 165.792 1.00 50.23 766 ASP C CA 1
ATOM 8640 C C . ASP D 4 766 ? 124.738 103.727 165.018 1.00 50.23 766 ASP C C 1
ATOM 8641 O O . ASP D 4 766 ? 123.725 103.032 164.887 1.00 50.23 766 ASP C O 1
ATOM 8646 N N . SER D 4 767 ? 125.916 103.362 164.503 1.00 48.92 767 SER C N 1
ATOM 8647 C CA . SER D 4 767 ? 126.037 102.191 163.648 1.00 48.92 767 SER C CA 1
ATOM 8648 C C . SER D 4 767 ? 126.778 101.025 164.285 1.00 48.92 767 SER C C 1
ATOM 8649 O O . SER D 4 767 ? 126.643 99.897 163.803 1.00 48.92 767 SER C O 1
ATOM 8652 N N . GLY D 4 768 ? 127.545 101.260 165.345 1.00 50.29 768 GLY C N 1
ATOM 8653 C CA . GLY D 4 768 ? 128.322 100.198 165.946 1.00 50.29 768 GLY C CA 1
ATOM 8654 C C . GLY D 4 768 ? 129.645 99.918 165.274 1.00 50.29 768 GLY C C 1
ATOM 8655 O O . GLY D 4 768 ? 130.310 98.941 165.636 1.00 50.29 768 GLY C O 1
ATOM 8656 N N . LEU D 4 769 ? 130.047 100.737 164.308 1.00 48.95 769 LEU C N 1
ATOM 8657 C CA . LEU D 4 769 ? 131.316 100.575 163.612 1.00 48.95 769 LEU C CA 1
ATOM 8658 C C . LEU D 4 769 ? 132.339 101.524 164.220 1.00 48.95 769 LEU C C 1
ATOM 8659 O O . LEU D 4 769 ? 132.121 102.739 164.251 1.00 48.95 769 LEU C O 1
ATOM 8664 N N . LYS D 4 770 ? 133.439 100.976 164.701 1.00 53.54 770 LYS C N 1
ATOM 8665 C CA . LYS D 4 770 ? 134.498 101.812 165.250 1.00 53.54 770 LYS C CA 1
ATOM 8666 C C . LYS D 4 770 ? 135.294 102.443 164.114 1.00 53.54 770 LYS C C 1
ATOM 8667 O O . LYS D 4 770 ? 135.724 101.732 163.201 1.00 53.54 770 LYS C O 1
ATOM 8673 N N . PRO D 4 771 ? 135.488 103.761 164.120 1.00 52.98 771 PRO C N 1
ATOM 8674 C CA . PRO D 4 771 ? 136.322 104.382 163.085 1.00 52.98 771 PRO C CA 1
ATOM 8675 C C . PRO D 4 771 ? 137.732 103.815 163.111 1.00 52.98 771 PRO C C 1
ATOM 8676 O O . PRO D 4 771 ? 138.318 103.606 164.174 1.00 52.98 771 PRO C O 1
ATOM 8680 N N . THR D 4 772 ? 138.276 103.574 161.927 1.00 49.20 772 THR C N 1
ATOM 8681 C CA . THR D 4 772 ? 139.591 102.973 161.775 1.00 49.20 772 THR C CA 1
ATOM 8682 C C . THR D 4 772 ? 140.592 104.026 161.314 1.00 49.20 772 THR C C 1
ATOM 8683 O O . THR D 4 772 ? 140.264 105.204 161.150 1.00 49.20 772 THR C O 1
ATOM 8687 N N . ALA D 4 773 ? 141.835 103.583 161.112 1.00 47.39 773 ALA C N 1
ATOM 8688 C CA . ALA D 4 773 ? 142.882 104.497 160.672 1.00 47.39 773 ALA C CA 1
ATOM 8689 C C . ALA D 4 773 ? 142.560 105.083 159.306 1.00 47.39 773 ALA C C 1
ATOM 8690 O O . ALA D 4 773 ? 142.820 106.264 159.051 1.00 47.39 773 ALA C O 1
ATOM 8692 N N . LYS D 4 774 ? 141.993 104.268 158.414 1.00 42.90 774 LYS C N 1
ATOM 8693 C CA . LYS D 4 774 ? 141.640 104.754 157.084 1.00 42.90 774 LYS C CA 1
ATOM 8694 C C . LYS D 4 774 ? 140.591 105.857 157.158 1.00 42.90 774 LYS C C 1
ATOM 8695 O O . LYS D 4 774 ? 140.696 106.867 156.456 1.00 42.90 774 LYS C O 1
ATOM 8701 N N . ILE D 4 775 ? 139.583 105.689 158.013 1.00 40.70 775 ILE C N 1
ATOM 8702 C CA . ILE D 4 775 ? 138.513 106.679 158.112 1.00 40.70 775 ILE C CA 1
ATOM 8703 C C . ILE D 4 775 ? 139.047 107.998 158.661 1.00 40.70 775 ILE C C 1
ATOM 8704 O O . ILE D 4 775 ? 138.764 109.075 158.120 1.00 40.70 775 ILE C O 1
ATOM 8709 N N . ILE D 4 776 ? 139.830 107.933 159.741 1.00 41.74 776 ILE C N 1
ATOM 8710 C CA . ILE D 4 776 ? 140.372 109.150 160.340 1.00 41.74 776 ILE C CA 1
ATOM 8711 C C . ILE D 4 776 ? 141.322 109.841 159.373 1.00 41.74 776 ILE C C 1
ATOM 8712 O O . ILE D 4 776 ? 141.318 111.072 159.249 1.00 41.74 776 ILE C O 1
ATOM 8717 N N . ALA D 4 777 ? 142.153 109.063 158.676 1.00 43.03 777 ALA C N 1
ATOM 8718 C CA . ALA D 4 777 ? 143.061 109.645 157.694 1.00 43.03 777 ALA C CA 1
ATOM 8719 C C . ALA D 4 777 ? 142.293 110.316 156.564 1.00 43.03 777 ALA C C 1
ATOM 8720 O O . ALA D 4 777 ? 142.655 111.411 156.125 1.00 43.03 777 ALA C O 1
ATOM 8722 N N . ALA D 4 778 ? 141.227 109.676 156.080 1.00 40.54 778 ALA C N 1
ATOM 8723 C CA . ALA D 4 778 ? 140.429 110.273 155.016 1.00 40.54 778 ALA C CA 1
ATOM 8724 C C . ALA D 4 778 ? 139.784 111.571 155.477 1.00 40.54 778 ALA C C 1
ATOM 8725 O O . ALA D 4 778 ? 139.715 112.542 154.715 1.00 40.54 778 ALA C O 1
ATOM 8727 N N . VAL D 4 779 ? 139.297 111.605 156.718 1.00 39.58 779 VAL C N 1
ATOM 8728 C CA . VAL D 4 779 ? 138.687 112.827 157.237 1.00 39.58 779 VAL C CA 1
ATOM 8729 C C . VAL D 4 779 ? 139.729 113.934 157.354 1.00 39.58 779 VAL C C 1
ATOM 8730 O O . VAL D 4 779 ? 139.488 115.081 156.963 1.00 39.58 779 VAL C O 1
ATOM 8734 N N . TYR D 4 780 ? 140.908 113.605 157.885 1.00 42.64 780 TYR C N 1
ATOM 8735 C CA . TYR D 4 780 ? 141.938 114.620 158.089 1.00 42.64 780 TYR C CA 1
ATOM 8736 C C . TYR D 4 780 ? 142.451 115.167 156.763 1.00 42.64 780 TYR C C 1
ATOM 8737 O O . TYR D 4 780 ? 142.578 116.383 156.588 1.00 42.64 780 TYR C O 1
ATOM 8746 N N . ASN D 4 781 ? 142.757 114.277 155.816 1.00 43.63 781 ASN C N 1
ATOM 8747 C CA . ASN D 4 781 ? 143.323 114.709 154.542 1.00 43.63 781 ASN C CA 1
ATOM 8748 C C . ASN D 4 781 ? 142.351 115.579 153.759 1.00 43.63 781 ASN C C 1
ATOM 8749 O O . ASN D 4 781 ? 142.744 116.603 153.191 1.00 43.63 781 ASN C O 1
ATOM 8754 N N . TYR D 4 782 ? 141.081 115.195 153.722 1.00 35.26 782 TYR C N 1
ATOM 8755 C CA . TYR D 4 782 ? 140.114 115.878 152.879 1.00 35.26 782 TYR C CA 1
ATOM 8756 C C . TYR D 4 782 ? 139.536 117.117 153.544 1.00 35.26 782 TYR C C 1
ATOM 8757 O O . TYR D 4 782 ? 138.668 117.769 152.958 1.00 35.26 782 TYR C O 1
ATOM 8766 N N . THR D 4 783 ? 139.988 117.443 154.751 1.00 36.09 783 THR C N 1
ATOM 8767 C CA . THR D 4 783 ? 139.576 118.654 155.456 1.00 36.09 783 THR C CA 1
ATOM 8768 C C . THR D 4 783 ? 140.615 119.728 155.171 1.00 36.09 783 THR C C 1
ATOM 8769 O O . THR D 4 783 ? 141.654 119.806 155.826 1.00 36.09 783 THR C O 1
ATOM 8773 N N . PHE D 4 784 ? 140.336 120.570 154.182 1.00 35.48 784 PHE C N 1
ATOM 8774 C CA . PHE D 4 784 ? 141.317 121.545 153.708 1.00 35.48 784 PHE C CA 1
ATOM 8775 C C . PHE D 4 784 ? 141.195 122.883 154.432 1.00 35.48 784 PHE C C 1
ATOM 8776 O O . PHE D 4 784 ? 141.063 123.933 153.807 1.00 35.48 784 PHE C O 1
ATOM 8784 N N . THR D 4 785 ? 141.243 122.860 155.761 1.00 41.91 785 THR C N 1
ATOM 8785 C CA . THR D 4 785 ? 141.209 124.086 156.549 1.00 41.91 785 THR C CA 1
ATOM 8786 C C . THR D 4 785 ? 141.998 123.858 157.828 1.00 41.91 785 THR C C 1
ATOM 8787 O O . THR D 4 785 ? 141.861 122.808 158.460 1.00 41.91 785 THR C O 1
ATOM 8791 N N . GLU D 4 786 ? 142.821 124.839 158.200 1.00 44.66 786 GLU C N 1
ATOM 8792 C CA . GLU D 4 786 ? 143.699 124.689 159.356 1.00 44.66 786 GLU C CA 1
ATOM 8793 C C . GLU D 4 786 ? 142.902 124.510 160.644 1.00 44.66 786 GLU C C 1
ATOM 8794 O O . GLU D 4 786 ? 143.240 123.672 161.486 1.00 44.66 786 GLU C O 1
ATOM 8800 N N . GLN D 4 787 ? 141.837 125.296 160.816 1.00 44.49 787 GLN C N 1
ATOM 8801 C CA . GLN D 4 787 ? 141.049 125.215 162.043 1.00 44.49 787 GLN C CA 1
ATOM 8802 C C . GLN D 4 787 ? 140.323 123.880 162.150 1.00 44.49 787 GLN C C 1
ATOM 8803 O O . GLN D 4 787 ? 140.322 123.241 163.210 1.00 44.49 787 GLN C O 1
ATOM 8809 N N . ARG D 4 788 ? 139.697 123.438 161.060 1.00 39.85 788 ARG C N 1
ATOM 8810 C CA . ARG D 4 788 ? 138.973 122.173 161.101 1.00 39.85 788 ARG C CA 1
ATOM 8811 C C . ARG D 4 788 ? 139.936 120.997 161.219 1.00 39.85 788 ARG C C 1
ATOM 8812 O O . ARG D 4 788 ? 139.627 119.992 161.872 1.00 39.85 788 ARG C O 1
ATOM 8820 N N . LYS D 4 789 ? 141.109 121.106 160.592 1.00 42.90 789 LYS C N 1
ATOM 8821 C CA . LYS D 4 789 ? 142.136 120.088 160.772 1.00 42.90 789 LYS C CA 1
ATOM 8822 C C . LYS D 4 789 ? 142.591 120.023 162.223 1.00 42.90 789 LYS C C 1
ATOM 8823 O O . LYS D 4 789 ? 142.795 118.935 162.770 1.00 42.90 789 LYS C O 1
ATOM 8829 N N . LEU D 4 790 ? 142.747 121.179 162.867 1.00 48.76 790 LEU C N 1
ATOM 8830 C CA . LEU D 4 790 ? 143.081 121.183 164.285 1.00 48.76 790 LEU C CA 1
ATOM 8831 C C . LEU D 4 790 ? 141.981 120.524 165.106 1.00 48.76 790 LEU C C 1
ATOM 8832 O O . LEU D 4 790 ? 142.263 119.772 166.044 1.00 48.76 790 LEU C O 1
ATOM 8837 N N . GLU D 4 791 ? 140.719 120.794 164.765 1.00 50.81 791 GLU C N 1
ATOM 8838 C CA . GLU D 4 791 ? 139.606 120.207 165.506 1.00 50.81 791 GLU C CA 1
ATOM 8839 C C . GLU D 4 791 ? 139.599 118.685 165.389 1.00 50.81 791 GLU C C 1
ATOM 8840 O O . GLU D 4 791 ? 139.433 117.970 166.388 1.00 50.81 791 GLU C O 1
ATOM 8846 N N . VAL D 4 792 ? 139.784 118.168 164.172 1.00 49.12 792 VAL C N 1
ATOM 8847 C CA . VAL D 4 792 ? 139.796 116.717 163.987 1.00 49.12 792 VAL C CA 1
ATOM 8848 C C . VAL D 4 792 ? 141.024 116.105 164.657 1.00 49.12 792 VAL C C 1
ATOM 8849 O O . VAL D 4 792 ? 140.970 114.993 165.195 1.00 49.12 792 VAL C O 1
ATOM 8853 N N . GLU D 4 793 ? 142.145 116.832 164.656 1.00 56.34 793 GLU C N 1
ATOM 8854 C CA . GLU D 4 793 ? 143.339 116.372 165.356 1.00 56.34 793 GLU C CA 1
ATOM 8855 C C . GLU D 4 793 ? 143.077 116.234 166.851 1.00 56.34 793 GLU C C 1
ATOM 8856 O O . GLU D 4 793 ? 143.459 115.239 167.476 1.00 56.34 793 GLU C O 1
ATOM 8862 N N . GLN D 4 794 ? 142.422 117.236 167.441 1.00 55.18 794 GLN C N 1
ATOM 8863 C CA . GLN D 4 794 ? 142.090 117.179 168.861 1.00 55.18 794 GLN C CA 1
ATOM 8864 C C . GLN D 4 794 ? 141.153 116.016 169.158 1.00 55.18 794 GLN C C 1
ATOM 8865 O O . GLN D 4 794 ? 141.337 115.284 170.140 1.00 55.18 794 GLN C O 1
ATOM 8871 N N . TRP D 4 795 ? 140.135 115.828 168.313 1.00 53.62 795 TRP C N 1
ATOM 8872 C CA . TRP D 4 795 ? 139.205 114.728 168.533 1.00 53.62 795 TRP C CA 1
ATOM 8873 C C . TRP D 4 795 ? 139.921 113.384 168.481 1.00 53.62 795 TRP C C 1
ATOM 8874 O O . TRP D 4 795 ? 139.694 112.509 169.323 1.00 53.62 795 TRP C O 1
ATOM 8885 N N . ALA D 4 796 ? 140.783 113.203 167.482 1.00 62.80 796 ALA C N 1
ATOM 8886 C CA . ALA D 4 796 ? 141.496 111.946 167.313 1.00 62.80 796 ALA C CA 1
ATOM 8887 C C . ALA D 4 796 ? 142.441 111.696 168.478 1.00 62.80 796 ALA C C 1
ATOM 8888 O O . ALA D 4 796 ? 142.541 110.568 168.970 1.00 62.80 796 ALA C O 1
ATOM 8890 N N . GLU D 4 797 ? 143.139 112.740 168.926 1.00 60.79 797 GLU C N 1
ATOM 8891 C CA . GLU D 4 797 ? 144.051 112.614 170.054 1.00 60.79 797 GLU C CA 1
ATOM 8892 C C . GLU D 4 797 ? 143.297 112.211 171.314 1.00 60.79 797 GLU C C 1
ATOM 8893 O O . GLU D 4 797 ? 143.764 111.361 172.079 1.00 60.79 797 GLU C O 1
ATOM 8899 N N . LYS D 4 798 ? 142.127 112.812 171.539 1.00 63.97 798 LYS C N 1
ATOM 8900 C CA . LYS D 4 798 ? 141.361 112.491 172.737 1.00 63.97 798 LYS C CA 1
ATOM 8901 C C . LYS D 4 798 ? 140.716 111.111 172.667 1.00 63.97 798 LYS C C 1
ATOM 8902 O O . LYS D 4 798 ? 140.628 110.425 173.692 1.00 63.97 798 LYS C O 1
ATOM 8908 N N . ALA D 4 799 ? 140.272 110.682 171.486 1.00 66.53 799 ALA C N 1
ATOM 8909 C CA . ALA D 4 799 ? 139.478 109.464 171.365 1.00 66.53 799 ALA C CA 1
ATOM 8910 C C . ALA D 4 799 ? 140.323 108.236 171.036 1.00 66.53 799 ALA C C 1
ATOM 8911 O O . ALA D 4 799 ? 140.185 107.195 171.686 1.00 66.53 799 ALA C O 1
ATOM 8913 N N . HIS D 4 800 ? 141.196 108.337 170.037 1.00 65.63 800 HIS C N 1
ATOM 8914 C CA . HIS D 4 800 ? 142.029 107.221 169.591 1.00 65.63 800 HIS C CA 1
ATOM 8915 C C . HIS D 4 800 ? 143.487 107.655 169.635 1.00 65.63 800 HIS C C 1
ATOM 8916 O O . HIS D 4 800 ? 144.085 107.985 168.604 1.00 65.63 800 HIS C O 1
ATOM 8923 N N . PRO D 4 801 ? 144.092 107.670 170.826 1.00 70.19 801 PRO C N 1
ATOM 8924 C CA . PRO D 4 801 ? 145.468 108.184 170.934 1.00 70.19 801 PRO C CA 1
ATOM 8925 C C . PRO D 4 801 ? 146.491 107.345 170.193 1.00 70.19 801 PRO C C 1
ATOM 8926 O O . PRO D 4 801 ? 147.333 107.898 169.475 1.00 70.19 801 PRO C O 1
ATOM 8930 N N . GLU D 4 802 ? 146.444 106.019 170.342 1.00 70.12 802 GLU C N 1
ATOM 8931 C CA . GLU D 4 802 ? 147.438 105.173 169.688 1.00 70.12 802 GLU C CA 1
ATOM 8932 C C . GLU D 4 802 ? 147.264 105.179 168.173 1.00 70.12 802 GLU C C 1
ATOM 8933 O O . GLU D 4 802 ? 148.252 105.170 167.432 1.00 70.12 802 GLU C O 1
ATOM 8939 N N . MET D 4 803 ? 146.019 105.212 167.694 1.00 67.22 803 MET C N 1
ATOM 8940 C CA . MET D 4 803 ? 145.787 105.247 166.253 1.00 67.22 803 MET C CA 1
ATOM 8941 C C . MET D 4 803 ? 146.281 106.554 165.646 1.00 67.22 803 MET C C 1
ATOM 8942 O O . MET D 4 803 ? 146.917 106.554 164.586 1.00 67.22 803 MET C O 1
ATOM 8947 N N . TRP D 4 804 ? 146.007 107.679 166.310 1.00 63.87 804 TRP C N 1
ATOM 8948 C CA . TRP D 4 804 ? 146.506 108.963 165.826 1.00 63.87 804 TRP C CA 1
ATOM 8949 C C . TRP D 4 804 ? 148.027 109.021 165.887 1.00 63.87 804 TRP C C 1
ATOM 8950 O O . TRP D 4 804 ? 148.671 109.593 164.999 1.00 63.87 804 TRP C O 1
ATOM 8961 N N . LEU D 4 805 ? 148.621 108.432 166.928 1.00 70.93 805 LEU C N 1
ATOM 8962 C CA . LEU D 4 805 ? 150.076 108.370 167.012 1.00 70.93 805 LEU C CA 1
ATOM 8963 C C . LEU D 4 805 ? 150.653 107.559 165.859 1.00 70.93 805 LEU C C 1
ATOM 8964 O O . LEU D 4 805 ? 151.681 107.929 165.281 1.00 70.93 805 LEU C O 1
ATOM 8969 N N . GLU D 4 806 ? 150.005 106.443 165.516 1.00 72.70 806 GLU C N 1
ATOM 8970 C CA . GLU D 4 806 ? 150.433 105.661 164.360 1.00 72.70 806 GLU C CA 1
ATOM 8971 C C . GLU D 4 806 ? 150.308 106.470 163.076 1.00 72.70 806 GLU C C 1
ATOM 8972 O O . GLU D 4 806 ? 151.184 106.408 162.205 1.00 72.70 806 GLU C O 1
ATOM 8978 N N . LEU D 4 807 ? 149.222 107.233 162.939 1.00 69.45 807 LEU C N 1
ATOM 8979 C CA . LEU D 4 807 ? 149.068 108.102 161.778 1.00 69.45 807 LEU C CA 1
ATOM 8980 C C . LEU D 4 807 ? 150.131 109.191 161.727 1.00 69.45 807 LEU C C 1
ATOM 8981 O O . LEU D 4 807 ? 150.463 109.663 160.634 1.00 69.45 807 LEU C O 1
ATOM 8986 N N . LYS D 4 808 ? 150.669 109.605 162.874 1.00 72.79 808 LYS C N 1
ATOM 8987 C CA . LYS D 4 808 ? 151.783 110.545 162.887 1.00 72.79 808 LYS C CA 1
ATOM 8988 C C . LYS D 4 808 ? 153.124 109.892 162.585 1.00 72.79 808 LYS C C 1
ATOM 8989 O O . LYS D 4 808 ? 154.076 110.603 162.244 1.00 72.79 808 LYS C O 1
ATOM 8995 N N . GLU D 4 809 ? 153.230 108.569 162.700 1.00 75.21 809 GLU C N 1
ATOM 8996 C CA . GLU D 4 809 ? 154.507 107.901 162.481 1.00 75.21 809 GLU C CA 1
ATOM 8997 C C . GLU D 4 809 ? 154.850 107.790 161.002 1.00 75.21 809 GLU C C 1
ATOM 8998 O O . GLU D 4 809 ? 156.021 107.918 160.627 1.00 75.21 809 GLU C O 1
ATOM 9004 N N . GLY D 4 810 ? 153.853 107.557 160.154 1.00 82.83 810 GLY C N 1
ATOM 9005 C CA . GLY D 4 810 ? 154.081 107.465 158.726 1.00 82.83 810 GLY C CA 1
ATOM 9006 C C . GLY D 4 810 ? 153.901 108.795 158.025 1.00 82.83 810 GLY C C 1
ATOM 9007 O O . GLY D 4 810 ? 154.294 109.839 158.552 1.00 82.83 810 GLY C O 1
ATOM 9008 N N . ASP D 4 811 ? 153.308 108.768 156.834 1.00 72.80 811 ASP C N 1
ATOM 9009 C CA . ASP D 4 811 ? 153.042 109.977 156.063 1.00 72.80 811 ASP C CA 1
ATOM 9010 C C . ASP D 4 811 ? 151.603 109.979 155.570 1.00 72.80 811 ASP C C 1
ATOM 9011 O O . ASP D 4 811 ? 151.316 110.375 154.436 1.00 72.80 811 ASP C O 1
ATOM 9016 N N . LYS D 4 812 ? 150.678 109.531 156.419 1.00 63.69 812 LYS C N 1
ATOM 9017 C CA . LYS D 4 812 ? 149.275 109.471 156.027 1.00 63.69 812 LYS C CA 1
ATOM 9018 C C . LYS D 4 812 ? 148.582 110.820 156.157 1.00 63.69 812 LYS C C 1
ATOM 9019 O O . LYS D 4 812 ? 147.576 111.061 155.481 1.00 63.69 812 LYS C O 1
ATOM 9025 N N . LEU D 4 813 ? 149.097 111.706 157.007 1.00 59.58 813 LEU C N 1
ATOM 9026 C CA . LEU D 4 813 ? 148.457 112.993 157.273 1.00 59.58 813 LEU C CA 1
ATOM 9027 C C . LEU D 4 813 ? 149.104 114.054 156.393 1.00 59.58 813 LEU C C 1
ATOM 9028 O O . LEU D 4 813 ? 150.248 114.455 156.618 1.00 59.58 813 LEU C O 1
ATOM 9033 N N . LYS D 4 814 ? 148.364 114.510 155.390 1.00 55.54 814 LYS C N 1
ATOM 9034 C CA . LYS D 4 814 ? 148.828 115.551 154.491 1.00 55.54 814 LYS C CA 1
ATOM 9035 C C . LYS D 4 814 ? 148.345 116.910 154.981 1.00 55.54 814 LYS C C 1
ATOM 9036 O O . LYS D 4 814 ? 147.365 117.011 155.725 1.00 55.54 814 LYS C O 1
ATOM 9042 N N . SER D 4 815 ? 149.041 117.964 154.556 1.00 54.90 815 SER C N 1
ATOM 9043 C CA . SER D 4 815 ? 148.772 119.313 155.040 1.00 54.90 815 SER C CA 1
ATOM 9044 C C . SER D 4 815 ? 148.368 120.259 153.913 1.00 54.90 815 SER C C 1
ATOM 9045 O O . SER D 4 815 ? 148.690 121.447 153.948 1.00 54.90 815 SER C O 1
ATOM 9048 N N . LEU D 4 816 ? 147.662 119.749 152.909 1.00 46.70 816 LEU C N 1
ATOM 9049 C CA . LEU D 4 816 ? 147.192 120.589 151.816 1.00 46.70 816 LEU C CA 1
ATOM 9050 C C . LEU D 4 816 ? 145.884 121.269 152.199 1.00 46.70 816 LEU C C 1
ATOM 9051 O O . LEU D 4 816 ? 144.988 120.645 152.774 1.00 46.70 816 LEU C O 1
ATOM 9056 N N . CYS D 4 817 ? 145.779 122.557 151.876 1.00 47.73 817 CYS C N 1
ATOM 9057 C CA . CYS D 4 817 ? 144.605 123.350 152.210 1.00 47.73 817 CYS C CA 1
ATOM 9058 C C . CYS D 4 817 ? 144.315 124.325 151.078 1.00 47.73 817 CYS C C 1
ATOM 9059 O O . CYS D 4 817 ? 145.156 124.566 150.210 1.00 47.73 817 CYS C O 1
ATOM 9062 N N . LEU D 4 818 ? 143.106 124.880 151.093 1.00 44.55 818 LEU C N 1
ATOM 9063 C CA . LEU D 4 818 ? 142.744 125.891 150.109 1.00 44.55 818 LEU C CA 1
ATOM 9064 C C . LEU D 4 818 ? 143.662 127.102 150.240 1.00 44.55 818 LEU C C 1
ATOM 9065 O O . LEU D 4 818 ? 143.798 127.654 151.340 1.00 44.55 818 LEU C O 1
ATOM 9070 N N . PRO D 4 819 ? 144.300 127.540 149.162 1.00 51.50 819 PRO C N 1
ATOM 9071 C CA . PRO D 4 819 ? 145.077 128.779 149.214 1.00 51.50 819 PRO C CA 1
ATOM 9072 C C . PRO D 4 819 ? 144.163 129.993 149.259 1.00 51.50 819 PRO C C 1
ATOM 9073 O O . PRO D 4 819 ? 142.972 129.924 148.948 1.00 51.50 819 PRO C O 1
ATOM 9077 N N . ALA D 4 820 ? 144.743 131.117 149.669 1.00 56.25 820 ALA C N 1
ATOM 9078 C CA . ALA D 4 820 ? 144.006 132.373 149.689 1.00 56.25 820 ALA C CA 1
ATOM 9079 C C . ALA D 4 820 ? 143.598 132.742 148.269 1.00 56.25 820 ALA C C 1
ATOM 9080 O O . ALA D 4 820 ? 144.456 132.976 147.411 1.00 56.25 820 ALA C O 1
ATOM 9082 N N . ASN D 4 821 ? 142.291 132.793 148.018 1.00 49.33 821 ASN C N 1
ATOM 9083 C CA . ASN D 4 821 ? 141.798 133.052 146.671 1.00 49.33 821 ASN C CA 1
ATOM 9084 C C . ASN D 4 821 ? 141.973 134.512 146.261 1.00 49.33 821 ASN C C 1
ATOM 9085 O O . ASN D 4 821 ? 141.001 135.255 146.095 1.00 49.33 821 ASN C O 1
ATOM 9090 N N . SER D 4 822 ? 143.228 134.913 146.044 1.00 50.55 822 SER C N 1
ATOM 9091 C CA . SER D 4 822 ? 143.514 136.253 145.547 1.00 50.55 822 SER C CA 1
ATOM 9092 C C . SER D 4 822 ? 142.906 136.492 144.173 1.00 50.55 822 SER C C 1
ATOM 9093 O O . SER D 4 822 ? 142.777 137.647 143.755 1.00 50.55 822 SER C O 1
ATOM 9096 N N . ASP D 4 823 ? 142.534 135.428 143.463 1.00 43.18 823 ASP C N 1
ATOM 9097 C CA . ASP D 4 823 ? 141.809 135.530 142.207 1.00 43.18 823 ASP C CA 1
ATOM 9098 C C . ASP D 4 823 ? 140.302 135.625 142.413 1.00 43.18 823 ASP C C 1
ATOM 9099 O O . ASP D 4 823 ? 139.548 135.544 141.438 1.00 43.18 823 ASP C O 1
ATOM 9104 N N . ASN D 4 824 ? 139.856 135.783 143.660 1.00 40.92 824 ASN C N 1
ATOM 9105 C CA . ASN D 4 824 ? 138.448 136.001 143.993 1.00 40.92 824 ASN C CA 1
ATOM 9106 C C . ASN D 4 824 ? 137.559 134.907 143.409 1.00 40.92 824 ASN C C 1
ATOM 9107 O O . ASN D 4 824 ? 136.479 135.165 142.876 1.00 40.92 824 ASN C O 1
ATOM 9112 N N . ASP D 4 825 ? 138.026 133.670 143.515 1.00 39.41 825 ASP C N 1
ATOM 9113 C CA . ASP D 4 825 ? 137.287 132.523 143.014 1.00 39.41 825 ASP C CA 1
ATOM 9114 C C . ASP D 4 825 ? 136.314 132.019 144.072 1.00 39.41 825 ASP C C 1
ATOM 9115 O O . ASP D 4 825 ? 136.578 132.101 145.274 1.00 39.41 825 ASP C O 1
ATOM 9120 N N . ASN D 4 826 ? 135.176 131.506 143.614 1.00 38.31 826 ASN C N 1
ATOM 9121 C CA . ASN D 4 826 ? 134.207 130.925 144.531 1.00 38.31 826 ASN C CA 1
ATOM 9122 C C . ASN D 4 826 ? 134.764 129.649 145.152 1.00 38.31 826 ASN C C 1
ATOM 9123 O O . ASN D 4 826 ? 135.599 128.963 144.559 1.00 38.31 826 ASN C O 1
ATOM 9128 N N . VAL D 4 827 ? 134.305 129.345 146.368 1.00 39.61 827 VAL C N 1
ATOM 9129 C CA . VAL D 4 827 ? 134.915 128.275 147.152 1.00 39.61 827 VAL C CA 1
ATOM 9130 C C . VAL D 4 827 ? 134.665 126.910 146.524 1.00 39.61 827 VAL C C 1
ATOM 9131 O O . VAL D 4 827 ? 135.453 125.980 146.719 1.00 39.61 827 VAL C O 1
ATOM 9135 N N . GLU D 4 828 ? 133.582 126.762 145.759 1.00 39.06 828 GLU C N 1
ATOM 9136 C CA . GLU D 4 828 ? 133.259 125.461 145.178 1.00 39.06 828 GLU C CA 1
ATOM 9137 C C . GLU D 4 828 ? 134.283 125.052 144.122 1.00 39.06 828 GLU C C 1
ATOM 9138 O O . GLU D 4 828 ? 134.790 123.922 144.133 1.00 39.06 828 GLU C O 1
ATOM 9144 N N . SER D 4 829 ? 134.600 125.960 143.196 1.00 37.62 829 SER C N 1
ATOM 9145 C CA . SER D 4 829 ? 135.611 125.666 142.186 1.00 37.62 829 SER C CA 1
ATOM 9146 C C . SER D 4 829 ? 136.998 125.550 142.806 1.00 37.62 829 SER C C 1
ATOM 9147 O O . SER D 4 829 ? 137.782 124.673 142.427 1.00 37.62 829 SER C O 1
ATOM 9150 N N . LEU D 4 830 ? 137.319 126.430 143.756 1.00 36.16 830 LEU C N 1
ATOM 9151 C CA . LEU D 4 830 ? 138.602 126.365 144.445 1.00 36.16 830 LEU C CA 1
ATOM 9152 C C . LEU D 4 830 ? 138.745 125.098 145.275 1.00 36.16 830 LEU C C 1
ATOM 9153 O O . LEU D 4 830 ? 139.870 124.687 145.575 1.00 36.16 830 LEU C O 1
ATOM 9158 N N . LEU D 4 831 ? 137.632 124.472 145.643 1.00 37.03 831 LEU C N 1
ATOM 9159 C CA . LEU D 4 831 ? 137.628 123.286 146.484 1.00 37.03 831 LEU C CA 1
ATOM 9160 C C . LEU D 4 831 ? 137.617 121.992 145.689 1.00 37.03 831 LEU C C 1
ATOM 9161 O O . LEU D 4 831 ? 138.196 120.998 146.139 1.00 37.03 831 LEU C O 1
ATOM 9166 N N . LYS D 4 832 ? 136.979 121.979 144.517 1.00 33.21 832 LYS C N 1
ATOM 9167 C CA . LYS D 4 832 ? 137.044 120.792 143.668 1.00 33.21 832 LYS C CA 1
ATOM 9168 C C . LYS D 4 832 ? 138.474 120.517 143.219 1.00 33.21 832 LYS C C 1
ATOM 9169 O O . LYS D 4 832 ? 138.896 119.357 143.137 1.00 33.21 832 LYS C O 1
ATOM 9175 N N . GLN D 4 833 ? 139.234 121.572 142.918 1.00 35.78 833 GLN C N 1
ATOM 9176 C CA . GLN D 4 833 ? 140.635 121.395 142.549 1.00 35.78 833 GLN C CA 1
ATOM 9177 C C . GLN D 4 833 ? 141.433 120.783 143.693 1.00 35.78 833 GLN C C 1
ATOM 9178 O O . GLN D 4 833 ? 142.258 119.887 143.477 1.00 35.78 833 GLN C O 1
ATOM 9184 N N . ALA D 4 834 ? 141.202 121.257 144.919 1.00 35.18 834 ALA C N 1
ATOM 9185 C CA . ALA D 4 834 ? 141.884 120.688 146.075 1.00 35.18 834 ALA C CA 1
ATOM 9186 C C . ALA D 4 834 ? 141.495 119.232 146.280 1.00 35.18 834 ALA C C 1
ATOM 9187 O O . ALA D 4 834 ? 142.338 118.400 146.634 1.00 35.18 834 ALA C O 1
ATOM 9189 N N . SER D 4 835 ? 140.217 118.909 146.073 1.00 36.67 835 SER C N 1
ATOM 9190 C CA . SER D 4 835 ? 139.773 117.526 146.204 1.00 36.67 835 SER C CA 1
ATOM 9191 C C . SER D 4 835 ? 140.450 116.630 145.176 1.00 36.67 835 SER C C 1
ATOM 9192 O O . SER D 4 835 ? 140.871 115.513 145.497 1.00 36.67 835 SER C O 1
ATOM 9195 N N . ALA D 4 836 ? 140.562 117.101 143.933 1.00 38.51 836 ALA C N 1
ATOM 9196 C CA . ALA D 4 836 ? 141.248 116.322 142.906 1.00 38.51 836 ALA C CA 1
ATOM 9197 C C . ALA D 4 836 ? 142.725 116.145 143.240 1.00 38.51 836 ALA C C 1
ATOM 9198 O O . ALA D 4 836 ? 143.292 115.063 143.038 1.00 38.51 836 ALA C O 1
ATOM 9200 N N . ASP D 4 837 ? 143.366 117.201 143.745 1.00 42.45 837 ASP C N 1
ATOM 9201 C CA . ASP D 4 837 ? 144.766 117.096 144.141 1.00 42.45 837 ASP C CA 1
ATOM 9202 C C . ASP D 4 837 ? 144.946 116.074 145.255 1.00 42.45 837 ASP C C 1
ATOM 9203 O O . ASP D 4 837 ? 145.889 115.275 145.227 1.00 42.45 837 ASP C O 1
ATOM 9208 N N . MET D 4 838 ? 144.054 116.087 146.247 1.00 44.09 838 MET C N 1
ATOM 9209 C CA . MET D 4 838 ? 144.135 115.101 147.319 1.00 44.09 838 MET C CA 1
ATOM 9210 C C . MET D 4 838 ? 143.869 113.691 146.808 1.00 44.09 838 MET C C 1
ATOM 9211 O O . MET D 4 838 ? 144.497 112.738 147.279 1.00 44.09 838 MET C O 1
ATOM 9216 N N . ASP D 4 839 ? 142.946 113.538 145.856 1.00 44.05 839 ASP C N 1
ATOM 9217 C CA . ASP D 4 839 ? 142.715 112.232 145.249 1.00 44.05 839 ASP C CA 1
ATOM 9218 C C . ASP D 4 839 ? 143.982 111.716 144.582 1.00 44.05 839 ASP C C 1
ATOM 9219 O O . ASP D 4 839 ? 144.363 110.553 144.755 1.00 44.05 839 ASP C O 1
ATOM 9224 N N . GLU D 4 840 ? 144.653 112.580 143.819 1.00 52.28 840 GLU C N 1
ATOM 9225 C CA . GLU D 4 840 ? 145.890 112.176 143.157 1.00 52.28 840 GLU C CA 1
ATOM 9226 C C . GLU D 4 840 ? 146.973 111.833 144.172 1.00 52.28 840 GLU C C 1
ATOM 9227 O O . GLU D 4 840 ? 147.710 110.856 143.999 1.00 52.28 840 GLU C O 1
ATOM 9233 N N . GLU D 4 841 ? 147.089 112.629 145.237 1.00 54.37 841 GLU C N 1
ATOM 9234 C CA . GLU D 4 841 ? 148.132 112.387 146.228 1.00 54.37 841 GLU C CA 1
ATOM 9235 C C . GLU D 4 841 ? 147.897 111.083 146.983 1.00 54.37 841 GLU C C 1
ATOM 9236 O O . GLU D 4 841 ? 148.841 110.322 147.223 1.00 54.37 841 GLU C O 1
ATOM 9242 N N . MET D 4 842 ? 146.649 110.807 147.366 1.00 55.64 842 MET C N 1
ATOM 9243 C CA . MET D 4 842 ? 146.354 109.591 148.114 1.00 55.64 842 MET C CA 1
ATOM 9244 C C . MET D 4 842 ? 146.195 108.376 147.211 1.00 55.64 842 MET C C 1
ATOM 9245 O O . MET D 4 842 ? 146.087 107.256 147.719 1.00 55.64 842 MET C O 1
ATOM 9250 N N . SER D 4 843 ? 146.165 108.570 145.890 1.00 61.93 843 SER C N 1
ATOM 9251 C CA . SER D 4 843 ? 146.081 107.432 144.980 1.00 61.93 843 SER C CA 1
ATOM 9252 C C . SER D 4 843 ? 147.308 106.537 145.099 1.00 61.93 843 SER C C 1
ATOM 9253 O O . SER D 4 843 ? 147.191 105.306 145.103 1.00 61.93 843 SER C O 1
ATOM 9256 N N . GLY D 4 844 ? 148.491 107.134 145.194 1.00 66.08 844 GLY C N 1
ATOM 9257 C CA . GLY D 4 844 ? 149.721 106.373 145.309 1.00 66.08 844 GLY C CA 1
ATOM 9258 C C . GLY D 4 844 ? 150.785 106.801 144.317 1.00 66.08 844 GLY C C 1
ATOM 9259 O O . GLY D 4 844 ? 150.607 107.773 143.583 1.00 66.08 844 GLY C O 1
ATOM 9260 N N . SER E 5 2 ? 103.906 119.524 165.396 1.00 65.93 2 SER T N 1
ATOM 9261 C CA . SER E 5 2 ? 103.326 120.660 164.690 1.00 65.93 2 SER T CA 1
ATOM 9262 C C . SER E 5 2 ? 101.820 120.493 164.551 1.00 65.93 2 SER T C 1
ATOM 9263 O O . SER E 5 2 ? 101.284 119.410 164.778 1.00 65.93 2 SER T O 1
ATOM 9266 N N . PHE E 5 3 ? 101.137 121.570 164.176 1.00 73.09 3 PHE T N 1
ATOM 9267 C CA . PHE E 5 3 ? 99.692 121.558 164.028 1.00 73.09 3 PHE T CA 1
ATOM 9268 C C . PHE E 5 3 ? 99.306 122.206 162.706 1.00 73.09 3 PHE T C 1
ATOM 9269 O O . PHE E 5 3 ? 99.992 123.105 162.211 1.00 73.09 3 PHE T O 1
ATOM 9277 N N . ARG E 5 4 ? 98.197 121.727 162.138 1.00 74.58 4 ARG T N 1
ATOM 9278 C CA . ARG E 5 4 ? 97.800 122.150 160.799 1.00 74.58 4 ARG T CA 1
ATOM 9279 C C . ARG E 5 4 ? 97.451 123.632 160.755 1.00 74.58 4 ARG T C 1
ATOM 9280 O O . ARG E 5 4 ? 97.816 124.332 159.803 1.00 74.58 4 ARG T O 1
ATOM 9288 N N . ASN E 5 5 ? 96.735 124.127 161.768 1.00 76.73 5 ASN T N 1
ATOM 9289 C CA . ASN E 5 5 ? 96.281 125.515 161.738 1.00 76.73 5 ASN T CA 1
ATOM 9290 C C . ASN E 5 5 ? 97.454 126.488 161.788 1.00 76.73 5 ASN T C 1
ATOM 9291 O O . ASN E 5 5 ? 97.441 127.521 161.108 1.00 76.73 5 ASN T O 1
ATOM 9296 N N . VAL E 5 6 ? 98.478 126.175 162.586 1.00 70.15 6 VAL T N 1
ATOM 9297 C CA . VAL E 5 6 ? 99.642 127.053 162.685 1.00 70.15 6 VAL T CA 1
ATOM 9298 C C . VAL E 5 6 ? 100.347 127.150 161.339 1.00 70.15 6 VAL T C 1
ATOM 9299 O O . VAL E 5 6 ? 100.684 128.244 160.869 1.00 70.15 6 VAL T O 1
ATOM 9303 N N . SER E 5 7 ? 100.569 126.004 160.693 1.00 68.97 7 SER T N 1
ATOM 9304 C CA . SER E 5 7 ? 101.231 126.005 159.393 1.00 68.97 7 SER T CA 1
ATOM 9305 C C . SER E 5 7 ? 100.384 126.711 158.342 1.00 68.97 7 SER T C 1
ATOM 9306 O O . SER E 5 7 ? 100.915 127.425 157.487 1.00 68.97 7 SER T O 1
ATOM 9309 N N . LEU E 5 8 ? 99.063 126.523 158.389 1.00 70.01 8 LEU T N 1
ATOM 9310 C CA . LEU E 5 8 ? 98.183 127.176 157.423 1.00 70.01 8 LEU T CA 1
ATOM 9311 C C . LEU E 5 8 ? 98.219 128.692 157.579 1.00 70.01 8 LEU T C 1
ATOM 9312 O O . LEU E 5 8 ? 98.312 129.428 156.590 1.00 70.01 8 LEU T O 1
ATOM 9317 N N . ARG E 5 9 ? 98.146 129.178 158.820 1.00 66.82 9 ARG T N 1
ATOM 9318 C CA . ARG E 5 9 ? 98.202 130.618 159.051 1.00 66.82 9 ARG T CA 1
ATOM 9319 C C . ARG E 5 9 ? 99.564 131.188 158.671 1.00 66.82 9 ARG T C 1
ATOM 9320 O O . ARG E 5 9 ? 99.650 132.283 158.097 1.00 66.82 9 ARG T O 1
ATOM 9328 N N . GLY E 5 10 ? 100.640 130.459 158.974 1.00 63.86 10 GLY T N 1
ATOM 9329 C CA . GLY E 5 10 ? 101.957 130.904 158.555 1.00 63.86 10 GLY T CA 1
ATOM 9330 C C . GLY E 5 10 ? 102.092 130.972 157.047 1.00 63.86 10 GLY T C 1
ATOM 9331 O O . GLY E 5 10 ? 102.686 131.908 156.511 1.00 63.86 10 GLY T O 1
ATOM 9332 N N . SER E 5 11 ? 101.540 129.982 156.343 1.00 64.22 11 SER T N 1
ATOM 9333 C CA . SER E 5 11 ? 101.563 130.003 154.886 1.00 64.22 11 SER T CA 1
ATOM 9334 C C . SER E 5 11 ? 100.756 131.171 154.341 1.00 64.22 11 SER T C 1
ATOM 9335 O O . SER E 5 11 ? 101.160 131.810 153.362 1.00 64.22 11 SER T O 1
ATOM 9338 N N . GLN E 5 12 ? 99.609 131.461 154.959 1.00 66.88 12 GLN T N 1
ATOM 9339 C CA . GLN E 5 12 ? 98.803 132.598 154.529 1.00 66.88 12 GLN T CA 1
ATOM 9340 C C . GLN E 5 12 ? 99.573 133.903 154.683 1.00 66.88 12 GLN T C 1
ATOM 9341 O O . GLN E 5 12 ? 99.597 134.738 153.771 1.00 66.88 12 GLN T O 1
ATOM 9347 N N . LEU E 5 13 ? 100.230 134.088 155.830 1.00 66.05 13 LEU T N 1
ATOM 9348 C CA . LEU E 5 13 ? 100.974 135.326 156.045 1.00 66.05 13 LEU T CA 1
ATOM 9349 C C . LEU E 5 13 ? 102.196 135.402 155.135 1.00 66.05 13 LEU T C 1
ATOM 9350 O O . LEU E 5 13 ? 102.564 136.487 154.669 1.00 66.05 13 LEU T O 1
ATOM 9355 N N . LEU E 5 14 ? 102.832 134.260 154.861 1.00 63.49 14 LEU T N 1
ATOM 9356 C CA . LEU E 5 14 ? 103.954 134.237 153.928 1.00 63.49 14 LEU T CA 1
ATOM 9357 C C . LEU E 5 14 ? 103.511 134.637 152.528 1.00 63.49 14 LEU T C 1
ATOM 9358 O O . LEU E 5 14 ? 104.179 135.430 151.855 1.00 63.49 14 LEU T O 1
ATOM 9363 N N . GLY E 5 15 ? 102.383 134.096 152.070 1.00 67.78 15 GLY T N 1
ATOM 9364 C CA . GLY E 5 15 ? 101.849 134.502 150.782 1.00 67.78 15 GLY T CA 1
ATOM 9365 C C . GLY E 5 15 ? 101.453 135.962 150.748 1.00 67.78 15 GLY T C 1
ATOM 9366 O O . GLY E 5 15 ? 101.578 136.622 149.713 1.00 67.78 15 GLY T O 1
ATOM 9367 N N . LYS E 5 16 ? 100.964 136.487 151.871 1.00 70.30 16 LYS T N 1
ATOM 9368 C CA . LYS E 5 16 ? 100.660 137.907 151.984 1.00 70.30 16 LYS T CA 1
ATOM 9369 C C . LYS E 5 16 ? 101.921 138.750 151.836 1.00 70.30 16 LYS T C 1
ATOM 9370 O O . LYS E 5 16 ? 101.897 139.802 151.191 1.00 70.30 16 LYS T O 1
ATOM 9376 N N . LEU E 5 17 ? 103.025 138.298 152.429 1.00 73.05 17 LEU T N 1
ATOM 9377 C CA . LEU E 5 17 ? 104.256 139.081 152.429 1.00 73.05 17 LEU T CA 1
ATOM 9378 C C . LEU E 5 17 ? 105.237 138.636 151.351 1.00 73.05 17 LEU T C 1
ATOM 9379 O O . LEU E 5 17 ? 106.378 139.107 151.319 1.00 73.05 17 LEU T O 1
ATOM 9384 N N . ASP E 5 18 ? 104.815 137.735 150.465 1.00 70.04 18 ASP T N 1
ATOM 9385 C CA . ASP E 5 18 ? 105.703 137.262 149.409 1.00 70.04 18 ASP T CA 1
ATOM 9386 C C . ASP E 5 18 ? 104.912 136.807 148.189 1.00 70.04 18 ASP T C 1
ATOM 9387 O O . ASP E 5 18 ? 103.987 135.997 148.309 1.00 70.04 18 ASP T O 1
ATOM 9392 N N . SER E 5 19 ? 105.269 137.319 147.009 1.00 74.95 19 SER T N 1
ATOM 9393 C CA . SER E 5 19 ? 104.572 136.979 145.777 1.00 74.95 19 SER T CA 1
ATOM 9394 C C . SER E 5 19 ? 105.270 135.912 144.948 1.00 74.95 19 SER T C 1
ATOM 9395 O O . SER E 5 19 ? 104.634 135.334 144.061 1.00 74.95 19 SER T O 1
ATOM 9398 N N . ARG E 5 20 ? 106.548 135.642 145.211 1.00 73.80 20 ARG T N 1
ATOM 9399 C CA . ARG E 5 20 ? 107.315 134.605 144.522 1.00 73.80 20 ARG T CA 1
ATOM 9400 C C . ARG E 5 20 ? 107.308 134.826 143.008 1.00 73.80 20 ARG T C 1
ATOM 9401 O O . ARG E 5 20 ? 107.226 133.891 142.210 1.00 73.80 20 ARG T O 1
ATOM 9409 N N . GLY E 5 21 ? 107.401 136.097 142.625 1.00 62.69 21 GLY T N 1
ATOM 9410 C CA . GLY E 5 21 ? 107.408 136.471 141.224 1.00 62.69 21 GLY T CA 1
ATOM 9411 C C . GLY E 5 21 ? 108.725 137.082 140.795 1.00 62.69 21 GLY T C 1
ATOM 9412 O O . GLY E 5 21 ? 109.428 137.679 141.613 1.00 62.69 21 GLY T O 1
ATOM 9413 N N . TRP E 5 22 ? 109.070 136.942 139.514 1.00 49.26 22 TRP T N 1
ATOM 9414 C CA . TRP E 5 22 ? 110.357 137.412 139.017 1.00 49.26 22 TRP T CA 1
ATOM 9415 C C . TRP E 5 22 ? 110.495 138.924 139.139 1.00 49.26 22 TRP T C 1
ATOM 9416 O O . TRP E 5 22 ? 111.611 139.443 139.228 1.00 49.26 22 TRP T O 1
ATOM 9427 N N . GLY E 5 23 ? 109.376 139.640 139.135 1.00 48.69 23 GLY T N 1
ATOM 9428 C CA . GLY E 5 23 ? 109.421 141.077 139.311 1.00 48.69 23 GLY T CA 1
ATOM 9429 C C . GLY E 5 23 ? 109.766 141.470 140.732 1.00 48.69 23 GLY T C 1
ATOM 9430 O O . GLY E 5 23 ? 110.689 142.256 140.963 1.00 48.69 23 GLY T O 1
ATOM 9431 N N . TRP E 5 24 ? 109.023 140.920 141.694 1.00 50.56 24 TRP T N 1
ATOM 9432 C CA . TRP E 5 24 ? 109.286 141.209 143.099 1.00 50.56 24 TRP T CA 1
ATOM 9433 C C . TRP E 5 24 ? 110.611 140.621 143.556 1.00 50.56 24 TRP T C 1
ATOM 9434 O O . TRP E 5 24 ? 111.279 141.195 144.424 1.00 50.56 24 TRP T O 1
ATOM 9445 N N . TYR E 5 25 ? 111.003 139.472 142.999 1.00 38.83 25 TYR T N 1
ATOM 9446 C CA . TYR E 5 25 ? 112.230 138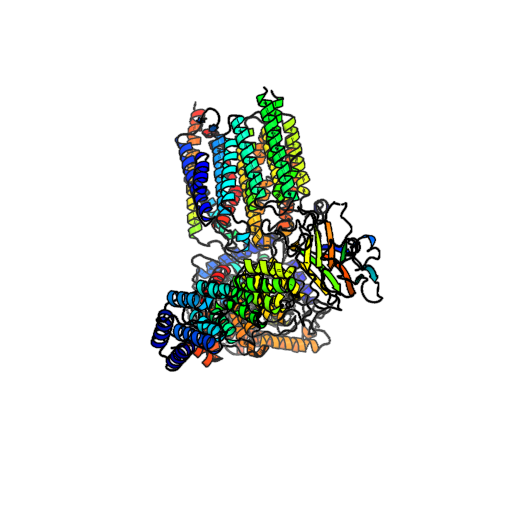.824 143.448 1.00 38.83 25 TYR T CA 1
ATOM 9447 C C . TYR E 5 25 ? 113.453 139.675 143.139 1.00 38.83 25 TYR T C 1
ATOM 9448 O O . TYR E 5 25 ? 114.366 139.769 143.961 1.00 38.83 25 TYR T O 1
ATOM 9457 N N . VAL E 5 26 ? 113.500 140.290 141.957 1.00 40.08 26 VAL T N 1
ATOM 9458 C CA . VAL E 5 26 ? 114.647 141.124 141.608 1.00 40.08 26 VAL T CA 1
ATOM 9459 C C . VAL E 5 26 ? 114.711 142.353 142.506 1.00 40.08 26 VAL T C 1
ATOM 9460 O O . VAL E 5 26 ? 115.794 142.764 142.945 1.00 40.08 26 VAL T O 1
ATOM 9464 N N . ALA E 5 27 ? 113.559 142.962 142.791 1.00 39.23 27 ALA T N 1
ATOM 9465 C CA . ALA E 5 27 ? 113.533 144.111 143.689 1.00 39.23 27 ALA T CA 1
ATOM 9466 C C . ALA E 5 27 ? 114.031 143.731 145.077 1.00 39.23 27 ALA T C 1
ATOM 9467 O O . ALA E 5 27 ? 114.867 144.430 145.663 1.00 39.23 27 ALA T O 1
ATOM 9469 N N . LYS E 5 28 ? 113.534 142.614 145.614 1.00 38.89 28 LYS T N 1
ATOM 9470 C CA . LYS E 5 28 ? 113.997 142.143 146.916 1.00 38.89 28 LYS T CA 1
ATOM 9471 C C . LYS E 5 28 ? 115.486 141.828 146.888 1.00 38.89 28 LYS T C 1
ATOM 9472 O O . LYS E 5 28 ? 116.219 142.161 147.827 1.00 38.89 28 LYS T O 1
ATOM 9478 N N . LYS E 5 29 ? 115.949 141.195 145.809 1.00 31.24 29 LYS T N 1
ATOM 9479 C CA . LYS E 5 29 ? 117.350 140.820 145.687 1.00 31.24 29 LYS T CA 1
ATOM 9480 C C . LYS E 5 29 ? 118.248 142.042 145.726 1.00 31.24 29 LYS T C 1
ATOM 9481 O O . LYS E 5 29 ? 119.234 142.078 146.468 1.00 31.24 29 LYS T O 1
ATOM 9487 N N . TRP E 5 30 ? 117.906 143.069 144.951 1.00 35.54 30 TRP T N 1
ATOM 9488 C CA . TRP E 5 30 ? 118.770 144.240 144.899 1.00 35.54 30 TRP T CA 1
ATOM 9489 C C . TRP E 5 30 ? 118.657 145.079 146.164 1.00 35.54 30 TRP T C 1
ATOM 9490 O O . TRP E 5 30 ? 119.655 145.656 146.605 1.00 35.54 30 TRP T O 1
ATOM 9501 N N . ASN E 5 31 ? 117.476 145.135 146.783 1.00 40.57 31 ASN T N 1
ATOM 9502 C CA . ASN E 5 31 ? 117.349 145.833 148.059 1.00 40.57 31 ASN T CA 1
ATOM 9503 C C . ASN E 5 31 ? 118.227 145.185 149.124 1.00 40.57 31 ASN T C 1
ATOM 9504 O O . ASN E 5 31 ? 119.010 145.865 149.804 1.00 40.57 31 ASN T O 1
ATOM 9509 N N . ILE E 5 32 ? 118.112 143.864 149.276 1.00 36.70 32 ILE T N 1
ATOM 9510 C CA . ILE E 5 32 ? 118.914 143.153 150.265 1.00 36.70 32 ILE T CA 1
ATOM 9511 C C . ILE E 5 32 ? 120.394 143.273 149.935 1.00 36.70 32 ILE T C 1
ATOM 9512 O O . ILE E 5 32 ? 121.228 143.449 150.828 1.00 36.70 32 ILE T O 1
ATOM 9517 N N . GLY E 5 33 ? 120.747 143.182 148.651 1.00 33.72 33 GLY T N 1
ATOM 9518 C CA . GLY E 5 33 ? 122.143 143.301 148.272 1.00 33.72 33 GLY T CA 1
ATOM 9519 C C . GLY E 5 33 ? 122.727 144.660 148.595 1.00 33.72 33 GLY T C 1
ATOM 9520 O O . GLY E 5 33 ? 123.854 144.759 149.077 1.00 33.72 33 GLY T O 1
ATOM 9521 N N . LEU E 5 34 ? 121.968 145.729 148.341 1.00 34.62 34 LEU T N 1
ATOM 9522 C CA . LEU E 5 34 ? 122.464 147.064 148.657 1.00 34.62 34 LEU T CA 1
ATOM 9523 C C . LEU E 5 34 ? 122.599 147.262 150.161 1.00 34.62 34 LEU T C 1
ATOM 9524 O O . LEU E 5 34 ? 123.600 147.820 150.630 1.00 34.62 34 LEU T O 1
ATOM 9529 N N . VAL E 5 35 ? 121.612 146.802 150.937 1.00 32.88 35 VAL T N 1
ATOM 9530 C CA . VAL E 5 35 ? 121.708 146.922 152.391 1.00 32.88 35 VAL T CA 1
ATOM 9531 C C . VAL E 5 35 ? 122.911 146.144 152.910 1.00 32.88 35 VAL T C 1
ATOM 9532 O O . VAL E 5 35 ? 123.677 146.636 153.751 1.00 32.88 35 VAL T O 1
ATOM 9536 N N . TYR E 5 36 ? 123.105 144.927 152.402 1.00 32.17 36 TYR T N 1
ATOM 9537 C CA . TYR E 5 36 ? 124.233 144.103 152.816 1.00 32.17 36 TYR T CA 1
ATOM 9538 C C . TYR E 5 36 ? 125.558 144.743 152.425 1.00 32.17 36 TYR T C 1
ATOM 9539 O O . TYR E 5 36 ? 126.534 144.669 153.176 1.00 32.17 36 TYR T O 1
ATOM 9548 N N . THR E 5 37 ? 125.616 145.368 151.247 1.00 36.19 37 THR T N 1
ATOM 9549 C CA . THR E 5 37 ? 126.837 146.043 150.823 1.00 36.19 37 THR T CA 1
ATOM 9550 C C . THR E 5 37 ? 127.162 147.220 151.732 1.00 36.19 37 THR T C 1
ATOM 9551 O O . THR E 5 37 ? 128.325 147.417 152.110 1.00 36.19 37 THR T O 1
ATOM 9555 N N . MET E 5 38 ? 126.151 148.013 152.097 1.00 42.45 38 MET T N 1
ATOM 9556 C CA . MET E 5 38 ? 126.388 149.113 153.029 1.00 42.45 38 MET T CA 1
ATOM 9557 C C . MET E 5 38 ? 126.885 148.595 154.372 1.00 42.45 38 MET T C 1
ATOM 9558 O O . MET E 5 38 ? 127.827 149.147 154.952 1.00 42.45 38 MET T O 1
ATOM 9563 N N . CYS E 5 39 ? 126.271 147.522 154.878 1.00 38.57 39 CYS T N 1
ATOM 9564 C CA . CYS E 5 39 ? 126.707 146.964 156.156 1.00 38.57 39 CYS T CA 1
ATOM 9565 C C . CYS E 5 39 ? 128.129 146.418 156.072 1.00 38.57 39 CYS T C 1
ATOM 9566 O O . CYS E 5 39 ? 128.914 146.565 157.014 1.00 38.57 39 CYS T O 1
ATOM 9569 N N . LYS E 5 40 ? 128.475 145.779 154.955 1.00 36.19 40 LYS T N 1
ATOM 9570 C CA . LYS E 5 40 ? 129.816 145.234 154.774 1.00 36.19 40 LYS T CA 1
ATOM 9571 C C . LYS E 5 40 ? 130.863 146.342 154.736 1.00 36.19 40 LYS T C 1
ATOM 9572 O O . LYS E 5 40 ? 131.929 146.239 155.364 1.00 36.19 40 LYS T O 1
ATOM 9578 N N . VAL E 5 41 ? 130.570 147.420 154.005 1.00 42.63 41 VAL T N 1
ATOM 9579 C CA . VAL E 5 41 ? 131.484 148.557 153.960 1.00 42.63 41 VAL T CA 1
ATOM 9580 C C . VAL E 5 41 ? 131.619 149.181 155.343 1.00 42.63 41 VAL T C 1
ATOM 9581 O O . VAL E 5 41 ? 132.720 149.549 155.771 1.00 42.63 41 VAL T O 1
ATOM 9585 N N . PHE E 5 42 ? 130.505 149.296 156.069 1.00 45.29 42 PHE T N 1
ATOM 9586 C CA . PHE E 5 42 ? 130.552 149.813 157.432 1.00 45.29 42 PHE T CA 1
ATOM 9587 C C . PHE E 5 42 ? 131.440 148.946 158.314 1.00 45.29 42 PHE T C 1
ATOM 9588 O O . PHE E 5 42 ? 132.214 149.457 159.131 1.00 45.29 42 PHE T O 1
ATOM 9596 N N . LEU E 5 43 ? 131.333 147.624 158.167 1.00 46.55 43 LEU T N 1
ATOM 9597 C CA . LEU E 5 43 ? 132.146 146.724 158.977 1.00 46.55 43 LEU T CA 1
ATOM 9598 C C . LEU E 5 43 ? 133.628 146.889 158.674 1.00 46.55 43 LEU T C 1
ATOM 9599 O O . LEU E 5 43 ? 134.453 146.907 159.595 1.00 46.55 43 LEU T O 1
ATOM 9604 N N . ARG E 5 44 ? 133.998 147.006 157.394 1.00 48.88 44 ARG T N 1
ATOM 9605 C CA . ARG E 5 44 ? 135.416 147.237 157.117 1.00 48.88 44 ARG T CA 1
ATOM 9606 C C . ARG E 5 44 ? 135.861 148.629 157.547 1.00 48.88 44 ARG T C 1
ATOM 9607 O O . ARG E 5 44 ? 137.058 148.854 157.759 1.00 48.88 44 ARG T O 1
ATOM 9615 N N . CYS E 5 45 ? 134.929 149.575 157.676 1.00 54.18 45 CYS T N 1
ATOM 9616 C CA . CYS E 5 45 ? 135.310 150.901 158.151 1.00 54.18 45 CYS T CA 1
ATOM 9617 C C . CYS E 5 45 ? 135.811 150.866 159.589 1.00 54.18 45 CYS T C 1
ATOM 9618 O O . CYS E 5 45 ? 136.661 151.679 159.967 1.00 54.18 45 CYS T O 1
ATOM 9621 N N . LYS E 5 46 ? 135.308 149.939 160.399 1.00 57.44 46 LYS T N 1
ATOM 9622 C CA . LYS E 5 46 ? 135.671 149.852 161.802 1.00 57.44 46 LYS T CA 1
ATOM 9623 C C . LYS E 5 46 ? 136.565 148.639 162.050 1.00 57.44 46 LYS T C 1
ATOM 9624 O O . LYS E 5 46 ? 136.926 147.896 161.135 1.00 57.44 46 LYS T O 1
ATOM 9630 N N . LYS E 5 47 ? 136.926 148.443 163.316 1.00 64.79 47 LYS T N 1
ATOM 9631 C CA . LYS E 5 47 ? 137.735 147.309 163.746 1.00 64.79 47 LYS T CA 1
ATOM 9632 C C . LYS E 5 47 ? 136.813 146.248 164.332 1.00 64.79 47 LYS T C 1
ATOM 9633 O O . LYS E 5 47 ? 136.125 146.500 165.327 1.00 64.79 47 LYS T O 1
ATOM 9639 N N . VAL E 5 48 ? 136.805 145.066 163.722 1.00 60.39 48 VAL T N 1
ATOM 9640 C CA . VAL E 5 48 ? 135.890 143.997 164.098 1.00 60.39 48 VAL T CA 1
ATOM 9641 C C . VAL E 5 48 ? 136.659 142.685 164.161 1.00 60.39 48 VAL T C 1
ATOM 9642 O O . VAL E 5 48 ? 137.542 142.430 163.335 1.00 60.39 48 VAL T O 1
ATOM 9646 N N . ASP E 5 49 ? 136.338 141.860 165.159 1.00 54.77 49 ASP T N 1
ATOM 9647 C CA . ASP E 5 49 ? 136.934 140.538 165.325 1.00 54.77 49 ASP T CA 1
ATOM 9648 C C . ASP E 5 49 ? 135.831 139.492 165.228 1.00 54.77 49 ASP T C 1
ATOM 9649 O O . ASP E 5 49 ? 134.920 139.465 166.062 1.00 54.77 49 ASP T O 1
ATOM 9654 N N . ILE E 5 50 ? 135.921 138.626 164.223 1.00 46.44 50 ILE T N 1
ATOM 9655 C CA . ILE E 5 50 ? 134.950 137.561 164.003 1.00 46.44 50 ILE T CA 1
ATOM 9656 C C . ILE E 5 50 ? 135.617 136.237 164.340 1.00 46.44 50 ILE T C 1
ATOM 9657 O O . ILE E 5 50 ? 136.715 135.943 163.853 1.00 46.44 50 ILE T O 1
ATOM 9662 N N . LYS E 5 51 ? 134.956 135.438 165.177 1.00 37.50 51 LYS T N 1
ATOM 9663 C CA . LYS E 5 51 ? 135.463 134.115 165.550 1.00 37.50 51 LYS T CA 1
ATOM 9664 C C . LYS E 5 51 ? 134.290 133.139 165.514 1.00 37.50 51 LYS T C 1
ATOM 9665 O O . LYS E 5 51 ? 133.504 133.059 166.461 1.00 37.50 51 LYS T O 1
ATOM 9671 N N . GLY E 5 52 ? 134.178 132.400 164.413 1.00 29.07 52 GLY T N 1
ATOM 9672 C CA . GLY E 5 52 ? 133.164 131.374 164.305 1.00 29.07 52 GLY T CA 1
ATOM 9673 C C . GLY E 5 52 ? 132.257 131.518 163.103 1.00 29.07 52 GLY T C 1
ATOM 9674 O O . GLY E 5 52 ? 131.213 130.865 163.037 1.00 29.07 52 GLY T O 1
ATOM 9675 N N . LEU E 5 53 ? 132.641 132.360 162.143 1.00 27.99 53 LEU T N 1
ATOM 9676 C CA . LEU E 5 53 ? 131.814 132.578 160.961 1.00 27.99 53 LEU T CA 1
ATOM 9677 C C . LEU E 5 53 ? 131.587 131.281 160.195 1.00 27.99 53 LEU T C 1
ATOM 9678 O O . LEU E 5 53 ? 130.558 131.100 159.536 1.00 27.99 53 LEU T O 1
ATOM 9683 N N . ASP E 5 54 ? 132.548 130.365 160.280 1.00 29.46 54 ASP T N 1
ATOM 9684 C CA . ASP E 5 54 ? 132.448 129.075 159.613 1.00 29.46 54 ASP T CA 1
ATOM 9685 C C . ASP E 5 54 ? 131.278 128.274 160.169 1.00 29.46 54 ASP T C 1
ATOM 9686 O O . ASP E 5 54 ? 130.606 127.550 159.429 1.00 29.46 54 ASP T O 1
ATOM 9691 N N . ASN E 5 55 ? 131.032 128.397 161.474 1.00 27.94 55 ASN T N 1
ATOM 9692 C CA . ASN E 5 55 ? 129.948 127.651 162.106 1.00 27.94 55 ASN T CA 1
ATOM 9693 C C . ASN E 5 55 ? 128.592 128.061 161.547 1.00 27.94 55 ASN T C 1
ATOM 9694 O O . ASN E 5 55 ? 127.733 127.213 161.285 1.00 27.94 55 ASN T O 1
ATOM 9699 N N . LEU E 5 56 ? 128.377 129.365 161.367 1.00 24.92 56 LEU T N 1
ATOM 9700 C CA . LEU E 5 56 ? 127.126 129.830 160.777 1.00 24.92 56 LEU T CA 1
ATOM 9701 C C . LEU E 5 56 ? 127.032 129.463 159.305 1.00 24.92 56 LEU T C 1
ATOM 9702 O O . LEU E 5 56 ? 125.941 129.159 158.812 1.00 24.92 56 LEU T O 1
ATOM 9707 N N . LEU E 5 57 ? 128.156 129.497 158.591 1.00 24.93 57 LEU T N 1
ATOM 9708 C CA . LEU E 5 57 ? 128.137 129.212 157.161 1.00 24.93 57 LEU T CA 1
ATOM 9709 C C . LEU E 5 57 ? 127.964 127.723 156.892 1.00 24.93 57 LEU T C 1
ATOM 9710 O O . LEU E 5 57 ? 127.260 127.335 155.954 1.00 24.93 57 LEU T O 1
ATOM 9715 N N . GLU E 5 58 ? 128.605 126.875 157.695 1.00 27.27 58 GLU T N 1
ATOM 9716 C CA . GLU E 5 58 ? 128.482 125.437 157.508 1.00 27.27 58 GLU T CA 1
ATOM 9717 C C . GLU E 5 58 ? 127.160 124.885 158.018 1.00 27.27 58 GLU T C 1
ATOM 9718 O O . GLU E 5 58 ? 126.649 123.919 157.446 1.00 27.27 58 GLU T O 1
ATOM 9724 N N . ALA E 5 59 ? 126.597 125.468 159.073 1.00 21.23 59 ALA T N 1
ATOM 9725 C CA . ALA E 5 59 ? 125.305 125.031 159.579 1.00 21.23 59 ALA T CA 1
ATOM 9726 C C . ALA E 5 59 ? 124.146 125.483 158.707 1.00 21.23 59 ALA T C 1
ATOM 9727 O O . ALA E 5 59 ? 123.071 124.880 158.776 1.00 21.23 59 ALA T O 1
ATOM 9729 N N . HIS E 5 60 ? 124.332 126.526 157.903 1.00 26.79 60 HIS T N 1
ATOM 9730 C CA . HIS E 5 60 ? 123.326 126.943 156.937 1.00 26.79 60 HIS T CA 1
ATOM 9731 C C . HIS E 5 60 ? 123.282 126.049 155.710 1.00 26.79 60 HIS T C 1
ATOM 9732 O O . HIS E 5 60 ? 122.194 125.758 155.208 1.00 26.79 60 HIS T O 1
ATOM 9739 N N . ARG E 5 61 ? 124.437 125.603 155.221 1.00 25.22 61 ARG T N 1
ATOM 9740 C CA . ARG E 5 61 ? 124.479 124.692 154.088 1.00 25.22 61 ARG T CA 1
ATOM 9741 C C . ARG E 5 61 ? 124.068 123.279 154.462 1.00 25.22 61 ARG T C 1
ATOM 9742 O O . ARG E 5 61 ? 123.431 122.597 153.653 1.00 25.22 61 ARG T O 1
ATOM 9750 N N . GLN E 5 62 ? 124.412 122.821 155.666 1.00 22.76 62 GLN T N 1
ATOM 9751 C CA . GLN E 5 62 ? 123.925 121.524 156.123 1.00 22.76 62 GLN T CA 1
ATOM 9752 C C . GLN E 5 62 ? 122.410 121.529 156.277 1.00 22.76 62 GLN T C 1
ATOM 9753 O O . GLN E 5 62 ? 121.736 120.570 155.884 1.00 22.76 62 GLN T O 1
ATOM 9759 N N . ALA E 5 63 ? 121.859 122.604 156.844 1.00 22.91 63 ALA T N 1
ATOM 9760 C CA . ALA E 5 63 ? 120.419 122.686 157.059 1.00 22.91 63 ALA T CA 1
ATOM 9761 C C . ALA E 5 63 ? 119.663 122.664 155.739 1.00 22.91 63 ALA T C 1
ATOM 9762 O O . ALA E 5 63 ? 118.642 121.981 155.607 1.00 22.91 63 ALA T O 1
ATOM 9764 N N . ARG E 5 64 ? 120.148 123.413 154.746 1.00 21.71 64 ARG T N 1
ATOM 9765 C CA . ARG E 5 64 ? 119.513 123.394 153.433 1.00 21.71 64 ARG T CA 1
ATOM 9766 C C . ARG E 5 64 ? 119.731 122.063 152.731 1.00 21.71 64 ARG T C 1
ATOM 9767 O O . ARG E 5 64 ? 118.862 121.607 151.980 1.00 21.71 64 ARG T O 1
ATOM 9775 N N . LEU E 5 65 ? 120.886 121.436 152.952 1.00 28.23 65 LEU T N 1
ATOM 9776 C CA . LEU E 5 65 ? 121.164 120.131 152.370 1.00 28.23 65 LEU T CA 1
ATOM 9777 C C . LEU E 5 65 ? 120.189 119.076 152.870 1.00 28.23 65 LEU T C 1
ATOM 9778 O O . LEU E 5 65 ? 119.686 118.268 152.084 1.00 28.23 65 LEU T O 1
ATOM 9783 N N . GLU E 5 66 ? 119.912 119.072 154.169 1.00 26.07 66 GLU T N 1
ATOM 9784 C CA . GLU E 5 66 ? 119.027 118.085 154.766 1.00 26.07 66 GLU T CA 1
ATOM 9785 C C . GLU E 5 66 ? 117.587 118.558 154.884 1.00 26.07 66 GLU T C 1
ATOM 9786 O O . GLU E 5 66 ? 116.724 117.766 155.274 1.00 26.07 66 GLU T O 1
ATOM 9792 N N . GLY E 5 67 ? 117.306 119.817 154.565 1.00 27.83 67 GLY T N 1
ATOM 9793 C CA . GLY E 5 67 ? 115.956 120.327 154.674 1.00 27.83 67 GLY T CA 1
ATOM 9794 C C . GLY E 5 67 ? 115.469 120.562 156.083 1.00 27.83 67 GLY T C 1
ATOM 9795 O O . GLY E 5 67 ? 114.257 120.646 156.298 1.00 27.83 67 GLY T O 1
ATOM 9796 N N . ARG E 5 68 ? 116.375 120.667 157.055 1.00 26.17 68 ARG T N 1
ATOM 9797 C CA . ARG E 5 68 ? 115.958 120.861 158.438 1.00 26.17 68 ARG T CA 1
ATOM 9798 C C . ARG E 5 68 ? 115.491 122.288 158.697 1.00 26.17 68 ARG T C 1
ATOM 9799 O O . ARG E 5 68 ? 114.514 122.503 159.422 1.00 26.17 68 ARG T O 1
ATOM 9807 N N . GLY E 5 69 ? 116.170 123.269 158.115 1.00 21.82 69 GLY T N 1
ATOM 9808 C CA . GLY E 5 69 ? 115.912 124.652 158.450 1.00 21.82 69 GLY T CA 1
ATOM 9809 C C . GLY E 5 69 ? 116.910 125.144 159.473 1.00 21.82 69 GLY T C 1
ATOM 9810 O O . GLY E 5 69 ? 117.341 124.379 160.337 1.00 21.82 69 GLY T O 1
ATOM 9811 N N . LEU E 5 70 ? 117.294 126.412 159.386 1.00 22.21 70 LEU T N 1
ATOM 9812 C CA . LEU E 5 70 ? 118.303 126.990 160.260 1.00 22.21 70 LEU T CA 1
ATOM 9813 C C . LEU E 5 70 ? 117.663 128.020 161.177 1.00 22.21 70 LEU T C 1
ATOM 9814 O O . LEU E 5 70 ? 116.848 128.835 160.738 1.00 22.21 70 LEU T O 1
ATOM 9819 N N . LEU E 5 71 ? 118.029 127.973 162.452 1.00 26.21 71 LEU T N 1
ATOM 9820 C CA . LEU E 5 71 ? 117.573 128.944 163.433 1.00 26.21 71 LEU T CA 1
ATOM 9821 C C . LEU E 5 71 ? 118.787 129.573 164.094 1.00 26.21 71 LEU T C 1
ATOM 9822 O O . LEU E 5 71 ? 119.767 128.885 164.392 1.00 26.21 71 LEU T O 1
ATOM 9827 N N . THR E 5 72 ? 118.727 130.883 164.307 1.00 32.72 72 THR T N 1
ATOM 9828 C CA . THR E 5 72 ? 119.829 131.626 164.895 1.00 32.72 72 THR T CA 1
ATOM 9829 C C . THR E 5 72 ? 119.340 132.394 166.114 1.00 32.72 72 THR T C 1
ATOM 9830 O O . THR E 5 72 ? 118.259 132.988 166.102 1.00 32.72 72 THR T O 1
ATOM 9834 N N . VAL E 5 73 ? 120.150 132.370 167.168 1.00 37.21 73 VAL T N 1
ATOM 9835 C CA . VAL E 5 73 ? 119.845 133.030 168.430 1.00 37.21 73 VAL T CA 1
ATOM 9836 C C . VAL E 5 73 ? 120.974 134.000 168.744 1.00 37.21 73 VAL T C 1
ATOM 9837 O O . VAL E 5 73 ? 122.153 133.636 168.671 1.00 37.21 73 VAL T O 1
ATOM 9841 N N . MET E 5 74 ? 120.619 135.234 169.092 1.00 40.97 74 MET T N 1
ATOM 9842 C CA . MET E 5 74 ? 121.617 136.283 169.226 1.00 40.97 74 MET T CA 1
ATOM 9843 C C . MET E 5 74 ? 121.141 137.313 170.241 1.00 40.97 74 MET T C 1
ATOM 9844 O O . MET E 5 74 ? 119.950 137.412 170.543 1.00 40.97 74 MET T O 1
ATOM 9849 N N . ASN E 5 75 ? 122.092 138.078 170.774 1.00 50.42 75 ASN T N 1
ATOM 9850 C CA . ASN E 5 75 ? 121.783 139.143 171.717 1.00 50.42 75 ASN T CA 1
ATOM 9851 C C . ASN E 5 75 ? 121.399 140.422 170.982 1.00 50.42 75 ASN T C 1
ATOM 9852 O O . ASN E 5 75 ? 121.906 140.709 169.894 1.00 50.42 75 ASN T O 1
ATOM 9857 N N . HIS E 5 76 ? 120.498 141.194 171.588 1.00 53.09 76 HIS T N 1
ATOM 9858 C CA . HIS E 5 76 ? 119.992 142.434 170.997 1.00 53.09 76 HIS T CA 1
ATOM 9859 C C . HIS E 5 76 ? 120.575 143.616 171.761 1.00 53.09 76 HIS T C 1
ATOM 9860 O O . HIS E 5 76 ? 120.047 144.040 172.789 1.00 53.09 76 HIS T O 1
ATOM 9867 N N . THR E 5 77 ? 121.679 144.160 171.252 1.00 55.03 77 THR T N 1
ATOM 9868 C CA . THR E 5 77 ? 122.328 145.293 171.897 1.00 55.03 77 THR T CA 1
ATOM 9869 C C . THR E 5 77 ? 122.213 146.587 171.107 1.00 55.03 77 THR T C 1
ATOM 9870 O O . THR E 5 77 ? 122.556 147.650 171.637 1.00 55.03 77 THR T O 1
ATOM 9874 N N . SER E 5 78 ? 121.748 146.532 169.863 1.00 54.17 78 SER T N 1
ATOM 9875 C CA . SER E 5 78 ? 121.655 147.727 169.041 1.00 54.17 78 SER T CA 1
ATOM 9876 C C . SER E 5 78 ? 120.366 147.685 168.237 1.00 54.17 78 SER T C 1
ATOM 9877 O O . SER E 5 78 ? 119.805 146.617 167.982 1.00 54.17 78 SER T O 1
ATOM 9880 N N . VAL E 5 79 ? 119.892 148.870 167.851 1.00 51.78 79 VAL T N 1
ATOM 9881 C CA . VAL E 5 79 ? 118.712 148.950 166.998 1.00 51.78 79 VAL T CA 1
ATOM 9882 C C . VAL E 5 79 ? 119.039 148.465 165.591 1.00 51.78 79 VAL T C 1
ATOM 9883 O O . VAL E 5 79 ? 118.235 147.779 164.950 1.00 51.78 79 VAL T O 1
ATOM 9887 N N . LEU E 5 80 ? 120.228 148.805 165.093 1.00 47.65 80 LEU T N 1
ATOM 9888 C CA . LEU E 5 80 ? 120.639 148.461 163.740 1.00 47.65 80 LEU T CA 1
ATOM 9889 C C . LEU E 5 80 ? 121.603 147.285 163.703 1.00 47.65 80 LEU T C 1
ATOM 9890 O O . LEU E 5 80 ? 122.285 147.086 162.693 1.00 47.65 80 LEU T O 1
ATOM 9895 N N . ASP E 5 81 ? 121.683 146.507 164.779 1.00 49.42 81 ASP T N 1
ATOM 9896 C CA . ASP E 5 81 ? 122.526 145.320 164.759 1.00 49.42 81 ASP T CA 1
ATOM 9897 C C . ASP E 5 81 ? 121.946 144.203 163.905 1.00 49.42 81 ASP T C 1
ATOM 9898 O O . ASP E 5 81 ? 122.656 143.235 163.621 1.00 49.42 81 ASP T O 1
ATOM 9903 N N . ASP E 5 82 ? 120.679 144.307 163.501 1.00 44.48 82 ASP T N 1
ATOM 9904 C CA . ASP E 5 82 ? 120.097 143.263 162.662 1.00 44.48 82 ASP T CA 1
ATOM 9905 C C . ASP E 5 82 ? 120.780 143.167 161.304 1.00 44.48 82 ASP T C 1
ATOM 9906 O O . ASP E 5 82 ? 121.311 142.089 160.989 1.00 44.48 82 ASP T O 1
ATOM 9911 N N . PRO E 5 83 ? 120.834 144.221 160.464 1.00 41.29 83 PRO T N 1
ATOM 9912 C CA . PRO E 5 83 ? 121.468 144.050 159.151 1.00 41.29 83 PRO T CA 1
ATOM 9913 C C . PRO E 5 83 ? 122.988 144.114 159.204 1.00 41.29 83 PRO T C 1
ATOM 9914 O O . PRO E 5 83 ? 123.667 143.401 158.459 1.00 41.29 83 PRO T O 1
ATOM 9918 N N . VAL E 5 84 ? 123.527 144.947 160.098 1.00 39.27 84 VAL T N 1
ATOM 9919 C CA . VAL E 5 84 ? 124.964 145.215 160.107 1.00 39.27 84 VAL T CA 1
ATOM 9920 C C . VAL E 5 84 ? 125.750 143.934 160.338 1.00 39.27 84 VAL T C 1
ATOM 9921 O O . VAL E 5 84 ? 126.766 143.682 159.679 1.00 39.27 84 VAL T O 1
ATOM 9925 N N . VAL E 5 85 ? 125.284 143.097 161.265 1.00 40.95 85 VAL T N 1
ATOM 9926 C CA . VAL E 5 85 ? 125.986 141.857 161.573 1.00 40.95 85 VAL T CA 1
ATOM 9927 C C . VAL E 5 85 ? 126.074 140.960 160.347 1.00 40.95 85 VAL T C 1
ATOM 9928 O O . VAL E 5 85 ? 127.044 140.212 160.186 1.00 40.95 85 VAL T O 1
ATOM 9932 N N . TRP E 5 86 ? 125.097 141.038 159.448 1.00 36.41 86 TRP T N 1
ATOM 9933 C CA . TRP E 5 86 ? 125.132 140.204 158.256 1.00 36.41 86 TRP T CA 1
ATOM 9934 C C . TRP E 5 86 ? 126.020 140.768 157.164 1.00 36.41 86 TRP T C 1
ATOM 9935 O O . TRP E 5 86 ? 125.985 140.259 156.041 1.00 36.41 86 TRP T O 1
ATOM 9946 N N . GLY E 5 87 ? 126.810 141.804 157.456 1.00 37.46 87 GLY T N 1
ATOM 9947 C CA . GLY E 5 87 ? 127.823 142.237 156.513 1.00 37.46 87 GLY T CA 1
ATOM 9948 C C . GLY E 5 87 ? 129.046 141.350 156.476 1.00 37.46 87 GLY T C 1
ATOM 9949 O O . GLY E 5 87 ? 129.817 141.411 155.514 1.00 37.46 87 GLY T O 1
ATOM 9950 N N . MET E 5 88 ? 129.237 140.525 157.505 1.00 40.53 88 MET T N 1
ATOM 9951 C CA . MET E 5 88 ? 130.354 139.590 157.536 1.00 40.53 88 MET T CA 1
ATOM 9952 C C . MET E 5 88 ? 130.111 138.372 156.656 1.00 40.53 88 MET T C 1
ATOM 9953 O O . MET E 5 88 ? 131.064 137.665 156.309 1.00 40.53 88 MET T O 1
ATOM 9958 N N . LEU E 5 89 ? 128.857 138.108 156.292 1.00 35.58 89 LEU T N 1
ATOM 9959 C CA . LEU E 5 89 ? 128.547 136.968 155.452 1.00 35.58 89 LEU T CA 1
ATOM 9960 C C . LEU E 5 89 ? 129.171 137.148 154.071 1.00 35.58 89 LEU T C 1
ATOM 9961 O O . LEU E 5 89 ? 129.371 138.275 153.611 1.00 35.58 89 LEU T O 1
ATOM 9966 N N . PRO E 5 90 ? 129.497 136.052 153.395 1.00 33.06 90 PRO T N 1
ATOM 9967 C CA . PRO E 5 90 ? 130.069 136.148 152.050 1.00 33.06 90 PRO T CA 1
ATOM 9968 C C . PRO E 5 90 ? 129.039 136.643 151.043 1.00 33.06 90 PRO T C 1
ATOM 9969 O O . PRO E 5 90 ? 127.854 136.798 151.340 1.00 33.06 90 PRO T O 1
ATOM 9973 N N . ASN E 5 91 ? 129.523 136.892 149.825 1.00 32.88 91 ASN T N 1
ATOM 9974 C CA . ASN E 5 91 ? 128.658 137.428 148.779 1.00 32.88 91 ASN T CA 1
ATOM 9975 C C . ASN E 5 91 ? 127.559 136.448 148.391 1.00 32.88 91 ASN T C 1
ATOM 9976 O O . ASN E 5 91 ? 126.454 136.870 148.033 1.00 32.88 91 ASN T O 1
ATOM 9981 N N . ASP E 5 92 ? 127.839 135.143 148.448 1.00 36.57 92 ASP T N 1
ATOM 9982 C CA . ASP E 5 92 ? 126.817 134.156 148.111 1.00 36.57 92 ASP T CA 1
ATOM 9983 C C . ASP E 5 92 ? 125.629 134.245 149.059 1.00 36.57 92 ASP T C 1
ATOM 9984 O O . ASP E 5 92 ? 124.487 134.000 148.660 1.00 36.57 92 ASP T O 1
ATOM 9989 N N . ASN E 5 93 ? 125.878 134.595 150.318 1.00 32.20 93 ASN T N 1
ATOM 9990 C CA . ASN E 5 93 ? 124.819 134.828 151.288 1.00 32.20 93 ASN T CA 1
ATOM 9991 C C . ASN E 5 93 ? 124.445 136.297 151.398 1.00 32.20 93 ASN T C 1
ATOM 9992 O O . ASN E 5 93 ? 123.678 136.666 152.290 1.00 32.20 93 ASN T O 1
ATOM 9997 N N . GLY E 5 94 ? 124.975 137.143 150.522 1.00 31.68 94 GLY T N 1
ATOM 9998 C CA . GLY E 5 94 ? 124.675 138.557 150.579 1.00 31.68 94 GLY T CA 1
ATOM 9999 C C . GLY E 5 94 ? 123.657 138.991 149.548 1.00 31.68 94 GLY T C 1
ATOM 10000 O O . GLY E 5 94 ? 122.773 139.800 149.842 1.00 31.68 94 GLY T O 1
ATOM 10001 N N . TRP E 5 95 ? 123.769 138.456 148.337 1.00 31.69 95 TRP T N 1
ATOM 10002 C CA . TRP E 5 95 ? 122.904 138.841 147.230 1.00 31.69 95 TRP T CA 1
ATOM 10003 C C . TRP E 5 95 ? 121.853 137.801 146.885 1.00 31.69 95 TRP T C 1
ATOM 10004 O O . TRP E 5 95 ? 120.910 138.109 146.158 1.00 31.69 95 TRP T O 1
ATOM 10015 N N . ILE E 5 96 ? 121.995 136.572 147.371 1.00 29.25 96 ILE T N 1
ATOM 10016 C CA . ILE E 5 96 ? 121.001 135.526 147.143 1.00 29.25 96 ILE T CA 1
ATOM 10017 C C . ILE E 5 96 ? 119.950 135.619 148.244 1.00 29.25 96 ILE T C 1
ATOM 10018 O O . ILE E 5 96 ? 120.217 135.210 149.382 1.00 29.25 96 ILE T O 1
ATOM 10023 N N . PRO E 5 97 ? 118.757 136.149 147.962 1.00 28.92 97 PRO T N 1
ATOM 10024 C CA . PRO E 5 97 ? 117.785 136.383 149.045 1.00 28.92 97 PRO T CA 1
ATOM 10025 C C . PRO E 5 97 ? 117.326 135.126 149.761 1.00 28.92 97 PRO T C 1
ATOM 10026 O O . PRO E 5 97 ? 117.064 135.184 150.968 1.00 28.92 97 PRO T O 1
ATOM 10030 N N . TYR E 5 98 ? 117.206 133.993 149.070 1.00 27.33 98 TYR T N 1
ATOM 10031 C CA . TYR E 5 98 ? 116.782 132.782 149.759 1.00 27.33 98 TYR T CA 1
ATOM 10032 C C . TYR E 5 98 ? 117.909 132.134 150.550 1.00 27.33 98 TYR T C 1
ATOM 10033 O O . TYR E 5 98 ? 117.635 131.298 151.415 1.00 27.33 98 TYR T O 1
ATOM 10042 N N . LEU E 5 99 ? 119.160 132.507 150.285 1.00 23.15 99 LEU T N 1
ATOM 10043 C CA . LEU E 5 99 ? 120.292 132.138 151.120 1.00 23.15 99 LEU T CA 1
ATOM 10044 C C . LEU E 5 99 ? 120.514 133.128 152.256 1.00 23.15 99 LEU T C 1
ATOM 10045 O O . LEU E 5 99 ? 121.623 133.204 152.794 1.00 23.15 99 LEU T O 1
ATOM 10050 N N . MET E 5 100 ? 119.486 133.886 152.626 1.00 29.06 100 MET T N 1
ATOM 10051 C CA . MET E 5 100 ? 119.601 134.964 153.592 1.00 29.06 100 MET T CA 1
ATOM 10052 C C . MET E 5 100 ? 118.598 134.783 154.723 1.00 29.06 100 MET T C 1
ATOM 10053 O O . MET E 5 100 ? 117.690 133.951 154.659 1.00 29.06 100 MET T O 1
ATOM 10058 N N . ARG E 5 101 ? 118.785 135.594 155.758 1.00 37.02 101 ARG T N 1
ATOM 10059 C CA . ARG E 5 101 ? 117.896 135.640 156.906 1.00 37.02 101 ARG T CA 1
ATOM 10060 C C . ARG E 5 101 ? 116.480 136.014 156.480 1.00 37.02 101 ARG T C 1
ATOM 10061 O O . ARG E 5 101 ? 116.269 136.775 155.534 1.00 37.02 101 ARG T O 1
ATOM 10069 N N . TRP E 5 102 ? 115.499 135.472 157.196 1.00 43.37 102 TRP T N 1
ATOM 10070 C CA . TRP E 5 102 ? 114.098 135.817 156.969 1.00 43.37 102 TRP T CA 1
ATOM 10071 C C . TRP E 5 102 ? 113.408 136.106 158.298 1.00 43.37 102 TRP T C 1
ATOM 10072 O O . TRP E 5 102 ? 112.335 135.578 158.589 1.00 43.37 102 TRP T O 1
ATOM 10083 N N . ALA E 5 103 ? 114.018 136.934 159.140 1.00 44.57 103 ALA T N 1
ATOM 10084 C CA . ALA E 5 103 ? 113.381 137.242 160.413 1.00 44.57 103 ALA T CA 1
ATOM 10085 C C . ALA E 5 103 ? 113.940 138.536 160.983 1.00 44.57 103 ALA T C 1
ATOM 10086 O O . ALA E 5 103 ? 114.995 139.020 160.572 1.00 44.57 103 ALA T O 1
ATOM 10088 N N . THR E 5 104 ? 113.199 139.090 161.944 1.00 56.23 104 THR T N 1
ATOM 10089 C CA . THR E 5 104 ? 113.675 140.195 162.769 1.00 56.23 104 THR T CA 1
ATOM 10090 C C . THR E 5 104 ? 113.763 139.793 164.235 1.00 56.23 104 THR T C 1
ATOM 10091 O O . THR E 5 104 ? 114.699 140.207 164.926 1.00 56.23 104 THR T O 1
ATOM 10095 N N . GLY E 5 105 ? 112.820 138.996 164.733 1.00 65.47 105 GLY T N 1
ATOM 10096 C CA . GLY E 5 105 ? 112.891 138.506 166.094 1.00 65.47 105 GLY T CA 1
ATOM 10097 C C . GLY E 5 105 ? 111.863 139.099 167.034 1.00 65.47 105 GLY T C 1
ATOM 10098 O O . GLY E 5 105 ? 110.656 139.020 166.782 1.00 65.47 105 GLY T O 1
ATOM 10099 N N . ALA E 5 106 ? 112.345 139.678 168.133 1.00 69.21 106 ALA T N 1
ATOM 10100 C CA . ALA E 5 106 ? 111.621 140.314 169.226 1.00 69.21 106 ALA T CA 1
ATOM 10101 C C . ALA E 5 106 ? 110.941 139.297 170.141 1.00 69.21 106 ALA T C 1
ATOM 10102 O O . ALA E 5 106 ? 110.433 139.689 171.192 1.00 69.21 106 ALA T O 1
ATOM 10104 N N . LYS E 5 107 ? 110.936 138.008 169.793 1.00 73.58 107 LYS T N 1
ATOM 10105 C CA . LYS E 5 107 ? 110.440 136.919 170.632 1.00 73.58 107 LYS T CA 1
ATOM 10106 C C . LYS E 5 107 ? 109.158 137.249 171.390 1.00 73.58 107 LYS T C 1
ATOM 10107 O O . LYS E 5 107 ? 109.033 136.910 172.571 1.00 73.58 107 LYS T O 1
ATOM 10109 N N . ASP E 5 108 ? 108.218 137.928 170.729 1.00 76.59 108 ASP T N 1
ATOM 10110 C CA . ASP E 5 108 ? 106.886 138.170 171.275 1.00 76.59 108 ASP T CA 1
ATOM 10111 C C . ASP E 5 108 ? 106.928 139.047 172.519 1.00 76.59 108 ASP T C 1
ATOM 10112 O O . ASP E 5 108 ? 107.960 139.646 172.834 1.00 76.59 108 ASP T O 1
ATOM 10117 N N . ILE E 5 109 ? 105.802 139.130 173.226 1.00 85.63 109 ILE T N 1
ATOM 10118 C CA . ILE E 5 109 ? 105.726 139.860 174.486 1.00 85.63 109 ILE T CA 1
ATOM 10119 C C . ILE E 5 109 ? 105.778 138.881 175.653 1.00 85.63 109 ILE T C 1
ATOM 10120 O O . ILE E 5 109 ? 106.498 139.113 176.631 1.00 85.63 109 ILE T O 1
ATOM 10125 N N . CYS E 5 110 ? 105.025 137.783 175.549 1.00 81.64 110 CYS T N 1
ATOM 10126 C CA . CYS E 5 110 ? 104.976 136.704 176.532 1.00 81.64 110 CYS T CA 1
ATOM 10127 C C . CYS E 5 110 ? 104.991 137.200 177.975 1.00 81.64 110 CYS T C 1
ATOM 10128 O O . CYS E 5 110 ? 103.941 137.259 178.625 1.00 81.64 110 CYS T O 1
ATOM 10131 N N . TYR E 5 111 ? 106.175 137.553 178.476 1.00 78.65 111 TYR T N 1
ATOM 10132 C CA . TYR E 5 111 ? 106.381 137.877 179.888 1.00 78.65 111 TYR T CA 1
ATOM 10133 C C . TYR E 5 111 ? 105.934 136.731 180.787 1.00 78.65 111 TYR T C 1
ATOM 10134 O O . TYR E 5 111 ? 106.759 135.962 181.280 1.00 78.65 111 TYR T O 1
ATOM 10143 N N . PHE E 5 119 ? 110.541 149.393 152.992 1.00 70.03 119 PHE T N 1
ATOM 10144 C CA . PHE E 5 119 ? 111.384 148.409 152.322 1.00 70.03 119 PHE T CA 1
ATOM 10145 C C . PHE E 5 119 ? 111.647 147.210 153.227 1.00 70.03 119 PHE T C 1
ATOM 10146 O O . PHE E 5 119 ? 112.409 146.312 152.875 1.00 70.03 119 PHE T O 1
ATOM 10154 N N . PHE E 5 120 ? 111.005 147.206 154.398 1.00 72.15 120 PHE T N 1
ATOM 10155 C CA . PHE E 5 120 ? 111.171 146.094 155.328 1.00 72.15 120 PHE T CA 1
ATOM 10156 C C . PHE E 5 120 ? 110.618 144.799 154.749 1.00 72.15 120 PHE T C 1
ATOM 10157 O O . PHE E 5 120 ? 111.200 143.726 154.945 1.00 72.15 120 PHE T O 1
ATOM 10165 N N . GLY E 5 121 ? 109.488 144.877 154.041 1.00 67.79 121 GLY T N 1
ATOM 10166 C CA . GLY E 5 121 ? 108.939 143.687 153.412 1.00 67.79 121 GLY T CA 1
ATOM 10167 C C . GLY E 5 121 ? 109.896 143.069 152.412 1.00 67.79 121 GLY T C 1
ATOM 10168 O O . GLY E 5 121 ? 110.032 141.844 152.340 1.00 67.79 121 GLY T O 1
ATOM 10169 N N . ALA E 5 122 ? 110.574 143.907 151.626 1.00 59.28 122 ALA T N 1
ATOM 10170 C CA . ALA E 5 122 ? 111.631 143.432 150.745 1.00 59.28 122 ALA T CA 1
ATOM 10171 C C . ALA E 5 122 ? 112.916 143.115 151.497 1.00 59.28 122 ALA T C 1
ATOM 10172 O O . ALA E 5 122 ? 113.840 142.552 150.902 1.00 59.28 122 ALA T O 1
ATOM 10174 N N . GLY E 5 123 ? 113.003 143.466 152.775 1.00 58.51 123 GLY T N 1
ATOM 10175 C CA . GLY E 5 123 ? 114.170 143.145 153.570 1.00 58.51 123 GLY T CA 1
ATOM 10176 C C . GLY E 5 123 ? 114.020 141.833 154.310 1.00 58.51 123 GLY T C 1
ATOM 10177 O O . GLY E 5 123 ? 114.825 141.514 155.190 1.00 58.51 123 GLY T O 1
ATOM 10178 N N . GLN E 5 124 ? 112.984 141.071 153.960 1.00 48.40 124 GLN T N 1
ATOM 10179 C CA . GLN E 5 124 ? 112.689 139.779 154.576 1.00 48.40 124 GLN T CA 1
ATOM 10180 C C . GLN E 5 124 ? 112.499 139.930 156.084 1.00 48.40 124 GLN T C 1
ATOM 10181 O O . GLN E 5 124 ? 113.146 139.267 156.896 1.00 48.40 124 GLN T O 1
ATOM 10187 N N . VAL E 5 125 ? 111.587 140.827 156.447 1.00 61.18 125 VAL T N 1
ATOM 10188 C CA . VAL E 5 125 ? 111.289 141.147 157.840 1.00 61.18 125 VAL T CA 1
ATOM 10189 C C . VAL E 5 125 ? 109.793 140.942 158.039 1.00 61.18 125 VAL T C 1
ATOM 10190 O O . VAL E 5 125 ? 108.976 141.601 157.386 1.00 61.18 125 VAL T O 1
ATOM 10194 N N . LEU E 5 126 ? 109.431 140.029 158.934 1.00 69.24 126 LEU T N 1
ATOM 10195 C CA . LEU E 5 126 ? 108.040 139.787 159.275 1.00 69.24 126 LEU T CA 1
ATOM 10196 C C . LEU E 5 126 ? 107.656 140.582 160.521 1.00 69.24 126 LEU T C 1
ATOM 10197 O O . LEU E 5 126 ? 108.513 140.924 161.338 1.00 69.24 126 LEU T O 1
ATOM 10202 N N . PRO E 5 127 ? 106.370 140.901 160.687 1.00 76.90 127 PRO T N 1
ATOM 10203 C CA . PRO E 5 127 ? 105.964 141.755 161.809 1.00 76.90 127 PRO T CA 1
ATOM 10204 C C . PRO E 5 127 ? 105.693 140.984 163.092 1.00 76.90 127 PRO T C 1
ATOM 10205 O O . PRO E 5 127 ? 105.030 139.946 163.104 1.00 76.90 127 PRO T O 1
ATOM 10209 N N . ILE E 5 128 ? 106.224 141.516 164.191 1.00 80.32 128 ILE T N 1
ATOM 10210 C CA . ILE E 5 128 ? 105.999 140.978 165.528 1.00 80.32 128 ILE T CA 1
ATOM 10211 C C . ILE E 5 128 ? 105.624 142.132 166.447 1.00 80.32 128 ILE T C 1
ATOM 10212 O O . ILE E 5 128 ? 106.272 143.184 166.425 1.00 80.32 128 ILE T O 1
ATOM 10217 N N . THR E 5 129 ? 104.582 141.939 167.250 1.00 88.95 129 THR T N 1
ATOM 10218 C CA . THR E 5 129 ? 104.101 142.956 168.176 1.00 88.95 129 THR T CA 1
ATOM 10219 C C . THR E 5 129 ? 104.841 142.818 169.502 1.00 88.95 129 THR T C 1
ATOM 10220 O O . THR E 5 129 ? 104.814 141.751 170.125 1.00 88.95 129 THR T O 1
ATOM 10224 N N . ARG E 5 130 ? 105.496 143.897 169.930 1.00 90.28 130 ARG T N 1
ATOM 10225 C CA . ARG E 5 130 ? 106.268 143.908 171.166 1.00 90.28 130 ARG T CA 1
ATOM 10226 C C . ARG E 5 130 ? 105.512 144.515 172.340 1.00 90.28 130 ARG T C 1
ATOM 10227 O O . ARG E 5 130 ? 106.126 144.783 173.377 1.00 90.28 130 ARG T O 1
ATOM 10235 N N . PHE E 5 131 ? 104.214 144.761 172.200 1.00 103.96 131 PHE T N 1
ATOM 10236 C CA . PHE E 5 131 ? 103.411 145.316 173.276 1.00 103.96 131 PHE T CA 1
ATOM 10237 C C . PHE E 5 131 ? 102.579 144.215 173.931 1.00 103.96 131 PHE T C 1
ATOM 10238 O O . PHE E 5 131 ? 102.471 143.094 173.428 1.00 103.96 131 PHE T O 1
ATOM 10246 N N . GLY E 5 132 ? 101.980 144.547 175.072 1.00 115.01 132 GLY T N 1
ATOM 10247 C CA . GLY E 5 132 ? 101.236 143.576 175.851 1.00 115.01 132 GLY T CA 1
ATOM 10248 C C . GLY E 5 132 ? 99.867 143.238 175.297 1.00 115.01 132 GLY T C 1
ATOM 10249 O O . GLY E 5 132 ? 98.864 143.326 176.012 1.00 115.01 132 GLY T O 1
ATOM 10250 N N . ILE E 5 133 ? 99.811 142.850 174.026 1.00 115.41 133 ILE T N 1
ATOM 10251 C CA . ILE E 5 133 ? 98.579 142.418 173.378 1.00 115.41 133 ILE T CA 1
ATOM 10252 C C . ILE E 5 133 ? 98.827 141.055 172.745 1.00 115.41 133 ILE T C 1
ATOM 10253 O O . ILE E 5 133 ? 99.855 140.844 172.090 1.00 115.41 133 ILE T O 1
ATOM 10258 N N . GLY E 5 134 ? 97.899 140.127 172.961 1.00 111.63 134 GLY T N 1
ATOM 10259 C CA . GLY E 5 134 ? 98.055 138.778 172.457 1.00 111.63 134 GLY T CA 1
ATOM 10260 C C . GLY E 5 134 ? 98.949 137.928 173.335 1.00 111.63 134 GLY T C 1
ATOM 10261 O O . GLY E 5 134 ? 98.581 137.591 174.465 1.00 111.63 134 GLY T O 1
ATOM 10262 N N . GLY E 5 135 ? 100.129 137.577 172.830 1.00 89.75 135 GLY T N 1
ATOM 10263 C CA . GLY E 5 135 ? 101.069 136.780 173.581 1.00 89.75 135 GLY T CA 1
ATOM 10264 C C . GLY E 5 135 ? 102.126 136.146 172.702 1.00 89.75 135 GLY T C 1
ATOM 10265 O O . GLY E 5 135 ? 102.487 136.670 171.644 1.00 89.75 135 GLY T O 1
ATOM 10266 N N . PRO E 5 136 ? 102.651 134.995 173.132 1.00 80.11 136 PRO T N 1
ATOM 10267 C CA . PRO E 5 136 ? 103.663 134.295 172.328 1.00 80.11 136 PRO T CA 1
ATOM 10268 C C . PRO E 5 136 ? 103.105 133.626 171.085 1.00 80.11 136 PRO T C 1
ATOM 10269 O O . PRO E 5 136 ? 103.880 133.048 170.315 1.00 80.11 136 PRO T O 1
ATOM 10273 N N . PHE E 5 137 ? 101.796 133.680 170.864 1.00 76.37 137 PHE T N 1
ATOM 10274 C CA . PHE E 5 137 ? 101.151 133.029 169.728 1.00 76.37 137 PHE T CA 1
ATOM 10275 C C . PHE E 5 137 ? 100.608 134.121 168.813 1.00 76.37 137 PHE T C 1
ATOM 10276 O O . PHE E 5 137 ? 99.460 134.550 168.938 1.00 76.37 137 PHE T O 1
ATOM 10284 N N . GLN E 5 138 ? 101.448 134.564 167.890 1.00 72.92 138 GLN T N 1
ATOM 10285 C CA . GLN E 5 138 ? 101.144 135.610 166.933 1.00 72.92 138 GLN T CA 1
ATOM 10286 C C . GLN E 5 138 ? 101.331 135.071 165.523 1.00 72.92 138 GLN T C 1
ATOM 10287 O O . GLN E 5 138 ? 102.010 134.057 165.325 1.00 72.92 138 GLN T O 1
ATOM 10293 N N . PRO E 5 139 ? 100.732 135.713 164.519 1.00 68.16 139 PRO T N 1
ATOM 10294 C CA . PRO E 5 139 ? 100.964 135.272 163.135 1.00 68.16 139 PRO T CA 1
ATOM 10295 C C . PRO E 5 139 ? 102.430 135.260 162.744 1.00 68.16 139 PRO T C 1
ATOM 10296 O O . PRO E 5 139 ? 102.830 134.446 161.902 1.00 68.16 139 PRO T O 1
ATOM 10300 N N . GLY E 5 140 ? 103.247 136.138 163.328 1.00 68.19 140 GLY T N 1
ATOM 10301 C CA . GLY E 5 140 ? 104.676 136.094 163.062 1.00 68.19 140 GLY T CA 1
ATOM 10302 C C . GLY E 5 140 ? 105.322 134.803 163.529 1.00 68.19 140 GLY T C 1
ATOM 10303 O O . GLY E 5 140 ? 106.172 134.237 162.839 1.00 68.19 140 GLY T O 1
ATOM 10304 N N . MET E 5 141 ? 104.933 134.321 164.711 1.00 61.02 141 MET T N 1
ATOM 10305 C CA . MET E 5 141 ? 105.461 133.049 165.193 1.00 61.02 141 MET T CA 1
ATOM 10306 C C . MET E 5 141 ? 105.019 131.896 164.303 1.00 61.02 141 MET T C 1
ATOM 10307 O O . MET E 5 141 ? 105.804 130.982 164.019 1.00 61.02 141 MET T O 1
ATOM 10312 N N . ASP E 5 142 ? 103.761 131.914 163.861 1.00 59.79 142 ASP T N 1
ATOM 10313 C CA . ASP E 5 142 ? 103.296 130.885 162.942 1.00 59.79 142 ASP T CA 1
ATOM 10314 C C . ASP E 5 142 ? 104.088 130.923 161.644 1.00 59.79 142 ASP T C 1
ATOM 10315 O O . ASP E 5 142 ? 104.430 129.877 161.085 1.00 59.79 142 ASP T O 1
ATOM 10320 N N . MET E 5 143 ? 104.392 132.125 161.154 1.00 56.83 143 MET T N 1
ATOM 10321 C CA . MET E 5 143 ? 105.206 132.253 159.951 1.00 56.83 143 MET T CA 1
ATOM 10322 C C . MET E 5 143 ? 106.611 131.706 160.175 1.00 56.83 143 MET T C 1
ATOM 10323 O O . MET E 5 143 ? 107.175 131.045 159.297 1.00 56.83 143 MET T O 1
ATOM 10328 N N . CYS E 5 144 ? 107.197 131.981 161.341 1.00 52.97 144 CYS T N 1
ATOM 10329 C CA . CYS E 5 144 ? 108.520 131.443 161.648 1.00 52.97 144 CYS T CA 1
ATOM 10330 C C . CYS E 5 144 ? 108.498 129.920 161.643 1.00 52.97 144 CYS T C 1
ATOM 10331 O O . CYS E 5 144 ? 109.378 129.271 161.061 1.00 52.97 144 CYS T O 1
ATOM 10334 N N . VAL E 5 145 ? 107.477 129.335 162.270 1.00 49.05 145 VAL T N 1
ATOM 10335 C CA . VAL E 5 145 ? 107.337 127.881 162.282 1.00 49.05 145 VAL T CA 1
ATOM 10336 C C . VAL E 5 145 ? 107.185 127.351 160.861 1.00 49.05 145 VAL T C 1
ATOM 10337 O O . VAL E 5 145 ? 107.787 126.338 160.489 1.00 49.05 145 VAL T O 1
ATOM 10341 N N . ARG E 5 146 ? 106.374 128.031 160.047 1.00 47.03 146 ARG T N 1
ATOM 10342 C CA . ARG E 5 146 ? 106.133 127.575 158.682 1.00 47.03 146 ARG T CA 1
ATOM 10343 C C . ARG E 5 146 ? 107.412 127.595 157.854 1.00 47.03 146 ARG T C 1
ATOM 10344 O O . ARG E 5 146 ? 107.702 126.637 157.128 1.00 47.03 146 ARG T O 1
ATOM 10352 N N . LEU E 5 147 ? 108.193 128.673 157.945 1.00 41.60 147 LEU T N 1
ATOM 10353 C CA . LEU E 5 147 ? 109.476 128.689 157.246 1.00 41.60 147 LEU T CA 1
ATOM 10354 C C . LEU E 5 147 ? 110.475 127.702 157.827 1.00 41.60 147 LEU T C 1
ATOM 10355 O O . LEU E 5 147 ? 111.413 127.312 157.125 1.00 41.60 147 LEU T O 1
ATOM 10360 N N . LEU E 5 148 ? 110.314 127.294 159.080 1.00 34.46 148 LEU T N 1
ATOM 10361 C CA . LEU E 5 148 ? 111.149 126.227 159.612 1.00 34.46 148 LEU T CA 1
ATOM 10362 C C . LEU E 5 148 ? 110.644 124.837 159.235 1.00 34.46 148 LEU T C 1
ATOM 10363 O O . LEU E 5 148 ? 111.330 123.850 159.514 1.00 34.46 148 LEU T O 1
ATOM 10368 N N . ASN E 5 149 ? 109.456 124.736 158.598 1.00 39.10 149 ASN T N 1
ATOM 10369 C CA . ASN E 5 149 ? 108.892 123.481 158.101 1.00 39.10 149 ASN T CA 1
ATOM 10370 C C . ASN E 5 149 ? 109.277 123.270 156.644 1.00 39.10 149 ASN T C 1
ATOM 10371 O O . ASN E 5 149 ? 108.974 124.123 155.802 1.00 39.10 149 ASN T O 1
ATOM 10376 N N . PRO E 5 150 ? 109.936 122.160 156.305 1.00 36.55 150 PRO T N 1
ATOM 10377 C CA . PRO E 5 150 ? 110.259 121.928 154.889 1.00 36.55 150 PRO T CA 1
ATOM 10378 C C . PRO E 5 150 ? 109.055 121.529 154.057 1.00 36.55 150 PRO T C 1
ATOM 10379 O O . PRO E 5 150 ? 108.874 122.054 152.952 1.00 36.55 150 PRO T O 1
ATOM 10383 N N . ASN E 5 151 ? 108.221 120.618 154.556 1.00 40.11 151 ASN T N 1
ATOM 10384 C CA . ASN E 5 151 ? 107.046 120.152 153.836 1.00 40.11 151 ASN T CA 1
ATOM 10385 C C . ASN E 5 151 ? 105.908 119.936 154.819 1.00 40.11 151 ASN T C 1
ATOM 10386 O O . ASN E 5 151 ? 106.076 120.040 156.037 1.00 40.11 151 ASN T O 1
ATOM 10391 N N . ASN E 5 152 ? 104.737 119.630 154.269 1.00 50.30 152 ASN T N 1
ATOM 10392 C CA . ASN E 5 152 ? 103.618 119.105 155.035 1.00 50.30 152 ASN T CA 1
ATOM 10393 C C . ASN E 5 152 ? 103.472 117.601 154.866 1.00 50.30 152 ASN T C 1
ATOM 10394 O O . ASN E 5 152 ? 102.448 117.037 155.261 1.00 50.30 152 ASN T O 1
ATOM 10399 N N . LYS E 5 153 ? 104.477 116.942 154.286 1.00 55.14 153 LYS T N 1
ATOM 10400 C CA . LYS E 5 153 ? 104.390 115.532 153.936 1.00 55.14 153 LYS T CA 1
ATOM 10401 C C . LYS E 5 153 ? 105.010 114.602 154.968 1.00 55.14 153 LYS T C 1
ATOM 10402 O O . LYS E 5 153 ? 104.625 113.430 155.027 1.00 55.14 153 LYS T O 1
ATOM 10408 N N . ILE E 5 154 ? 105.950 115.082 155.773 1.00 45.71 154 ILE T N 1
ATOM 10409 C CA . ILE E 5 154 ? 106.663 114.237 156.713 1.00 45.71 154 ILE T CA 1
ATOM 10410 C C . ILE E 5 154 ? 106.046 114.392 158.095 1.00 45.71 154 ILE T C 1
ATOM 10411 O O . ILE E 5 154 ? 105.432 115.409 158.426 1.00 45.71 154 ILE T O 1
ATOM 10416 N N . LYS E 5 155 ? 106.212 113.359 158.915 1.00 50.50 155 LYS T N 1
ATOM 10417 C CA . LYS E 5 155 ? 105.672 113.364 160.262 1.00 50.50 155 LYS T CA 1
ATOM 10418 C C . LYS E 5 155 ? 106.595 114.130 161.204 1.00 50.50 155 LYS T C 1
ATOM 10419 O O . LYS E 5 155 ? 107.721 114.498 160.859 1.00 50.50 155 LYS T O 1
ATOM 10425 N N . TYR E 5 156 ? 106.101 114.371 162.414 1.00 43.78 156 TYR T N 1
ATOM 10426 C CA . TYR E 5 156 ? 106.891 115.076 163.412 1.00 43.78 156 TYR T CA 1
ATOM 10427 C C . TYR E 5 156 ? 107.799 114.089 164.131 1.00 43.78 156 TYR T C 1
ATOM 10428 O O . TYR E 5 156 ? 107.340 113.058 164.631 1.00 43.78 156 TYR T O 1
ATOM 10437 N N . SER E 5 157 ? 109.091 114.401 164.181 1.00 36.13 157 SER T N 1
ATOM 10438 C CA . SER E 5 157 ? 110.062 113.547 164.848 1.00 36.13 157 SER T CA 1
ATOM 10439 C C . SER E 5 157 ? 110.953 114.405 165.727 1.00 36.13 157 SER T C 1
ATOM 10440 O O . SER E 5 157 ? 111.405 115.470 165.299 1.00 36.13 157 SER T O 1
ATOM 10443 N N . ALA E 5 158 ? 111.196 113.944 166.956 1.00 35.85 158 ALA T N 1
ATOM 10444 C CA . ALA E 5 158 ? 112.074 114.681 167.858 1.00 35.85 158 ALA T CA 1
ATOM 10445 C C . ALA E 5 158 ? 113.493 114.751 167.312 1.00 35.85 158 ALA T C 1
ATOM 10446 O O . ALA E 5 158 ? 114.135 115.806 167.363 1.00 35.85 158 ALA T O 1
ATOM 10448 N N . LYS E 5 159 ? 113.998 113.643 166.787 1.00 29.39 159 LYS T N 1
ATOM 10449 C CA . LYS E 5 159 ? 115.302 113.601 166.149 1.00 29.39 159 LYS T CA 1
ATOM 10450 C C . LYS E 5 159 ? 115.123 113.672 164.636 1.00 29.39 159 LYS T C 1
ATOM 10451 O O . LYS E 5 159 ? 114.086 113.286 164.094 1.00 29.39 159 LYS T O 1
ATOM 10457 N N . TYR E 5 160 ? 116.145 114.181 163.955 1.00 26.40 160 TYR T N 1
ATOM 10458 C CA . TYR E 5 160 ? 116.072 114.361 162.508 1.00 26.40 160 TYR T CA 1
ATOM 10459 C C . TYR E 5 160 ? 116.058 112.996 161.834 1.00 26.40 160 TYR T C 1
ATOM 10460 O O . TYR E 5 160 ? 117.097 112.351 161.683 1.00 26.40 160 TYR T O 1
ATOM 10469 N N . THR E 5 161 ? 114.871 112.548 161.434 1.00 25.33 161 THR T N 1
ATOM 10470 C CA . THR E 5 161 ? 114.738 111.329 160.651 1.00 25.33 161 THR T CA 1
ATOM 10471 C C . THR E 5 161 ? 114.896 111.665 159.176 1.00 25.33 161 THR T C 1
ATOM 10472 O O . THR E 5 161 ? 114.149 112.509 158.664 1.00 25.33 161 THR T O 1
ATOM 10476 N N . PRO E 5 162 ? 115.847 111.057 158.469 1.00 27.33 162 PRO T N 1
ATOM 10477 C CA . PRO E 5 162 ? 116.047 111.393 157.054 1.00 27.33 162 PRO T CA 1
ATOM 10478 C C . PRO E 5 162 ? 114.795 111.135 156.229 1.00 27.33 162 PRO T C 1
ATOM 10479 O O . PRO E 5 162 ? 114.081 110.152 156.437 1.00 27.33 162 PRO T O 1
ATOM 10483 N N . TYR E 5 163 ? 114.533 112.038 155.280 1.00 30.55 163 TYR T N 1
ATOM 10484 C CA . TYR E 5 163 ? 113.335 111.950 154.457 1.00 30.55 163 TYR T CA 1
ATOM 10485 C C . TYR E 5 163 ? 113.550 112.318 152.995 1.00 30.55 163 TYR T C 1
ATOM 10486 O O . TYR E 5 163 ? 112.571 112.352 152.245 1.00 30.55 163 TYR T O 1
ATOM 10495 N N . LEU E 5 164 ? 114.781 112.590 152.561 1.00 28.05 164 LEU T N 1
ATOM 10496 C CA . LEU E 5 164 ? 114.997 113.137 151.225 1.00 28.05 164 LEU T CA 1
ATOM 10497 C C . LEU E 5 164 ? 114.767 112.128 150.109 1.00 28.05 164 LEU T C 1
ATOM 10498 O O . LEU E 5 164 ? 114.733 112.530 148.942 1.00 28.05 164 LEU T O 1
ATOM 10503 N N . VAL E 5 165 ? 114.624 110.841 150.417 1.00 30.26 165 VAL T N 1
ATOM 10504 C CA . VAL E 5 165 ? 114.376 109.874 149.354 1.00 30.26 165 VAL T CA 1
ATOM 10505 C C . VAL E 5 165 ? 112.883 109.752 149.064 1.00 30.26 165 VAL T C 1
ATOM 10506 O O . VAL E 5 165 ? 112.480 109.578 147.909 1.00 30.26 165 VAL T O 1
ATOM 10510 N N . HIS E 5 166 ? 112.037 109.843 150.091 1.00 34.96 166 HIS T N 1
ATOM 10511 C CA . HIS E 5 166 ? 110.598 109.786 149.863 1.00 34.96 166 HIS T CA 1
ATOM 10512 C C . HIS E 5 166 ? 110.070 111.057 149.216 1.00 34.96 166 HIS T C 1
ATOM 10513 O O . HIS E 5 166 ? 109.247 110.983 148.298 1.00 34.96 166 HIS T O 1
ATOM 10520 N N . THR E 5 167 ? 110.517 112.218 149.681 1.00 34.19 167 THR T N 1
ATOM 10521 C CA . THR E 5 167 ? 110.200 113.493 149.060 1.00 34.19 167 THR T CA 1
ATOM 10522 C C . THR E 5 167 ? 111.502 114.215 148.755 1.00 34.19 167 THR T C 1
ATOM 10523 O O . THR E 5 167 ? 112.492 114.058 149.472 1.00 34.19 167 THR T O 1
ATOM 10527 N N . ASN E 5 168 ? 111.493 115.009 147.685 1.00 33.04 168 ASN T N 1
ATOM 10528 C CA . ASN E 5 168 ? 112.686 115.721 147.224 1.00 33.04 168 ASN T CA 1
ATOM 10529 C C . ASN E 5 168 ? 113.809 114.752 146.862 1.00 33.04 168 ASN T C 1
ATOM 10530 O O . ASN E 5 168 ? 114.969 114.958 147.222 1.00 33.04 168 ASN T O 1
ATOM 10535 N N . ALA E 5 169 ? 113.462 113.675 146.152 1.00 33.59 169 ALA T N 1
ATOM 10536 C CA . ALA E 5 169 ? 114.487 112.764 145.654 1.00 33.59 169 ALA T CA 1
ATOM 10537 C C . ALA E 5 169 ? 115.381 113.450 144.630 1.00 33.59 169 ALA T C 1
ATOM 10538 O O . ALA E 5 169 ? 116.604 113.281 144.654 1.00 33.59 169 ALA T O 1
ATOM 10540 N N . THR E 5 170 ? 114.790 114.219 143.721 1.00 37.20 170 THR T N 1
ATOM 10541 C CA . THR E 5 170 ? 115.545 115.037 142.786 1.00 37.20 170 THR T CA 1
ATOM 10542 C C . THR E 5 170 ? 115.286 116.522 142.975 1.00 37.20 170 THR T C 1
ATOM 10543 O O . THR E 5 170 ? 115.896 117.336 142.276 1.00 37.20 170 THR T O 1
ATOM 10547 N N . SER E 5 171 ? 114.403 116.893 143.894 1.00 35.48 171 SER T N 1
ATOM 10548 C CA . SER E 5 171 ? 114.041 118.279 144.130 1.00 35.48 171 SER T CA 1
ATOM 10549 C C . SER E 5 171 ? 114.968 118.881 145.182 1.00 35.48 171 SER T C 1
ATOM 10550 O O . SER E 5 171 ? 115.947 118.267 145.608 1.00 35.48 171 SER T O 1
ATOM 10553 N N . TYR E 5 172 ? 114.663 120.103 145.610 1.00 38.65 172 TYR T N 1
ATOM 10554 C CA . TYR E 5 172 ? 115.335 120.758 146.714 1.00 38.65 172 TYR T CA 1
ATOM 10555 C C . TYR E 5 172 ? 114.335 121.007 147.834 1.00 38.65 172 TYR T C 1
ATOM 10556 O O . TYR E 5 172 ? 113.180 121.351 147.561 1.00 38.65 172 TYR T O 1
ATOM 10565 N N . PRO E 5 173 ? 114.736 120.835 149.093 1.00 33.76 173 PRO T N 1
ATOM 10566 C CA . PRO E 5 173 ? 113.782 120.988 150.202 1.00 33.76 173 PRO T CA 1
ATOM 10567 C C . PRO E 5 173 ? 113.200 122.389 150.304 1.00 33.76 173 PRO T C 1
ATOM 10568 O O . PRO E 5 173 ? 111.977 122.561 150.301 1.00 33.76 173 PRO T O 1
ATOM 10572 N N . PHE E 5 174 ? 114.061 123.397 150.399 1.00 30.01 174 PHE T N 1
ATOM 10573 C CA . PHE E 5 174 ? 113.649 124.796 150.373 1.00 30.01 174 PHE T CA 1
ATOM 10574 C C . PHE E 5 174 ? 114.160 125.377 149.061 1.00 30.01 174 PHE T C 1
ATOM 10575 O O . PHE E 5 174 ? 115.232 125.977 148.997 1.00 30.01 174 PHE T O 1
ATOM 10583 N N . TRP E 5 175 ? 113.380 125.195 148.003 1.00 26.72 175 TRP T N 1
ATOM 10584 C CA . TRP E 5 175 ? 113.808 125.604 146.672 1.00 26.72 175 TRP T CA 1
ATOM 10585 C C . TRP E 5 175 ? 113.485 127.078 146.482 1.00 26.72 175 TRP T C 1
ATOM 10586 O O . TRP E 5 175 ? 112.313 127.458 146.404 1.00 26.72 175 TRP T O 1
ATOM 10597 N N . ARG E 5 176 ? 114.529 127.904 146.406 1.00 26.52 176 ARG T N 1
ATOM 10598 C CA . ARG E 5 176 ? 114.388 129.348 146.229 1.00 26.52 176 ARG T CA 1
ATOM 10599 C C . ARG E 5 176 ? 113.540 129.961 147.340 1.00 26.52 176 ARG T C 1
ATOM 10600 O O . ARG E 5 176 ? 112.791 130.915 147.125 1.00 26.52 176 ARG T O 1
ATOM 10608 N N . GLU E 5 177 ? 113.669 129.409 148.542 1.00 33.77 177 GLU T N 1
ATOM 10609 C CA . GLU E 5 177 ? 112.924 129.871 149.700 1.00 33.77 177 GLU T CA 1
ATOM 10610 C C . GLU E 5 177 ? 113.816 129.742 150.924 1.00 33.77 177 GLU T C 1
ATOM 10611 O O . GLU E 5 177 ? 114.534 128.752 151.082 1.00 33.77 177 GLU T O 1
ATOM 10617 N N . SER E 5 178 ? 113.768 130.751 151.786 1.00 31.79 178 SER T N 1
ATOM 10618 C CA . SER E 5 178 ? 114.656 130.783 152.935 1.00 31.79 178 SER T CA 1
ATOM 10619 C C . SER E 5 178 ? 114.143 129.886 154.056 1.00 31.79 178 SER T C 1
ATOM 10620 O O . SER E 5 178 ? 112.938 129.719 154.259 1.00 31.79 178 SER T O 1
ATOM 10623 N N . ASN E 5 179 ? 115.090 129.304 154.790 1.00 27.61 179 ASN T N 1
ATOM 10624 C CA . ASN E 5 179 ? 114.793 128.564 156.005 1.00 27.61 179 ASN T CA 1
ATOM 10625 C C . ASN E 5 179 ? 115.482 129.151 157.224 1.00 27.61 179 ASN T C 1
ATOM 10626 O O . ASN E 5 179 ? 115.441 128.537 158.293 1.00 27.61 179 ASN T O 1
ATOM 10631 N N . TRP E 5 180 ? 116.108 130.317 157.095 1.00 22.32 180 TRP T N 1
ATOM 10632 C CA . TRP E 5 180 ? 116.936 130.903 158.145 1.00 22.32 180 TRP T CA 1
ATOM 10633 C C . TRP E 5 180 ? 116.097 131.923 158.904 1.00 22.32 180 TRP T C 1
ATOM 10634 O O . TRP E 5 180 ? 115.919 133.060 158.470 1.00 22.32 180 TRP T O 1
ATOM 10645 N N . VAL E 5 181 ? 115.579 131.505 160.053 1.00 30.48 181 VAL T N 1
ATOM 10646 C CA . VAL E 5 181 ? 114.897 132.426 160.946 1.00 30.48 181 VAL T CA 1
ATOM 10647 C C . VAL E 5 181 ? 115.848 132.842 162.064 1.00 30.48 181 VAL T C 1
ATOM 10648 O O . VAL E 5 181 ? 116.546 132.021 162.660 1.00 30.48 181 VAL T O 1
ATOM 10652 N N . HIS E 5 182 ? 115.885 134.144 162.341 1.00 37.54 182 HIS T N 1
ATOM 10653 C CA . HIS E 5 182 ? 116.838 134.721 163.290 1.00 37.54 182 HIS T CA 1
ATOM 10654 C C . HIS E 5 182 ? 116.066 135.572 164.295 1.00 37.54 182 HIS T C 1
ATOM 10655 O O . HIS E 5 182 ? 115.580 136.654 163.952 1.00 37.54 182 HIS T O 1
ATOM 10662 N N . PHE E 5 183 ? 115.959 135.088 165.529 1.00 43.82 183 PHE T N 1
ATOM 10663 C CA . PHE E 5 183 ? 115.308 135.842 166.590 1.00 43.82 183 PHE T CA 1
ATOM 10664 C C . PHE E 5 183 ? 116.293 136.724 167.341 1.00 43.82 183 PHE T C 1
ATOM 10665 O O . PHE E 5 183 ? 117.512 136.572 167.235 1.00 43.82 183 PHE T O 1
ATOM 10673 N N . PHE E 5 184 ? 115.732 137.658 168.109 1.00 46.78 184 PHE T N 1
ATOM 10674 C CA . PHE E 5 184 ? 116.446 138.457 169.098 1.00 46.78 184 PHE T CA 1
ATOM 10675 C C . PHE E 5 184 ? 115.701 138.225 170.406 1.00 46.78 184 PHE T C 1
ATOM 10676 O O . PHE E 5 184 ? 114.843 139.030 170.796 1.00 46.78 184 PHE T O 1
ATOM 10684 N N . PRO E 5 185 ? 115.994 137.126 171.103 1.00 52.43 185 PRO T N 1
ATOM 10685 C CA . PRO E 5 185 ? 115.091 136.659 172.168 1.00 52.43 185 PRO T CA 1
ATOM 10686 C C . PRO E 5 185 ? 114.921 137.620 173.330 1.00 52.43 185 PRO T C 1
ATOM 10687 O O . PRO E 5 185 ? 113.955 137.475 174.089 1.00 52.43 185 PRO T O 1
ATOM 10691 N N . GLU E 5 186 ? 115.821 138.589 173.508 1.00 57.07 186 GLU T N 1
ATOM 10692 C CA . GLU E 5 186 ? 115.619 139.579 174.560 1.00 57.07 186 GLU T CA 1
ATOM 10693 C C . GLU E 5 186 ? 114.327 140.353 174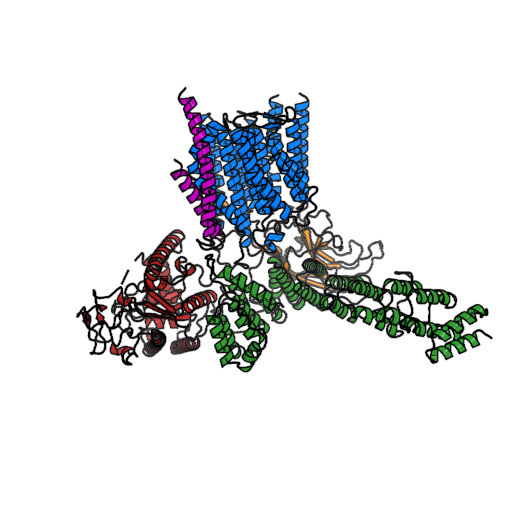.339 1.00 57.07 186 GLU T C 1
ATOM 10694 O O . GLU E 5 186 ? 113.566 140.594 175.282 1.00 57.07 186 GLU T O 1
ATOM 10700 N N . GLY E 5 187 ? 114.063 140.747 173.096 1.00 60.53 187 GLY T N 1
ATOM 10701 C CA . GLY E 5 187 ? 112.854 141.474 172.773 1.00 60.53 187 GLY T CA 1
ATOM 10702 C C . GLY E 5 187 ? 113.086 142.958 172.587 1.00 60.53 187 GLY T C 1
ATOM 10703 O O . GLY E 5 187 ? 112.382 143.611 171.812 1.00 60.53 187 GLY T O 1
ATOM 10704 N N . TYR E 5 188 ? 114.073 143.503 173.293 1.00 63.38 188 TYR T N 1
ATOM 10705 C CA . TYR E 5 188 ? 114.378 144.922 173.226 1.00 63.38 188 TYR T CA 1
ATOM 10706 C C . TYR E 5 188 ? 115.885 145.117 173.210 1.00 63.38 188 TYR T C 1
ATOM 10707 O O . TYR E 5 188 ? 116.653 144.225 173.577 1.00 63.38 188 TYR T O 1
ATOM 10716 N N . VAL E 5 189 ? 116.300 146.305 172.774 1.00 60.50 189 VAL T N 1
ATOM 10717 C CA . VAL E 5 189 ? 117.717 146.645 172.764 1.00 60.50 189 VAL T CA 1
ATOM 10718 C C . VAL E 5 189 ? 118.210 146.752 174.198 1.00 60.50 189 VAL T C 1
ATOM 10719 O O . VAL E 5 189 ? 117.630 147.472 175.020 1.00 60.50 189 VAL T O 1
ATOM 10723 N N . HIS E 5 190 ? 119.282 146.031 174.508 1.00 69.31 190 HIS T N 1
ATOM 10724 C CA . HIS E 5 190 ? 119.885 146.028 175.833 1.00 69.31 190 HIS T CA 1
ATOM 10725 C C . HIS E 5 190 ? 121.244 146.707 175.752 1.00 69.31 190 HIS T C 1
ATOM 10726 O O . HIS E 5 190 ? 122.110 146.278 174.984 1.00 69.31 190 HIS T O 1
ATOM 10733 N N . GLN E 5 191 ? 121.432 147.755 176.551 1.00 77.44 191 GLN T N 1
ATOM 10734 C CA . GLN E 5 191 ? 122.638 148.575 176.495 1.00 77.44 191 GLN T CA 1
ATOM 10735 C C . GLN E 5 191 ? 123.169 148.808 177.910 1.00 77.44 191 GLN T C 1
ATOM 10736 O O . GLN E 5 191 ? 123.447 149.932 178.322 1.00 77.44 191 GLN T O 1
ATOM 10742 N N . ALA E 5 192 ? 123.297 147.719 178.664 1.00 81.96 192 ALA T N 1
ATOM 10743 C CA . ALA E 5 192 ? 123.819 147.791 180.019 1.00 81.96 192 ALA T CA 1
ATOM 10744 C C . ALA E 5 192 ? 125.236 148.359 180.028 1.00 81.96 192 ALA T C 1
ATOM 10745 O O . ALA E 5 192 ? 125.919 148.428 179.004 1.00 81.96 192 ALA T O 1
ATOM 10747 N N . LEU E 5 193 ? 125.677 148.762 181.217 1.00 89.57 193 LEU T N 1
ATOM 10748 C CA . LEU E 5 193 ? 126.951 149.440 181.394 1.00 89.57 193 LEU T CA 1
ATOM 10749 C C . LEU E 5 193 ? 127.820 148.666 182.374 1.00 89.57 193 LEU T C 1
ATOM 10750 O O . LEU E 5 193 ? 127.413 147.639 182.920 1.00 89.57 193 LEU T O 1
ATOM 10755 N N . GLU E 5 194 ? 129.028 149.182 182.594 1.00 91.31 194 GLU T N 1
ATOM 10756 C CA . GLU E 5 194 ? 129.985 148.555 183.498 1.00 91.31 194 GLU T CA 1
ATOM 10757 C C . GLU E 5 194 ? 129.448 148.591 184.925 1.00 91.31 194 GLU T C 1
ATOM 10758 O O . GLU E 5 194 ? 128.718 149.522 185.287 1.00 91.31 194 GLU T O 1
ATOM 10764 N N . PRO E 5 195 ? 129.780 147.600 185.769 1.00 92.29 195 PRO T N 1
ATOM 10765 C CA . PRO E 5 195 ? 130.662 146.467 185.469 1.00 92.29 195 PRO T CA 1
ATOM 10766 C C . PRO E 5 195 ? 129.970 145.338 184.710 1.00 92.29 195 PRO T C 1
ATOM 10767 O O . PRO E 5 195 ? 130.639 144.556 184.036 1.00 92.29 195 PRO T O 1
ATOM 10771 N N . HIS E 5 196 ? 128.644 145.255 184.824 1.00 87.87 196 HIS T N 1
ATOM 10772 C CA . HIS E 5 196 ? 127.869 144.211 184.154 1.00 87.87 196 HIS T CA 1
ATOM 10773 C C . HIS E 5 196 ? 127.507 144.677 182.743 1.00 87.87 196 HIS T C 1
ATOM 10774 O O . HIS E 5 196 ? 126.343 144.864 182.383 1.00 87.87 196 HIS T O 1
ATOM 10781 N N . GLU E 5 197 ? 128.544 144.866 181.934 1.00 79.43 197 GLU T N 1
ATOM 10782 C CA . GLU E 5 197 ? 128.396 145.330 180.562 1.00 79.43 197 GLU T CA 1
ATOM 10783 C C . GLU E 5 197 ? 128.455 144.141 179.616 1.00 79.43 197 GLU T C 1
ATOM 10784 O O . GLU E 5 197 ? 129.348 143.296 179.729 1.00 79.43 197 GLU T O 1
ATOM 10790 N N . GLY E 5 198 ? 127.504 144.082 178.681 1.00 76.22 198 GLY T N 1
ATOM 10791 C CA . GLY E 5 198 ? 127.362 142.976 177.760 1.00 76.22 198 GLY T CA 1
ATOM 10792 C C . GLY E 5 198 ? 126.363 141.933 178.219 1.00 76.22 198 GLY T C 1
ATOM 10793 O O . GLY E 5 198 ? 126.031 141.024 177.449 1.00 76.22 198 GLY T O 1
ATOM 10794 N N . THR E 5 199 ? 125.878 142.048 179.453 1.00 74.66 199 THR T N 1
ATOM 10795 C CA . THR E 5 199 ? 124.921 141.084 179.978 1.00 74.66 199 THR T CA 1
ATOM 10796 C C . THR E 5 199 ? 123.587 141.210 179.255 1.00 74.66 199 THR T C 1
ATOM 10797 O O . THR E 5 199 ? 123.308 142.210 178.587 1.00 74.66 199 THR T O 1
ATOM 10801 N N . MET E 5 200 ? 122.759 140.182 179.391 1.00 65.17 200 MET T N 1
ATOM 10802 C CA . MET E 5 200 ? 121.490 140.084 178.688 1.00 65.17 200 MET T CA 1
ATOM 10803 C C . MET E 5 200 ? 120.334 140.036 179.677 1.00 65.17 200 MET T C 1
ATOM 10804 O O . MET E 5 200 ? 120.521 139.941 180.892 1.00 65.17 200 MET T O 1
ATOM 10809 N N . ARG E 5 201 ? 119.121 140.105 179.132 1.00 72.14 201 ARG T N 1
ATOM 10810 C CA . ARG E 5 201 ? 117.916 139.821 179.901 1.00 72.14 201 ARG T CA 1
ATOM 10811 C C . ARG E 5 201 ? 117.568 138.343 179.783 1.00 72.14 201 ARG T C 1
ATOM 10812 O O . ARG E 5 201 ? 118.381 137.543 179.309 1.00 72.14 201 ARG T O 1
ATOM 10820 N N . TYR E 5 202 ? 116.366 137.971 180.211 1.00 71.66 202 TYR T N 1
ATOM 10821 C CA . TYR E 5 202 ? 115.871 136.607 180.084 1.00 71.66 202 TYR T CA 1
ATOM 10822 C C . TYR E 5 202 ? 115.343 136.422 178.670 1.00 71.66 202 TYR T C 1
ATOM 10823 O O . TYR E 5 202 ? 114.634 137.290 178.151 1.00 71.66 202 TYR T O 1
ATOM 10832 N N . PHE E 5 203 ? 115.700 135.306 178.043 1.00 55.93 203 PHE T N 1
ATOM 10833 C CA . PHE E 5 203 ? 115.184 135.016 176.714 1.00 55.93 203 PHE T CA 1
ATOM 10834 C C . PHE E 5 203 ? 113.711 134.639 176.797 1.00 55.93 203 PHE T C 1
ATOM 10835 O O . PHE E 5 203 ? 113.276 133.969 177.737 1.00 55.93 203 PHE T O 1
ATOM 10843 N N . ARG E 5 204 ? 112.943 135.075 175.806 1.00 69.19 204 ARG T N 1
ATOM 10844 C CA . ARG E 5 204 ? 111.497 134.927 175.830 1.00 69.19 204 ARG T CA 1
ATOM 10845 C C . ARG E 5 204 ? 111.093 133.574 175.243 1.00 69.19 204 ARG T C 1
ATOM 10846 O O . ARG E 5 204 ? 111.932 132.786 174.801 1.00 69.19 204 ARG T O 1
ATOM 10854 N N . TRP E 5 205 ? 109.789 133.296 175.230 1.00 67.93 205 TRP T N 1
ATOM 10855 C CA . TRP E 5 205 ? 109.285 131.972 174.889 1.00 67.93 205 TRP T CA 1
ATOM 10856 C C . TRP E 5 205 ? 109.133 131.748 173.391 1.00 67.93 205 TRP T C 1
ATOM 10857 O O . TRP E 5 205 ? 108.951 130.603 172.964 1.00 67.93 205 TRP T O 1
ATOM 10868 N N . GLY E 5 206 ? 109.191 132.807 172.583 1.00 58.86 206 GLY T N 1
ATOM 10869 C CA . GLY E 5 206 ? 108.963 132.644 171.155 1.00 58.86 206 GLY T CA 1
ATOM 10870 C C . GLY E 5 206 ? 110.009 131.774 170.485 1.00 58.86 206 GLY T C 1
ATOM 10871 O O . GLY E 5 206 ? 109.685 130.921 169.653 1.00 58.86 206 GLY T O 1
ATOM 10872 N N . THR E 5 207 ? 111.280 131.978 170.836 1.00 53.33 207 THR T N 1
ATOM 10873 C CA . THR E 5 207 ? 112.339 131.173 170.241 1.00 53.33 207 THR T CA 1
ATOM 10874 C C . THR E 5 207 ? 112.176 129.702 170.605 1.00 53.33 207 THR T C 1
ATOM 10875 O O . THR E 5 207 ? 112.451 128.818 169.786 1.00 53.33 207 THR T O 1
ATOM 10879 N N . SER E 5 208 ? 111.705 129.418 171.821 1.00 52.77 208 SER T N 1
ATOM 10880 C CA . SER E 5 208 ? 111.406 128.039 172.192 1.00 52.77 208 SER T CA 1
ATOM 10881 C C . SER E 5 208 ? 110.295 127.469 171.324 1.00 52.77 208 SER T C 1
ATOM 10882 O O . SER E 5 208 ? 110.350 126.305 170.910 1.00 52.77 208 SER T O 1
ATOM 10885 N N . ARG E 5 209 ? 109.271 128.275 171.043 1.00 54.19 209 ARG T N 1
ATOM 10886 C CA . ARG E 5 209 ? 108.200 127.833 170.159 1.00 54.19 209 ARG T CA 1
ATOM 10887 C C . ARG E 5 209 ? 108.735 127.508 168.771 1.00 54.19 209 ARG T C 1
ATOM 10888 O O . ARG E 5 209 ? 108.316 126.527 168.149 1.00 54.19 209 ARG T O 1
ATOM 10896 N N . ALA E 5 210 ? 109.671 128.315 168.270 1.00 47.23 210 ALA T N 1
ATOM 10897 C CA . ALA E 5 210 ? 110.279 128.005 166.980 1.00 47.23 210 ALA T CA 1
ATOM 10898 C C . ALA E 5 210 ? 111.166 126.767 167.064 1.00 47.23 210 ALA T C 1
ATOM 10899 O O . ALA E 5 210 ? 111.397 126.094 166.055 1.00 47.23 210 ALA T O 1
ATOM 10901 N N . VAL E 5 211 ? 111.706 126.478 168.247 1.00 46.04 211 VAL T N 1
ATOM 10902 C CA . VAL E 5 211 ? 112.514 125.272 168.422 1.00 46.04 211 VAL T CA 1
ATOM 10903 C C . VAL E 5 211 ? 111.642 124.022 168.387 1.00 46.04 211 VAL T C 1
ATOM 10904 O O . VAL E 5 211 ? 111.999 123.017 167.760 1.00 46.04 211 VAL T O 1
ATOM 10908 N N . LEU E 5 212 ? 110.487 124.063 169.050 1.00 48.89 212 LEU T N 1
ATOM 10909 C CA . LEU E 5 212 ? 109.686 122.867 169.293 1.00 48.89 212 LEU T CA 1
ATOM 10910 C C . LEU E 5 212 ? 108.670 122.570 168.195 1.00 48.89 212 LEU T C 1
ATOM 10911 O O . LEU E 5 212 ? 108.503 121.408 167.813 1.00 48.89 212 LEU T O 1
ATOM 10916 N N . GLU E 5 213 ? 107.975 123.589 167.693 1.00 52.10 213 GLU T N 1
ATOM 10917 C CA . GLU E 5 213 ? 106.879 123.353 166.755 1.00 52.10 213 GLU T CA 1
ATOM 10918 C C . GLU E 5 213 ? 107.273 122.629 165.469 1.00 52.10 213 GLU T C 1
ATOM 10919 O O . GLU E 5 213 ? 106.532 121.714 165.070 1.00 52.10 213 GLU T O 1
ATOM 10925 N N . PRO E 5 214 ? 108.363 122.971 164.775 1.00 43.34 214 PRO T N 1
ATOM 10926 C CA . PRO E 5 214 ? 108.596 122.386 163.447 1.00 43.34 214 PRO T CA 1
ATOM 10927 C C . PRO E 5 214 ? 108.696 120.868 163.473 1.00 43.34 214 PRO T C 1
ATOM 10928 O O . PRO E 5 214 ? 109.208 120.273 164.423 1.00 43.34 214 PRO T O 1
ATOM 10932 N N . VAL E 5 215 ? 108.199 120.244 162.401 1.00 40.91 215 VAL T N 1
ATOM 10933 C CA . VAL E 5 215 ? 108.257 118.793 162.257 1.00 40.91 215 VAL T CA 1
ATOM 10934 C C . VAL E 5 215 ? 109.673 118.269 162.106 1.00 40.91 215 VAL T C 1
ATOM 10935 O O . VAL E 5 215 ? 109.904 117.072 162.302 1.00 40.91 215 VAL T O 1
ATOM 10939 N N . THR E 5 216 ? 110.621 119.125 161.753 1.00 35.93 216 THR T N 1
ATOM 10940 C CA . THR E 5 216 ? 112.012 118.721 161.622 1.00 35.93 216 THR T CA 1
ATOM 10941 C C . THR E 5 216 ? 112.873 119.657 162.458 1.00 35.93 216 THR T C 1
ATOM 10942 O O . THR E 5 216 ? 112.830 120.877 162.258 1.00 35.93 216 THR T O 1
ATOM 10946 N N . PRO E 5 217 ? 113.652 119.135 163.400 1.00 32.43 217 PRO T N 1
ATOM 10947 C CA . PRO E 5 217 ? 114.433 119.999 164.285 1.00 32.43 217 PRO T CA 1
ATOM 10948 C C . PRO E 5 217 ? 115.413 120.846 163.497 1.00 32.43 217 PRO T C 1
ATOM 10949 O O . PRO E 5 217 ? 116.153 120.330 162.647 1.00 32.43 217 PRO T O 1
ATOM 10953 N N . PRO E 5 218 ? 115.451 122.152 163.752 1.00 27.21 218 PRO T N 1
ATOM 10954 C CA . PRO E 5 218 ? 116.400 123.014 163.040 1.00 27.21 218 PRO T CA 1
ATOM 10955 C C . PRO E 5 218 ? 117.820 122.815 163.535 1.00 27.21 218 PRO T C 1
ATOM 10956 O O . PRO E 5 218 ? 118.081 121.935 164.361 1.00 27.21 218 PRO T O 1
ATOM 10960 N N . ILE E 5 219 ? 118.748 123.624 163.035 1.00 22.45 219 ILE T N 1
ATOM 10961 C CA . ILE E 5 219 ? 120.113 123.614 163.541 1.00 22.45 219 ILE T CA 1
ATOM 10962 C C . ILE E 5 219 ? 120.371 124.943 164.234 1.00 22.45 219 ILE T C 1
ATOM 10963 O O . ILE E 5 219 ? 120.776 125.918 163.595 1.00 22.45 219 ILE T O 1
ATOM 10968 N N . ILE E 5 220 ? 120.138 124.994 165.546 1.00 26.04 220 ILE T N 1
ATOM 10969 C CA . ILE E 5 220 ? 120.224 126.257 166.269 1.00 26.04 220 ILE T CA 1
ATOM 10970 C C . ILE E 5 220 ? 121.685 126.644 166.455 1.00 26.04 220 ILE T C 1
ATOM 10971 O O . ILE E 5 220 ? 122.503 125.843 166.926 1.00 26.04 220 ILE T O 1
ATOM 10976 N N . VAL E 5 221 ? 122.018 127.871 166.080 1.00 26.27 221 VAL T N 1
ATOM 10977 C CA . VAL E 5 221 ? 123.375 128.393 166.156 1.00 26.27 221 VAL T CA 1
ATOM 10978 C C . VAL E 5 221 ? 123.351 129.665 166.993 1.00 26.27 221 VAL T C 1
ATOM 10979 O O . VAL E 5 221 ? 122.854 130.701 166.553 1.00 26.27 221 VAL T O 1
ATOM 10983 N N . PRO E 5 222 ? 123.871 129.623 168.216 1.00 30.56 222 PRO T N 1
ATOM 10984 C CA . PRO E 5 222 ? 123.928 130.841 169.029 1.00 30.56 222 PRO T CA 1
ATOM 10985 C C . PRO E 5 222 ? 124.941 131.834 168.483 1.00 30.56 222 PRO T C 1
ATOM 10986 O O . PRO E 5 222 ? 125.921 131.467 167.834 1.00 30.56 222 PRO T O 1
ATOM 10990 N N . MET E 5 223 ? 124.687 133.112 168.755 1.00 35.47 223 MET T N 1
ATOM 10991 C CA . MET E 5 223 ? 125.589 134.188 168.375 1.00 35.47 223 MET T CA 1
ATOM 10992 C C . MET E 5 223 ? 125.631 135.231 169.481 1.00 35.47 223 MET T C 1
ATOM 10993 O O . MET E 5 223 ? 124.732 135.313 170.321 1.00 35.47 223 MET T O 1
ATOM 10998 N N . PHE E 5 224 ? 126.693 136.033 169.472 1.00 46.35 224 PHE T N 1
ATOM 10999 C CA . PHE E 5 224 ? 126.829 137.121 170.430 1.00 46.35 224 PHE T CA 1
ATOM 11000 C C . PHE E 5 224 ? 127.695 138.217 169.829 1.00 46.35 224 PHE T C 1
ATOM 11001 O O . PHE E 5 224 ? 128.836 137.962 169.439 1.00 46.35 224 PHE T O 1
ATOM 11009 N N . SER E 5 225 ? 127.162 139.432 169.771 1.00 49.61 225 SER T N 1
ATOM 11010 C CA . SER E 5 225 ? 127.916 140.589 169.316 1.00 49.61 225 SER T CA 1
ATOM 11011 C C . SER E 5 225 ? 128.033 141.597 170.448 1.00 49.61 225 SER T C 1
ATOM 11012 O O . SER E 5 225 ? 127.072 141.831 171.187 1.00 49.61 225 SER T O 1
ATOM 11015 N N . HIS E 5 226 ? 129.219 142.184 170.582 1.00 54.85 226 HIS T N 1
ATOM 11016 C CA . HIS E 5 226 ? 129.475 143.206 171.589 1.00 54.85 226 HIS T CA 1
ATOM 11017 C C . HIS E 5 226 ? 130.246 144.343 170.941 1.00 54.85 226 HIS T C 1
ATOM 11018 O O . HIS E 5 226 ? 131.359 144.135 170.453 1.00 54.85 226 HIS T O 1
ATOM 11025 N N . GLY E 5 227 ? 129.663 145.537 170.944 1.00 57.18 227 GLY T N 1
ATOM 11026 C CA . GLY E 5 227 ? 130.344 146.694 170.398 1.00 57.18 227 GLY T CA 1
ATOM 11027 C C . GLY E 5 227 ? 129.454 147.596 169.571 1.00 57.18 227 GLY T C 1
ATOM 11028 O O . GLY E 5 227 ? 129.669 148.810 169.526 1.00 57.18 227 GLY T O 1
ATOM 11029 N N . LEU E 5 228 ? 128.451 147.019 168.909 1.00 58.12 228 LEU T N 1
ATOM 11030 C CA . LEU E 5 228 ? 127.513 147.832 168.146 1.00 58.12 228 LEU T CA 1
ATOM 11031 C C . LEU E 5 228 ? 126.645 148.701 169.040 1.00 58.12 228 LEU T C 1
ATOM 11032 O O . LEU E 5 228 ? 126.111 149.709 168.566 1.00 58.12 228 LEU T O 1
ATOM 11037 N N . GLN E 5 229 ? 126.495 148.343 170.314 1.00 65.12 229 GLN T N 1
ATOM 11038 C CA . GLN E 5 229 ? 125.826 149.201 171.281 1.00 65.12 229 GLN T CA 1
ATOM 11039 C C . GLN E 5 229 ? 126.627 150.453 171.601 1.00 65.12 229 GLN T C 1
ATOM 11040 O O . GLN E 5 229 ? 126.067 151.402 172.157 1.00 65.12 229 GLN T O 1
ATOM 11046 N N . LYS E 5 230 ? 127.914 150.474 171.261 1.00 68.78 230 LYS T N 1
ATOM 11047 C CA . LYS E 5 230 ? 128.768 151.637 171.447 1.00 68.78 230 LYS T CA 1
ATOM 11048 C C . LYS E 5 230 ? 128.745 152.560 170.237 1.00 68.78 230 LYS T C 1
ATOM 11049 O O . LYS E 5 230 ? 129.425 153.592 170.238 1.00 68.78 230 LYS T O 1
ATOM 11055 N N . VAL E 5 231 ? 127.978 152.212 169.204 1.00 64.00 231 VAL T N 1
ATOM 11056 C CA . VAL E 5 231 ? 127.874 153.018 167.994 1.00 64.00 231 VAL T CA 1
ATOM 11057 C C . VAL E 5 231 ? 126.466 153.587 167.896 1.00 64.00 231 VAL T C 1
ATOM 11058 O O . VAL E 5 231 ? 126.275 154.808 167.898 1.00 64.00 231 VAL T O 1
ATOM 11062 N N . PHE E 5 232 ? 125.471 152.706 167.812 1.00 63.29 232 PHE T N 1
ATOM 11063 C CA . PHE E 5 232 ? 124.070 153.121 167.742 1.00 63.29 232 PHE T CA 1
ATOM 11064 C C . PHE E 5 232 ? 123.494 153.191 169.157 1.00 63.29 232 PHE T C 1
ATOM 11065 O O . PHE E 5 232 ? 122.622 152.420 169.560 1.00 63.29 232 PHE T O 1
ATOM 11073 N N . GLN E 5 233 ? 124.011 154.154 169.915 1.00 76.71 233 GLN T N 1
ATOM 11074 C CA . GLN E 5 233 ? 123.646 154.288 171.318 1.00 76.71 233 GLN T CA 1
ATOM 11075 C C . GLN E 5 233 ? 122.196 154.734 171.460 1.00 76.71 233 GLN T C 1
ATOM 11076 O O . GLN E 5 233 ? 121.687 155.516 170.654 1.00 76.71 233 GLN T O 1
ATOM 11082 N N . GLU E 5 234 ? 121.530 154.225 172.498 1.00 83.31 234 GLU T N 1
ATOM 11083 C CA . GLU E 5 234 ? 120.124 154.555 172.704 1.00 83.31 234 GLU T CA 1
ATOM 11084 C C . GLU E 5 234 ? 119.949 156.011 173.116 1.00 83.31 234 GLU T C 1
ATOM 11085 O O . GLU E 5 234 ? 119.000 156.675 172.684 1.00 83.31 234 GLU T O 1
ATOM 11091 N N . ILE E 5 235 ? 120.848 156.526 173.949 1.00 88.15 235 ILE T N 1
ATOM 11092 C CA . ILE E 5 235 ? 120.843 157.945 174.298 1.00 88.15 235 ILE T CA 1
ATOM 11093 C C . ILE E 5 235 ? 122.085 158.577 173.680 1.00 88.15 235 ILE T C 1
ATOM 11094 O O . ILE E 5 235 ? 123.099 157.888 173.499 1.00 88.15 235 ILE T O 1
ATOM 11099 N N . PRO E 5 236 ? 122.056 159.862 173.330 1.00 91.46 236 PRO T N 1
ATOM 11100 C CA . PRO E 5 236 ? 123.234 160.479 172.706 1.00 91.46 236 PRO T CA 1
ATOM 11101 C C . PRO E 5 236 ? 124.413 160.527 173.668 1.00 91.46 236 PRO T C 1
ATOM 11102 O O . PRO E 5 236 ? 124.285 160.968 174.813 1.00 91.46 236 PRO T O 1
ATOM 11106 N N . LYS E 5 237 ? 125.570 160.068 173.185 1.00 93.20 237 LYS T N 1
ATOM 11107 C CA . LYS E 5 237 ? 126.807 160.029 173.968 1.00 93.20 237 LYS T CA 1
ATOM 11108 C C . LYS E 5 237 ? 126.622 159.281 175.286 1.00 93.20 237 LYS T C 1
ATOM 11109 O O . LYS E 5 237 ? 127.158 159.685 176.320 1.00 93.20 237 LYS T O 1
ATOM 11115 N N . GLY E 5 238 ? 125.862 158.185 175.254 1.00 92.63 238 GLY T N 1
ATOM 11116 C CA . GLY E 5 238 ? 125.575 157.460 176.481 1.00 92.63 238 GLY T CA 1
ATOM 11117 C C . GLY E 5 238 ? 126.799 156.802 177.086 1.00 92.63 238 GLY T C 1
ATOM 11118 O O . GLY E 5 238 ? 126.975 156.800 178.306 1.00 92.63 238 GLY T O 1
ATOM 11119 N N . TYR E 5 239 ? 127.655 156.224 176.246 1.00 85.53 239 TYR T N 1
ATOM 11120 C CA . TYR E 5 239 ? 128.847 155.550 176.741 1.00 85.53 239 TYR T CA 1
ATOM 11121 C C . TYR E 5 239 ? 130.032 156.491 176.904 1.00 85.53 239 TYR T C 1
ATOM 11122 O O . TYR E 5 239 ? 131.064 156.072 177.439 1.00 85.53 239 TYR T O 1
ATOM 11131 N N . GLU E 5 240 ? 129.912 157.741 176.463 1.00 95.80 240 GLU T N 1
ATOM 11132 C CA . GLU E 5 240 ? 130.995 158.709 176.560 1.00 95.80 240 GLU T CA 1
ATOM 11133 C C . GLU E 5 240 ? 130.932 159.550 177.828 1.00 95.80 240 GLU T C 1
ATOM 11134 O O . GLU E 5 240 ? 131.825 160.374 178.050 1.00 95.80 240 GLU T O 1
ATOM 11140 N N . MET E 5 241 ? 129.908 159.368 178.657 1.00 103.53 241 MET T N 1
ATOM 11141 C CA . MET E 5 241 ? 129.796 160.135 179.888 1.00 103.53 241 MET T CA 1
ATOM 11142 C C . MET E 5 241 ? 130.898 159.750 180.868 1.00 103.53 241 MET T C 1
ATOM 11143 O O . MET E 5 241 ? 131.354 158.604 180.909 1.00 103.53 241 MET T O 1
ATOM 11148 N N . GLU E 5 242 ? 131.329 160.730 181.660 1.00 110.87 242 GLU T N 1
ATOM 11149 C CA . GLU E 5 242 ? 132.386 160.491 182.633 1.00 110.87 242 GLU T CA 1
ATOM 11150 C C . GLU E 5 242 ? 131.905 159.540 183.722 1.00 110.87 242 GLU T C 1
ATOM 11151 O O . GLU E 5 242 ? 130.823 159.711 184.289 1.00 110.87 242 GLU T O 1
ATOM 11157 N N . GLY E 5 243 ? 132.722 158.531 184.012 1.00 109.42 243 GLY T N 1
ATOM 11158 C CA . GLY E 5 243 ? 132.381 157.538 185.012 1.00 109.42 243 GLY T CA 1
ATOM 11159 C C . GLY E 5 243 ? 131.620 156.363 184.435 1.00 109.42 243 GLY T C 1
ATOM 11160 O O . GLY E 5 243 ? 131.529 155.302 185.059 1.00 109.42 243 GLY T O 1
ATOM 11161 N N . ASN E 5 244 ? 131.068 156.544 183.236 1.00 107.14 244 ASN T N 1
ATOM 11162 C CA . ASN E 5 244 ? 130.343 155.483 182.550 1.00 107.14 244 ASN T CA 1
ATOM 11163 C C . ASN E 5 244 ? 131.213 154.710 181.570 1.00 107.14 244 ASN T C 1
ATOM 11164 O O . ASN E 5 244 ? 130.745 153.720 180.999 1.00 107.14 244 ASN T O 1
ATOM 11169 N N . ASN E 5 245 ? 132.456 155.135 181.364 1.00 105.55 245 ASN T N 1
ATOM 11170 C CA . ASN E 5 245 ? 133.353 154.529 180.391 1.00 105.55 245 ASN T CA 1
ATOM 11171 C C . ASN E 5 245 ? 134.634 154.100 181.088 1.00 105.55 245 ASN T C 1
ATOM 11172 O O . ASN E 5 245 ? 135.197 154.859 181.884 1.00 105.55 245 ASN T O 1
ATOM 11177 N N . THR E 5 246 ? 135.087 152.894 180.790 1.00 106.51 246 THR T N 1
ATOM 11178 C CA . THR E 5 246 ? 136.349 152.388 181.315 1.00 106.51 246 THR T CA 1
ATOM 11179 C C . THR E 5 246 ? 137.288 151.909 180.219 1.00 106.51 246 THR T C 1
ATOM 11180 O O . THR E 5 246 ? 138.496 152.148 180.305 1.00 106.51 246 THR T O 1
ATOM 11184 N N . ASN E 5 247 ? 136.766 151.259 179.183 1.00 103.78 247 ASN T N 1
ATOM 11185 C CA . ASN E 5 247 ? 137.562 150.804 178.050 1.00 103.78 247 ASN T CA 1
ATOM 11186 C C . ASN E 5 247 ? 137.296 151.688 176.834 1.00 103.78 247 ASN T C 1
ATOM 11187 O O . ASN E 5 247 ? 136.142 151.944 176.478 1.00 103.78 247 ASN T O 1
ATOM 11192 N N . LYS E 5 248 ? 138.366 152.206 176.238 1.00 100.51 248 LYS T N 1
ATOM 11193 C CA . LYS E 5 248 ? 138.256 153.099 175.094 1.00 100.51 248 LYS T CA 1
ATOM 11194 C C . LYS E 5 248 ? 138.520 152.403 173.768 1.00 100.51 248 LYS T C 1
ATOM 11195 O O . LYS E 5 248 ? 138.540 153.068 172.728 1.00 100.51 248 LYS T O 1
ATOM 11201 N N . ASP E 5 249 ? 138.721 151.084 173.776 1.00 96.64 249 ASP T N 1
ATOM 11202 C CA . ASP E 5 249 ? 138.952 150.326 172.548 1.00 96.64 249 ASP T CA 1
ATOM 11203 C C . ASP E 5 249 ? 137.596 149.974 171.943 1.00 96.64 249 ASP T C 1
ATOM 11204 O O . ASP E 5 249 ? 136.971 148.962 172.266 1.00 96.64 249 ASP T O 1
ATOM 11209 N N . ARG E 5 250 ? 137.140 150.839 171.038 1.00 84.21 250 ARG T N 1
ATOM 11210 C CA . ARG E 5 250 ? 135.828 150.693 170.410 1.00 84.21 250 ARG T CA 1
ATOM 11211 C C . ARG E 5 250 ? 135.924 149.586 169.363 1.00 84.21 250 ARG T C 1
ATOM 11212 O O . ARG E 5 250 ? 135.914 149.819 168.153 1.00 84.21 250 ARG T O 1
ATOM 11220 N N . THR E 5 251 ? 136.019 148.353 169.849 1.00 73.97 251 THR T N 1
ATOM 11221 C CA . THR E 5 251 ? 136.193 147.180 169.004 1.00 73.97 251 THR T CA 1
ATOM 11222 C C . THR E 5 251 ? 134.914 146.357 169.006 1.00 73.97 251 THR T C 1
ATOM 11223 O O . THR E 5 251 ? 134.357 146.070 170.070 1.00 73.97 251 THR T O 1
ATOM 11227 N N . ILE E 5 252 ? 134.455 145.984 167.817 1.00 58.83 252 ILE T N 1
ATOM 11228 C CA . ILE E 5 252 ? 133.269 145.149 167.684 1.00 58.83 252 ILE T CA 1
ATOM 11229 C C . ILE E 5 252 ? 133.700 143.690 167.655 1.00 58.83 252 ILE T C 1
ATOM 11230 O O . ILE E 5 252 ? 134.530 143.291 166.831 1.00 58.83 252 ILE T O 1
ATOM 11235 N N . SER E 5 253 ? 133.145 142.891 168.560 1.00 52.94 253 SER T N 1
ATOM 11236 C CA . SER E 5 253 ? 133.480 141.476 168.678 1.00 52.94 253 SER T CA 1
ATOM 11237 C C . SER E 5 253 ? 132.235 140.661 168.363 1.00 52.94 253 SER T C 1
ATOM 11238 O O . SER E 5 253 ? 131.244 140.724 169.097 1.00 52.94 253 SER T O 1
ATOM 11241 N N . ILE E 5 254 ? 132.286 139.904 167.272 1.00 49.00 254 ILE T N 1
ATOM 11242 C CA . ILE E 5 254 ? 131.213 139.000 166.882 1.00 49.00 254 ILE T CA 1
ATOM 11243 C C . ILE E 5 254 ? 131.692 137.575 167.094 1.00 49.00 254 ILE T C 1
ATOM 11244 O O . ILE E 5 254 ? 132.772 137.197 166.627 1.00 49.00 254 ILE T O 1
ATOM 11249 N N . ARG E 5 255 ? 130.896 136.782 167.805 1.00 41.92 255 ARG T N 1
ATOM 11250 C CA . ARG E 5 255 ? 131.227 135.394 168.096 1.00 41.92 255 ARG T CA 1
ATOM 11251 C C . ARG E 5 255 ? 130.053 134.527 167.681 1.00 41.92 255 ARG T C 1
ATOM 11252 O O . ARG E 5 255 ? 128.911 134.801 168.061 1.00 41.92 255 ARG T O 1
ATOM 11260 N N . ILE E 5 256 ? 130.329 133.498 166.890 1.00 28.20 256 ILE T N 1
ATOM 11261 C CA . ILE E 5 256 ? 129.320 132.541 166.457 1.00 28.20 256 ILE T CA 1
ATOM 11262 C C . ILE E 5 256 ? 129.706 131.192 167.041 1.00 28.20 256 ILE T C 1
ATOM 11263 O O . ILE E 5 256 ? 130.753 130.633 166.696 1.00 28.20 256 ILE T O 1
ATOM 11268 N N . GLY E 5 257 ? 128.869 130.668 167.923 1.00 27.27 257 GLY T N 1
ATOM 11269 C CA . GLY E 5 257 ? 129.171 129.415 168.572 1.00 27.27 257 GLY T CA 1
ATOM 11270 C C . GLY E 5 257 ? 128.878 128.219 167.696 1.00 27.27 257 GLY T C 1
ATOM 11271 O O . GLY E 5 257 ? 128.266 128.318 166.634 1.00 27.27 257 GLY T O 1
ATOM 11272 N N . GLU E 5 258 ? 129.336 127.061 168.163 1.00 30.79 258 GLU T N 1
ATOM 11273 C CA . GLU E 5 258 ? 129.029 125.811 167.498 1.00 30.79 258 GLU T CA 1
ATOM 11274 C C . GLU E 5 258 ? 127.524 125.567 167.537 1.00 30.79 258 GLU T C 1
ATOM 11275 O O . GLU E 5 258 ? 126.844 125.991 168.474 1.00 30.79 258 GLU T O 1
ATOM 11281 N N . PRO E 5 259 ? 126.975 124.914 166.515 1.00 28.36 259 PRO T N 1
ATOM 11282 C CA . PRO E 5 259 ? 125.571 124.498 166.591 1.00 28.36 259 PRO T CA 1
ATOM 11283 C C . PRO E 5 259 ? 125.344 123.635 167.821 1.00 28.36 259 PRO T C 1
ATOM 11284 O O . PRO E 5 259 ? 126.148 122.758 168.143 1.00 28.36 259 PRO T O 1
ATOM 11288 N N . ILE E 5 260 ? 124.237 123.898 168.519 1.00 33.72 260 ILE T N 1
ATOM 11289 C CA . ILE E 5 260 ? 124.012 123.237 169.795 1.00 33.72 260 ILE T CA 1
ATOM 11290 C C . ILE E 5 260 ? 123.801 121.741 169.578 1.00 33.72 260 ILE T C 1
ATOM 11291 O O . ILE E 5 260 ? 123.441 121.281 168.487 1.00 33.72 260 ILE T O 1
ATOM 11296 N N . SER E 5 261 ? 124.046 120.973 170.638 1.00 41.96 261 SER T N 1
ATOM 11297 C CA . SER E 5 261 ? 123.959 119.522 170.552 1.00 41.96 261 SER T CA 1
ATOM 11298 C C . SER E 5 261 ? 122.556 119.092 170.152 1.00 41.96 261 SER T C 1
ATOM 11299 O O . SER E 5 261 ? 121.563 119.545 170.728 1.00 41.96 261 SER T O 1
ATOM 11302 N N . GLU E 5 262 ? 122.479 118.209 169.157 1.00 47.70 262 GLU T N 1
ATOM 11303 C CA . GLU E 5 262 ? 121.186 117.723 168.696 1.00 47.70 262 GLU T CA 1
ATOM 11304 C C . GLU E 5 262 ? 120.491 116.867 169.742 1.00 47.70 262 GLU T C 1
ATOM 11305 O O . GLU E 5 262 ? 119.269 116.705 169.679 1.00 47.70 262 GLU T O 1
ATOM 11311 N N . THR E 5 263 ? 121.241 116.314 170.697 1.00 51.68 263 THR T N 1
ATOM 11312 C CA . THR E 5 263 ? 120.632 115.493 171.738 1.00 51.68 263 THR T CA 1
ATOM 11313 C C . THR E 5 263 ? 119.712 116.318 172.629 1.00 51.68 263 THR T C 1
ATOM 11314 O O . THR E 5 263 ? 118.616 115.870 172.979 1.00 51.68 263 THR T O 1
ATOM 11318 N N . THR E 5 264 ? 120.137 117.526 173.008 1.00 50.55 264 THR T N 1
ATOM 11319 C CA . THR E 5 264 ? 119.292 118.377 173.840 1.00 50.55 264 THR T CA 1
ATOM 11320 C C . THR E 5 264 ? 118.030 118.802 173.100 1.00 50.55 264 THR T C 1
ATOM 11321 O O . THR E 5 264 ? 116.938 118.817 173.680 1.00 50.55 264 THR T O 1
ATOM 11325 N N . VAL E 5 265 ? 118.161 119.161 171.822 1.00 47.90 265 VAL T N 1
ATOM 11326 C CA . VAL E 5 265 ? 116.993 119.533 171.029 1.00 47.90 265 VAL T CA 1
ATOM 11327 C C . VAL E 5 265 ? 116.044 118.353 170.900 1.00 47.90 265 VAL T C 1
ATOM 11328 O O . VAL E 5 265 ? 114.821 118.504 171.004 1.00 47.90 265 VAL T O 1
ATOM 11332 N N . ALA E 5 266 ? 116.591 117.159 170.662 1.00 47.43 266 ALA T N 1
ATOM 11333 C CA . ALA E 5 266 ? 115.760 115.965 170.579 1.00 47.43 266 ALA T CA 1
ATOM 11334 C C . ALA E 5 266 ? 115.052 115.697 171.898 1.00 47.43 266 ALA T C 1
ATOM 11335 O O . ALA E 5 266 ? 113.889 115.289 171.912 1.00 47.43 266 ALA T O 1
ATOM 11337 N N . GLY E 5 267 ? 115.738 115.921 173.020 1.00 48.32 267 GLY T N 1
ATOM 11338 C CA . GLY E 5 267 ? 115.096 115.747 174.313 1.00 48.32 267 GLY T CA 1
ATOM 11339 C C . GLY E 5 267 ? 113.972 116.738 174.550 1.00 48.32 267 GLY T C 1
ATOM 11340 O O . GLY E 5 267 ? 112.905 116.372 175.051 1.00 48.32 267 GLY T O 1
ATOM 11341 N N . PHE E 5 268 ? 114.193 118.006 174.196 1.00 47.78 268 PHE T N 1
ATOM 11342 C CA . PHE E 5 268 ? 113.138 119.004 174.340 1.00 47.78 268 PHE T CA 1
ATOM 11343 C C . PHE E 5 268 ? 111.939 118.659 173.467 1.00 47.78 268 PHE T C 1
ATOM 11344 O O . PHE E 5 268 ? 110.785 118.769 173.901 1.00 47.78 268 PHE T O 1
ATOM 11352 N N . ARG E 5 269 ? 112.194 118.231 172.231 1.00 43.47 269 ARG T N 1
ATOM 11353 C CA . ARG E 5 269 ? 111.101 117.837 171.352 1.00 43.47 269 ARG T CA 1
ATOM 11354 C C . ARG E 5 269 ? 110.411 116.573 171.848 1.00 43.47 269 ARG T C 1
ATOM 11355 O O . ARG E 5 269 ? 109.209 116.405 171.634 1.00 43.47 269 ARG T O 1
ATOM 11363 N N . ASN E 5 270 ? 111.142 115.682 172.520 1.00 51.44 270 ASN T N 1
ATOM 11364 C CA . ASN E 5 270 ? 110.510 114.520 173.136 1.00 51.44 270 ASN T CA 1
ATOM 11365 C C . ASN E 5 270 ? 109.604 114.934 174.288 1.00 51.44 270 ASN T C 1
ATOM 11366 O O . ASN E 5 270 ? 108.533 114.352 174.480 1.00 51.44 270 ASN T O 1
ATOM 11371 N N . GLU E 5 271 ? 110.021 115.930 175.073 1.00 55.29 271 GLU T N 1
ATOM 11372 C CA . GLU E 5 271 ? 109.130 116.475 176.095 1.00 55.29 271 GLU T CA 1
ATOM 11373 C C . GLU E 5 271 ? 107.886 117.083 175.461 1.00 55.29 271 GLU T C 1
ATOM 11374 O O . GLU E 5 271 ? 106.776 116.941 175.986 1.00 55.29 271 GLU T O 1
ATOM 11380 N N . TRP E 5 272 ? 108.058 117.770 174.331 1.00 56.72 272 TRP T N 1
ATOM 11381 C CA . TRP E 5 272 ? 106.913 118.304 173.597 1.00 56.72 272 TRP T CA 1
ATOM 11382 C C . TRP E 5 272 ? 105.985 117.182 173.133 1.00 56.72 272 TRP T C 1
ATOM 11383 O O . TRP E 5 272 ? 104.756 117.308 173.207 1.00 56.72 272 TRP T O 1
ATOM 11394 N N . ILE E 5 273 ? 106.561 116.076 172.659 1.00 61.19 273 ILE T N 1
ATOM 11395 C CA . ILE E 5 273 ? 105.769 114.921 172.238 1.00 61.19 273 ILE T CA 1
ATOM 11396 C C . ILE E 5 273 ? 105.001 114.337 173.415 1.00 61.19 273 ILE T C 1
ATOM 11397 O O . ILE E 5 273 ? 103.826 113.973 173.291 1.00 61.19 273 ILE T O 1
ATOM 11402 N N . ASN E 5 274 ? 105.659 114.213 174.569 1.00 65.73 274 ASN T N 1
ATOM 11403 C CA . ASN E 5 274 ? 104.983 113.693 175.753 1.00 65.73 274 ASN T CA 1
ATOM 11404 C C . ASN E 5 274 ? 103.851 114.612 176.190 1.00 65.73 274 ASN T C 1
ATOM 11405 O O . ASN E 5 274 ? 102.788 114.142 176.611 1.00 65.73 274 ASN T O 1
ATOM 11410 N N . LEU E 5 275 ? 104.059 115.926 176.100 1.00 70.00 275 LEU T N 1
ATOM 11411 C CA . LEU E 5 275 ? 102.988 116.861 176.429 1.00 70.00 275 LEU T CA 1
ATOM 11412 C C . LEU E 5 275 ? 101.824 116.727 175.457 1.00 70.00 275 LEU T C 1
ATOM 11413 O O . LEU E 5 275 ? 100.658 116.832 175.855 1.00 70.00 275 LEU T O 1
ATOM 11418 N N . CYS E 5 276 ? 102.120 116.511 174.174 1.00 73.86 276 CYS T N 1
ATOM 11419 C CA . CYS E 5 276 ? 101.056 116.265 173.206 1.00 73.86 276 CYS T CA 1
ATOM 11420 C C . CYS E 5 276 ? 100.293 114.989 173.541 1.00 73.86 276 CYS T C 1
ATOM 11421 O O . CYS E 5 276 ? 99.059 114.957 173.471 1.00 73.86 276 CYS T O 1
ATOM 11424 N N . HIS E 5 277 ? 101.011 113.926 173.909 1.00 76.48 277 HIS T N 1
ATOM 11425 C CA . HIS E 5 277 ? 100.362 112.678 174.295 1.00 76.48 277 HIS T CA 1
ATOM 11426 C C . HIS E 5 277 ? 99.612 112.794 175.613 1.00 76.48 277 HIS T C 1
ATOM 11427 O O . HIS E 5 277 ? 98.759 111.946 175.899 1.00 76.48 277 HIS T O 1
ATOM 11434 N N . LYS E 5 278 ? 99.918 113.806 176.427 1.00 83.89 278 LYS T N 1
ATOM 11435 C CA . LYS E 5 278 ? 99.158 114.012 177.656 1.00 83.89 278 LYS T CA 1
ATOM 11436 C C . LYS E 5 278 ? 97.691 114.274 177.342 1.00 83.89 278 LYS T C 1
ATOM 11437 O O . LYS E 5 278 ? 96.799 113.764 178.030 1.00 83.89 278 LYS T O 1
ATOM 11443 N N . GLU E 5 279 ? 97.424 115.065 176.308 1.00 91.01 279 GLU T N 1
ATOM 11444 C CA . GLU E 5 279 ? 96.074 115.226 175.799 1.00 91.01 279 GLU T CA 1
ATOM 11445 C C . GLU E 5 279 ? 95.790 114.154 174.748 1.00 91.01 279 GLU T C 1
ATOM 11446 O O . GLU E 5 279 ? 96.613 113.275 174.479 1.00 91.01 279 GLU T O 1
ATOM 11452 N N . ASN E 5 280 ? 94.610 114.225 174.142 1.00 95.96 280 ASN T N 1
ATOM 11453 C CA . ASN E 5 280 ? 94.201 113.246 173.145 1.00 95.96 280 ASN T CA 1
ATOM 11454 C C . ASN E 5 280 ? 94.548 113.663 171.723 1.00 95.96 280 ASN T C 1
ATOM 11455 O O . ASN E 5 280 ? 94.207 112.940 170.781 1.00 95.96 280 ASN T O 1
ATOM 11460 N N . VAL E 5 281 ? 95.213 114.799 171.543 1.00 92.55 281 VAL T N 1
ATOM 11461 C CA . VAL E 5 281 ? 95.555 115.280 170.209 1.00 92.55 281 VAL T CA 1
ATOM 11462 C C . VAL E 5 281 ? 96.808 114.566 169.720 1.00 92.55 281 VAL T C 1
ATOM 11463 O O . VAL E 5 281 ? 97.725 114.284 170.501 1.00 92.55 281 VAL T O 1
ATOM 11467 N N . GLY E 5 282 ? 96.843 114.262 168.427 1.00 80.80 282 GLY T N 1
ATOM 11468 C CA . GLY E 5 282 ? 97.977 113.573 167.853 1.00 80.80 282 GLY T CA 1
ATOM 11469 C C . GLY E 5 282 ? 99.141 114.503 167.573 1.00 80.80 282 GLY T C 1
ATOM 11470 O O . GLY E 5 282 ? 99.093 115.712 167.803 1.00 80.80 282 GLY T O 1
ATOM 11471 N N . LEU E 5 283 ? 100.222 113.907 167.067 1.00 72.26 283 LEU T N 1
ATOM 11472 C CA . LEU E 5 283 ? 101.413 114.687 166.745 1.00 72.26 283 LEU T CA 1
ATOM 11473 C C . LEU E 5 283 ? 101.144 115.663 165.607 1.00 72.26 283 LEU T C 1
ATOM 11474 O O . LEU E 5 283 ? 101.617 116.804 165.639 1.00 72.26 283 LEU T O 1
ATOM 11479 N N . ASN E 5 284 ? 100.401 115.232 164.594 1.00 70.94 284 ASN T N 1
ATOM 11480 C CA . ASN E 5 284 ? 99.976 116.091 163.491 1.00 70.94 284 ASN T CA 1
ATOM 11481 C C . ASN E 5 284 ? 98.464 116.260 163.611 1.00 70.94 284 ASN T C 1
ATOM 11482 O O . ASN E 5 284 ? 97.690 115.497 163.033 1.00 70.94 284 ASN T O 1
ATOM 11487 N N . ALA E 5 285 ? 98.050 117.271 164.370 1.00 78.01 285 ALA T N 1
ATOM 11488 C CA . ALA E 5 285 ? 96.647 117.516 164.657 1.00 78.01 285 ALA T CA 1
ATOM 11489 C C . ALA E 5 285 ? 96.161 118.739 163.893 1.00 78.01 285 ALA T C 1
ATOM 11490 O O . ALA E 5 285 ? 96.953 119.543 163.392 1.00 78.01 285 ALA T O 1
ATOM 11492 N N . GLU E 5 286 ? 94.836 118.869 163.808 1.00 81.61 286 GLU T N 1
ATOM 11493 C CA . GLU E 5 286 ? 94.249 119.960 163.039 1.00 81.61 286 GLU T CA 1
ATOM 11494 C C . GLU E 5 286 ? 94.385 121.294 163.764 1.00 81.61 286 GLU T C 1
ATOM 11495 O O . GLU E 5 286 ? 94.500 122.346 163.123 1.00 81.61 286 GLU T O 1
ATOM 11501 N N . THR E 5 287 ? 94.381 121.277 165.095 1.00 84.43 287 THR T N 1
ATOM 11502 C CA . THR E 5 287 ? 94.419 122.507 165.872 1.00 84.43 287 THR T CA 1
ATOM 11503 C C . THR E 5 287 ? 95.210 122.287 167.153 1.00 84.43 287 THR T C 1
ATOM 11504 O O . THR E 5 287 ? 95.373 121.160 167.626 1.00 84.43 287 THR T O 1
ATOM 11508 N N . MET E 5 288 ? 95.702 123.393 167.711 1.00 79.70 288 MET T N 1
ATOM 11509 C CA . MET E 5 288 ? 96.468 123.367 168.946 1.00 79.70 288 MET T CA 1
ATOM 11510 C C . MET E 5 288 ? 95.534 123.563 170.126 1.00 79.70 288 MET T C 1
ATOM 11511 O O . MET E 5 288 ? 94.806 124.568 170.162 1.00 79.70 288 MET T O 1
ATOM 11516 N N . PRO E 5 289 ? 95.506 122.651 171.095 1.00 90.73 289 PRO T N 1
ATOM 11517 C CA . PRO E 5 289 ? 94.641 122.847 172.263 1.00 90.73 289 PRO T CA 1
ATOM 11518 C C . PRO E 5 289 ? 95.088 124.045 173.085 1.00 90.73 289 PRO T C 1
ATOM 11519 O O . PRO E 5 289 ? 96.262 124.421 173.090 1.00 90.73 289 PRO T O 1
ATOM 11523 N N . ASP E 5 290 ? 94.126 124.652 173.785 1.00 91.46 290 ASP T N 1
ATOM 11524 C CA . ASP E 5 290 ? 94.442 125.800 174.628 1.00 91.46 290 ASP T CA 1
ATOM 11525 C C . ASP E 5 290 ? 95.370 125.419 175.774 1.00 91.46 290 ASP T C 1
ATOM 11526 O O . ASP E 5 290 ? 96.099 126.273 176.292 1.00 91.46 290 ASP T O 1
ATOM 11531 N N . VAL E 5 291 ? 95.354 124.149 176.187 1.00 88.36 291 VAL T N 1
ATOM 11532 C CA . VAL E 5 291 ? 96.264 123.696 177.237 1.00 88.36 291 VAL T CA 1
ATOM 11533 C C . VAL E 5 291 ? 97.709 123.814 176.770 1.00 88.36 291 VAL T C 1
ATOM 11534 O O . VAL E 5 291 ? 98.584 124.283 177.507 1.00 88.36 291 VAL T O 1
ATOM 11538 N N . LEU E 5 292 ? 97.982 123.389 175.535 1.00 82.83 292 LEU T N 1
ATOM 11539 C CA . LEU E 5 292 ? 99.318 123.554 174.976 1.00 82.83 292 LEU T CA 1
ATOM 11540 C C . LEU E 5 292 ? 99.632 125.009 174.662 1.00 82.83 292 LEU T C 1
ATOM 11541 O O . LEU E 5 292 ? 100.810 125.371 174.568 1.00 82.83 292 LEU T O 1
ATOM 11546 N N . LYS E 5 293 ? 98.610 125.847 174.494 1.00 83.76 293 LYS T N 1
ATOM 11547 C CA . LYS E 5 293 ? 98.838 127.261 174.227 1.00 83.76 293 LYS T CA 1
ATOM 11548 C C . LYS E 5 293 ? 99.070 128.034 175.520 1.00 83.76 293 LYS T C 1
ATOM 11549 O O . LYS E 5 293 ? 100.030 128.804 175.629 1.00 83.76 293 LYS T O 1
ATOM 11555 N N . ASN E 5 294 ? 98.203 127.836 176.513 1.00 85.12 294 ASN T N 1
ATOM 11556 C CA . ASN E 5 294 ? 98.325 128.474 177.824 1.00 85.12 294 ASN T CA 1
ATOM 11557 C C . ASN E 5 294 ? 98.198 127.383 178.883 1.00 85.12 294 ASN T C 1
ATOM 11558 O O . ASN E 5 294 ? 97.104 127.116 179.387 1.00 85.12 294 ASN T O 1
ATOM 11563 N N . GLY E 5 295 ? 99.317 126.757 179.217 1.00 83.11 295 GLY T N 1
ATOM 11564 C CA . GLY E 5 295 ? 99.331 125.717 180.228 1.00 83.11 295 GLY T CA 1
ATOM 11565 C C . GLY E 5 295 ? 100.640 125.727 180.983 1.00 83.11 295 GLY T C 1
ATOM 11566 O O . GLY E 5 295 ? 101.670 126.176 180.477 1.00 83.11 295 GLY T O 1
ATOM 11567 N N . GLN E 5 296 ? 100.589 125.219 182.216 1.00 71.49 296 GLN T N 1
ATOM 11568 C CA . GLN E 5 296 ? 101.771 125.238 183.071 1.00 71.49 296 GLN T CA 1
ATOM 11569 C C . GLN E 5 296 ? 102.901 124.407 182.479 1.00 71.49 296 GLN T C 1
ATOM 11570 O O . GLN E 5 296 ? 104.060 124.835 182.478 1.00 71.49 296 GLN T O 1
ATOM 11576 N N . GLU E 5 297 ? 102.583 123.219 181.963 1.00 73.20 297 GLU T N 1
ATOM 11577 C CA . GLU E 5 297 ? 103.621 122.330 181.451 1.00 73.20 297 GLU T CA 1
ATOM 11578 C C . GLU E 5 297 ? 104.273 122.900 180.197 1.00 73.20 297 GLU T C 1
ATOM 11579 O O . GLU E 5 297 ? 105.504 122.902 180.069 1.00 73.20 297 GLU T O 1
ATOM 11585 N N . ALA E 5 298 ? 103.460 123.379 179.253 1.00 71.44 298 ALA T N 1
ATOM 11586 C CA . ALA E 5 298 ? 104.009 123.959 178.032 1.00 71.44 298 ALA T CA 1
ATOM 11587 C C . ALA E 5 298 ? 104.830 125.203 178.336 1.00 71.44 298 ALA T C 1
ATOM 11588 O O . ALA E 5 298 ? 105.902 125.407 177.752 1.00 71.44 298 ALA T O 1
ATOM 11590 N N . LYS E 5 299 ? 104.343 126.048 179.247 1.00 70.00 299 LYS T N 1
ATOM 11591 C CA . LYS E 5 299 ? 105.093 127.241 179.622 1.00 70.00 299 LYS T CA 1
ATOM 11592 C C . LYS E 5 299 ? 106.418 126.874 180.276 1.00 70.00 299 LYS T C 1
ATOM 11593 O O . LYS E 5 299 ? 107.447 127.498 179.999 1.00 70.00 299 LYS T O 1
ATOM 11599 N N . ASP E 5 300 ? 106.414 125.863 181.148 1.00 65.04 300 ASP T N 1
ATOM 11600 C CA . ASP E 5 300 ? 107.654 125.434 181.787 1.00 65.04 300 ASP T CA 1
ATOM 11601 C C . ASP E 5 300 ? 108.645 124.893 180.765 1.00 65.04 300 ASP T C 1
ATOM 11602 O O . ASP E 5 300 ? 109.843 125.191 180.835 1.00 65.04 300 ASP T O 1
ATOM 11607 N N . LEU E 5 301 ? 108.168 124.093 179.810 1.00 60.95 301 LEU T N 1
ATOM 11608 C CA . LEU E 5 301 ? 109.064 123.562 178.787 1.00 60.95 301 LEU T CA 1
ATOM 11609 C C . LEU E 5 301 ? 109.633 124.679 177.918 1.00 60.95 301 LEU T C 1
ATOM 11610 O O . LEU E 5 301 ? 110.827 124.679 177.592 1.00 60.95 301 LEU T O 1
ATOM 11615 N N . ARG E 5 302 ? 108.792 125.640 177.533 1.00 60.22 302 ARG T N 1
ATOM 11616 C CA . ARG E 5 302 ? 109.271 126.760 176.731 1.00 60.22 302 ARG T CA 1
ATOM 11617 C C . ARG E 5 302 ? 110.290 127.591 177.499 1.00 60.22 302 ARG T C 1
ATOM 11618 O O . ARG E 5 302 ? 111.302 128.024 176.935 1.00 60.22 302 ARG T O 1
ATOM 11626 N N . SER E 5 303 ? 110.043 127.818 178.792 1.00 56.20 303 SER T N 1
ATOM 11627 C CA . SER E 5 303 ? 110.997 128.554 179.612 1.00 56.20 303 SER T CA 1
ATOM 11628 C C . SER E 5 303 ? 112.311 127.797 179.738 1.00 56.20 303 SER T C 1
ATOM 11629 O O . SER E 5 303 ? 113.385 128.404 179.728 1.00 56.20 303 SER T O 1
ATOM 11632 N N . LYS E 5 304 ? 112.247 126.469 179.862 1.00 54.64 304 LYS T N 1
ATOM 11633 C CA . LYS E 5 304 ? 113.467 125.670 179.923 1.00 54.64 304 LYS T CA 1
ATOM 11634 C C . LYS E 5 304 ? 114.267 125.782 178.632 1.00 54.64 304 LYS T C 1
ATOM 11635 O O . LYS E 5 304 ? 115.495 125.926 178.662 1.00 54.64 304 LYS T O 1
ATOM 11641 N N . VAL E 5 305 ? 113.588 125.718 177.486 1.00 54.09 305 VAL T N 1
ATOM 11642 C CA . VAL E 5 305 ? 114.288 125.826 176.207 1.00 54.09 305 VAL T CA 1
ATOM 11643 C C . VAL E 5 305 ? 114.914 127.208 176.055 1.00 54.09 305 VAL T C 1
ATOM 11644 O O . VAL E 5 305 ? 116.065 127.344 175.613 1.00 54.09 305 VAL T O 1
ATOM 11648 N N . ALA E 5 306 ? 114.167 128.254 176.416 1.00 53.52 306 ALA T N 1
ATOM 11649 C CA . ALA E 5 306 ? 114.702 129.608 176.337 1.00 53.52 306 ALA T CA 1
ATOM 11650 C C . ALA E 5 306 ? 115.893 129.784 177.269 1.00 53.52 306 ALA T C 1
ATOM 11651 O O . ALA E 5 306 ? 116.876 130.444 176.914 1.00 53.52 306 ALA T O 1
ATOM 11653 N N . ALA E 5 307 ? 115.820 129.203 178.467 1.00 52.89 307 ALA T N 1
ATOM 11654 C CA . ALA E 5 307 ? 116.936 129.274 179.400 1.00 52.89 307 ALA T CA 1
ATOM 11655 C C . ALA E 5 307 ? 118.162 128.566 178.845 1.00 52.89 307 ALA T C 1
ATOM 11656 O O . ALA E 5 307 ? 119.286 129.047 179.005 1.00 52.89 307 ALA T O 1
ATOM 11658 N N . TYR E 5 308 ? 117.967 127.415 178.197 1.00 52.51 308 TYR T N 1
ATOM 11659 C CA . TYR E 5 308 ? 119.100 126.712 177.601 1.00 52.51 308 TYR T CA 1
ATOM 11660 C C . TYR E 5 308 ? 119.738 127.536 176.489 1.00 52.51 308 TYR T C 1
ATOM 11661 O O . TYR E 5 308 ? 120.969 127.612 176.389 1.00 52.51 308 TYR T O 1
ATOM 11670 N N . LEU E 5 309 ? 118.918 128.157 175.637 1.00 47.95 309 LEU T N 1
ATOM 11671 C CA . LEU E 5 309 ? 119.471 128.996 174.576 1.00 47.95 309 LEU T CA 1
ATOM 11672 C C . LEU E 5 309 ? 120.229 130.189 175.151 1.00 47.95 309 LEU T C 1
ATOM 11673 O O . LEU E 5 309 ? 121.324 130.531 174.681 1.00 47.95 309 LEU T O 1
ATOM 11678 N N . ARG E 5 310 ? 119.662 130.831 176.176 1.00 58.47 310 ARG T N 1
ATOM 11679 C CA . ARG E 5 310 ? 120.341 131.950 176.819 1.00 58.47 310 ARG T CA 1
ATOM 11680 C C . ARG E 5 310 ? 121.647 131.507 177.460 1.00 58.47 310 ARG T C 1
ATOM 11681 O O . ARG E 5 310 ? 122.639 132.240 177.430 1.00 58.47 310 ARG T O 1
ATOM 11689 N N . GLU E 5 311 ? 121.661 130.316 178.061 1.00 53.53 311 GLU T N 1
ATOM 11690 C CA . GLU E 5 311 ? 122.884 129.800 178.663 1.00 53.53 311 GLU T CA 1
ATOM 11691 C C . GLU E 5 311 ? 123.945 129.532 177.606 1.00 53.53 311 GLU T C 1
ATOM 11692 O O . GLU E 5 311 ? 125.129 129.797 177.831 1.00 53.53 311 GLU T O 1
ATOM 11698 N N . GLU E 5 312 ? 123.542 129.007 176.448 1.00 53.79 312 GLU T N 1
ATOM 11699 C CA . GLU E 5 312 ? 124.493 128.816 175.355 1.00 53.79 312 GLU T CA 1
ATOM 11700 C C . GLU E 5 312 ? 125.088 130.146 174.910 1.00 53.79 312 GLU T C 1
ATOM 11701 O O . GLU E 5 312 ? 126.306 130.269 174.720 1.00 53.79 312 GLU T O 1
ATOM 11707 N N . VAL E 5 313 ? 124.239 131.163 174.750 1.00 51.42 313 VAL T N 1
ATOM 11708 C CA . VAL E 5 313 ? 124.747 132.452 174.290 1.00 51.42 313 VAL T CA 1
ATOM 11709 C C . VAL E 5 313 ? 125.641 133.085 175.354 1.00 51.42 313 VAL T C 1
ATOM 11710 O O . VAL E 5 313 ? 126.663 133.702 175.032 1.00 51.42 313 VAL T O 1
ATOM 11714 N N . GLU E 5 314 ? 125.296 132.923 176.632 1.00 59.16 314 GLU T N 1
ATOM 11715 C CA . GLU E 5 314 ? 126.134 133.453 177.703 1.00 59.16 314 GLU T CA 1
ATOM 11716 C C . GLU E 5 314 ? 127.471 132.728 177.771 1.00 59.16 314 GLU T C 1
ATOM 11717 O O . GLU E 5 314 ? 128.501 133.340 178.073 1.00 59.16 314 GLU T O 1
ATOM 11723 N N . LYS E 5 315 ? 127.473 131.419 177.516 1.00 56.15 315 LYS T N 1
ATOM 11724 C CA . LYS E 5 315 ? 128.729 130.683 177.431 1.00 56.15 315 LYS T CA 1
ATOM 11725 C C . LYS E 5 315 ? 129.587 131.212 176.293 1.00 56.15 315 LYS T C 1
ATOM 11726 O O . LYS E 5 315 ? 130.809 131.339 176.428 1.00 56.15 315 LYS T O 1
ATOM 11732 N N . LEU E 5 316 ? 128.960 131.522 175.159 1.00 52.62 316 LEU T N 1
ATOM 11733 C CA . LEU E 5 316 ? 129.697 132.111 174.045 1.00 52.62 316 LEU T CA 1
ATOM 11734 C C . LEU E 5 316 ? 130.202 133.509 174.390 1.00 52.62 316 LEU T C 1
ATOM 11735 O O . LEU E 5 316 ? 131.216 133.963 173.848 1.00 52.62 316 LEU T O 1
ATOM 11740 N N . ARG E 5 317 ? 129.501 134.205 175.288 1.00 59.92 317 ARG T N 1
ATOM 11741 C CA . ARG E 5 317 ? 129.856 135.581 175.636 1.00 59.92 317 ARG T CA 1
ATOM 11742 C C . ARG E 5 317 ? 131.276 135.691 176.181 1.00 59.92 317 ARG T C 1
ATOM 11743 O O . ARG E 5 317 ? 131.992 136.654 175.886 1.00 59.92 317 ARG T O 1
ATOM 11751 N N . LEU E 5 318 ? 131.699 134.716 176.987 1.00 60.03 318 LEU T N 1
ATOM 11752 C CA . LEU E 5 318 ? 132.968 134.837 177.698 1.00 60.03 318 LEU T CA 1
ATOM 11753 C C . LEU E 5 318 ? 134.169 134.858 176.763 1.00 60.03 318 LEU T C 1
ATOM 11754 O O . LEU E 5 318 ? 135.273 135.198 177.201 1.00 60.03 318 LEU T O 1
ATOM 11759 N N . THR E 5 319 ? 133.987 134.500 175.491 1.00 60.83 319 THR T N 1
ATOM 11760 C CA . THR E 5 319 ? 135.087 134.562 174.537 1.00 60.83 319 THR T CA 1
ATOM 11761 C C . THR E 5 319 ? 135.539 135.994 174.274 1.00 60.83 319 THR T C 1
ATOM 11762 O O . THR E 5 319 ? 136.693 136.208 173.888 1.00 60.83 319 THR T O 1
ATOM 11766 N N . VAL E 5 320 ? 134.664 136.971 174.477 1.00 68.76 320 VAL T N 1
ATOM 11767 C CA . VAL E 5 320 ? 135.047 138.381 174.330 1.00 68.76 320 VAL T CA 1
ATOM 11768 C C . VAL E 5 320 ? 136.036 138.744 175.430 1.00 68.76 320 VAL T C 1
ATOM 11769 O O . VAL E 5 320 ? 135.757 138.486 176.615 1.00 68.76 320 VAL T O 1
ATOM 11773 N N . PRO E 5 321 ? 137.198 139.328 175.102 1.00 80.15 321 PRO T N 1
ATOM 11774 C CA . PRO E 5 321 ? 138.234 139.542 176.127 1.00 80.15 321 PRO T CA 1
ATOM 11775 C C . PRO E 5 321 ? 137.811 140.454 177.270 1.00 80.15 321 PRO T C 1
ATOM 11776 O O . PRO E 5 321 ? 138.199 140.223 178.420 1.00 80.15 321 PRO T O 1
ATOM 11780 N N . ASN E 5 322 ? 137.024 141.490 176.979 1.00 84.50 322 ASN T N 1
ATOM 11781 C CA . ASN E 5 322 ? 136.640 142.469 177.998 1.00 84.50 322 ASN T CA 1
ATOM 11782 C C . ASN E 5 322 ? 135.231 142.156 178.492 1.00 84.50 322 ASN T C 1
ATOM 11783 O O . ASN E 5 322 ? 134.245 142.794 178.119 1.00 84.50 322 ASN T O 1
ATOM 11788 N N . MET E 5 323 ? 135.145 141.153 179.363 1.00 77.28 323 MET T N 1
ATOM 11789 C CA . MET E 5 323 ? 133.884 140.747 179.966 1.00 77.28 323 MET T CA 1
ATOM 11790 C C . MET E 5 323 ? 134.110 140.378 181.424 1.00 77.28 323 MET T C 1
ATOM 11791 O O . MET E 5 323 ? 135.231 140.093 181.851 1.00 77.28 323 MET T O 1
ATOM 11796 N N . ASN E 5 324 ? 133.022 140.385 182.179 1.00 84.76 324 ASN T N 1
ATOM 11797 C CA . ASN E 5 324 ? 132.997 140.033 183.588 1.00 84.76 324 ASN T CA 1
ATOM 11798 C C . ASN E 5 324 ? 131.914 138.992 183.812 1.00 84.76 324 ASN T C 1
ATOM 11799 O O . ASN E 5 324 ? 130.965 138.897 183.027 1.00 84.76 324 ASN T O 1
ATOM 11804 N N . PRO E 5 325 ? 132.035 138.181 184.863 1.00 85.17 325 PRO T N 1
ATOM 11805 C CA . PRO E 5 325 ? 131.000 137.177 185.135 1.00 85.17 325 PRO T CA 1
ATOM 11806 C C . PRO E 5 325 ? 129.642 137.822 185.367 1.00 85.17 325 PRO T C 1
ATOM 11807 O O . PRO E 5 325 ? 129.527 138.884 185.982 1.00 85.17 325 PRO T O 1
ATOM 11811 N N . GLU E 5 326 ? 128.605 137.159 184.865 1.00 81.81 326 GLU T N 1
ATOM 11812 C CA . GLU E 5 326 ? 127.241 137.654 184.969 1.00 81.81 326 GLU T CA 1
ATOM 11813 C C . GLU E 5 326 ? 126.613 137.212 186.284 1.00 81.81 326 GLU T C 1
ATOM 11814 O O . GLU E 5 326 ? 126.796 136.073 186.722 1.00 81.81 326 GLU T O 1
ATOM 11820 N N . LEU E 5 327 ? 125.877 138.125 186.913 1.00 88.39 327 LEU T N 1
ATOM 11821 C CA . LEU E 5 327 ? 125.183 137.799 188.146 1.00 88.39 327 LEU T CA 1
ATOM 11822 C C . LEU E 5 327 ? 124.110 136.743 187.886 1.00 88.39 327 LEU T C 1
ATOM 11823 O O . LEU E 5 327 ? 123.450 136.758 186.844 1.00 88.39 327 LEU T O 1
ATOM 11828 N N . PRO E 5 328 ? 123.919 135.810 188.822 1.00 91.75 328 PRO T N 1
ATOM 11829 C CA . PRO E 5 328 ? 122.936 134.737 188.599 1.00 91.75 328 PRO T CA 1
ATOM 11830 C C . PRO E 5 328 ? 121.507 135.232 188.467 1.00 91.75 328 PRO T C 1
ATOM 11831 O O . PRO E 5 328 ? 120.666 134.507 187.921 1.00 91.75 328 PRO T O 1
ATOM 11835 N N . GLU E 5 329 ? 121.198 136.434 188.954 1.00 87.79 329 GLU T N 1
ATOM 11836 C CA . GLU E 5 329 ? 119.837 136.946 188.875 1.00 87.79 329 GLU T CA 1
ATOM 11837 C C . GLU E 5 329 ? 119.469 137.449 187.486 1.00 87.79 329 GLU T C 1
ATOM 11838 O O . GLU E 5 329 ? 118.277 137.555 187.181 1.00 87.79 329 GLU T O 1
ATOM 11844 N N . PHE E 5 330 ? 120.454 137.751 186.638 1.00 84.63 330 PHE T N 1
ATOM 11845 C CA . PHE E 5 330 ? 120.160 138.349 185.340 1.00 84.63 330 PHE T CA 1
ATOM 11846 C C . PHE E 5 330 ? 119.428 137.394 184.406 1.00 84.63 330 PHE T C 1
ATOM 11847 O O . PHE E 5 330 ? 118.736 137.855 183.492 1.00 84.63 330 PHE T O 1
ATOM 11855 N N . LYS E 5 331 ? 119.564 136.086 184.607 1.00 85.46 331 LYS T N 1
ATOM 11856 C CA . LYS E 5 331 ? 118.926 135.106 183.741 1.00 85.46 331 LYS T CA 1
ATOM 11857 C C . LYS E 5 331 ? 117.510 134.753 184.173 1.00 85.46 331 LYS T C 1
ATOM 11858 O O . LYS E 5 331 ? 116.826 134.019 183.451 1.00 85.46 331 LYS T O 1
ATOM 11864 N N . GLU E 5 332 ? 117.057 135.244 185.319 1.00 86.85 332 GLU T N 1
ATOM 11865 C CA . GLU E 5 332 ? 115.730 134.896 185.818 1.00 86.85 332 GLU T CA 1
ATOM 11866 C C . GLU E 5 332 ? 114.680 135.836 185.236 1.00 86.85 332 GLU T C 1
ATOM 11867 O O . GLU E 5 332 ? 114.855 137.058 185.288 1.00 86.85 332 GLU T O 1
ATOM 11873 N N . PRO E 5 333 ? 113.602 135.308 184.652 1.00 86.30 333 PRO T N 1
ATOM 11874 C CA . PRO E 5 333 ? 112.522 136.181 184.176 1.00 86.30 333 PRO T CA 1
ATOM 11875 C C . PRO E 5 333 ? 111.998 137.151 185.224 1.00 86.30 333 PRO T C 1
ATOM 11876 O O . PRO E 5 333 ? 111.672 138.297 184.892 1.00 86.30 333 PRO T O 1
ATOM 11880 N N . GLU E 5 334 ? 111.901 136.717 186.483 1.00 88.67 334 GLU T N 1
ATOM 11881 C CA . GLU E 5 334 ? 111.307 137.558 187.519 1.00 88.67 334 GLU T CA 1
ATOM 11882 C C . GLU E 5 334 ? 112.142 138.803 187.790 1.00 88.67 334 GLU T C 1
ATOM 11883 O O . GLU E 5 334 ? 111.596 139.842 188.178 1.00 88.67 334 GLU T O 1
ATOM 11889 N N . PHE E 5 335 ? 113.458 138.723 187.585 1.00 89.81 335 PHE T N 1
ATOM 11890 C CA . PHE E 5 335 ? 114.339 139.844 187.892 1.00 89.81 335 PHE T CA 1
ATOM 11891 C C . PHE E 5 335 ? 114.026 141.081 187.061 1.00 89.81 335 PHE T C 1
ATOM 11892 O O . PHE E 5 335 ? 114.286 142.200 187.515 1.00 89.81 335 PHE T O 1
ATOM 11900 N N . TRP E 5 336 ? 113.470 140.909 185.862 1.00 85.39 336 TRP T N 1
ATOM 11901 C CA . TRP E 5 336 ? 113.215 142.019 184.954 1.00 85.39 336 TRP T CA 1
ATOM 11902 C C . TRP E 5 336 ? 111.754 142.452 184.960 1.00 85.39 336 TRP T C 1
ATOM 11903 O O . TRP E 5 336 ? 111.317 143.158 184.047 1.00 85.39 336 TRP T O 1
ATOM 11914 N N . SER E 5 337 ? 110.992 142.041 185.966 1.00 99.66 337 SER T N 1
ATOM 11915 C CA . SER E 5 337 ? 109.626 142.506 186.131 1.00 99.66 337 SER T CA 1
ATOM 11916 C C . SER E 5 337 ? 109.610 143.844 186.867 1.00 99.66 337 SER T C 1
ATOM 11917 O O . SER E 5 337 ? 110.596 144.257 187.483 1.00 99.66 337 SER T O 1
ATOM 11920 N N . ASP E 5 338 ? 108.464 144.523 186.795 1.00 105.08 338 ASP T N 1
ATOM 11921 C CA . ASP E 5 338 ? 108.282 145.833 187.423 1.00 105.08 338 ASP T CA 1
ATOM 11922 C C . ASP E 5 338 ? 109.346 146.820 186.946 1.00 105.08 338 ASP T C 1
ATOM 11923 O O . ASP E 5 338 ? 109.931 147.570 187.731 1.00 105.08 338 ASP T O 1
ATOM 11928 N N . ILE E 5 339 ? 109.604 146.812 185.643 1.00 111.50 339 ILE T N 1
ATOM 11929 C CA . ILE E 5 339 ? 110.606 147.682 185.040 1.00 111.50 339 ILE T CA 1
ATOM 11930 C C . ILE E 5 339 ? 109.947 149.005 184.671 1.00 111.50 339 ILE T C 1
ATOM 11931 O O . ILE E 5 339 ? 108.741 149.055 184.395 1.00 111.50 339 ILE T O 1
ATOM 11936 N N . ASP E 5 340 ? 110.727 150.082 184.694 1.00 115.74 340 ASP T N 1
ATOM 11937 C CA . ASP E 5 340 ? 110.184 151.407 184.439 1.00 115.74 340 ASP T CA 1
ATOM 11938 C C . ASP E 5 340 ? 110.405 151.819 182.986 1.00 115.74 340 ASP T C 1
ATOM 11939 O O . ASP E 5 340 ? 111.459 151.573 182.393 1.00 115.74 340 ASP T O 1
ATOM 11944 N N . LYS E 5 341 ? 109.391 152.487 182.424 1.00 120.96 341 LYS T N 1
ATOM 11945 C CA . LYS E 5 341 ? 109.439 152.954 181.043 1.00 120.96 341 LYS T CA 1
ATOM 11946 C C . LYS E 5 341 ? 109.352 154.474 180.946 1.00 120.96 341 LYS T C 1
ATOM 11947 O O . LYS E 5 341 ? 108.987 154.997 179.886 1.00 120.96 341 LYS T O 1
ATOM 11953 N N . VAL E 5 342 ? 109.671 155.197 182.018 1.00 128.31 342 VAL T N 1
ATOM 11954 C CA . VAL E 5 342 ? 109.485 156.645 182.042 1.00 128.31 342 VAL T CA 1
ATOM 11955 C C . VAL E 5 342 ? 110.775 157.416 182.288 1.00 128.31 342 VAL T C 1
ATOM 11956 O O . VAL E 5 342 ? 110.862 158.599 181.908 1.00 128.31 342 VAL T O 1
ATOM 11960 N N . HIS E 5 343 ? 111.808 156.811 182.880 1.00 124.44 343 HIS T N 1
ATOM 11961 C CA . HIS E 5 343 ? 112.996 157.570 183.261 1.00 124.44 343 HIS T CA 1
ATOM 11962 C C . HIS E 5 343 ? 113.701 158.167 182.048 1.00 124.44 343 HIS T C 1
ATOM 11963 O O . HIS E 5 343 ? 114.115 159.332 182.076 1.00 124.44 343 HIS T O 1
ATOM 11970 N N . LYS E 5 344 ? 113.844 157.386 180.974 1.00 118.62 344 LYS T N 1
ATOM 11971 C CA . LYS E 5 344 ? 114.491 157.842 179.740 1.00 118.62 344 LYS T CA 1
ATOM 11972 C C . LYS E 5 344 ? 115.903 158.361 180.020 1.00 118.62 344 LYS T C 1
ATOM 11973 O O . LYS E 5 344 ? 116.213 159.538 179.824 1.00 118.62 344 LYS T O 1
ATOM 11979 N N . GLY E 5 345 ? 116.757 157.472 180.503 1.00 113.57 345 GLY T N 1
ATOM 11980 C CA . GLY E 5 345 ? 118.118 157.851 180.807 1.00 113.57 345 GLY T CA 1
ATOM 11981 C C . GLY E 5 345 ? 118.884 156.707 181.427 1.00 113.57 345 GLY T C 1
ATOM 11982 O O . GLY E 5 345 ? 118.555 155.537 181.227 1.00 113.57 345 GLY T O 1
ATOM 11983 N N . VAL E 5 346 ? 119.922 157.064 182.184 1.00 110.15 346 VAL T N 1
ATOM 11984 C CA . VAL E 5 346 ? 120.682 156.060 182.919 1.00 110.15 346 VAL T CA 1
ATOM 11985 C C . VAL E 5 346 ? 119.798 155.491 184.018 1.00 110.15 346 VAL T C 1
ATOM 11986 O O . VAL E 5 346 ? 119.500 156.168 185.010 1.00 110.15 346 VAL T O 1
ATOM 11990 N N . TYR E 5 347 ? 119.370 154.246 183.845 1.00 105.50 347 TYR T N 1
ATOM 11991 C CA . TYR E 5 347 ? 118.422 153.613 184.749 1.00 105.50 347 TYR T CA 1
ATOM 11992 C C . TYR E 5 347 ? 119.154 152.640 185.669 1.00 105.50 347 TYR T C 1
ATOM 11993 O O . TYR E 5 347 ? 120.233 152.140 185.347 1.00 105.50 347 TYR T O 1
ATOM 12002 N N . ASN E 5 348 ? 118.556 152.381 186.828 1.00 105.32 348 ASN T N 1
ATOM 12003 C CA . ASN E 5 348 ? 119.249 151.722 187.934 1.00 105.32 348 ASN T CA 1
ATOM 12004 C C . ASN E 5 348 ? 118.404 150.585 188.501 1.00 105.32 348 ASN T C 1
ATOM 12005 O O . ASN E 5 348 ? 118.138 150.521 189.702 1.00 105.32 348 ASN T O 1
ATOM 12010 N N . HIS E 5 349 ? 117.946 149.690 187.622 1.00 99.23 349 HIS T N 1
ATOM 12011 C CA . HIS E 5 349 ? 117.087 148.572 188.000 1.00 99.23 349 HIS T CA 1
ATOM 12012 C C . HIS E 5 349 ? 117.617 147.815 189.213 1.00 99.23 349 HIS T C 1
ATOM 12013 O O . HIS E 5 349 ? 118.659 147.158 189.139 1.00 99.23 349 HIS T O 1
ATOM 12020 N N . ARG E 5 350 ? 116.886 147.904 190.328 1.00 94.52 350 ARG T N 1
ATOM 12021 C CA . ARG E 5 350 ? 117.209 147.206 191.578 1.00 94.52 350 ARG T CA 1
ATOM 12022 C C . ARG E 5 350 ? 118.659 147.422 192.012 1.00 94.52 350 ARG T C 1
ATOM 12023 O O . ARG E 5 350 ? 119.219 146.622 192.766 1.00 94.52 350 ARG T O 1
ATOM 12031 N N . GLY E 5 351 ? 119.271 148.509 191.552 1.00 99.53 351 GLY T N 1
ATOM 12032 C CA . GLY E 5 351 ? 120.641 148.822 191.933 1.00 99.53 351 GLY T CA 1
ATOM 12033 C C . GLY E 5 351 ? 121.651 147.757 191.564 1.00 99.53 351 GLY T C 1
ATOM 12034 O O . GLY E 5 351 ? 122.594 147.509 192.325 1.00 99.53 351 GLY T O 1
ATOM 12035 N N . LYS E 5 352 ? 121.476 147.119 190.407 1.00 95.39 352 LYS T N 1
ATOM 12036 C CA . LYS E 5 352 ? 122.386 146.060 189.987 1.00 95.39 352 LYS T CA 1
ATOM 12037 C C . LYS E 5 352 ? 122.909 146.301 188.577 1.00 95.39 352 LYS T C 1
ATOM 12038 O O . LYS E 5 352 ? 124.038 145.917 188.254 1.00 95.39 352 LYS T O 1
ATOM 12044 N N . VAL E 5 353 ? 122.100 146.933 187.731 1.00 98.64 353 VAL T N 1
ATOM 12045 C CA . VAL E 5 353 ? 122.464 147.191 186.342 1.00 98.64 353 VAL T CA 1
ATOM 12046 C C . VAL E 5 353 ? 122.184 148.650 186.020 1.00 98.64 353 VAL T C 1
ATOM 12047 O O . VAL E 5 353 ? 121.229 149.242 186.534 1.00 98.64 353 VAL T O 1
ATOM 12051 N N . ARG E 5 354 ? 123.028 149.232 185.174 1.00 94.71 354 ARG T N 1
ATOM 12052 C CA . ARG E 5 354 ? 122.818 150.570 184.645 1.00 94.71 354 ARG T CA 1
ATOM 12053 C C . ARG E 5 354 ? 122.556 150.466 183.150 1.00 94.71 354 ARG T C 1
ATOM 12054 O O . ARG E 5 354 ? 123.355 149.877 182.415 1.00 94.71 354 ARG T O 1
ATOM 12062 N N . MET E 5 355 ? 121.441 151.039 182.707 1.00 92.67 355 MET T N 1
ATOM 12063 C CA . MET E 5 355 ? 120.944 150.864 181.353 1.00 92.67 355 MET T CA 1
ATOM 12064 C C . MET E 5 355 ? 120.753 152.213 180.676 1.00 92.67 355 MET T C 1
ATOM 12065 O O . MET E 5 355 ? 120.522 153.231 181.335 1.00 92.67 355 MET T O 1
ATOM 12070 N N . LEU E 5 356 ? 120.850 152.208 179.351 1.00 91.70 356 LEU T N 1
ATOM 12071 C CA . LEU E 5 356 ? 120.542 153.382 178.535 1.00 91.70 356 LEU T CA 1
ATOM 12072 C C . LEU E 5 356 ? 119.101 153.342 178.038 1.00 91.70 356 LEU T C 1
ATOM 12073 O O . LEU E 5 356 ? 118.843 153.345 176.837 1.00 91.70 356 LEU T O 1
ATOM 12078 N N . ARG E 5 357 ? 118.148 153.301 178.964 1.00 101.13 357 ARG T N 1
ATOM 12079 C CA . ARG E 5 357 ? 116.751 153.126 178.588 1.00 101.13 357 ARG T CA 1
ATOM 12080 C C . ARG E 5 357 ? 116.244 154.321 177.789 1.00 101.13 357 ARG T C 1
ATOM 12081 O O . ARG E 5 357 ? 116.491 155.476 178.147 1.00 101.13 357 ARG T O 1
ATOM 12089 N N . ASN E 5 358 ? 115.531 154.032 176.701 1.00 101.66 358 ASN T N 1
ATOM 12090 C CA . ASN E 5 358 ? 114.939 155.066 175.852 1.00 101.66 358 ASN T CA 1
ATOM 12091 C C . ASN E 5 358 ? 113.673 154.499 175.229 1.00 101.66 358 ASN T C 1
ATOM 12092 O O . ASN E 5 358 ? 113.736 153.737 174.251 1.00 101.66 358 ASN T O 1
ATOM 12097 N N . PRO E 5 359 ? 112.495 154.846 175.767 1.00 109.70 359 PRO T N 1
ATOM 12098 C CA . PRO E 5 359 ? 111.219 154.372 175.225 1.00 109.70 359 PRO T CA 1
ATOM 12099 C C . PRO E 5 359 ? 110.763 155.183 174.016 1.00 109.70 359 PRO T C 1
ATOM 12100 O O . PRO E 5 359 ? 109.557 155.316 173.807 1.00 109.70 359 PRO T O 1
#

Nearest PDB structures (foldseek):
  7zkq-assembly1_b  TM=1.015E+00  e=5.905E-09  Yarrowia lipolytica
  6y79-assembly1_b  TM=9.723E-01  e=5.173E-08  Yarrowia lipolytica
  7o6y-assembly1_b  TM=9.773E-01  e=7.187E-08  Yarrowia lipolytica
  6rfs-assembly1_b  TM=9.543E-01  e=8.755E-08  Yarrowia lipolytica
  8j9j-assembly1_C4  TM=6.398E-01  e=2.495E+00  Euglena gracilis

Radius of gyration: 40.96 Å; Cα contacts (8 Å, |Δi|>4): 2407; chains: 5; bounding box: 93×124×118 Å

Sequence (1497 aa):
LILAIISLITFVSMSKLSDNRAIIRLINIYLILVLVLDSFLYLLFLNNQTYTVMGELLIFNSFTFYIDMLIYFIMIVISSLYGYNLYNNNLYKTLFEPKKELIILFLINILGALLIVHSNDFITLFVAIELQSYSIYLITAIYNSSYKASKASMLYFFMGGILSILIAYSINTYLNLILIALSLGLLFKIGIAPLHKWLISIYENTPILITIYISLIPKISILSYLVLSNISINSLVISILAILTLLVGSVGGLLQIKIKRLLAFSGLTNAGYMMLLLLLNNNEFSYLYYITQYSISHLAIFMIIIFSIYYINYINNQYNPIIYVNQLKGLIHDNAYLVLSMAIVVFSFIGIPPLLGFFGKLNILMSILNNGYYFISIVLIVASLISALYYLYLLNVSIQDKNNILINSNETVSSVLSYILSSLIILITFGFIYNSLIIDIFNVYFNALFTSLVGASGLGFATKFLSNKIRLKPAGYYPLGYVFSGVAWAGLGLVLHNVHQHSLEVLEKKKTAMSANPAIVRPTETTEQVLVNFTKPNSLETVLTKCDEELGGYSTVNLALERPTTGKPYGRFFGNLSLDLPKDNKMVTRSGFAMFRTLDQPTNAWNWEQYRHLELRVRGDRRKYFVNVQSATPLASDLYQHRLFIQTPGEWETVVIPIDDFILTNKGVVQEQMAMDTANVYTVGIGLIDRQYGPYNLDIEYIKAVAHPPLEFKPKKEYEVEKETILLTPKDTSIFAIEMDKALKNHDTLEALSIFYESFEQGAQWENKRLHMEAMTELLIQYAGLNDTSVADILQLVQRIEPICAQGRIPYSAETAIAQNVLQRHSDTANFYTFMNRQYGNTADKVTKQDPQIRPHTYQVIHDYIYSCESERADLAWEMYGLLHKFYVVPFADYYKAIKFFAQDVKRQDYALLTFQQIRKNHDLHGQPAATSEMVAFLFHEFAKTKYKRGIKRLHEVVALETSFDVNRDVLNEMMAAYVSVEDLNRVQDCWAQLQQLPPSIGANNRSVDVLLSYFKDNIHYTERTWQGIPEFGLLPTLENYEQYLINNCRTGNYRRALEITKNMEIDSGLKPTAKIIAAVYNYTFTEQRKLEVEQWAEKAHPEMWLELKEGDKLKSLCLPANSDNDNVESLLKQASADMDEEMSGSFRNVSLRGSQLLGKLDSRGWGWYVAKKWNIGLVYTMCKVFLRCKKVDIKGLDNLLEAHRQARLEGRGLLTVMNHTSVLDDPVVWGMLPNDNGWIPYLMRWATGAKDICYFFGAGQVLPITRFGIGGPFQPGMDMCVRLLNPNNKIKYSAKYTPYLVHTNATSYPFWRESNWVHFFPEGYVHQALEPHEGTMRYFRWGTSRAVLEPVTPPIIVPMFSHGLQKVFQEIPKGYEMEGNNTNKDRTISIRIGEPISETTVAGFRNEWINLCHKENVGLNAETMPDVLKNGQEAKDLRSKVAAYLREEVEKLRLTVPNMNPELPEFKEPEFWSDIDKVHKGVYNHRGKVRMLRNP

InterPro domains:
  IPR008979 Galactose-binding-like domain superfamily [SSF49785] (16-196)
  IPR013857 NADH:ubiquinone oxidoreductase intermediate-associated protein 30 [PF08547] (19-192)
  IPR039131 Complex I intermediate-associated protein 30, mitochondrial [PTHR13194] (9-200)

Foldseek 3Di:
DLVLLVVLLVCLVPPPDPAPQVSLVVNLVSLVVVLVVVVVCCVPPNFADWDAPDPNWFIDALLLVLLVVLLSVLSSLLSCPQNDQQFPDPLSCLQDPDDSVLVSLVSQLSSLLSLLLGTDDVVSNLVSVLSNLVSLLVNLVVDAPDDVLNVLSVVVSVVLNVLSVVLVVVVVVDVLVSLVSVLVSLVLVLAFQPRNVSVLSSLLRFFLSVSLPVNQSSLSSSLSSCQVPQNQAQHPVLVVRLLNQLVCLLVVLVVDFWPRSNLSSLSSNLSSLSSLLSHFPPCSLLNSLSSSLVNLLSSLLSLLVVVLLQFAQFAPDSRHRGTGLLSLAQVCVQPVVSLVLLLLSLCLSLQPPPFSSVVSSVSSLVRCVVVPHDVVSVSNNVSSVSSNVVSVVSSVRNNHDDPDDHDCSDGDGDPVSVVSSVVSSVCRVPVSVCVVVSVVCCVPRND/DLPVLLVVQLVVLLVVVQVVCVVVVHDPCVVVVSSVVSSVVSSVVSNVVVVVVVVVVVVVVVVVVD/DCPPVQVVDDDDDQKFFAAALLDPPRVLFKDKDWLVVVPDDKDWDKDWDPDPDDGIWMKTKIWFDADQHPPPNPPNGRTKIKMKTDWQPVNFAAQPQFWKKKWWKQFAPAKKKKWWQFDDPDNQKIFIDTQDDDDHPDIDITIGTQQNTFIAHPNHGDDGDGGPNGGTTMIIMMGPRVDGGITMMITRTMMTGHDDDDDPADDPVPHDDDDDPDDDD/DAPLVLLVVLVVCLVVLNLVVSVVSVVVCVVVPHDAADDPSRLVSVLSSLLSLLVDLPRDPVVSVVSLVVCQVRDPLSDRDLSSVQRNLLSPQVNHDDLPSVVVVVCSNPVDQVPPLVADECVVRVRNVVSLVCSLLVDALVCPVVSLVSVVVCVRRYDDDPVCLVVVLVSCLPTNVNLVSSLVSLVVQCCCVVPPPDQHDELVSLLVSLQSCLVPLVPVSLVVSVVCQVPDPRYHAFQSNLLSNLSSCLSNDDDPSNVVSLVVQVPDQLVRGDDQSSLLSQLSSCQLPLVSNVVSVVCQVVSVHAHDLSNLQSSLLSCLLNPNLVVSLVCLVCVCVPRVDHHALSSLLSSLLSNQDPVSNVVSLVVCCVPPVVSSVVVVVDPSHDHHHQDDPPVPDDVSVSRNVSSVVSCVVVVD/DEAVLLVLLVVVCVVLDVPDPVLQQVLLVVQLVLLVVLLVVPVVAAEAEACVVQVVVQLVVCQVQVQFAEEEEAFAFPPCVRNVSNPPDPVARRQVQSYEQEDALQACALVVSSNNYDDHDNDPPDHNDDSRLSNLQNLSAQDPPDFAALAADGDCCVPVVPHTSQVSHHRYYYHNQLNDHWQWFPPQGQFGAAGHLSVLSSQQRYSHGGFYKYKYKDQVCVPRPQDPCQCVDPPRHDDPRSYIYIYIDHGDDSVVSSVLNVLVQVVCVVDPAHRYGNDDDVCCVDHDSNRVSSSVVSLVSSVVNVVRVPVPPNHDDDDPLRNDSVQCPPPDQPPQAFDQRVNPITTNHHD

Secondary structure (DSSP, 8-state):
-HHHHHHHHHHHHT---S-TTHHHHHHHHHHHHHHHHHHHHIIIIITT--EEETTTTEEE-HHHHHHHHHHHHHHHHHHHHHHS-SSSSHHHHHH----HHHHHHHHHHHHHHHHHHTB-SHHHHHHHHHHHHHHHHHHHHHS-S-HHHHHHHHHHHHHHHHHHHHHHHHHHH--HHHHHHHHHHHHHTT--GGG-HHHHHHHHTS-HHHHHHHTTHHHHHHHHHHHHS----S-HHHHHHHHHHHHHHHHGGGG--BHHHHHHHHHHHHHHHHHGGGGSSS-HHHHHHHHHHHHHHHHHHHHHHHHGGGG-S--S-SS-S--BGGGGTTGGGT-HHHHHHHHHHHHHHHT-TTSHHHHHHHHHHHHHHTTT--HHHHHHHHHHHHHHHHHHHHHHHHTS------SS------HHHHHHHHHHHHHHHHGGGGHHHHHHHIIIII-/---THHHHSPP--SEEEEEE-SSS--TTTEEEEEGGGTT---EEEEEEE--SSS--EEEEEEE------TTT---SS---EEEEEPPP---SB--TT--EEEEEEE--SS-EEEE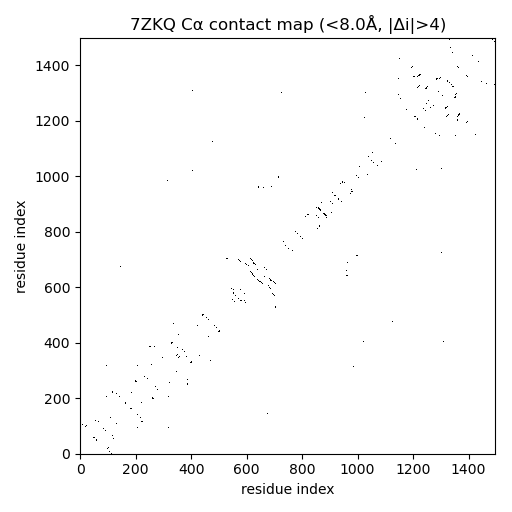EE---SSTTEEEEEEE--SSTTS-EEEEEEGGG-EEEETTEE-------SSSB-EEEEEE-----SEEEEEEEEEEEE-PPPP--S--STTPPPS--SBPP-/--HHHHHHHHHHHHHTT-HHHHHHHHHHHHHTT----S-HHHHHHHHHHHHHHHT-TT--HHHHHHHHHHHTTTSGGG---HHHHHHHHHIIIII---HHHHHHHHHHH---SSTT-----TTTSHHHHHHHHHHHHH--STTHHHHHHHHHHHHHHS---HHHHHHHHHIIIIIS--HHHHHHHHHHHHHHHHTSS-PPP-HHHHHHHHHHHHHHT-HHHHHHHHHHHHH--SS---HHHHHHHHHHHHHTT-HHHHHHHHHHHHTS-TTTS--HHHHHHHHHHTSS-HHHHHHHHHTTGGGT----HHHHHHHHHHHHTTT-HHHHHHHHHHHHHHH-PPP-HHHHHHHHHT---HHHHHHHHHHHHHH-HHHHHHHHHTT------PPP-TT---HHHHHHHHHHHHHHHHH-/-BHHHHHHHHHHHHHH----HHHHHHHHHHHHHHHHHHHHHHHHS-EEEE-HHHHHHHHHHHHHHT--EEEE-----SSHHHHHTTSS-THHHH-GGGSB-------S---TGGGT------SSSS-S--HHHHHHHHHH---SSBPP-SS----TTTS-SSS-TTTTS--EEEE-TT-S-----SSS-S------HHHHHHHHSSSS--EEEEEEEESGGGTS-SSTTSTTSTTS-------EEEEEPPPPPHHHHHHHHHHHHHHHHHSS--SSBSS--HHHHS-HHHHHHHHHHHHHHHHHHHHHHTTSSS--PPPGGGG-GGGG-S--SS--SEE-GGGT--EE---/-HHHHHHHHHHHHHHHHHHHHHHTT--TTSSHHHHHHHHHHHHHHHHHHHHHHHHHHHHHHHHHH-

CATH classification: 2.60.120.430

B-factor: mean 62.94, std 36.46, range [18.73, 167.62]

Solvent-accessible surface area: 64672 Å² total